Protein AF-B5HB21-F1 (afdb_monomer_lite)

pLDDT: mean 84.25, std 13.83, range [24.44, 98.5]

Secondary structure (DSSP, 8-state):
-HHHHHHHHHHHHSHHHHHHHS-----HHHHHHHHHHHHHHHHHHT--GGGGTTTSTTSSGGGS-HHHHHHHHHHHHHHHHTS-HHHHHHHHHHHHHHHHHHHHHHHHHHS---HHHH--TTTHHHHHHHSTT-HHHHHHHTT-PPPTT------PPPP----SHHHHHHHHHHHHT--HHHHHHHHHHHTTSS-SS-HHHHHHHHHHHHHHHHHHHHHT--TTSPP-TTSS------SS---TT--TTTHHHHS-HHHHHHHHHHTSEEEETTEEEEEEE-S-HHHHHHHHHTHHHHHHHHHHHHHHHHHH-S--SS-GGGHHHHTHHHHHHHHHTT-PPPHHHHHHHHHHHTTSPPEEEEEEEEEEEEEETTEEEEEEEEEEEEEEES-HHHHHHHHHHHHHHHHHHHHHHHHHHHHHHHHHHHHHHHHHHHHHHSSPPPHHHHHHHHHHHHHHHTTT-HHHHHHHTT---SSPPB-PPP---S-HHHHHHHHHHHTT-----HHHHHH-HHHHHHHHHHHHHHHHHHHHHHHHHHHTSPPPHHHHTGGGS---STTHHHHHHHHHHHHHHHHHTPPPPPPPPPPPPPPPPP--S-S-EEEPTT-EEEE-SSEEEEEEEEESS-EEEEEEEEETTSS-SSGGGEEBTTB-EETTEEEETTEEEEETTTS-TTEEEEEEEEEE-TTT-TT--SSSSSEEEEEEEETTS-EEEE-PPPP-S---EEEEEEEEEETTEEEEEEEEEEETTHHHHHHHHHT-----

Sequence (764 aa):
MLWALLVPLFETLLQPIRLRAAGEIFPRTEQQRFWTLIEERYRLLGVDASALEAFRFGGGWHQLDRAGQQQARLRLLDTLAAADLVQLAARHRIQRLQGLMAGFAKKARTGTALARRVLTKELQPVVSAYFGGDWLAVLDYLQAPPHPDEEIITALPEPRLYVGMATQTAGMAAEAGIAEDEVHAMLAAFLGGGSSLSPVEERAAALRGWWAGFDQAHAGQSRGMPSLWGLVDQDLMSLNRTEQGYTPQLYRQRLPADVLERVGRLWETVTLARYPGSIVSNPRPHQTMAEALGPAAEFWHGVGLTAWFVCEGPYSRTTLDRVDRYYSRPLAALRAAGCPVDTAFFRELQAAEQLLGPEEEITDSADSTVETPYGQMTFTSSMSHGARRDGFERLRDLITRHRRAWAEQYLGAFVEGRWRSELEEVAHQHHRFVAAKGRPPTLPQFARFAITAANHWTGGDLGALYTAIGEPASSLQERPARLLAGDGYDFARRVYQELGGKPVDHDTWVNNPEETQRQWQLSRLATESLRHLQLQEALGRPPTAKEFGAQRLTWPWPGEETEGWPILQHVIAALTGTSLPPIAPPSPAVPASNGENAAGQLLAKGANTAVATEPTTVRITCTGAPVDVSAVLLTRNGKVRDDHDLVFYNHPSHDGVSLGGDTVTADLNLIPDDITSIAVIVSIDLEAQPAAVFDQHTQWHADITQSSGAQLAFAPGPFSSGETVTVAVELYRHKAGWKARAVGQGYNTGLAGLATDYGINIEA

Organism: Streptomyces pristinaespiralis (strain ATCC 25486 / DSM 40338 / CBS 914.69 / JCM 4507 / KCC S-0507 / NBRC 13074 / NRRL 2958 / 5647) (NCBI:txid457429)

Radius of gyration: 31.7 Å; chains: 1; bounding box: 94×72×94 Å

Structure (mmCIF, N/CA/C/O backbone):
data_AF-B5HB21-F1
#
_entry.id   AF-B5HB21-F1
#
loop_
_atom_site.group_PDB
_atom_site.id
_atom_site.type_symbol
_atom_site.label_atom_id
_atom_site.label_alt_id
_atom_site.label_comp_id
_atom_site.label_asym_id
_atom_site.label_entity_id
_atom_site.label_seq_id
_atom_site.pdbx_PDB_ins_code
_atom_site.Cartn_x
_atom_site.Cartn_y
_atom_site.Cartn_z
_atom_site.occupancy
_atom_site.B_iso_or_equiv
_atom_site.auth_seq_id
_atom_site.auth_comp_id
_atom_site.auth_asym_id
_atom_site.auth_atom_id
_atom_site.pdbx_PDB_model_num
ATOM 1 N N . MET A 1 1 ? -5.210 -10.815 17.277 1.00 55.94 1 MET A N 1
ATOM 2 C CA . MET A 1 1 ? -5.378 -12.162 17.875 1.00 55.94 1 MET A CA 1
ATOM 3 C C . MET A 1 1 ? -4.151 -13.051 17.682 1.00 55.94 1 MET A C 1
ATOM 5 O O . MET A 1 1 ? -3.634 -13.517 18.686 1.00 55.94 1 MET A O 1
ATOM 9 N N . LEU A 1 2 ? -3.621 -13.227 16.460 1.00 64.69 2 LEU A N 1
ATOM 10 C CA . LEU A 1 2 ? -2.449 -14.092 16.199 1.00 64.69 2 LEU A CA 1
ATOM 11 C C . LEU A 1 2 ? -1.221 -13.766 17.079 1.00 64.69 2 LEU A C 1
ATOM 13 O O . LEU A 1 2 ? -0.622 -14.655 17.675 1.00 64.69 2 LEU A O 1
ATOM 17 N N . TRP A 1 3 ? -0.912 -12.477 17.249 1.00 72.88 3 TRP A N 1
ATOM 18 C CA . TRP A 1 3 ? 0.170 -12.003 18.121 1.00 72.88 3 TRP A CA 1
ATOM 19 C C . TRP A 1 3 ? 0.004 -12.410 19.594 1.00 72.88 3 TRP A C 1
ATOM 21 O O . TRP A 1 3 ? 0.984 -12.749 20.249 1.00 72.88 3 TRP A O 1
ATOM 31 N N . ALA A 1 4 ? -1.231 -12.439 20.107 1.00 77.75 4 ALA A N 1
ATOM 32 C CA . ALA A 1 4 ? -1.511 -12.830 21.489 1.00 77.75 4 ALA A CA 1
ATOM 33 C C . ALA A 1 4 ? -1.293 -14.337 21.734 1.00 77.75 4 ALA A C 1
ATOM 35 O O . ALA A 1 4 ? -1.065 -14.737 22.872 1.00 77.75 4 ALA A O 1
ATOM 36 N N . LEU A 1 5 ? -1.338 -15.157 20.675 1.00 81.00 5 LEU A N 1
ATOM 37 C CA . LEU A 1 5 ? -1.009 -16.585 20.712 1.00 81.00 5 LEU A CA 1
ATOM 38 C C . LEU A 1 5 ? 0.498 -16.821 20.570 1.00 81.00 5 LEU A C 1
ATOM 40 O O . LEU A 1 5 ? 1.093 -17.523 21.386 1.00 81.00 5 LEU A O 1
ATOM 44 N N . LEU A 1 6 ? 1.107 -16.238 19.533 1.00 83.88 6 LEU A N 1
ATOM 45 C CA . LEU A 1 6 ? 2.475 -16.568 19.136 1.00 83.88 6 LEU A CA 1
ATOM 46 C C . LEU A 1 6 ? 3.524 -15.960 20.065 1.00 83.88 6 LEU A C 1
ATOM 48 O O . LEU A 1 6 ? 4.450 -16.664 20.457 1.00 83.88 6 LEU A O 1
ATOM 52 N N . VAL A 1 7 ? 3.374 -14.694 20.469 1.00 84.62 7 VAL A N 1
ATOM 53 C CA . VAL A 1 7 ? 4.391 -14.030 21.301 1.00 84.62 7 VAL A CA 1
ATOM 54 C C . VAL A 1 7 ? 4.599 -14.780 22.621 1.00 84.62 7 VAL A C 1
ATOM 56 O O . VAL A 1 7 ? 5.722 -15.212 22.860 1.00 84.62 7 VAL A O 1
ATOM 59 N N . PRO A 1 8 ? 3.574 -15.069 23.451 1.00 87.06 8 PRO A N 1
ATOM 60 C CA . PRO A 1 8 ? 3.791 -15.781 24.715 1.00 87.06 8 PRO A CA 1
ATOM 61 C C . PRO A 1 8 ? 4.359 -17.199 24.560 1.00 87.06 8 PRO A C 1
ATOM 63 O O . PRO A 1 8 ? 4.975 -17.714 25.503 1.00 87.06 8 PRO A O 1
ATOM 66 N N . LEU A 1 9 ? 4.129 -17.843 23.411 1.00 88.81 9 LEU A N 1
ATOM 67 C CA . LEU A 1 9 ? 4.705 -19.141 23.078 1.00 88.81 9 LEU A CA 1
ATOM 68 C C . LEU A 1 9 ? 6.203 -19.001 22.781 1.00 88.81 9 LEU A C 1
ATOM 70 O O . LEU A 1 9 ? 7.005 -19.655 23.442 1.00 88.81 9 LEU A O 1
ATOM 74 N N . PHE A 1 10 ? 6.594 -18.104 21.872 1.00 89.44 10 PHE A N 1
ATOM 75 C CA . PHE A 1 10 ? 8.006 -17.861 21.550 1.00 89.44 10 PHE A CA 1
ATOM 76 C C . PHE A 1 10 ? 8.802 -17.352 22.755 1.00 89.44 10 PHE A C 1
ATOM 78 O O . PHE A 1 10 ? 9.883 -17.861 23.030 1.00 89.44 10 PHE A O 1
ATOM 85 N N . GLU A 1 11 ? 8.228 -16.443 23.545 1.00 87.56 11 GLU A N 1
ATOM 86 C CA . GLU A 1 11 ? 8.789 -15.987 24.826 1.00 87.56 11 GLU A CA 1
ATOM 87 C C . GLU A 1 11 ? 9.109 -17.157 25.769 1.00 87.56 11 GLU A C 1
ATOM 89 O O . GLU A 1 11 ? 10.096 -17.136 26.500 1.00 87.56 11 GLU A O 1
ATOM 94 N N . THR A 1 12 ? 8.278 -18.202 25.745 1.00 89.44 12 THR A N 1
ATOM 95 C CA . THR A 1 12 ? 8.472 -19.404 26.560 1.00 89.44 12 THR A CA 1
ATOM 96 C C . THR A 1 12 ? 9.562 -20.311 25.998 1.00 89.44 12 THR A C 1
ATOM 98 O O . THR A 1 12 ? 10.394 -20.798 26.760 1.00 89.44 12 THR A O 1
ATOM 101 N N . LEU A 1 13 ? 9.552 -20.541 24.684 1.00 91.88 13 LEU A N 1
ATOM 102 C CA . LEU A 1 13 ? 10.466 -21.459 23.997 1.00 91.88 13 LEU A CA 1
ATOM 103 C C . LEU A 1 13 ? 11.877 -20.891 23.791 1.00 91.88 13 LEU A C 1
ATOM 105 O O . LEU A 1 13 ? 12.816 -21.647 23.572 1.00 91.88 13 LEU A O 1
ATOM 109 N N . LEU A 1 14 ? 12.045 -19.570 23.846 1.00 92.00 14 LEU A N 1
ATOM 110 C CA . LEU A 1 14 ? 13.347 -18.911 23.697 1.00 92.00 14 LEU A CA 1
ATOM 111 C C . LEU A 1 14 ? 13.917 -18.419 25.033 1.00 92.00 14 LEU A C 1
ATOM 113 O O . LEU A 1 14 ? 15.015 -17.862 25.081 1.00 92.00 14 LEU A O 1
ATOM 117 N N . GLN A 1 15 ? 13.210 -18.667 26.140 1.00 89.62 15 GLN A N 1
ATOM 118 C CA . GLN A 1 15 ? 13.623 -18.248 27.477 1.00 89.62 15 GLN A CA 1
ATOM 119 C C . GLN A 1 15 ? 15.045 -18.714 27.872 1.00 89.62 15 GLN A C 1
ATOM 121 O O . GLN A 1 15 ? 15.782 -17.890 28.421 1.00 89.62 15 GLN A O 1
ATOM 126 N N . PRO A 1 16 ? 15.490 -19.962 27.586 1.00 90.19 16 PRO A N 1
ATOM 127 C CA . PRO A 1 16 ? 16.852 -20.398 27.915 1.00 90.19 16 PRO A CA 1
ATOM 128 C C . PRO A 1 16 ? 17.939 -19.596 27.193 1.00 90.19 16 PRO A C 1
ATOM 130 O O . PRO A 1 16 ? 18.970 -19.283 27.790 1.00 90.19 16 PRO A O 1
ATOM 133 N N . ILE A 1 17 ? 17.702 -19.247 25.923 1.00 88.81 17 ILE A N 1
ATOM 134 C CA . ILE A 1 17 ? 18.646 -18.483 25.097 1.00 88.81 17 ILE A CA 1
ATOM 135 C C . ILE A 1 17 ? 18.777 -17.073 25.657 1.00 88.81 17 ILE A C 1
ATOM 137 O O . ILE A 1 17 ? 19.890 -16.620 25.914 1.00 88.81 17 ILE A O 1
ATOM 141 N N . ARG A 1 18 ? 17.645 -16.423 25.934 1.00 85.06 18 ARG A N 1
ATOM 142 C CA . ARG A 1 18 ? 17.615 -15.057 26.465 1.00 85.06 18 ARG A CA 1
ATOM 143 C C . ARG A 1 18 ? 18.286 -14.937 27.824 1.00 85.06 18 ARG A C 1
ATOM 145 O O . ARG A 1 18 ? 19.070 -14.022 28.024 1.00 85.06 18 ARG A O 1
ATOM 152 N N . LEU A 1 19 ? 18.066 -15.890 28.731 1.00 83.38 19 LEU A N 1
ATOM 153 C CA . LEU A 1 19 ? 18.738 -15.879 30.036 1.00 83.38 19 LEU A CA 1
ATOM 154 C C . LEU A 1 19 ? 20.251 -16.067 29.940 1.00 83.38 19 LEU A C 1
ATOM 156 O O . LEU A 1 19 ? 20.987 -15.537 30.767 1.00 83.38 19 LEU A O 1
ATOM 160 N N . ARG A 1 20 ? 20.735 -16.822 28.948 1.00 83.75 20 ARG A N 1
ATOM 161 C CA . ARG A 1 20 ? 22.175 -16.946 28.698 1.00 83.75 20 ARG A CA 1
ATOM 162 C C . ARG A 1 20 ? 22.752 -15.765 27.912 1.00 83.75 20 ARG A C 1
ATOM 164 O O . ARG A 1 20 ? 23.950 -15.532 28.032 1.00 83.75 20 ARG A O 1
ATOM 171 N N . ALA A 1 21 ? 21.934 -15.034 27.155 1.00 77.00 21 ALA A N 1
ATOM 172 C CA . ALA A 1 21 ? 22.327 -13.830 26.422 1.00 77.00 21 ALA A CA 1
ATOM 173 C C . ALA A 1 21 ? 22.359 -12.571 27.308 1.00 77.00 21 ALA A C 1
ATOM 175 O O . ALA A 1 21 ? 23.281 -11.776 27.192 1.00 77.00 21 ALA A O 1
ATOM 176 N N . ALA A 1 22 ? 21.416 -12.429 28.246 1.00 65.12 22 ALA A N 1
ATOM 177 C CA . ALA A 1 22 ? 21.256 -11.230 29.075 1.00 65.12 22 ALA A CA 1
ATOM 178 C C . ALA A 1 22 ? 22.423 -10.957 30.047 1.00 65.12 22 ALA A C 1
ATOM 180 O O . ALA A 1 22 ? 22.506 -9.874 30.615 1.00 65.12 22 ALA A O 1
ATOM 181 N N . GLY A 1 23 ? 23.316 -11.928 30.282 1.00 58.41 23 GLY A N 1
ATOM 182 C CA . GLY A 1 23 ? 24.498 -11.752 31.138 1.00 58.41 23 GLY A CA 1
ATOM 183 C C . GLY A 1 23 ? 24.201 -11.441 32.614 1.00 58.41 23 GLY A C 1
ATOM 184 O O . GLY A 1 23 ? 25.130 -11.167 33.373 1.00 58.41 23 GLY A O 1
ATOM 185 N N . GLU A 1 24 ? 22.935 -11.485 33.041 1.00 53.12 24 GLU A N 1
ATOM 186 C CA . GLU A 1 24 ? 22.508 -11.084 34.381 1.00 53.12 24 GLU A CA 1
ATOM 187 C C . GLU A 1 24 ? 23.125 -11.993 35.456 1.00 53.12 24 GLU A C 1
ATOM 189 O O . GLU A 1 24 ? 22.812 -13.182 35.589 1.00 53.12 24 GLU A O 1
ATOM 194 N N . ILE A 1 25 ? 24.030 -11.420 36.256 1.00 57.12 25 ILE A N 1
ATOM 195 C CA . ILE A 1 25 ? 24.660 -12.099 37.390 1.00 57.12 25 ILE A CA 1
ATOM 196 C C . ILE A 1 25 ? 23.673 -12.090 38.562 1.00 57.12 25 ILE A C 1
ATOM 198 O O . ILE A 1 25 ? 23.795 -11.309 39.504 1.00 57.12 25 ILE A O 1
ATOM 202 N N . PHE A 1 26 ? 22.678 -12.975 38.518 1.00 66.25 26 PHE A N 1
ATOM 203 C CA . PHE A 1 26 ? 21.844 -13.232 39.691 1.00 66.25 26 PHE A CA 1
ATOM 204 C C . PHE A 1 26 ? 22.653 -13.945 40.788 1.00 66.25 26 PHE A C 1
ATOM 206 O O . PHE A 1 26 ? 23.573 -14.716 40.476 1.00 66.25 26 PHE A O 1
ATOM 213 N N . PRO A 1 27 ? 22.288 -13.791 42.072 1.00 79.00 27 PRO A N 1
ATOM 214 C CA . PRO A 1 27 ? 22.750 -14.673 43.137 1.00 79.00 27 PRO A CA 1
ATOM 215 C C . PRO A 1 27 ? 22.544 -16.151 42.765 1.00 79.00 27 PRO A C 1
ATOM 217 O O . PRO A 1 27 ? 21.533 -16.520 42.167 1.00 79.00 27 PRO A O 1
ATOM 220 N N . ARG A 1 28 ? 23.478 -17.034 43.148 1.00 76.12 28 ARG A N 1
ATOM 221 C CA . ARG A 1 28 ? 23.433 -18.470 42.785 1.00 76.12 28 ARG A CA 1
ATOM 222 C C . ARG A 1 28 ? 22.101 -19.150 43.124 1.00 76.12 28 ARG A C 1
ATOM 224 O O . ARG A 1 28 ? 21.627 -19.980 42.357 1.00 76.12 28 ARG A O 1
ATOM 231 N N . THR A 1 29 ? 21.498 -18.789 44.254 1.00 81.12 29 THR A N 1
ATOM 232 C CA . THR A 1 29 ? 20.200 -19.309 44.710 1.00 81.12 29 THR A CA 1
ATOM 233 C C . THR A 1 29 ? 19.050 -18.920 43.781 1.00 81.12 29 THR A C 1
ATOM 235 O O . THR A 1 29 ? 18.136 -19.711 43.555 1.00 81.12 29 THR A O 1
ATOM 238 N N . GLU A 1 30 ? 19.103 -17.721 43.209 1.00 81.31 30 GLU A N 1
ATOM 239 C CA . GLU A 1 30 ? 18.106 -17.215 42.273 1.00 81.31 30 GLU A CA 1
ATOM 240 C C . GLU A 1 30 ? 18.294 -17.822 40.878 1.00 81.31 30 GLU A C 1
ATOM 242 O O . GLU A 1 30 ? 17.319 -18.285 40.286 1.00 81.31 30 GLU A O 1
ATOM 247 N N . GLN A 1 31 ? 19.541 -17.972 40.4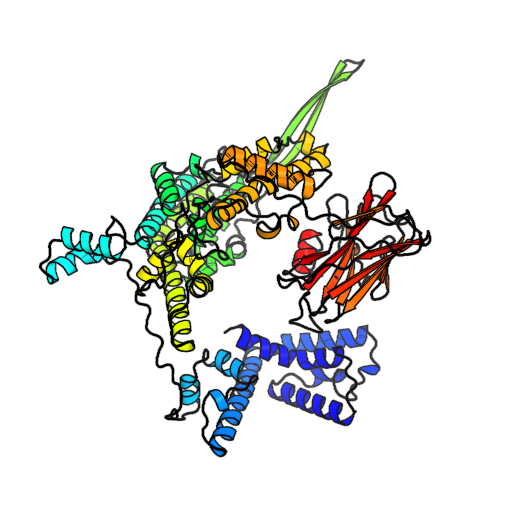11 1.00 80.44 31 GLN A N 1
ATOM 248 C CA . GLN A 1 31 ? 19.838 -18.715 39.178 1.00 80.44 31 GLN A CA 1
ATOM 249 C C . GLN A 1 31 ? 19.316 -20.151 39.246 1.00 80.44 31 GLN A C 1
ATOM 251 O O . GLN A 1 31 ? 18.659 -20.616 38.316 1.00 80.44 31 GLN A O 1
ATOM 256 N N . GLN A 1 32 ? 19.576 -20.847 40.356 1.00 83.88 32 GLN A N 1
ATOM 257 C CA . GLN A 1 32 ? 19.101 -22.213 40.551 1.00 83.88 32 GLN A CA 1
ATOM 258 C C . GLN A 1 32 ? 17.571 -22.279 40.474 1.00 83.88 32 GLN A C 1
ATOM 260 O O . GLN A 1 32 ? 17.031 -23.117 39.758 1.00 83.88 32 GLN A O 1
ATOM 265 N N . ARG A 1 33 ? 16.870 -21.347 41.131 1.00 86.31 33 ARG A N 1
ATOM 266 C CA . ARG A 1 33 ? 15.404 -21.279 41.099 1.00 86.31 33 ARG A CA 1
ATOM 267 C C . ARG A 1 33 ? 14.856 -21.018 39.693 1.00 86.31 33 ARG A C 1
ATOM 269 O O . ARG A 1 33 ? 13.892 -21.673 39.301 1.00 86.31 33 ARG A O 1
ATOM 276 N N . PHE A 1 34 ? 15.441 -20.085 38.941 1.00 85.25 34 PHE A N 1
ATOM 277 C CA . PHE A 1 34 ? 15.011 -19.783 37.573 1.00 85.25 34 PHE A CA 1
ATOM 278 C C . PHE A 1 34 ? 15.187 -20.979 36.637 1.00 85.25 34 PHE A C 1
ATOM 280 O O . PHE A 1 34 ? 14.252 -21.322 35.914 1.00 85.25 34 PHE A O 1
ATOM 287 N N . TRP A 1 35 ? 16.339 -21.651 36.690 1.00 88.19 35 TRP A N 1
ATOM 288 C CA . TRP A 1 35 ? 16.588 -22.829 35.857 1.00 88.19 35 TRP A CA 1
ATOM 289 C C . TRP A 1 35 ? 15.657 -23.989 36.205 1.00 88.19 35 TRP A C 1
ATOM 291 O O . TRP A 1 35 ? 15.092 -24.585 35.293 1.00 88.19 35 TRP A O 1
ATOM 301 N N . THR A 1 36 ? 15.377 -24.232 37.490 1.00 89.56 36 THR A N 1
ATOM 302 C CA . THR A 1 36 ? 14.376 -25.231 37.899 1.00 89.56 36 THR A CA 1
ATOM 303 C C . THR A 1 36 ? 12.986 -24.931 37.324 1.00 89.56 36 THR A C 1
ATOM 305 O O . THR A 1 36 ? 12.293 -25.842 36.877 1.00 89.56 36 THR A O 1
ATOM 308 N N . LEU A 1 37 ? 12.565 -23.661 37.290 1.00 89.94 37 LEU A N 1
ATOM 309 C CA . LEU A 1 37 ? 11.274 -23.277 36.703 1.00 89.94 37 LEU A CA 1
ATOM 310 C C . LEU A 1 37 ? 11.227 -23.492 35.182 1.00 89.94 37 LEU A C 1
ATOM 312 O O . LEU A 1 37 ? 10.170 -23.828 34.647 1.00 89.94 37 LEU A O 1
ATOM 316 N N . ILE A 1 38 ? 12.346 -23.288 34.487 1.00 90.50 38 ILE A N 1
ATOM 317 C CA . ILE A 1 38 ? 12.455 -23.485 33.034 1.00 90.50 38 ILE A CA 1
ATOM 318 C C . ILE A 1 38 ? 12.439 -24.964 32.693 1.00 90.50 38 ILE A C 1
ATOM 320 O O . ILE A 1 38 ? 11.672 -25.370 31.825 1.00 90.50 38 ILE A O 1
ATOM 324 N N . GLU A 1 39 ? 13.231 -25.766 33.401 1.00 90.94 39 GLU A N 1
ATOM 325 C CA . GLU A 1 39 ? 13.261 -27.219 33.237 1.00 90.94 39 GLU A CA 1
ATOM 326 C C . GLU A 1 39 ? 11.866 -27.812 33.443 1.00 90.94 39 GLU A C 1
ATOM 328 O O . GLU A 1 39 ? 11.382 -28.568 32.602 1.00 90.94 39 GLU A O 1
ATOM 333 N N . GLU A 1 40 ? 11.168 -27.391 34.498 1.00 91.88 40 GLU A N 1
ATOM 334 C CA . GLU A 1 40 ? 9.799 -27.831 34.757 1.00 91.88 40 GLU A CA 1
ATOM 335 C C . GLU A 1 40 ? 8.833 -27.407 33.641 1.00 91.88 40 GLU A C 1
ATOM 337 O O . GLU A 1 40 ? 7.984 -28.189 33.209 1.00 91.88 40 GLU A O 1
ATOM 342 N N . ARG A 1 41 ? 8.979 -26.189 33.107 1.00 91.12 41 ARG A N 1
ATOM 343 C CA . ARG A 1 41 ? 8.144 -25.707 32.000 1.00 91.12 41 ARG A CA 1
ATOM 344 C C . ARG A 1 41 ? 8.386 -26.498 30.716 1.00 91.12 41 ARG A C 1
ATOM 346 O O . ARG A 1 41 ? 7.418 -26.889 30.067 1.00 91.12 41 ARG A O 1
ATOM 353 N N . TYR A 1 42 ? 9.643 -26.763 30.371 1.00 92.75 42 TYR A N 1
ATOM 354 C CA . TYR A 1 42 ? 10.024 -27.567 29.206 1.00 92.75 42 TYR A CA 1
ATOM 355 C C . TYR A 1 42 ? 9.530 -29.004 29.335 1.00 92.75 42 TYR A C 1
ATOM 357 O O . TYR A 1 42 ? 8.940 -29.537 28.395 1.00 92.75 42 TYR A O 1
ATOM 365 N N . ARG A 1 43 ? 9.651 -29.586 30.532 1.00 92.19 43 ARG A N 1
ATOM 366 C CA . ARG A 1 43 ? 9.100 -30.903 30.855 1.00 92.19 43 ARG A CA 1
ATOM 367 C C . ARG A 1 43 ? 7.586 -30.949 30.649 1.00 92.19 43 ARG A C 1
ATOM 369 O O . ARG A 1 43 ? 7.078 -31.897 30.059 1.00 92.19 43 ARG A O 1
ATOM 376 N N . LEU A 1 44 ? 6.854 -29.925 31.092 1.00 92.56 44 LEU A N 1
ATOM 377 C CA . LEU A 1 44 ? 5.401 -29.838 30.905 1.00 92.56 44 LEU A CA 1
ATOM 378 C C . LEU A 1 44 ? 4.987 -29.572 29.446 1.00 92.56 44 LEU A C 1
ATOM 380 O O . LEU A 1 44 ? 3.880 -29.938 29.056 1.00 92.56 44 LEU A O 1
ATOM 384 N N . LEU A 1 45 ? 5.850 -28.953 28.635 1.00 92.88 45 LEU A N 1
ATOM 385 C CA . LEU A 1 45 ? 5.678 -28.859 27.178 1.00 92.88 45 LEU A CA 1
ATOM 386 C C . LEU A 1 45 ? 6.062 -30.173 26.470 1.00 92.88 45 LEU A C 1
ATOM 388 O O . LEU A 1 45 ? 5.670 -30.407 25.327 1.00 92.88 45 LEU A O 1
ATOM 392 N N . GLY A 1 46 ? 6.755 -31.062 27.185 1.00 91.38 46 GLY A N 1
ATOM 393 C CA . GLY A 1 46 ? 7.333 -32.317 26.713 1.00 91.38 46 GLY A CA 1
ATOM 394 C C . GLY A 1 46 ? 8.384 -32.113 25.634 1.00 91.38 46 GLY A C 1
ATOM 395 O O . GLY A 1 46 ? 8.431 -32.870 24.670 1.00 91.38 46 GLY A O 1
ATOM 396 N N . VAL A 1 47 ? 9.196 -31.076 25.822 1.00 90.50 47 VAL A N 1
ATOM 397 C CA . VAL A 1 47 ? 10.487 -30.929 25.155 1.00 90.50 47 VAL A CA 1
ATOM 398 C C . VAL A 1 47 ? 11.489 -31.817 25.888 1.00 90.50 47 VAL A C 1
ATOM 400 O O . VAL A 1 47 ? 11.446 -31.916 27.118 1.00 90.50 47 VAL A O 1
ATOM 403 N N . ASP A 1 48 ? 12.369 -32.475 25.138 1.00 84.94 48 ASP A N 1
ATOM 404 C CA . ASP A 1 48 ? 13.367 -33.380 25.702 1.00 84.94 48 ASP A CA 1
ATOM 405 C C . ASP A 1 48 ? 14.319 -32.658 26.676 1.00 84.94 48 ASP A C 1
ATOM 407 O O . ASP A 1 48 ? 14.746 -31.528 26.433 1.00 84.94 48 ASP A O 1
ATOM 411 N N . ALA A 1 49 ? 14.665 -33.311 27.790 1.00 81.56 49 ALA A N 1
ATOM 412 C CA . ALA A 1 49 ? 15.504 -32.716 28.833 1.00 81.56 49 ALA A CA 1
ATOM 413 C C . ALA A 1 49 ? 16.942 -32.427 28.365 1.00 81.56 49 ALA A C 1
ATOM 415 O O . ALA A 1 49 ? 17.570 -31.491 28.867 1.00 81.56 49 ALA A O 1
ATOM 416 N N . SER A 1 50 ? 17.455 -33.187 27.388 1.00 84.31 50 SER A N 1
ATOM 417 C CA . SER A 1 50 ? 18.773 -32.962 26.783 1.00 84.31 50 SER A CA 1
ATOM 418 C C . SER A 1 50 ? 18.874 -31.607 26.081 1.00 84.31 50 SER A C 1
ATOM 420 O O . SER A 1 50 ? 19.959 -31.025 26.033 1.00 84.31 50 SER A O 1
ATOM 422 N N . ALA A 1 51 ? 17.745 -31.036 25.640 1.00 84.88 51 ALA A N 1
ATOM 423 C CA . ALA A 1 51 ? 17.701 -29.723 24.997 1.00 84.88 51 ALA A CA 1
ATOM 424 C C . ALA A 1 51 ? 18.263 -28.604 25.892 1.00 84.88 51 ALA A C 1
ATOM 426 O O . ALA A 1 51 ? 18.751 -27.587 25.399 1.00 84.88 51 ALA A O 1
ATOM 427 N N . LEU A 1 52 ? 18.204 -28.788 27.217 1.00 90.06 52 LEU A N 1
ATOM 428 C CA . LEU A 1 52 ? 18.641 -27.808 28.211 1.00 90.06 52 LEU A CA 1
ATOM 429 C C . LEU A 1 52 ? 19.974 -28.163 28.885 1.00 90.06 52 LEU A C 1
ATOM 431 O O . LEU A 1 52 ? 20.421 -27.423 29.762 1.00 90.06 52 LEU A O 1
ATOM 435 N N . GLU A 1 53 ? 20.639 -29.254 28.497 1.00 88.44 53 GLU A N 1
ATOM 436 C CA . GLU A 1 53 ? 21.786 -29.799 29.238 1.00 88.44 53 GLU A CA 1
ATOM 437 C C . GLU A 1 53 ? 22.953 -28.810 29.377 1.00 88.44 53 GLU A C 1
ATOM 439 O O . GLU A 1 53 ? 23.515 -28.663 30.464 1.00 88.44 53 GLU A O 1
ATOM 444 N N . ALA A 1 54 ? 23.275 -28.089 28.300 1.00 87.12 54 ALA A N 1
ATOM 445 C CA . ALA A 1 54 ? 24.289 -27.035 28.311 1.00 87.12 54 ALA A CA 1
ATOM 446 C C . ALA A 1 54 ? 23.790 -25.749 28.996 1.00 87.12 54 ALA A C 1
ATOM 448 O O . ALA A 1 54 ? 24.577 -24.985 29.552 1.00 87.12 54 ALA A O 1
ATOM 449 N N . PHE A 1 55 ? 22.477 -25.503 28.967 1.00 87.56 55 PHE A N 1
ATOM 450 C CA . PHE A 1 55 ? 21.854 -24.278 29.466 1.00 87.56 55 PHE A CA 1
ATOM 451 C C . PHE A 1 55 ? 21.671 -24.271 30.984 1.00 87.56 55 PHE A C 1
ATOM 453 O O . PHE A 1 55 ? 21.768 -23.201 31.583 1.00 87.56 55 PHE A O 1
ATOM 460 N N . ARG A 1 56 ? 21.443 -25.425 31.621 1.00 87.44 56 ARG A N 1
ATOM 461 C CA . ARG A 1 56 ? 21.101 -25.527 33.050 1.00 87.44 56 ARG A CA 1
ATOM 462 C C . ARG A 1 56 ? 22.148 -24.931 33.992 1.00 87.44 56 ARG A C 1
ATOM 464 O O . ARG A 1 56 ? 23.335 -24.791 33.668 1.00 87.44 56 ARG A O 1
ATOM 471 N N . PHE A 1 57 ? 21.723 -24.618 35.212 1.00 83.50 57 PHE A N 1
ATOM 472 C CA . PHE A 1 57 ? 22.647 -24.257 36.285 1.00 83.50 57 PHE A CA 1
ATOM 473 C C . PHE A 1 57 ? 23.613 -25.424 36.558 1.00 83.50 57 PHE A C 1
ATOM 475 O O . PHE A 1 57 ? 23.185 -26.550 36.787 1.00 83.50 57 PHE A O 1
ATOM 482 N N . GLY A 1 58 ? 24.924 -25.170 36.490 1.00 82.00 58 GLY A N 1
ATOM 483 C CA . GLY A 1 58 ? 25.944 -26.223 36.588 1.00 82.00 58 GLY A CA 1
ATOM 484 C C . GLY A 1 58 ? 26.177 -27.042 35.307 1.00 82.00 58 GLY A C 1
ATOM 485 O O . GLY A 1 58 ? 27.051 -27.899 35.310 1.00 82.00 58 GLY A O 1
ATOM 486 N N . GLY A 1 59 ? 25.486 -26.753 34.197 1.00 82.62 59 GLY A N 1
ATOM 487 C CA . GLY A 1 59 ? 25.621 -27.452 32.905 1.00 82.62 59 GLY A CA 1
ATOM 488 C C . GLY A 1 59 ? 26.873 -27.115 32.087 1.00 82.62 59 GLY A C 1
ATOM 489 O O . GLY A 1 59 ? 26.905 -27.353 30.888 1.00 82.62 59 GLY A O 1
ATOM 490 N N . GLY A 1 60 ? 27.889 -26.502 32.700 1.00 84.94 60 GLY A N 1
ATOM 491 C CA . GLY A 1 60 ? 29.140 -26.176 32.009 1.00 84.94 60 GLY A CA 1
ATOM 492 C C . GLY A 1 60 ? 29.064 -25.028 30.994 1.00 84.94 60 GLY A C 1
ATOM 493 O O . GLY A 1 60 ? 30.051 -24.802 30.313 1.00 84.94 60 GLY A O 1
ATOM 494 N N . TRP A 1 61 ? 27.973 -24.247 30.916 1.00 86.19 61 TRP A N 1
ATOM 495 C CA . TRP A 1 61 ? 27.855 -23.112 29.971 1.00 86.19 61 TRP A CA 1
ATOM 496 C C . TRP A 1 61 ? 29.070 -22.165 29.971 1.00 86.19 61 TRP A C 1
ATOM 498 O O . TRP A 1 61 ? 29.543 -21.750 28.922 1.00 86.19 61 TRP A O 1
ATOM 508 N N . HIS A 1 62 ? 29.602 -21.855 31.159 1.00 82.06 62 HIS A N 1
ATOM 509 C CA . HIS A 1 62 ? 30.775 -20.989 31.352 1.00 82.06 62 HIS A CA 1
ATOM 510 C C . HIS A 1 62 ? 32.102 -21.610 30.879 1.00 82.06 62 HIS A C 1
ATOM 512 O O . HIS A 1 62 ? 33.104 -20.910 30.808 1.00 82.06 62 HIS A O 1
ATOM 518 N N . GLN A 1 63 ? 32.117 -22.917 30.614 1.00 85.56 63 GLN A N 1
ATOM 519 C CA . GLN A 1 63 ? 33.274 -23.677 30.133 1.00 85.56 63 GLN A CA 1
ATOM 520 C C . GLN A 1 63 ? 33.242 -23.845 28.609 1.00 85.56 63 GLN A C 1
ATOM 522 O O . GLN A 1 63 ? 34.235 -24.272 28.029 1.00 85.56 63 GLN A O 1
ATOM 527 N N . LEU A 1 64 ? 32.111 -23.526 27.968 1.00 87.75 64 LEU A N 1
ATOM 528 C CA . LEU A 1 64 ? 31.969 -23.546 26.518 1.00 87.75 64 LEU A CA 1
ATOM 529 C C . LEU A 1 64 ? 32.557 -22.264 25.924 1.00 87.75 64 LEU A C 1
ATOM 531 O O . LEU A 1 64 ? 32.256 -21.159 26.384 1.00 87.75 64 LEU A O 1
ATOM 535 N N . ASP A 1 65 ? 33.349 -22.425 24.869 1.00 87.00 65 ASP A N 1
ATOM 536 C CA . ASP A 1 65 ? 33.765 -21.331 24.000 1.00 87.00 65 ASP A CA 1
ATOM 537 C C . ASP A 1 65 ? 32.582 -20.806 23.159 1.00 87.00 65 ASP A C 1
ATOM 539 O O . ASP A 1 65 ? 31.455 -21.311 23.230 1.00 87.00 65 ASP A O 1
ATOM 543 N N . ARG A 1 66 ? 32.813 -19.754 22.361 1.00 83.31 66 ARG A N 1
ATOM 544 C CA . ARG A 1 66 ? 31.752 -19.142 21.538 1.00 83.31 66 ARG A CA 1
ATOM 545 C C . ARG A 1 66 ? 31.095 -20.159 20.597 1.00 83.31 66 ARG A C 1
ATOM 547 O O . ARG A 1 66 ? 29.869 -20.184 20.501 1.00 83.31 66 ARG A O 1
ATOM 554 N N . ALA A 1 67 ? 31.893 -21.027 19.973 1.00 86.38 67 ALA A N 1
ATOM 555 C CA . ALA A 1 67 ? 31.403 -22.080 19.087 1.00 86.38 67 ALA A CA 1
ATOM 556 C C . ALA A 1 67 ? 30.533 -23.103 19.841 1.00 86.38 67 ALA A C 1
ATOM 558 O O . ALA A 1 67 ? 29.438 -23.439 19.391 1.00 86.38 67 ALA A O 1
ATOM 559 N N . GLY A 1 68 ? 30.953 -23.542 21.031 1.00 87.69 68 GLY A N 1
ATOM 560 C CA . GLY A 1 68 ? 30.192 -24.461 21.875 1.00 87.69 68 GLY A CA 1
ATOM 561 C C . GLY A 1 68 ? 28.860 -23.882 22.364 1.00 87.69 68 GLY A C 1
ATOM 562 O O . GLY A 1 68 ? 27.853 -24.596 22.401 1.00 87.69 68 GLY A O 1
ATOM 563 N N . GLN A 1 69 ? 28.817 -22.587 22.691 1.00 89.69 69 GLN A N 1
ATOM 564 C CA . GLN A 1 69 ? 27.576 -21.893 23.062 1.00 89.69 69 GLN A CA 1
ATOM 565 C C . GLN A 1 69 ? 26.618 -21.754 21.873 1.00 89.69 69 GLN A C 1
ATOM 567 O O . GLN A 1 69 ? 25.416 -21.989 22.022 1.00 89.69 69 GLN A O 1
ATOM 572 N N . GLN A 1 70 ? 27.133 -21.425 20.684 1.00 88.12 70 GLN A N 1
ATOM 573 C CA . GLN A 1 70 ? 26.337 -21.381 19.456 1.00 88.12 70 GLN A CA 1
ATOM 574 C C . GLN A 1 70 ? 25.776 -22.766 19.108 1.00 88.12 70 GLN A C 1
ATOM 576 O O . GLN A 1 70 ? 24.577 -22.897 18.866 1.00 88.12 70 GLN A O 1
ATOM 581 N N . GLN A 1 71 ? 26.589 -23.819 19.213 1.00 90.00 71 GLN A N 1
ATOM 582 C CA . GLN A 1 71 ? 26.146 -25.196 18.992 1.00 90.00 71 GLN A CA 1
ATOM 583 C C . GLN A 1 71 ? 25.074 -25.639 20.000 1.00 90.00 71 GLN A C 1
ATOM 585 O O . GLN A 1 71 ? 24.183 -26.420 19.671 1.00 90.00 71 GLN A O 1
ATOM 590 N N . ALA A 1 72 ? 25.138 -25.171 21.249 1.00 88.75 72 ALA A N 1
ATOM 591 C CA . ALA A 1 72 ? 24.085 -25.424 22.229 1.00 88.75 72 ALA A CA 1
ATOM 592 C C . ALA A 1 72 ? 22.759 -24.741 21.845 1.00 88.75 72 ALA A C 1
ATOM 594 O O . ALA A 1 72 ? 21.708 -25.369 21.959 1.00 88.75 72 ALA A O 1
ATOM 595 N N . ARG A 1 73 ? 22.795 -23.498 21.339 1.00 92.12 73 ARG A N 1
ATOM 596 C CA . ARG A 1 73 ? 21.601 -22.788 20.835 1.00 92.12 73 ARG A CA 1
ATOM 597 C C . ARG A 1 73 ? 20.985 -23.486 19.627 1.00 92.12 73 ARG A C 1
ATOM 599 O O . ARG A 1 73 ? 19.781 -23.720 19.640 1.00 92.12 73 ARG A O 1
ATOM 606 N N . LEU A 1 74 ? 21.799 -23.874 18.645 1.00 90.94 74 LEU A N 1
ATOM 607 C CA . LEU A 1 74 ? 21.326 -24.606 17.466 1.00 90.94 74 LEU A CA 1
ATOM 608 C C . LEU A 1 74 ? 20.660 -25.929 17.860 1.00 90.94 74 LEU A C 1
ATOM 610 O O . LEU A 1 74 ? 19.526 -26.171 17.471 1.00 90.94 74 LEU A O 1
ATOM 614 N N . ARG A 1 75 ? 21.277 -26.713 18.756 1.00 90.44 75 ARG A N 1
ATOM 615 C CA . ARG A 1 75 ? 20.675 -27.963 19.259 1.00 90.44 75 ARG A CA 1
ATOM 616 C C . ARG A 1 75 ? 19.313 -27.762 19.925 1.00 90.44 75 ARG A C 1
ATOM 618 O O . ARG A 1 75 ? 18.425 -28.600 19.770 1.00 90.44 75 ARG A O 1
ATOM 625 N N . LEU A 1 76 ? 19.138 -26.674 20.675 1.00 91.69 76 LEU A N 1
ATOM 626 C CA . LEU A 1 76 ? 17.844 -26.334 21.263 1.00 91.69 76 LEU A CA 1
ATOM 627 C C . LEU A 1 76 ? 16.807 -26.033 20.169 1.00 91.69 76 LEU A C 1
ATOM 629 O O . LEU A 1 76 ? 15.698 -26.559 20.236 1.00 91.69 76 LEU A O 1
ATOM 633 N N . LEU A 1 77 ? 17.166 -25.231 19.163 1.00 91.88 77 LEU A N 1
ATOM 634 C CA . LEU A 1 77 ? 16.281 -24.909 18.039 1.00 91.88 77 LEU A CA 1
ATOM 635 C C . LEU A 1 77 ? 15.916 -26.156 17.224 1.00 91.88 77 LEU A C 1
ATOM 637 O O . LEU A 1 77 ? 14.735 -26.360 16.951 1.00 91.88 77 LEU A O 1
ATOM 641 N N . ASP A 1 78 ? 16.881 -27.029 16.937 1.00 91.00 78 ASP A N 1
ATOM 642 C CA . ASP A 1 78 ? 16.656 -28.304 16.245 1.00 91.00 78 ASP A CA 1
ATOM 643 C C . ASP A 1 78 ? 15.694 -29.202 17.029 1.00 91.00 78 ASP A C 1
ATOM 645 O O . ASP A 1 78 ? 14.766 -29.781 16.466 1.00 91.00 78 ASP A O 1
ATOM 649 N N . THR A 1 79 ? 15.863 -29.277 18.353 1.00 91.31 79 THR A N 1
ATOM 650 C CA . THR A 1 79 ? 14.978 -30.077 19.213 1.00 91.31 79 THR A CA 1
ATOM 651 C C . THR A 1 79 ? 13.550 -29.531 19.220 1.00 91.31 79 THR A C 1
ATOM 653 O O . THR A 1 79 ? 12.589 -30.299 19.224 1.00 91.31 79 THR A O 1
ATOM 656 N N . LEU A 1 80 ? 13.392 -28.206 19.209 1.00 91.31 80 LEU A N 1
ATOM 657 C CA . LEU A 1 80 ? 12.083 -27.559 19.127 1.00 91.31 80 LEU A CA 1
ATOM 658 C C . LEU A 1 80 ? 11.436 -27.748 17.749 1.00 91.31 80 LEU A C 1
ATOM 660 O O . LEU A 1 80 ? 10.233 -27.992 17.681 1.00 91.31 80 LEU A O 1
ATOM 664 N N . ALA A 1 81 ? 12.219 -27.671 16.671 1.00 88.00 81 ALA A N 1
ATOM 665 C CA . ALA A 1 81 ? 11.751 -27.888 15.303 1.00 88.00 81 ALA A CA 1
ATOM 666 C C . ALA A 1 81 ? 11.345 -29.350 15.049 1.00 88.00 81 ALA A C 1
ATOM 668 O O . ALA A 1 81 ? 10.410 -29.606 14.295 1.00 88.00 81 ALA A O 1
ATOM 669 N N . ALA A 1 82 ? 12.013 -30.302 15.708 1.00 88.69 82 ALA A N 1
ATOM 670 C CA . ALA A 1 82 ? 11.701 -31.728 15.639 1.00 88.69 82 ALA A CA 1
ATOM 671 C C . ALA A 1 82 ? 10.534 -32.159 16.552 1.00 88.69 82 ALA A C 1
ATOM 673 O O . ALA A 1 82 ? 10.085 -33.304 16.474 1.00 88.69 82 ALA A O 1
ATOM 674 N N . ALA A 1 83 ? 10.048 -31.281 17.435 1.00 88.94 83 ALA A N 1
ATOM 675 C CA . ALA A 1 83 ? 8.947 -31.599 18.336 1.00 88.94 83 ALA A CA 1
ATOM 676 C C . ALA A 1 83 ? 7.607 -31.703 17.587 1.00 88.94 83 ALA A C 1
ATOM 678 O O . ALA A 1 83 ? 7.365 -31.021 16.591 1.00 88.94 83 ALA A O 1
ATOM 679 N N . ASP A 1 84 ? 6.678 -32.502 18.119 1.00 91.31 84 ASP A N 1
ATOM 680 C CA . ASP A 1 84 ? 5.285 -32.482 17.665 1.00 91.31 84 ASP A CA 1
ATOM 681 C C . ASP A 1 84 ? 4.651 -31.131 18.035 1.00 91.31 84 ASP A C 1
ATOM 683 O O . ASP A 1 84 ? 4.222 -30.900 19.172 1.00 91.31 84 ASP A O 1
ATOM 687 N N . LEU A 1 85 ? 4.614 -30.224 17.056 1.00 88.94 85 LEU A N 1
ATOM 688 C CA . LEU A 1 85 ? 4.136 -28.854 17.226 1.00 88.94 85 LEU A CA 1
ATOM 689 C C . LEU A 1 85 ? 2.672 -28.795 17.676 1.00 88.94 85 LEU A C 1
ATOM 691 O O . LEU A 1 85 ? 2.301 -27.887 18.423 1.00 88.94 85 LEU A O 1
ATOM 695 N N . VAL A 1 86 ? 1.843 -29.766 17.276 1.00 89.12 86 VAL A N 1
ATOM 696 C CA . VAL A 1 86 ? 0.429 -29.819 17.669 1.00 89.12 86 VAL A CA 1
ATOM 697 C C . VAL A 1 86 ? 0.322 -30.134 19.158 1.00 89.12 86 VAL A C 1
ATOM 699 O O . VAL A 1 86 ? -0.384 -29.437 19.894 1.00 89.12 86 VAL A O 1
ATOM 702 N N . GLN A 1 87 ? 1.065 -31.137 19.631 1.00 92.75 87 GLN A N 1
ATOM 703 C CA . GLN A 1 87 ? 1.087 -31.502 21.050 1.00 92.75 87 GLN A CA 1
ATOM 704 C C . GLN A 1 87 ? 1.736 -30.423 21.916 1.00 92.75 87 GLN A C 1
ATOM 706 O O . GLN A 1 87 ? 1.235 -30.114 23.001 1.00 92.75 87 GLN A O 1
ATOM 711 N N . LEU A 1 88 ? 2.816 -29.808 21.435 1.00 93.38 88 LEU A N 1
ATOM 712 C CA . LEU A 1 88 ? 3.486 -28.707 22.120 1.00 93.38 88 LEU A CA 1
ATOM 713 C C . LEU A 1 88 ? 2.534 -27.517 22.295 1.00 93.38 88 LEU A C 1
ATOM 715 O O . LEU A 1 88 ? 2.378 -27.011 23.411 1.00 93.38 88 LEU A O 1
ATOM 719 N N . ALA A 1 89 ? 1.842 -27.106 21.228 1.00 90.00 89 ALA A N 1
ATOM 720 C CA . ALA A 1 89 ? 0.863 -26.023 21.283 1.00 90.00 89 ALA A CA 1
ATOM 721 C C . ALA A 1 89 ? -0.317 -26.358 22.213 1.00 90.00 89 ALA A C 1
ATOM 723 O O . ALA A 1 89 ? -0.746 -25.507 22.997 1.00 90.00 89 ALA A O 1
ATOM 724 N N . ALA A 1 90 ? -0.808 -27.604 22.192 1.00 92.50 90 ALA A N 1
ATOM 725 C CA . ALA A 1 90 ? -1.870 -28.060 23.088 1.00 92.50 90 ALA A CA 1
ATOM 726 C C . ALA A 1 90 ? -1.450 -27.982 24.567 1.00 92.50 90 ALA A C 1
ATOM 728 O O . ALA A 1 90 ? -2.179 -27.429 25.395 1.00 92.50 90 ALA A O 1
ATOM 729 N N . ARG A 1 91 ? -0.245 -28.459 24.904 1.00 94.69 91 ARG A N 1
ATOM 730 C CA . ARG A 1 91 ? 0.314 -28.376 26.264 1.00 94.69 91 ARG A CA 1
ATOM 731 C C . ARG A 1 91 ? 0.536 -26.931 26.702 1.00 94.69 91 ARG A C 1
ATOM 733 O O . ARG A 1 91 ? 0.201 -26.579 27.834 1.00 94.69 91 ARG A O 1
ATOM 740 N N . HIS A 1 92 ? 1.027 -26.074 25.806 1.00 92.69 92 HIS A N 1
ATOM 741 C CA . HIS A 1 92 ? 1.181 -24.649 26.089 1.00 92.69 92 HIS A CA 1
ATOM 742 C C . HIS A 1 92 ? -0.165 -23.980 26.393 1.00 92.69 92 HIS A C 1
ATOM 744 O O . HIS A 1 92 ? -0.296 -23.259 27.385 1.00 92.69 92 HIS A O 1
ATOM 750 N N . ARG A 1 93 ? -1.194 -24.264 25.584 1.00 92.88 93 ARG A N 1
ATOM 751 C CA . ARG A 1 93 ? -2.559 -23.776 25.809 1.00 92.88 93 ARG A CA 1
ATOM 752 C C . ARG A 1 93 ? -3.082 -24.187 27.184 1.00 92.88 93 ARG A C 1
ATOM 754 O O . ARG A 1 93 ? -3.611 -23.337 27.897 1.00 92.88 93 ARG A O 1
ATOM 761 N N . ILE A 1 94 ? -2.893 -25.448 27.582 1.00 93.19 94 ILE A N 1
ATOM 762 C CA . ILE A 1 94 ? -3.302 -25.945 28.906 1.00 93.19 94 ILE A CA 1
ATOM 763 C C . ILE A 1 94 ? -2.646 -25.122 30.020 1.00 93.19 94 ILE A C 1
ATOM 765 O O . ILE A 1 94 ? -3.350 -24.643 30.906 1.00 93.19 94 ILE A O 1
ATOM 769 N N . GLN A 1 95 ? -1.332 -24.886 29.956 1.00 90.88 95 GLN A N 1
ATOM 770 C CA . GLN A 1 95 ? -0.627 -24.094 30.972 1.00 90.88 95 GLN A CA 1
ATOM 771 C C . GLN A 1 95 ? -1.168 -22.659 31.074 1.00 90.88 95 GLN A C 1
ATOM 773 O O . GLN A 1 95 ? -1.364 -22.138 32.174 1.00 90.88 95 GLN A O 1
ATOM 778 N N . ARG A 1 96 ? -1.446 -22.010 29.934 1.00 91.50 96 ARG A N 1
ATOM 779 C CA . ARG A 1 96 ? -1.997 -20.644 29.909 1.00 91.50 96 ARG A CA 1
ATOM 780 C C . ARG A 1 96 ? -3.403 -20.582 30.499 1.00 91.50 96 ARG A C 1
ATOM 782 O O . ARG A 1 96 ? -3.681 -19.698 31.310 1.00 91.50 96 ARG A O 1
ATOM 789 N N . LEU A 1 97 ? -4.260 -21.539 30.147 1.00 93.12 97 LEU A N 1
ATOM 790 C CA . LEU A 1 97 ? -5.616 -21.627 30.689 1.00 93.12 97 LEU A CA 1
ATOM 791 C C . LEU A 1 97 ? -5.611 -21.964 32.183 1.00 93.12 97 LEU A C 1
ATOM 793 O O . LEU A 1 97 ? -6.371 -21.362 32.932 1.00 93.12 97 LEU A O 1
ATOM 797 N N . GLN A 1 98 ? -4.709 -22.828 32.655 1.00 92.44 98 GLN A N 1
ATOM 798 C CA . GLN A 1 98 ? -4.539 -23.099 34.086 1.00 92.44 98 GLN A CA 1
ATOM 799 C C . GLN A 1 98 ? -4.149 -21.841 34.872 1.00 92.44 98 GLN A C 1
ATOM 801 O O . GLN A 1 98 ? -4.682 -21.610 35.956 1.00 92.44 98 GLN A O 1
ATOM 806 N N . GLY A 1 99 ? -3.268 -20.999 34.320 1.00 90.50 99 GLY A N 1
ATOM 807 C CA . GLY A 1 99 ? -2.929 -19.702 34.912 1.00 90.50 99 GLY A CA 1
ATOM 808 C C . GLY A 1 99 ? -4.145 -18.778 35.039 1.00 90.50 99 GLY A C 1
ATOM 809 O O . GLY A 1 99 ? -4.366 -18.191 36.101 1.00 90.50 99 GLY A O 1
ATOM 810 N N . LEU A 1 100 ? -4.974 -18.707 33.992 1.00 91.75 100 LEU A N 1
ATOM 811 C CA . LEU A 1 100 ? -6.228 -17.946 33.998 1.00 91.75 100 LEU A CA 1
ATOM 812 C C . LEU A 1 100 ? -7.222 -18.494 35.036 1.00 91.75 100 LEU A C 1
ATOM 814 O O . LEU A 1 100 ? -7.744 -17.728 35.845 1.00 91.75 100 LEU A O 1
ATOM 818 N N . MET A 1 101 ? -7.421 -19.815 35.070 1.00 93.31 101 MET A N 1
ATOM 819 C CA . MET A 1 101 ? -8.286 -20.502 36.038 1.00 93.31 101 MET A CA 1
ATOM 820 C C . MET A 1 101 ? -7.829 -20.254 37.480 1.00 93.31 101 MET A C 1
ATOM 822 O O . MET A 1 101 ? -8.641 -19.934 38.345 1.00 93.31 101 MET A O 1
ATOM 826 N N . ALA A 1 102 ? -6.525 -20.356 37.749 1.00 91.69 102 ALA A N 1
ATOM 827 C CA . ALA A 1 102 ? -5.957 -20.103 39.069 1.00 91.69 102 ALA A CA 1
ATOM 828 C C . ALA A 1 102 ? -6.095 -18.629 39.478 1.00 91.69 102 ALA A C 1
ATOM 830 O O . ALA A 1 102 ? -6.428 -18.337 40.630 1.00 91.69 102 ALA A O 1
ATOM 831 N N . GLY A 1 103 ? -5.878 -17.698 38.542 1.00 89.94 103 GLY A N 1
ATOM 832 C CA . GLY A 1 103 ? -6.084 -16.265 38.750 1.00 89.94 103 GLY A CA 1
ATOM 833 C C . GLY A 1 103 ? -7.533 -15.941 39.112 1.00 89.94 103 GLY A C 1
ATOM 834 O O . GLY A 1 103 ? -7.779 -15.266 40.117 1.00 89.94 103 GLY A O 1
ATOM 835 N N . PHE A 1 104 ? -8.484 -16.494 38.355 1.00 91.75 104 PHE A N 1
ATOM 836 C CA . PHE A 1 104 ? -9.913 -16.377 38.630 1.00 91.75 104 PHE A CA 1
ATOM 837 C C . PHE A 1 104 ? -10.272 -16.965 40.000 1.00 91.75 104 PHE A C 1
ATOM 839 O O . PHE A 1 104 ? -10.804 -16.255 40.852 1.00 91.75 104 PHE A O 1
ATOM 846 N N . ALA A 1 105 ? -9.895 -18.220 40.266 1.00 90.00 105 ALA A N 1
ATOM 847 C CA . ALA A 1 105 ? -10.194 -18.910 41.521 1.00 90.00 105 ALA A CA 1
ATOM 848 C C . ALA A 1 105 ? -9.604 -18.190 42.744 1.00 90.00 105 ALA A C 1
ATOM 850 O O . ALA A 1 105 ? -10.255 -18.088 43.786 1.00 90.00 105 ALA A O 1
ATOM 851 N N . LYS A 1 106 ? -8.384 -17.647 42.628 1.00 89.50 106 LYS A N 1
ATOM 852 C CA . LYS A 1 106 ? -7.755 -16.851 43.688 1.00 89.50 106 LYS A CA 1
ATOM 853 C C . LYS A 1 106 ? -8.594 -15.622 44.017 1.00 89.50 106 LYS A C 1
ATOM 855 O O . LYS A 1 106 ? -8.821 -15.350 45.193 1.00 89.50 106 LYS A O 1
ATOM 860 N N . LYS A 1 107 ? -9.061 -14.892 43.000 1.00 88.44 107 LYS A N 1
ATOM 861 C CA . LYS A 1 107 ? -9.888 -13.698 43.205 1.00 88.44 107 LYS A CA 1
ATOM 862 C C . LYS A 1 107 ? -11.264 -14.051 43.743 1.00 88.44 107 LYS A C 1
ATOM 864 O O . LYS A 1 107 ? -11.653 -13.428 44.725 1.00 88.44 107 LYS A O 1
ATOM 869 N N . ALA A 1 108 ? -11.894 -15.096 43.208 1.00 85.56 108 ALA A N 1
ATOM 870 C CA . ALA A 1 108 ? -13.178 -15.618 43.669 1.00 85.56 108 ALA A CA 1
ATOM 871 C C . ALA A 1 108 ? -13.153 -16.032 45.152 1.00 85.56 108 ALA A C 1
ATOM 873 O O . ALA A 1 108 ? -14.113 -15.796 45.875 1.00 85.56 108 ALA A O 1
ATOM 874 N N . ARG A 1 109 ? -12.036 -16.591 45.644 1.00 82.81 109 ARG A N 1
ATOM 875 C CA . ARG A 1 109 ? -11.865 -16.924 47.073 1.00 82.81 109 ARG A CA 1
ATOM 876 C C . ARG A 1 109 ? -11.707 -15.701 47.977 1.00 82.81 109 ARG A C 1
ATOM 878 O O . ARG A 1 109 ? -12.069 -15.762 49.144 1.00 82.81 109 ARG A O 1
ATOM 885 N N . THR A 1 110 ? -11.125 -14.617 47.467 1.00 72.25 110 THR A N 1
ATOM 886 C CA . THR A 1 110 ? -10.843 -13.391 48.240 1.00 72.25 110 THR A CA 1
ATOM 887 C C . THR A 1 110 ? -11.914 -12.304 48.095 1.00 72.25 110 THR A C 1
ATOM 889 O O . THR A 1 110 ? -11.787 -11.250 48.712 1.00 72.25 110 THR A O 1
ATOM 892 N N . GLY A 1 111 ? -12.938 -12.521 47.263 1.00 73.75 111 GLY A N 1
ATOM 893 C CA . GLY A 1 111 ? -13.998 -11.558 46.964 1.00 73.75 111 GLY A CA 1
ATOM 894 C C . GLY A 1 111 ? -14.492 -11.670 45.518 1.00 73.75 111 GLY A C 1
ATOM 895 O O . GLY A 1 111 ? -14.481 -12.739 44.917 1.00 73.75 111 GLY A O 1
ATOM 896 N N . THR A 1 112 ? -14.921 -10.551 44.935 1.00 76.38 112 THR A N 1
ATOM 897 C CA . THR A 1 112 ? -15.512 -10.511 43.588 1.00 76.38 112 THR A CA 1
ATOM 898 C C . THR A 1 112 ? -14.480 -10.728 42.477 1.00 76.38 112 THR A C 1
ATOM 900 O O . THR A 1 112 ? -13.550 -9.923 42.338 1.00 76.38 112 THR A O 1
ATOM 903 N N . ALA A 1 113 ? -14.665 -11.761 41.650 1.00 82.12 113 ALA A N 1
ATOM 904 C CA . ALA A 1 113 ? -13.800 -12.112 40.517 1.00 82.12 113 ALA A CA 1
ATOM 905 C C . ALA A 1 113 ? -14.151 -11.348 39.223 1.00 82.12 113 ALA A C 1
ATOM 907 O O . ALA A 1 113 ? -14.338 -11.953 38.175 1.00 82.12 113 ALA A O 1
ATOM 908 N N . LEU A 1 114 ? -14.228 -10.017 39.306 1.00 85.62 114 LEU A N 1
ATOM 909 C CA . LEU A 1 114 ? -14.489 -9.152 38.145 1.00 85.62 114 LEU A CA 1
ATOM 910 C C . LEU A 1 114 ? -13.346 -9.221 37.122 1.00 85.62 114 LEU A C 1
ATOM 912 O O . LEU A 1 114 ? -12.183 -9.332 37.535 1.00 85.62 114 LEU A O 1
ATOM 916 N N . ALA A 1 115 ? -13.633 -9.020 35.831 1.00 83.38 115 ALA A N 1
ATOM 917 C CA . ALA A 1 115 ? -12.634 -8.988 34.755 1.00 83.38 115 ALA A CA 1
ATOM 918 C C . ALA A 1 115 ? -11.456 -8.074 35.113 1.00 83.38 115 ALA A C 1
ATOM 920 O O . ALA A 1 115 ? -10.300 -8.494 35.137 1.00 83.38 115 ALA A O 1
ATOM 921 N N . ARG A 1 116 ? -11.754 -6.843 35.546 1.00 84.50 116 ARG A N 1
ATOM 922 C CA . ARG A 1 116 ? -10.756 -5.840 35.969 1.00 84.50 116 ARG A CA 1
ATOM 923 C C . ARG A 1 116 ? -9.843 -6.283 37.121 1.00 84.50 116 ARG A C 1
ATOM 925 O O . ARG A 1 116 ? -8.785 -5.698 37.326 1.00 84.50 116 ARG A O 1
ATOM 932 N N . ARG A 1 117 ? -10.256 -7.275 37.918 1.00 83.94 117 ARG A N 1
ATOM 933 C CA . ARG A 1 117 ? -9.488 -7.810 39.058 1.00 83.94 117 ARG A CA 1
ATOM 934 C C . ARG A 1 117 ? -8.723 -9.081 38.707 1.00 83.94 117 ARG A C 1
ATOM 936 O O . ARG A 1 117 ? -7.724 -9.368 39.370 1.00 83.94 117 ARG A O 1
ATOM 943 N N . VAL A 1 118 ? -9.205 -9.845 37.728 1.00 85.94 118 VAL A N 1
ATOM 944 C CA . VAL A 1 118 ? -8.591 -11.101 37.279 1.00 85.94 118 VAL A CA 1
ATOM 945 C C . VAL A 1 118 ? -7.572 -10.850 36.167 1.00 85.94 118 VAL A C 1
ATOM 947 O O . VAL A 1 118 ? -6.492 -11.433 36.195 1.00 85.94 118 VAL A O 1
ATOM 950 N N . LEU A 1 119 ? -7.872 -9.953 35.225 1.00 86.06 119 LEU A N 1
ATOM 951 C CA . LEU A 1 119 ? -7.057 -9.683 34.040 1.00 86.06 119 LEU A CA 1
ATOM 952 C C . LEU A 1 119 ? -5.841 -8.804 34.355 1.00 86.06 119 LEU A C 1
ATOM 954 O O . LEU A 1 119 ? -5.814 -7.603 34.086 1.00 86.06 119 LEU A O 1
ATOM 958 N N . THR A 1 120 ? -4.804 -9.426 34.910 1.00 86.62 120 THR A N 1
ATOM 959 C CA . THR A 1 120 ? -3.467 -8.829 35.019 1.00 86.62 120 THR A CA 1
ATOM 960 C C . THR A 1 120 ? -2.808 -8.694 33.641 1.00 86.62 120 THR A C 1
ATOM 962 O O . THR A 1 120 ? -3.238 -9.318 32.668 1.00 86.62 120 THR A O 1
ATOM 965 N N . LYS A 1 121 ? -1.703 -7.937 33.565 1.00 81.56 121 LYS A N 1
ATOM 966 C CA . LYS A 1 121 ? -0.879 -7.799 32.347 1.00 81.56 121 LYS A CA 1
ATOM 967 C C . LYS A 1 121 ? -0.494 -9.155 31.728 1.00 81.56 121 LYS A C 1
ATOM 969 O O . LYS A 1 121 ? -0.395 -9.261 30.513 1.00 81.56 121 LYS A O 1
ATOM 974 N N . GLU A 1 122 ? -0.318 -10.191 32.548 1.00 83.31 122 GLU A N 1
ATOM 975 C CA . GLU A 1 122 ? 0.021 -11.548 32.092 1.00 83.31 122 GLU A CA 1
ATOM 976 C C . GLU A 1 122 ? -1.180 -12.339 31.547 1.00 83.31 122 GLU A C 1
ATOM 978 O O . GLU A 1 122 ? -1.005 -13.192 30.679 1.00 83.31 122 GLU A O 1
ATOM 983 N N . LEU A 1 123 ? -2.397 -12.076 32.038 1.00 87.50 123 LEU A N 1
ATOM 984 C CA . LEU A 1 123 ? -3.604 -12.833 31.679 1.00 87.50 123 LEU A CA 1
ATOM 985 C C . LEU A 1 123 ? -4.423 -12.183 30.554 1.00 87.50 123 LEU A C 1
ATOM 987 O O . LEU A 1 123 ? -5.156 -12.883 29.857 1.00 87.50 123 LEU A O 1
ATOM 991 N N . GLN A 1 124 ? -4.266 -10.878 30.317 1.00 83.62 124 GLN A N 1
ATOM 992 C CA . GLN A 1 124 ? -4.906 -10.179 29.193 1.00 83.62 124 GLN A CA 1
ATOM 993 C C . GLN A 1 124 ? -4.594 -10.810 27.819 1.00 83.62 124 GLN A C 1
ATOM 995 O O . GLN A 1 124 ? -5.536 -11.029 27.046 1.00 83.62 124 GLN A O 1
ATOM 1000 N N . PRO A 1 125 ? -3.332 -11.184 27.504 1.00 84.31 125 PRO A N 1
ATOM 1001 C CA . PRO A 1 125 ? -3.026 -11.884 26.260 1.00 84.31 125 PRO A CA 1
ATOM 1002 C C . PRO A 1 125 ? -3.728 -13.237 26.156 1.00 84.31 125 PRO A C 1
ATOM 1004 O O . PRO A 1 125 ? -4.174 -13.591 25.075 1.00 84.31 125 PRO A O 1
ATOM 1007 N N . VAL A 1 126 ? -3.891 -13.971 27.264 1.00 88.44 126 VAL A N 1
ATOM 1008 C CA . VAL A 1 126 ? -4.557 -15.287 27.277 1.00 88.44 126 VAL A CA 1
ATOM 1009 C C . VAL A 1 126 ? -6.024 -15.153 26.868 1.00 88.44 126 VAL A C 1
ATOM 1011 O O . VAL A 1 126 ? -6.499 -15.905 26.020 1.00 88.44 126 VAL A O 1
ATOM 1014 N N . VAL A 1 127 ? -6.731 -14.158 27.408 1.00 88.12 127 VAL A N 1
ATOM 1015 C CA . VAL A 1 127 ? -8.134 -13.909 27.039 1.00 88.12 127 VAL A CA 1
ATOM 1016 C C . VAL A 1 127 ? -8.258 -13.435 25.592 1.00 88.12 127 VAL A C 1
ATOM 1018 O O . VAL A 1 127 ? -9.092 -13.934 24.842 1.00 88.12 127 VAL A O 1
ATOM 1021 N N . SER A 1 128 ? -7.356 -12.560 25.148 1.00 85.06 128 SER A N 1
ATOM 1022 C CA . SER A 1 128 ? -7.290 -12.125 23.744 1.00 85.06 128 SER A CA 1
ATOM 1023 C C . SER A 1 128 ? -6.992 -13.276 22.772 1.00 85.06 128 SER A C 1
ATOM 1025 O O . SER A 1 128 ? -7.509 -13.303 21.658 1.00 85.06 128 SER A O 1
ATOM 1027 N N . ALA A 1 129 ? -6.142 -14.215 23.187 1.00 83.38 129 ALA A N 1
ATOM 1028 C CA . ALA A 1 129 ? -5.656 -15.327 22.379 1.00 83.38 129 ALA A CA 1
ATOM 1029 C C . ALA A 1 129 ? -6.697 -16.434 22.201 1.00 83.38 129 ALA A C 1
ATOM 1031 O O . ALA A 1 129 ? -6.885 -16.918 21.088 1.00 83.38 129 ALA A O 1
ATOM 1032 N N . TYR A 1 130 ? -7.354 -16.841 23.289 1.00 87.00 130 TYR A N 1
ATOM 1033 C CA . TYR A 1 130 ? -8.211 -18.032 23.298 1.00 87.00 130 TYR A CA 1
ATOM 1034 C C . TYR A 1 130 ? -9.708 -17.720 23.333 1.00 87.00 130 TYR A C 1
ATOM 1036 O O . TYR A 1 130 ? -10.502 -18.609 23.047 1.00 87.00 130 TYR A O 1
ATOM 1044 N N . PHE A 1 131 ? -10.081 -16.479 23.656 1.00 84.06 131 PHE A N 1
ATOM 1045 C CA . PHE A 1 131 ? -11.473 -16.046 23.802 1.00 84.06 131 PHE A CA 1
ATOM 1046 C C . PHE A 1 131 ? -11.771 -14.754 23.026 1.00 84.06 131 PHE A C 1
ATOM 1048 O O . PHE A 1 131 ? -12.798 -14.128 23.238 1.00 84.06 131 PHE A O 1
ATOM 1055 N N . GLY A 1 132 ? -10.862 -14.295 22.155 1.00 74.31 132 GLY A N 1
ATOM 1056 C CA . GLY A 1 132 ? -11.072 -13.076 21.360 1.00 74.31 132 GLY A CA 1
ATOM 1057 C C . GLY A 1 132 ? -11.169 -11.785 22.180 1.00 74.31 132 GLY A C 1
ATOM 1058 O O . GLY A 1 132 ? -11.601 -10.764 21.658 1.00 74.31 132 GLY A O 1
ATOM 1059 N N . GLY A 1 133 ? -10.754 -11.813 23.450 1.00 77.06 133 GLY A N 1
ATOM 1060 C CA . GLY A 1 133 ? -10.923 -10.690 24.374 1.00 77.06 133 GLY A CA 1
ATOM 1061 C C . GLY A 1 133 ? -12.260 -10.703 25.122 1.00 77.06 133 GLY A C 1
ATOM 1062 O O . GLY A 1 133 ? -12.467 -9.838 25.968 1.00 77.06 133 GLY A O 1
ATOM 1063 N N . ASP A 1 134 ? -13.134 -11.675 24.850 1.00 77.12 134 ASP A N 1
ATOM 1064 C CA . ASP A 1 134 ? -14.451 -11.783 25.467 1.00 77.12 134 ASP A CA 1
ATOM 1065 C C . ASP A 1 134 ? -14.367 -12.413 26.865 1.00 77.12 134 ASP A C 1
ATOM 1067 O O . ASP A 1 134 ? -13.998 -13.576 27.043 1.00 77.12 134 ASP A O 1
ATOM 1071 N N . TRP A 1 135 ? -14.723 -11.624 27.878 1.00 85.06 135 TRP A N 1
ATOM 1072 C CA . TRP A 1 135 ? -14.777 -12.080 29.261 1.00 85.06 135 TRP A CA 1
ATOM 1073 C C . TRP A 1 135 ? -15.966 -13.004 29.542 1.00 85.06 135 TRP A C 1
ATOM 1075 O O . TRP A 1 135 ? -15.848 -13.898 30.377 1.00 85.06 135 TRP A O 1
ATOM 1085 N N . LEU A 1 136 ? -17.090 -12.855 28.837 1.00 81.12 136 LEU A N 1
ATOM 1086 C CA . LEU A 1 136 ? -18.231 -13.756 29.001 1.00 81.12 136 LEU A CA 1
ATOM 1087 C C . LEU A 1 136 ? -17.905 -15.154 28.493 1.00 81.12 136 LEU A C 1
ATOM 1089 O O . LEU A 1 136 ? -18.200 -16.125 29.182 1.00 81.12 136 LEU A O 1
ATOM 1093 N N . ALA A 1 137 ? -17.221 -15.261 27.353 1.00 81.44 137 ALA A N 1
ATOM 1094 C CA . ALA A 1 137 ? -16.725 -16.543 26.856 1.00 81.44 137 ALA A CA 1
ATOM 1095 C C . ALA A 1 137 ? -15.754 -17.215 27.848 1.00 81.44 137 ALA A C 1
ATOM 1097 O O . ALA A 1 137 ? -15.739 -18.440 27.976 1.00 81.44 137 ALA A O 1
ATOM 1098 N N . VAL A 1 138 ? -14.966 -16.430 28.596 1.00 87.75 138 VAL A N 1
ATOM 1099 C CA . VAL A 1 138 ? -14.139 -16.956 29.696 1.00 87.75 138 VAL A CA 1
ATOM 1100 C C . VAL A 1 138 ? -15.010 -17.482 30.834 1.00 87.75 138 VAL A C 1
ATOM 1102 O O . VAL A 1 138 ? -14.756 -18.576 31.329 1.00 87.75 138 VAL A O 1
ATOM 1105 N N . LEU A 1 139 ? -16.017 -16.724 31.266 1.00 88.56 139 LEU A N 1
ATOM 1106 C CA . LEU A 1 139 ? -16.919 -17.134 32.342 1.00 88.56 139 LEU A CA 1
ATOM 1107 C C . LEU A 1 139 ? -17.709 -18.399 31.983 1.00 88.56 139 LEU A C 1
ATOM 1109 O O . LEU A 1 139 ? -17.799 -19.302 32.812 1.00 88.56 139 LEU A O 1
ATOM 1113 N N . ASP A 1 140 ? -18.182 -18.505 30.742 1.00 87.19 140 ASP A N 1
ATOM 1114 C CA . ASP A 1 140 ? -18.840 -19.701 30.207 1.00 87.19 140 ASP A CA 1
ATOM 1115 C C . ASP A 1 140 ? -17.896 -20.914 30.219 1.00 87.19 140 ASP A C 1
ATOM 1117 O O . ASP A 1 140 ? -18.221 -21.965 30.771 1.00 87.19 140 ASP A O 1
ATOM 1121 N N . TYR A 1 141 ? -16.657 -20.737 29.744 1.00 90.25 141 TYR A N 1
ATOM 1122 C CA . TYR A 1 141 ? -15.623 -21.774 29.812 1.00 90.25 141 TYR A CA 1
ATOM 1123 C C . TYR A 1 141 ? -15.307 -22.215 31.249 1.00 90.25 141 TYR A C 1
ATOM 1125 O O . TYR A 1 141 ? -15.047 -23.392 31.504 1.00 90.25 141 TYR A O 1
ATOM 1133 N N . LEU A 1 142 ? -15.328 -21.279 32.201 1.00 90.00 142 LEU A N 1
ATOM 1134 C CA . LEU A 1 142 ? -15.135 -21.550 33.626 1.00 90.00 142 LEU A CA 1
ATOM 1135 C C . LEU A 1 142 ? -16.400 -22.081 34.319 1.00 90.00 142 LEU A C 1
ATOM 1137 O O . LEU A 1 142 ? -16.323 -22.431 35.497 1.00 90.00 142 LEU A O 1
ATOM 1141 N N . GLN A 1 143 ? -17.534 -22.139 33.613 1.00 89.88 143 GLN A N 1
ATOM 1142 C CA . GLN A 1 143 ? -18.858 -22.461 34.151 1.00 89.88 143 GLN A CA 1
ATOM 1143 C C . GLN A 1 143 ? -19.228 -21.583 35.358 1.00 89.88 143 GLN A C 1
ATOM 1145 O O . GLN A 1 143 ? -19.778 -22.052 36.357 1.00 89.88 143 GLN A O 1
ATOM 1150 N N . ALA A 1 144 ? -18.893 -20.294 35.278 1.00 85.44 144 ALA A N 1
ATOM 1151 C CA . ALA A 1 144 ? -19.151 -19.303 36.311 1.00 85.44 144 ALA A CA 1
ATOM 1152 C C . ALA A 1 144 ? -20.178 -18.268 35.820 1.00 85.44 144 ALA A C 1
ATOM 1154 O O . ALA A 1 144 ? -20.043 -17.759 34.709 1.00 85.44 144 ALA A O 1
ATOM 1155 N N . PRO A 1 145 ? -21.190 -17.903 36.628 1.00 81.44 145 PRO A N 1
ATOM 1156 C CA . PRO A 1 145 ? -22.108 -16.836 36.252 1.00 81.44 145 PRO A CA 1
ATOM 1157 C C . PRO A 1 145 ? -21.400 -15.470 36.301 1.00 81.44 145 PRO A C 1
ATOM 1159 O O . PRO A 1 145 ? -20.546 -15.254 37.172 1.00 81.44 145 PRO A O 1
ATOM 1162 N N . PRO A 1 146 ? -21.758 -14.521 35.417 1.00 79.88 146 PRO A N 1
ATOM 1163 C CA . PRO A 1 146 ? -21.250 -13.161 35.506 1.00 79.88 146 PRO A CA 1
ATOM 1164 C C . PRO A 1 146 ? -21.723 -12.486 36.792 1.00 79.88 146 PRO A C 1
ATOM 1166 O O . PRO A 1 146 ? -22.861 -12.653 37.235 1.00 79.88 146 PRO A O 1
ATOM 1169 N N . HIS A 1 147 ? -20.830 -11.716 37.407 1.00 80.19 147 HIS A N 1
ATOM 1170 C CA . HIS A 1 147 ? -21.167 -10.960 38.603 1.00 80.19 147 HIS A CA 1
ATOM 1171 C C . HIS A 1 147 ? -22.057 -9.750 38.242 1.00 80.19 147 HIS A C 1
ATOM 1173 O O . HIS A 1 147 ? -21.830 -9.149 37.196 1.00 80.19 147 HIS A O 1
ATOM 1179 N N . PRO A 1 148 ? -23.013 -9.324 39.093 1.00 73.44 148 PRO A N 1
ATOM 1180 C CA . PRO A 1 148 ? -23.865 -8.158 38.814 1.00 73.44 148 PRO A CA 1
ATOM 1181 C C . PRO A 1 148 ? -23.101 -6.849 38.560 1.00 73.44 148 PRO A C 1
ATOM 1183 O O . PRO A 1 148 ? -23.536 -6.024 37.768 1.00 73.44 148 PRO A O 1
ATOM 1186 N N . ASP A 1 149 ? -21.945 -6.682 39.209 1.00 74.81 149 ASP A N 1
ATOM 1187 C CA . ASP A 1 149 ? -21.042 -5.531 39.019 1.00 74.81 149 ASP A CA 1
ATOM 1188 C C . ASP A 1 149 ? -20.067 -5.693 37.831 1.00 74.81 149 ASP A C 1
ATOM 1190 O O . ASP A 1 149 ? -19.080 -4.957 37.732 1.00 74.81 149 ASP A O 1
ATOM 1194 N N . GLU A 1 150 ? -20.247 -6.714 36.991 1.00 73.50 150 GLU A N 1
ATOM 1195 C CA . GLU A 1 150 ? -19.444 -6.894 35.784 1.00 73.50 150 GLU A CA 1
ATOM 1196 C C . GLU A 1 150 ? -19.923 -5.910 34.709 1.00 73.50 150 GLU A C 1
ATOM 1198 O O . GLU A 1 150 ? -21.097 -5.891 34.342 1.00 73.50 150 GLU A O 1
ATOM 1203 N N . GLU A 1 151 ? -19.010 -5.093 34.182 1.00 61.66 151 GLU A N 1
ATOM 1204 C CA . GLU A 1 151 ? -19.284 -4.242 33.021 1.00 61.66 151 GLU A CA 1
ATOM 1205 C C . GLU A 1 151 ? -19.266 -5.116 31.763 1.00 61.66 151 GLU A C 1
ATOM 1207 O O . GLU A 1 151 ? -18.284 -5.199 31.026 1.00 61.66 151 GLU A O 1
ATOM 1212 N N . ILE A 1 152 ? -20.360 -5.844 31.561 1.00 55.62 152 ILE A N 1
ATOM 1213 C CA . ILE A 1 152 ? -20.571 -6.677 30.387 1.00 55.62 152 ILE A CA 1
ATOM 1214 C C . ILE A 1 152 ? -20.961 -5.741 29.246 1.00 55.62 152 ILE A C 1
ATOM 1216 O O . ILE A 1 152 ? -22.084 -5.238 29.209 1.00 55.62 152 ILE A O 1
ATOM 1220 N N . ILE A 1 153 ? -20.052 -5.517 28.295 1.00 50.47 153 ILE A N 1
ATOM 1221 C CA . ILE A 1 153 ? -20.436 -4.991 26.981 1.00 50.47 153 ILE A CA 1
ATOM 1222 C C . ILE A 1 153 ? -21.201 -6.126 26.297 1.00 50.47 153 ILE A C 1
ATOM 1224 O O . ILE A 1 153 ? -20.633 -6.975 25.615 1.00 50.47 153 ILE A O 1
ATOM 1228 N N . THR A 1 154 ? -22.497 -6.193 26.578 1.00 48.53 154 THR A N 1
ATOM 1229 C CA . THR A 1 154 ? -23.446 -7.072 25.905 1.00 48.53 154 THR A CA 1
ATOM 1230 C C . THR A 1 154 ? -23.380 -6.760 24.417 1.00 48.53 154 THR A C 1
ATOM 1232 O O . THR A 1 154 ? -23.695 -5.631 24.064 1.00 48.53 154 THR A O 1
ATOM 1235 N N . ALA A 1 155 ? -22.921 -7.723 23.608 1.00 54.44 155 ALA A N 1
ATOM 1236 C CA . ALA A 1 155 ? -22.938 -7.760 22.142 1.00 54.44 155 ALA A CA 1
ATOM 1237 C C . ALA A 1 155 ? -22.831 -6.389 21.445 1.00 54.44 155 ALA A C 1
ATOM 1239 O O . ALA A 1 155 ? -23.792 -5.620 21.395 1.00 54.44 155 ALA A O 1
ATOM 1240 N N . LEU A 1 156 ? -21.669 -6.105 20.844 1.00 58.88 156 LEU A N 1
ATOM 1241 C CA . LEU A 1 156 ? -21.558 -4.978 19.915 1.00 58.88 156 LEU A CA 1
ATOM 1242 C C . LEU A 1 156 ? -22.714 -5.048 18.902 1.00 58.88 156 LEU A C 1
ATOM 1244 O O . LEU A 1 156 ? -23.015 -6.150 18.435 1.00 58.88 156 LEU A O 1
ATOM 1248 N N . PRO A 1 157 ? -23.370 -3.918 18.585 1.00 69.12 157 PRO A N 1
ATOM 1249 C CA . PRO A 1 157 ? -24.425 -3.900 17.585 1.00 69.12 157 PRO A CA 1
ATOM 1250 C C . PRO A 1 157 ? -23.946 -4.548 16.286 1.00 69.12 157 PRO A C 1
ATOM 1252 O O . PRO A 1 157 ? -22.807 -4.337 15.872 1.00 69.12 157 PRO A O 1
ATOM 1255 N N . GLU A 1 158 ? -24.813 -5.319 15.632 1.00 73.81 158 GLU A N 1
ATOM 1256 C CA . GLU A 1 158 ? -24.522 -5.759 14.269 1.00 73.81 158 GLU A CA 1
ATOM 1257 C C . GLU A 1 158 ? -24.418 -4.527 13.351 1.00 73.81 158 GLU A C 1
ATOM 1259 O O . GLU A 1 158 ? -25.275 -3.633 13.434 1.00 73.81 158 GLU A O 1
ATOM 1264 N N . PRO A 1 159 ? -23.395 -4.453 12.478 1.00 78.69 159 PRO A N 1
ATOM 1265 C CA . PRO A 1 159 ? -23.286 -3.397 11.483 1.00 78.69 159 PRO A CA 1
ATOM 1266 C C . PRO A 1 159 ? -24.555 -3.287 10.637 1.00 78.69 159 PRO A C 1
ATOM 1268 O O . PRO A 1 159 ? -24.991 -4.253 10.012 1.00 78.69 159 PRO A O 1
ATOM 1271 N N . ARG A 1 160 ? -25.140 -2.089 10.577 1.00 81.00 160 ARG A N 1
ATOM 1272 C CA . ARG A 1 160 ? -26.261 -1.788 9.680 1.00 81.00 160 ARG A CA 1
ATOM 1273 C C . ARG A 1 160 ? -25.753 -0.948 8.523 1.00 81.00 160 ARG A C 1
ATOM 1275 O O . ARG A 1 160 ? -25.440 0.222 8.705 1.00 81.00 160 ARG A O 1
ATOM 1282 N N . LEU A 1 161 ? -25.669 -1.546 7.341 1.00 84.94 161 LEU A N 1
ATOM 1283 C CA . LEU A 1 161 ? -25.172 -0.861 6.151 1.00 84.94 161 LEU A CA 1
ATOM 1284 C C . LEU A 1 161 ? -26.330 -0.273 5.344 1.00 84.94 161 LEU A C 1
ATOM 1286 O O . LEU A 1 161 ? -27.274 -0.983 5.005 1.00 84.94 161 LEU A O 1
ATOM 1290 N N . TYR A 1 162 ? -26.227 1.005 4.991 1.00 80.19 162 TYR A N 1
ATOM 1291 C CA . TYR A 1 162 ? -27.198 1.724 4.163 1.00 80.19 162 TYR A CA 1
ATOM 1292 C C . TYR A 1 162 ? -26.675 1.853 2.728 1.00 80.19 162 TYR A C 1
ATOM 1294 O O . TYR A 1 162 ? -26.374 2.939 2.236 1.00 80.19 162 TYR A O 1
ATOM 1302 N N . VAL A 1 163 ? -26.543 0.705 2.066 1.00 77.56 163 VAL A N 1
ATOM 1303 C CA . VAL A 1 163 ? -26.092 0.555 0.674 1.00 77.56 163 VAL A CA 1
ATOM 1304 C C . VAL A 1 163 ? -27.083 -0.389 -0.014 1.00 77.56 163 VAL A C 1
ATOM 1306 O O . VAL A 1 163 ? -27.375 -1.446 0.541 1.00 77.56 163 VAL A O 1
ATOM 1309 N N . GLY A 1 164 ? -27.636 -0.034 -1.182 1.00 70.12 164 GLY A N 1
ATOM 1310 C CA . GLY A 1 164 ? -28.650 -0.865 -1.864 1.00 70.12 164 GLY A CA 1
ATOM 1311 C C . GLY A 1 164 ? -30.104 -0.417 -1.680 1.00 70.12 164 GLY A C 1
ATOM 1312 O O . GLY A 1 164 ? -31.011 -1.023 -2.251 1.00 70.12 164 GLY A O 1
ATOM 1313 N N . MET A 1 165 ? -30.358 0.643 -0.901 1.00 67.94 165 MET A N 1
ATOM 1314 C CA . MET A 1 165 ? -31.725 1.116 -0.616 1.00 67.94 165 MET A CA 1
ATOM 1315 C C . MET A 1 165 ? -32.453 1.578 -1.887 1.00 67.94 165 MET A C 1
ATOM 1317 O O . MET A 1 165 ? -33.653 1.357 -2.021 1.00 67.94 165 MET A O 1
ATOM 1321 N N . ALA A 1 166 ? -31.713 2.124 -2.859 1.00 64.81 166 ALA A N 1
ATOM 1322 C CA . ALA A 1 166 ? -32.239 2.545 -4.156 1.00 64.81 166 ALA A CA 1
ATOM 1323 C C . ALA A 1 166 ? -32.822 1.385 -4.981 1.00 64.81 166 ALA A C 1
ATOM 1325 O O . ALA A 1 166 ? -33.751 1.581 -5.762 1.00 64.81 166 ALA A O 1
ATOM 1326 N N . THR A 1 167 ? -32.302 0.167 -4.816 1.00 63.78 167 THR A N 1
ATOM 1327 C CA . THR A 1 167 ? -32.803 -1.021 -5.526 1.00 63.78 167 THR A CA 1
ATOM 1328 C C . THR A 1 167 ? -34.045 -1.613 -4.851 1.00 63.78 167 THR A C 1
ATOM 1330 O O . THR A 1 167 ? -34.827 -2.305 -5.495 1.00 63.78 167 THR A O 1
ATOM 1333 N N . GLN A 1 168 ? -34.248 -1.319 -3.562 1.00 64.12 168 GLN A N 1
ATOM 1334 C CA . GLN A 1 168 ? -35.403 -1.754 -2.763 1.00 64.12 168 GLN A CA 1
ATOM 1335 C C . GLN A 1 168 ? -36.581 -0.756 -2.829 1.00 64.12 168 GLN A C 1
ATOM 1337 O O . GLN A 1 168 ? -37.681 -1.066 -2.368 1.00 64.12 168 GLN A O 1
ATOM 1342 N N . THR A 1 169 ? -36.369 0.411 -3.456 1.00 64.12 169 THR A N 1
ATOM 1343 C CA . THR A 1 169 ? -37.309 1.542 -3.564 1.00 64.12 169 THR A CA 1
ATOM 1344 C C . THR A 1 169 ? -38.686 1.144 -4.079 1.00 64.12 169 THR A C 1
ATOM 1346 O O . THR A 1 169 ? -39.676 1.537 -3.476 1.00 64.12 169 THR A O 1
ATOM 1349 N N . ALA A 1 170 ? -38.777 0.323 -5.131 1.00 58.19 170 ALA A N 1
ATOM 1350 C CA . ALA A 1 170 ? -40.064 -0.060 -5.718 1.00 58.19 170 ALA A CA 1
ATOM 1351 C C . ALA A 1 170 ? -40.953 -0.860 -4.743 1.00 58.19 170 ALA A C 1
ATOM 1353 O O . ALA A 1 170 ? -42.168 -0.670 -4.707 1.00 58.19 170 ALA A O 1
ATOM 1354 N N . GLY A 1 171 ? -40.351 -1.718 -3.910 1.00 60.91 171 GLY A N 1
ATOM 1355 C CA . GLY A 1 171 ? -41.070 -2.461 -2.870 1.00 60.91 171 GLY A CA 1
ATOM 1356 C C . GLY A 1 171 ? -41.491 -1.563 -1.705 1.00 60.91 171 GLY A C 1
ATOM 1357 O O . GLY A 1 171 ? -42.643 -1.593 -1.284 1.00 60.91 171 GLY A O 1
ATOM 1358 N N . MET A 1 172 ? -40.582 -0.699 -1.244 1.00 60.84 172 MET A N 1
ATOM 1359 C CA . MET A 1 172 ? -40.838 0.236 -0.139 1.00 60.84 172 MET A CA 1
ATOM 1360 C C . MET A 1 172 ? -41.872 1.314 -0.506 1.00 60.84 172 MET A C 1
ATOM 1362 O O . MET A 1 172 ? -42.712 1.668 0.318 1.00 60.84 172 MET A O 1
ATOM 1366 N N . ALA A 1 173 ? -41.839 1.814 -1.744 1.00 61.06 173 ALA A N 1
ATOM 1367 C CA . ALA A 1 173 ? -42.791 2.781 -2.288 1.00 61.06 173 ALA A CA 1
ATOM 1368 C C . ALA A 1 173 ? -44.206 2.187 -2.366 1.00 61.06 173 ALA A C 1
ATOM 1370 O O . ALA A 1 173 ? -45.173 2.821 -1.936 1.00 61.06 173 ALA A O 1
ATOM 1371 N N . ALA A 1 174 ? -44.317 0.938 -2.834 1.00 60.56 174 ALA A N 1
ATOM 1372 C CA . ALA A 1 174 ? -45.582 0.214 -2.894 1.00 60.56 174 ALA A CA 1
ATOM 1373 C C . ALA A 1 174 ? -46.166 -0.077 -1.498 1.00 60.56 174 ALA A C 1
ATOM 1375 O O . ALA A 1 174 ? -47.374 0.059 -1.307 1.00 60.56 174 ALA A O 1
ATOM 1376 N N . GLU A 1 175 ? -45.331 -0.433 -0.517 1.00 68.44 175 GLU A N 1
ATOM 1377 C CA . GLU A 1 175 ? -45.765 -0.673 0.869 1.00 68.44 175 GLU A CA 1
ATOM 1378 C C . GLU A 1 175 ? -46.160 0.615 1.611 1.00 68.44 175 GLU A C 1
ATOM 1380 O O . GLU A 1 175 ? -47.101 0.604 2.405 1.00 68.44 175 GLU A O 1
ATOM 1385 N N . ALA A 1 176 ? -45.474 1.731 1.346 1.00 69.25 176 ALA A N 1
ATOM 1386 C CA . ALA A 1 176 ? -45.729 3.017 1.997 1.00 69.25 176 ALA A CA 1
ATOM 1387 C C . ALA A 1 176 ? -46.801 3.876 1.296 1.00 69.25 176 ALA A C 1
ATOM 1389 O O . ALA A 1 176 ? -47.241 4.877 1.861 1.00 69.25 176 ALA A O 1
ATOM 1390 N N . GLY A 1 177 ? -47.224 3.509 0.079 1.00 73.19 177 GLY A N 1
ATOM 1391 C CA . GLY A 1 177 ? -48.176 4.286 -0.724 1.00 73.19 177 GLY A CA 1
ATOM 1392 C C . GLY A 1 177 ? -47.611 5.616 -1.242 1.00 73.19 177 GLY A C 1
ATOM 1393 O O . GLY A 1 177 ? -48.374 6.552 -1.476 1.00 73.19 177 GLY A O 1
ATOM 1394 N N . ILE A 1 178 ? -46.287 5.705 -1.389 1.00 77.06 178 ILE A N 1
ATOM 1395 C CA . ILE A 1 178 ? -45.546 6.898 -1.825 1.00 77.06 178 ILE A CA 1
ATOM 1396 C C . ILE A 1 178 ? -45.110 6.693 -3.282 1.00 77.06 178 ILE A C 1
ATOM 1398 O O . ILE A 1 178 ? -44.806 5.569 -3.683 1.00 77.06 178 ILE A O 1
ATOM 1402 N N . ALA A 1 179 ? -45.080 7.754 -4.093 1.00 80.44 179 ALA A N 1
ATOM 1403 C CA . ALA A 1 179 ? -44.579 7.660 -5.465 1.00 80.44 179 ALA A CA 1
ATOM 1404 C C . ALA A 1 179 ? -43.076 7.318 -5.481 1.00 80.44 179 ALA A C 1
ATOM 1406 O O . ALA A 1 179 ? -42.304 7.850 -4.687 1.00 80.44 179 ALA A O 1
ATOM 1407 N N . GLU A 1 180 ? -42.643 6.460 -6.406 1.00 76.69 180 GLU A N 1
ATOM 1408 C CA . GLU A 1 180 ? -41.243 6.008 -6.503 1.00 76.69 180 GLU A CA 1
ATOM 1409 C C . GLU A 1 180 ? -40.253 7.182 -6.644 1.00 76.69 180 GLU A C 1
ATOM 1411 O O . GLU A 1 180 ? -39.220 7.210 -5.974 1.00 76.69 180 GLU A O 1
ATOM 1416 N N . ASP A 1 181 ? -40.625 8.209 -7.415 1.00 78.88 181 ASP A N 1
ATOM 1417 C CA . ASP A 1 181 ? -39.845 9.442 -7.579 1.00 78.88 181 ASP A CA 1
ATOM 1418 C C . ASP A 1 181 ? -39.665 10.217 -6.260 1.00 78.88 181 ASP A C 1
ATOM 1420 O O . ASP A 1 181 ? -38.598 10.783 -6.006 1.00 78.88 181 ASP A O 1
ATOM 1424 N N . GLU A 1 182 ? -40.678 10.224 -5.386 1.00 76.56 182 GLU A N 1
ATOM 1425 C CA . GLU A 1 182 ? -40.596 10.868 -4.069 1.00 76.56 182 GLU A CA 1
ATOM 1426 C C . GLU A 1 182 ? -39.669 10.089 -3.131 1.00 76.56 182 GLU A C 1
ATOM 1428 O O . GLU A 1 182 ? -38.860 10.697 -2.431 1.00 76.56 182 GLU A O 1
ATOM 1433 N N . VAL A 1 183 ? -39.706 8.751 -3.156 1.00 72.31 183 VAL A N 1
ATOM 1434 C CA . VAL A 1 183 ? -38.781 7.925 -2.362 1.00 72.31 183 VAL A CA 1
ATOM 1435 C C . VAL A 1 183 ? -37.341 8.101 -2.852 1.00 72.31 183 VAL A C 1
ATOM 1437 O O . VAL A 1 183 ? -36.426 8.232 -2.036 1.00 72.31 183 VAL A O 1
ATOM 1440 N N . HIS A 1 184 ? -37.119 8.195 -4.166 1.00 75.75 184 HIS A N 1
ATOM 1441 C CA . HIS A 1 184 ? -35.805 8.525 -4.715 1.00 75.75 184 HIS A CA 1
ATOM 1442 C C . HIS A 1 184 ? -35.320 9.916 -4.290 1.00 75.75 184 HIS A C 1
ATOM 1444 O O . HIS A 1 184 ? -34.152 10.053 -3.922 1.00 75.75 184 HIS A O 1
ATOM 1450 N N . ALA A 1 185 ? -36.193 10.928 -4.269 1.00 76.62 185 ALA A N 1
ATOM 1451 C CA . ALA A 1 185 ? -35.852 12.260 -3.770 1.00 76.62 185 ALA A CA 1
ATOM 1452 C C . ALA A 1 185 ? -35.529 12.255 -2.263 1.00 76.62 185 ALA A C 1
ATOM 1454 O O . ALA A 1 185 ? -34.581 12.912 -1.830 1.00 76.62 185 ALA A O 1
ATOM 1455 N N . MET A 1 186 ? -36.268 11.477 -1.466 1.00 72.00 186 MET A N 1
ATOM 1456 C CA . MET A 1 186 ? -36.000 11.296 -0.035 1.00 72.00 186 MET A CA 1
ATOM 1457 C C . MET A 1 186 ? -34.658 10.601 0.216 1.00 72.00 186 MET A C 1
ATOM 1459 O O . MET A 1 186 ? -33.896 11.043 1.075 1.00 72.00 186 MET A O 1
ATOM 1463 N N . LEU A 1 187 ? -34.342 9.547 -0.543 1.00 73.62 187 LEU A N 1
ATOM 1464 C CA . LEU A 1 187 ? -33.054 8.853 -0.462 1.00 73.62 187 LEU A CA 1
ATOM 1465 C C . LEU A 1 187 ? -31.898 9.766 -0.873 1.00 73.62 187 LEU A C 1
ATOM 1467 O O . LEU A 1 187 ? -30.881 9.799 -0.186 1.00 73.62 187 LEU A O 1
ATOM 1471 N N . ALA A 1 188 ? -32.070 10.552 -1.937 1.00 72.75 188 ALA A N 1
ATOM 1472 C CA . ALA A 1 188 ? -31.074 11.525 -2.368 1.00 72.75 188 ALA A CA 1
ATOM 1473 C C . ALA A 1 188 ? -30.796 12.570 -1.274 1.00 72.75 188 ALA A C 1
ATOM 1475 O O . ALA A 1 188 ? -29.641 12.808 -0.915 1.00 72.75 188 ALA A O 1
ATOM 1476 N N . ALA A 1 189 ? -31.853 13.111 -0.659 1.00 73.19 189 ALA A N 1
ATOM 1477 C CA . ALA A 1 189 ? -31.729 14.030 0.468 1.00 73.19 189 ALA A CA 1
ATOM 1478 C C . ALA A 1 189 ? -31.043 13.381 1.685 1.00 73.19 189 ALA A C 1
ATOM 1480 O O . ALA A 1 189 ? -30.182 14.007 2.301 1.00 73.19 189 ALA A O 1
ATOM 1481 N N . PHE A 1 190 ? -31.378 12.127 2.014 1.00 71.69 190 PHE A N 1
ATOM 1482 C CA . PHE A 1 190 ? -30.762 11.375 3.115 1.00 71.69 190 PHE A CA 1
ATOM 1483 C C . PHE A 1 190 ? -29.267 11.115 2.888 1.00 71.69 190 PHE A C 1
ATOM 1485 O O . PHE A 1 190 ? -28.465 11.265 3.805 1.00 71.69 190 PHE A O 1
ATOM 1492 N N . LEU A 1 191 ? -28.883 10.777 1.656 1.00 70.00 191 LEU A N 1
ATOM 1493 C CA . LEU A 1 191 ? -27.492 10.555 1.256 1.00 70.00 191 LEU A CA 1
ATOM 1494 C C . LEU A 1 191 ? -26.706 11.865 1.063 1.00 70.00 191 LEU A C 1
ATOM 1496 O O . LEU A 1 191 ? -25.506 11.822 0.792 1.00 70.00 191 LEU A O 1
ATOM 1500 N N . GLY A 1 192 ? -27.360 13.024 1.204 1.00 63.59 192 GLY A N 1
ATOM 1501 C CA . GLY A 1 192 ? -26.736 14.340 1.072 1.00 63.59 192 GLY A CA 1
ATOM 1502 C C . GLY A 1 192 ? -26.375 14.717 -0.369 1.00 63.59 192 GLY A C 1
ATOM 1503 O O . GLY A 1 192 ? -25.469 15.525 -0.572 1.00 63.59 192 GLY A O 1
ATOM 1504 N N . GLY A 1 193 ? -27.053 14.136 -1.367 1.00 66.88 193 GLY A N 1
ATOM 1505 C CA . GLY A 1 193 ? -26.750 14.308 -2.791 1.00 66.88 193 GLY A CA 1
ATOM 1506 C C . GLY A 1 193 ? -27.984 14.476 -3.685 1.00 66.88 193 GLY A C 1
ATOM 1507 O O . GLY A 1 193 ? -29.117 14.533 -3.223 1.00 66.88 193 GLY A O 1
ATOM 1508 N N . GLY A 1 194 ? -27.757 14.577 -4.999 1.00 66.94 194 GLY A N 1
ATOM 1509 C CA . GLY A 1 194 ? -28.820 14.630 -6.020 1.00 66.94 194 GLY A CA 1
ATOM 1510 C C . GLY A 1 194 ? -29.168 13.268 -6.638 1.00 66.94 194 GLY A C 1
ATOM 1511 O O . GLY A 1 194 ? -29.947 13.211 -7.583 1.00 66.94 194 GLY A O 1
ATOM 1512 N N . SER A 1 195 ? -28.551 12.193 -6.143 1.00 74.75 195 SER A N 1
ATOM 1513 C CA . SER A 1 195 ? -28.684 10.816 -6.628 1.00 74.75 195 SER A CA 1
ATOM 1514 C C . SER A 1 195 ? -29.289 9.960 -5.524 1.00 74.75 195 SER A C 1
ATOM 1516 O O . SER A 1 195 ? -28.909 10.097 -4.364 1.00 74.75 195 SER A O 1
ATOM 1518 N N . SER A 1 196 ? -30.218 9.074 -5.877 1.00 76.75 196 SER A N 1
ATOM 1519 C CA . SER A 1 196 ? -30.772 8.093 -4.941 1.00 76.75 196 SER A CA 1
ATOM 1520 C C . SER A 1 196 ? -29.812 6.930 -4.667 1.00 76.75 196 SER A C 1
ATOM 1522 O O . SER A 1 196 ? -30.021 6.198 -3.701 1.00 76.75 196 SER A O 1
ATOM 1524 N N . LEU A 1 197 ? -28.764 6.767 -5.488 1.00 81.81 197 LEU A N 1
ATOM 1525 C CA . LEU A 1 197 ? -27.702 5.783 -5.286 1.00 81.81 197 LEU A CA 1
ATOM 1526 C C . LEU A 1 197 ? -26.714 6.273 -4.230 1.00 81.81 197 LEU A C 1
ATOM 1528 O O . LEU A 1 197 ? -26.283 7.427 -4.241 1.00 81.81 197 LEU A O 1
ATOM 1532 N N . SER A 1 198 ? -26.293 5.372 -3.347 1.00 86.12 198 SER A N 1
ATOM 1533 C CA . SER A 1 198 ? -25.213 5.673 -2.414 1.00 86.12 198 SER A CA 1
ATOM 1534 C C . SER A 1 198 ? -23.878 5.867 -3.152 1.00 86.12 198 SER A C 1
ATOM 1536 O O . SER A 1 198 ? -23.625 5.228 -4.181 1.00 86.12 198 SER A O 1
ATOM 1538 N N . PRO A 1 199 ? -22.948 6.669 -2.596 1.00 90.00 199 PRO A N 1
ATOM 1539 C CA . PRO A 1 199 ? -21.597 6.815 -3.145 1.00 90.00 199 PRO A CA 1
ATOM 1540 C C . PRO A 1 199 ? -20.852 5.480 -3.333 1.00 90.00 199 PRO A C 1
ATOM 1542 O O . PRO A 1 199 ? -20.002 5.361 -4.221 1.00 90.00 199 PRO A O 1
ATOM 1545 N N . VAL A 1 200 ? -21.183 4.480 -2.511 1.00 92.75 200 VAL A N 1
ATOM 1546 C CA . VAL A 1 200 ? -20.627 3.123 -2.572 1.00 92.75 200 VAL A CA 1
ATOM 1547 C C . VAL A 1 200 ? -21.157 2.376 -3.798 1.00 92.75 200 VAL A C 1
ATOM 1549 O O . VAL A 1 200 ? -20.373 1.773 -4.531 1.00 92.75 200 VAL A O 1
ATOM 1552 N N . GLU A 1 201 ? -22.464 2.454 -4.071 1.00 91.44 201 GLU A N 1
ATOM 1553 C CA . GLU A 1 201 ? -23.093 1.828 -5.245 1.00 91.44 201 GLU A CA 1
ATOM 1554 C C . GLU A 1 201 ? -22.565 2.403 -6.556 1.00 91.44 201 GLU A C 1
ATOM 1556 O O . GLU A 1 201 ? -22.248 1.645 -7.477 1.00 91.44 201 GLU A O 1
ATOM 1561 N N . GLU A 1 202 ? -22.422 3.728 -6.640 1.00 92.38 202 GLU A N 1
ATOM 1562 C CA . GLU A 1 202 ? -21.891 4.380 -7.839 1.00 92.38 202 GLU A CA 1
ATOM 1563 C C . GLU A 1 202 ? -20.466 3.901 -8.155 1.00 92.38 202 GLU A C 1
ATOM 1565 O O . GLU A 1 202 ? -20.144 3.598 -9.309 1.00 92.38 202 GLU A O 1
ATOM 1570 N N . ARG A 1 203 ? -19.623 3.751 -7.125 1.00 95.94 203 ARG A N 1
ATOM 1571 C CA . ARG A 1 203 ? -18.255 3.229 -7.265 1.00 95.94 203 ARG A CA 1
ATOM 1572 C C . ARG A 1 203 ? -18.229 1.742 -7.577 1.00 95.94 203 ARG A C 1
ATOM 1574 O O . ARG A 1 203 ? -17.496 1.339 -8.474 1.00 95.94 203 ARG A O 1
ATOM 1581 N N . ALA A 1 204 ? -19.067 0.933 -6.934 1.00 95.25 204 ALA A N 1
ATOM 1582 C CA . ALA A 1 204 ? -19.201 -0.485 -7.261 1.00 95.25 204 ALA A CA 1
ATOM 1583 C C . ALA A 1 204 ? -19.625 -0.696 -8.728 1.00 95.25 204 ALA A C 1
ATOM 1585 O O . ALA A 1 204 ? -19.087 -1.561 -9.424 1.00 95.25 204 ALA A O 1
ATOM 1586 N N . ALA A 1 205 ? -20.548 0.126 -9.238 1.00 93.44 205 ALA A N 1
ATOM 1587 C CA . ALA A 1 205 ? -20.932 0.115 -10.645 1.00 93.44 205 ALA A CA 1
ATOM 1588 C C . ALA A 1 205 ? -19.781 0.556 -11.565 1.00 93.44 205 ALA A C 1
ATOM 1590 O O . ALA A 1 205 ? -19.556 -0.069 -12.604 1.00 93.44 205 ALA A O 1
ATOM 1591 N N . ALA A 1 206 ? -19.023 1.587 -11.179 1.00 96.00 206 ALA A N 1
ATOM 1592 C CA . ALA A 1 206 ? -17.854 2.039 -11.927 1.00 96.00 206 ALA A CA 1
ATOM 1593 C C . ALA A 1 206 ? -16.745 0.978 -11.993 1.00 96.00 206 ALA A C 1
ATOM 1595 O O . ALA A 1 206 ? -16.180 0.786 -13.064 1.00 96.00 206 ALA A O 1
ATOM 1596 N N . LEU A 1 207 ? -16.493 0.231 -10.911 1.00 96.88 207 LEU A N 1
ATOM 1597 C CA . LEU A 1 207 ? -15.536 -0.883 -10.897 1.00 96.88 207 LEU A CA 1
ATOM 1598 C C . LEU A 1 207 ? -15.918 -1.984 -11.894 1.00 96.88 207 LEU A C 1
ATOM 1600 O O . LEU A 1 207 ? -15.063 -2.485 -12.624 1.00 96.88 207 LEU A O 1
ATOM 1604 N N . ARG A 1 208 ? -17.210 -2.329 -11.984 1.00 95.88 208 ARG A N 1
ATOM 1605 C CA . ARG A 1 208 ? -17.707 -3.295 -12.982 1.00 95.88 208 ARG A CA 1
ATOM 1606 C C . ARG A 1 208 ? -17.558 -2.776 -14.415 1.00 95.88 208 ARG A C 1
ATOM 1608 O O . ARG A 1 208 ? -17.139 -3.526 -15.291 1.00 95.88 208 ARG A O 1
ATOM 1615 N N . GLY A 1 209 ? -17.862 -1.498 -14.651 1.00 95.06 209 GLY A N 1
ATOM 1616 C CA . GLY A 1 209 ? -17.656 -0.860 -15.957 1.00 95.06 209 GLY A CA 1
ATOM 1617 C C . GLY A 1 209 ? -16.178 -0.807 -16.356 1.00 95.06 209 GLY A C 1
ATOM 1618 O O . GLY A 1 209 ? -15.822 -1.142 -17.484 1.00 95.06 209 GLY A O 1
ATOM 1619 N N . TRP A 1 210 ? -15.304 -0.470 -15.408 1.00 96.44 210 TRP A N 1
ATOM 1620 C CA . TRP A 1 210 ? -13.859 -0.483 -15.602 1.00 96.44 210 TRP A CA 1
ATOM 1621 C C . TRP A 1 210 ? -13.342 -1.883 -15.940 1.00 96.44 210 TRP A C 1
ATOM 1623 O O . TRP A 1 210 ? -12.557 -2.028 -16.876 1.00 96.44 210 TRP A O 1
ATOM 1633 N N . TRP A 1 211 ? -13.842 -2.923 -15.261 1.00 97.50 211 TRP A N 1
ATOM 1634 C CA . TRP A 1 211 ? -13.477 -4.313 -15.545 1.00 97.50 211 TRP A CA 1
ATOM 1635 C C . TRP A 1 211 ? -13.769 -4.718 -16.993 1.00 97.50 211 TRP A C 1
ATOM 1637 O O . TRP A 1 211 ? -12.977 -5.435 -17.600 1.00 97.50 211 TRP A O 1
ATOM 1647 N N . ALA A 1 212 ? -14.878 -4.248 -17.569 1.00 96.06 212 ALA A N 1
ATOM 1648 C CA . ALA A 1 212 ? -15.206 -4.519 -18.967 1.00 96.06 212 ALA A CA 1
ATOM 1649 C C . ALA A 1 212 ? -14.184 -3.888 -19.931 1.00 96.06 212 ALA A C 1
ATOM 1651 O O . ALA A 1 212 ? -13.740 -4.547 -20.870 1.00 96.06 212 ALA A O 1
ATOM 1652 N N . GLY A 1 213 ? -13.755 -2.647 -19.678 1.00 95.62 213 GLY A N 1
ATOM 1653 C CA . GLY A 1 213 ? -12.692 -2.004 -20.460 1.00 95.62 213 GLY A CA 1
ATOM 1654 C C . GLY A 1 213 ? -11.331 -2.687 -20.277 1.00 95.62 213 GLY A C 1
ATOM 1655 O O . GLY A 1 213 ? -10.620 -2.936 -21.248 1.00 95.62 213 GLY A O 1
ATOM 1656 N N . PHE A 1 214 ? -10.998 -3.062 -19.040 1.00 96.56 214 PHE A N 1
ATOM 1657 C CA . PHE A 1 214 ? -9.812 -3.853 -18.714 1.00 96.56 214 PHE A CA 1
ATOM 1658 C C . PHE A 1 214 ? -9.807 -5.200 -19.454 1.00 96.56 214 PHE A C 1
ATOM 1660 O O . PHE A 1 214 ? -8.785 -5.600 -20.014 1.00 96.56 214 PHE A O 1
ATOM 1667 N N . ASP A 1 215 ? -10.959 -5.873 -19.517 1.00 97.44 215 ASP A N 1
ATOM 1668 C CA . ASP A 1 215 ? -11.125 -7.123 -20.252 1.00 97.44 215 ASP A CA 1
ATOM 1669 C C . ASP A 1 215 ? -10.866 -6.976 -21.742 1.00 97.44 215 ASP A C 1
ATOM 1671 O O . ASP A 1 215 ? -10.128 -7.776 -22.319 1.00 97.44 215 ASP A O 1
ATOM 1675 N N . GLN A 1 216 ? -11.455 -5.949 -22.345 1.00 96.50 216 GLN A N 1
ATOM 1676 C CA . GLN A 1 216 ? -11.298 -5.660 -23.763 1.00 96.50 216 GLN A CA 1
ATOM 1677 C C . GLN A 1 216 ? -9.846 -5.326 -24.109 1.00 96.50 216 GLN A C 1
ATOM 1679 O O . GLN A 1 216 ? -9.339 -5.817 -25.116 1.00 96.50 216 GLN A O 1
ATOM 1684 N N . ALA A 1 217 ? -9.160 -4.554 -23.261 1.00 96.19 217 ALA A N 1
ATOM 1685 C CA . ALA A 1 217 ? -7.757 -4.209 -23.462 1.00 96.19 217 ALA A CA 1
ATOM 1686 C C . ALA A 1 217 ? -6.858 -5.457 -23.485 1.00 96.19 217 ALA A C 1
ATOM 1688 O O . ALA A 1 217 ? -6.066 -5.615 -24.412 1.00 96.19 217 ALA A O 1
ATOM 1689 N N . HIS A 1 218 ? -7.021 -6.371 -22.519 1.00 97.44 218 HIS A N 1
ATOM 1690 C CA . HIS A 1 218 ? -6.279 -7.642 -22.489 1.00 97.44 218 HIS A CA 1
ATOM 1691 C C . HIS A 1 218 ? -6.639 -8.563 -23.656 1.00 97.44 218 HIS A C 1
ATOM 1693 O O . HIS A 1 218 ? -5.751 -9.124 -24.292 1.00 97.44 218 HIS A O 1
ATOM 1699 N N . ALA A 1 219 ? -7.928 -8.701 -23.973 1.00 97.25 219 ALA A N 1
ATOM 1700 C CA . ALA A 1 219 ? -8.385 -9.558 -25.066 1.00 97.25 219 ALA A CA 1
ATOM 1701 C C . ALA A 1 219 ? -7.900 -9.073 -26.445 1.00 97.25 219 ALA A C 1
ATOM 1703 O O . ALA A 1 219 ? -7.682 -9.881 -27.344 1.00 97.25 219 ALA A O 1
ATOM 1704 N N . GLY A 1 220 ? -7.740 -7.757 -26.612 1.00 95.62 220 GLY A N 1
ATOM 1705 C CA . GLY A 1 220 ? -7.303 -7.130 -27.857 1.00 95.62 220 GLY A CA 1
ATOM 1706 C C . GLY A 1 220 ? -5.787 -7.034 -28.039 1.00 95.62 220 GLY A C 1
ATOM 1707 O O . GLY A 1 220 ? -5.351 -6.627 -29.112 1.00 95.62 220 GLY A O 1
ATOM 1708 N N . GLN A 1 221 ? -4.977 -7.380 -27.032 1.00 95.06 221 GLN A N 1
ATOM 1709 C CA . GLN A 1 221 ? -3.518 -7.293 -27.136 1.00 95.06 221 GLN A CA 1
ATOM 1710 C C . GLN A 1 221 ? -2.993 -8.320 -28.144 1.00 95.06 221 GLN A C 1
ATOM 1712 O O . GLN A 1 221 ? -3.313 -9.494 -28.032 1.00 95.06 221 GLN A O 1
ATOM 1717 N N . SER A 1 222 ? -2.169 -7.930 -29.109 1.00 92.69 222 SER A N 1
ATOM 1718 C CA . SER A 1 222 ? -1.536 -8.852 -30.063 1.00 92.69 222 SER A CA 1
ATOM 1719 C C . SER A 1 222 ? -0.029 -8.662 -30.090 1.00 92.69 222 SER A C 1
ATOM 1721 O O . SER A 1 222 ? 0.485 -7.645 -29.615 1.00 92.69 222 SER A O 1
ATOM 1723 N N . ARG A 1 223 ? 0.683 -9.610 -30.702 1.00 87.12 223 ARG A N 1
ATOM 1724 C CA . ARG A 1 223 ? 2.101 -9.441 -31.019 1.00 87.12 223 ARG A CA 1
ATOM 1725 C C . ARG A 1 223 ? 2.365 -8.107 -31.731 1.00 87.12 223 ARG A C 1
ATOM 1727 O O . ARG A 1 223 ? 1.553 -7.651 -32.541 1.00 87.12 223 ARG A O 1
ATOM 1734 N N . GLY A 1 224 ? 3.482 -7.462 -31.390 1.00 80.94 224 GLY A N 1
ATOM 1735 C CA . GLY A 1 224 ? 3.875 -6.145 -31.909 1.00 80.94 224 GLY A CA 1
ATOM 1736 C C . GLY A 1 224 ? 3.182 -4.940 -31.257 1.00 80.94 224 GLY A C 1
ATOM 1737 O O . GLY A 1 224 ? 3.562 -3.803 -31.533 1.00 80.94 224 GLY A O 1
ATOM 1738 N N . MET A 1 225 ? 2.191 -5.145 -30.382 1.00 87.81 225 MET A N 1
ATOM 1739 C CA . MET A 1 225 ? 1.661 -4.066 -29.540 1.00 87.81 225 MET A CA 1
ATOM 1740 C C . MET A 1 225 ? 2.605 -3.786 -28.361 1.00 87.81 225 MET A C 1
ATOM 1742 O O . MET A 1 225 ? 3.328 -4.681 -27.944 1.00 87.81 225 MET A O 1
ATOM 1746 N N . PRO A 1 226 ? 2.609 -2.577 -27.772 1.00 84.50 226 PRO A N 1
ATOM 1747 C CA . PRO A 1 226 ? 3.305 -2.359 -26.508 1.00 84.50 226 PRO A CA 1
ATOM 1748 C C . PRO A 1 226 ? 2.681 -3.212 -25.398 1.00 84.50 226 PRO A C 1
ATOM 1750 O O . PRO A 1 226 ? 1.492 -3.551 -25.451 1.00 84.50 226 PRO A O 1
ATOM 1753 N N . SER A 1 227 ? 3.474 -3.522 -24.370 1.00 88.25 227 SER A N 1
ATOM 1754 C CA . SER A 1 227 ? 2.961 -4.228 -23.198 1.00 88.25 227 SER A CA 1
ATOM 1755 C C . SER A 1 227 ? 1.814 -3.442 -22.553 1.00 88.25 227 SER A C 1
ATOM 1757 O O . SER A 1 227 ? 1.791 -2.209 -22.582 1.00 88.25 227 SER A O 1
ATOM 1759 N N . LEU A 1 228 ? 0.876 -4.149 -21.921 1.00 91.88 228 LEU A N 1
ATOM 1760 C CA . LEU A 1 228 ? -0.186 -3.511 -21.142 1.00 91.88 228 LEU A CA 1
ATOM 1761 C C . LEU A 1 228 ? 0.283 -3.008 -19.767 1.00 91.88 228 LEU A C 1
ATOM 1763 O O . LEU A 1 228 ? -0.549 -2.625 -18.944 1.00 91.88 228 LEU A O 1
ATOM 1767 N N . TRP A 1 229 ? 1.587 -3.009 -19.485 1.00 86.81 229 TRP A N 1
ATOM 1768 C CA . TRP A 1 229 ? 2.127 -2.514 -18.225 1.00 86.81 229 TRP A CA 1
ATOM 1769 C C . TRP A 1 229 ? 1.875 -1.003 -18.129 1.00 86.81 229 TRP A C 1
ATOM 1771 O O . TRP A 1 229 ? 2.396 -0.226 -18.926 1.00 86.81 229 TRP A O 1
ATOM 1781 N N . GLY A 1 230 ? 1.020 -0.610 -17.177 1.00 86.38 230 GLY A N 1
ATOM 1782 C CA . GLY A 1 230 ? 0.468 0.747 -17.037 1.00 86.38 230 GLY A CA 1
ATOM 1783 C C . GLY A 1 230 ? -1.029 0.867 -17.352 1.00 86.38 230 GLY A C 1
ATOM 1784 O O . GLY A 1 230 ? -1.601 1.952 -17.239 1.00 86.38 230 GLY A O 1
ATOM 1785 N N . LEU A 1 231 ? -1.691 -0.234 -17.739 1.00 91.25 231 LEU A N 1
ATOM 1786 C CA . LEU A 1 231 ? -3.157 -0.310 -17.820 1.00 91.25 231 LEU A CA 1
ATOM 1787 C C . LEU A 1 231 ? -3.808 -0.228 -16.431 1.00 91.25 231 LEU A C 1
ATOM 1789 O O . LEU A 1 231 ? -4.876 0.359 -16.279 1.00 91.25 231 LEU A O 1
ATOM 1793 N N . VAL A 1 232 ? -3.175 -0.827 -15.424 1.00 88.50 232 VAL A N 1
ATOM 1794 C CA . VAL A 1 232 ? -3.485 -0.577 -14.015 1.00 88.50 232 VAL A CA 1
ATOM 1795 C C . VAL A 1 232 ? -2.438 0.399 -13.512 1.00 88.50 232 VAL A C 1
ATOM 1797 O O . VAL A 1 232 ? -1.246 0.102 -13.596 1.00 88.50 232 VAL A O 1
ATOM 1800 N N . ASP A 1 233 ? -2.888 1.570 -13.065 1.00 76.38 233 ASP A N 1
ATOM 1801 C CA . ASP A 1 233 ? -1.992 2.634 -12.624 1.00 76.38 233 ASP A CA 1
ATOM 1802 C C . ASP A 1 233 ? -1.174 2.162 -11.411 1.00 76.38 233 ASP A C 1
ATOM 1804 O O . ASP A 1 233 ? -1.710 1.533 -10.496 1.00 76.38 233 ASP A O 1
ATOM 1808 N N . GLN A 1 234 ? 0.129 2.426 -11.438 1.00 67.94 234 GLN A N 1
ATOM 1809 C CA . GLN A 1 234 ? 1.083 2.088 -10.378 1.00 67.94 234 GLN A CA 1
ATOM 1810 C C . GLN A 1 234 ? 1.819 3.364 -9.958 1.00 67.94 234 GLN A C 1
ATOM 1812 O O . GLN A 1 234 ? 1.557 4.446 -10.484 1.00 67.94 234 GLN A O 1
ATOM 1817 N N . ASP A 1 235 ? 2.734 3.264 -8.994 1.00 61.00 235 ASP A N 1
ATOM 1818 C CA . ASP A 1 235 ? 3.516 4.426 -8.582 1.00 61.00 235 ASP A CA 1
ATOM 1819 C C . ASP A 1 235 ? 4.214 5.112 -9.767 1.00 61.00 235 ASP A C 1
ATOM 1821 O O . ASP A 1 235 ? 4.660 4.469 -10.721 1.00 61.00 235 ASP A O 1
ATOM 1825 N N . LEU A 1 236 ? 4.324 6.443 -9.675 1.00 62.25 236 LEU A N 1
ATOM 1826 C CA . LEU A 1 236 ? 5.052 7.319 -10.600 1.00 62.25 236 LEU A CA 1
ATOM 1827 C C . LEU A 1 236 ? 6.567 7.051 -10.508 1.00 62.25 236 LEU A C 1
ATOM 1829 O O . LEU A 1 236 ? 7.338 7.908 -10.088 1.00 62.25 236 LEU A O 1
ATOM 1833 N N . MET A 1 237 ? 7.004 5.839 -10.847 1.00 49.75 237 MET A N 1
ATOM 1834 C CA . MET A 1 237 ? 8.390 5.403 -10.660 1.00 49.75 237 MET A CA 1
ATOM 1835 C C . MET A 1 237 ? 9.352 6.019 -11.678 1.00 49.75 237 MET A C 1
ATOM 1837 O O . MET A 1 237 ? 10.560 6.037 -11.448 1.00 49.75 237 MET A O 1
ATOM 1841 N N . SER A 1 238 ? 8.849 6.615 -12.763 1.00 55.94 238 SER A N 1
ATOM 1842 C CA . SER A 1 238 ? 9.685 7.446 -13.622 1.00 55.94 238 SER A CA 1
ATOM 1843 C C . SER A 1 238 ? 8.881 8.396 -14.503 1.00 55.94 238 SER A C 1
ATOM 1845 O O . SER A 1 238 ? 8.126 7.961 -15.366 1.00 55.94 238 SER A O 1
ATOM 1847 N N . LEU A 1 239 ? 9.095 9.705 -14.345 1.00 60.97 239 LEU A N 1
ATOM 1848 C CA . LEU A 1 239 ? 8.654 10.711 -15.325 1.00 60.97 239 LEU A CA 1
ATOM 1849 C C . LEU A 1 239 ? 9.600 10.786 -16.535 1.00 60.97 239 LEU A C 1
ATOM 1851 O O . LEU A 1 239 ? 9.319 11.493 -17.500 1.00 60.97 239 LEU A O 1
ATOM 1855 N N . ASN A 1 240 ? 10.728 10.076 -16.458 1.00 53.72 240 ASN A N 1
ATOM 1856 C CA . ASN A 1 240 ? 11.883 10.225 -17.333 1.00 53.72 240 ASN A CA 1
ATOM 1857 C C . ASN A 1 240 ? 12.241 8.932 -18.098 1.00 53.72 240 ASN A C 1
ATOM 1859 O O . ASN A 1 240 ? 13.132 8.928 -18.939 1.00 53.72 240 ASN A O 1
ATOM 1863 N N . ARG A 1 241 ? 11.556 7.816 -17.820 1.00 53.00 241 ARG A N 1
ATOM 1864 C CA . ARG A 1 241 ? 11.863 6.514 -18.418 1.00 53.00 241 ARG A CA 1
ATOM 1865 C C . ARG A 1 241 ? 10.589 5.835 -18.901 1.00 53.00 241 ARG A C 1
ATOM 1867 O O . ARG A 1 241 ? 9.691 5.559 -18.112 1.00 53.00 241 ARG A O 1
ATOM 1874 N N . THR A 1 242 ? 10.547 5.479 -20.179 1.00 50.50 242 THR A N 1
ATOM 1875 C CA . THR A 1 242 ? 9.810 4.285 -20.598 1.00 50.50 242 THR A CA 1
ATOM 1876 C C . THR A 1 242 ? 10.637 3.105 -20.109 1.00 50.50 242 THR A C 1
ATOM 1878 O O . THR A 1 242 ? 11.665 2.777 -20.707 1.00 50.50 242 THR A O 1
ATOM 1881 N N . GLU A 1 243 ? 10.289 2.530 -18.955 1.00 52.94 243 GLU A N 1
ATOM 1882 C CA . GLU A 1 243 ? 10.898 1.256 -18.559 1.00 52.94 243 GLU A CA 1
ATOM 1883 C C . GLU A 1 243 ? 10.644 0.238 -19.672 1.00 52.94 243 GLU A C 1
ATOM 1885 O O . GLU A 1 243 ? 9.689 0.394 -20.428 1.00 52.94 243 GLU A O 1
ATOM 1890 N N . GLN A 1 244 ? 11.500 -0.775 -19.779 1.00 59.03 244 GLN A N 1
ATOM 1891 C CA . GLN A 1 244 ? 11.472 -1.863 -20.762 1.00 59.03 244 GLN A CA 1
ATOM 1892 C C . GLN A 1 244 ? 10.098 -2.584 -20.834 1.00 59.03 244 GLN A C 1
ATOM 1894 O O . GLN A 1 244 ? 9.934 -3.698 -20.347 1.00 59.03 244 GLN A O 1
ATOM 1899 N N . GLY A 1 245 ? 9.086 -1.927 -21.409 1.00 65.19 245 GLY A N 1
ATOM 1900 C CA . GLY A 1 245 ? 7.687 -2.346 -21.463 1.00 65.19 245 GLY A CA 1
ATOM 1901 C C . GLY A 1 245 ? 6.669 -1.458 -20.719 1.00 65.19 245 GLY A C 1
ATOM 1902 O O . GLY A 1 245 ? 5.497 -1.528 -21.082 1.00 65.19 245 GLY A O 1
ATOM 1903 N N . TYR A 1 246 ? 7.038 -0.623 -19.736 1.00 77.38 246 TYR A N 1
ATOM 1904 C CA . TYR A 1 246 ? 6.070 0.204 -18.982 1.00 77.38 246 TYR A CA 1
ATOM 1905 C C . TYR A 1 246 ? 5.637 1.445 -19.765 1.00 77.38 246 TYR A C 1
ATOM 1907 O O . TYR A 1 246 ? 6.468 2.243 -20.201 1.00 77.38 246 TYR A O 1
ATOM 1915 N N . THR A 1 247 ? 4.323 1.642 -19.891 1.00 81.75 247 THR A N 1
ATOM 1916 C CA . THR A 1 247 ? 3.725 2.834 -20.499 1.00 81.75 247 THR A CA 1
ATOM 1917 C C . THR A 1 247 ? 2.883 3.582 -19.462 1.00 81.75 247 THR A C 1
ATOM 1919 O O . THR A 1 247 ? 1.773 3.148 -19.145 1.00 81.75 247 THR A O 1
ATOM 1922 N N . PRO A 1 248 ? 3.359 4.724 -18.936 1.00 78.19 248 PRO A N 1
ATOM 1923 C CA . PRO A 1 248 ? 2.595 5.500 -17.970 1.00 78.19 248 PRO A CA 1
ATOM 1924 C C . PRO A 1 248 ? 1.248 5.967 -18.531 1.00 78.19 248 PRO A C 1
ATOM 1926 O O . PRO A 1 248 ? 1.149 6.353 -19.698 1.00 78.19 248 PRO A O 1
ATOM 1929 N N . GLN A 1 249 ? 0.211 5.954 -17.690 1.00 82.62 249 GLN A N 1
ATOM 1930 C CA . GLN A 1 249 ? -1.165 6.315 -18.058 1.00 82.62 249 GLN A CA 1
ATOM 1931 C C . GLN A 1 249 ? -1.738 5.560 -19.274 1.00 82.62 249 GLN A C 1
ATOM 1933 O O . GLN A 1 249 ? -2.628 6.069 -19.965 1.00 82.62 249 GLN A O 1
ATOM 1938 N N . LEU A 1 250 ? -1.268 4.339 -19.561 1.00 88.00 250 LEU A N 1
ATOM 1939 C CA . LEU A 1 250 ? -1.747 3.557 -20.708 1.00 88.00 250 LEU A CA 1
ATOM 1940 C C . LEU A 1 250 ? -3.269 3.348 -20.682 1.00 88.00 250 LEU A C 1
ATOM 1942 O O . LEU A 1 250 ? -3.904 3.276 -21.735 1.00 88.00 250 LEU A O 1
ATOM 1946 N N . TYR A 1 251 ? -3.876 3.323 -19.495 1.00 90.00 251 TYR A N 1
ATOM 1947 C CA . TYR A 1 251 ? -5.327 3.275 -19.332 1.00 90.00 251 TYR A CA 1
ATOM 1948 C C . TYR A 1 251 ? -6.073 4.379 -20.098 1.00 90.00 251 TYR A C 1
ATOM 1950 O O . TYR A 1 251 ? -7.147 4.107 -20.625 1.00 90.00 251 TYR A O 1
ATOM 1958 N N . ARG A 1 252 ? -5.501 5.582 -20.264 1.00 90.12 252 ARG A N 1
ATOM 1959 C CA . ARG A 1 252 ? -6.125 6.670 -21.047 1.00 90.12 252 ARG A CA 1
ATOM 1960 C C . ARG A 1 252 ? -6.208 6.356 -22.537 1.00 90.12 252 ARG A C 1
ATOM 1962 O O . ARG A 1 252 ? -7.069 6.883 -23.229 1.00 90.12 252 ARG A O 1
ATOM 1969 N N . GLN A 1 253 ? -5.294 5.521 -23.024 1.00 90.50 253 GLN A N 1
ATOM 1970 C CA . GLN A 1 253 ? -5.217 5.115 -24.426 1.00 90.50 253 GLN A CA 1
ATOM 1971 C C . GLN A 1 253 ? -6.036 3.849 -24.704 1.00 90.50 253 GLN A C 1
ATOM 1973 O O . GLN A 1 253 ? -6.396 3.591 -25.850 1.00 90.50 253 GLN A O 1
ATOM 1978 N N . ARG A 1 254 ? -6.270 3.022 -23.676 1.00 92.19 254 ARG A N 1
ATOM 1979 C CA . ARG A 1 254 ? -6.853 1.678 -23.818 1.00 92.19 254 ARG A CA 1
ATOM 1980 C C . ARG A 1 254 ? -8.271 1.542 -23.279 1.00 92.19 254 ARG A C 1
ATOM 1982 O O . ARG A 1 254 ? -8.971 0.640 -23.724 1.00 92.19 254 ARG A O 1
ATOM 1989 N N . LEU A 1 255 ? -8.692 2.389 -22.341 1.00 93.50 255 LEU A N 1
ATOM 1990 C CA . LEU A 1 255 ? -10.032 2.328 -21.760 1.00 93.50 255 LEU A CA 1
ATOM 1991 C C . LEU A 1 255 ? -10.999 3.307 -22.447 1.00 93.50 255 LEU A C 1
ATOM 1993 O O . LEU A 1 255 ? -10.570 4.364 -22.912 1.00 93.50 255 LEU A O 1
ATOM 1997 N N . PRO A 1 256 ? -12.308 2.992 -22.478 1.00 94.44 256 PRO A N 1
ATOM 1998 C CA . PRO A 1 256 ? -13.335 3.899 -22.989 1.00 94.44 256 PRO A CA 1
ATOM 1999 C C . PRO A 1 256 ? -13.379 5.247 -22.250 1.00 94.44 256 PRO A C 1
ATOM 2001 O O . PRO A 1 256 ? -13.199 5.308 -21.033 1.00 94.44 256 PRO A O 1
ATOM 2004 N N . ALA A 1 257 ? -13.666 6.332 -22.975 1.00 93.88 257 ALA A N 1
ATOM 2005 C CA . ALA A 1 257 ? -13.670 7.690 -22.421 1.00 93.88 257 ALA A CA 1
ATOM 2006 C C . ALA A 1 257 ? -14.698 7.888 -21.292 1.00 93.88 257 ALA A C 1
ATOM 2008 O O . ALA A 1 257 ? -14.410 8.575 -20.315 1.00 93.88 257 ALA A O 1
ATOM 2009 N N . ASP A 1 258 ? -15.862 7.244 -21.384 1.00 94.62 258 ASP A N 1
ATOM 2010 C CA . ASP A 1 258 ? -16.911 7.294 -20.363 1.00 94.62 258 ASP A CA 1
ATOM 2011 C C . ASP A 1 258 ? -16.491 6.594 -19.059 1.00 94.62 258 ASP A C 1
ATOM 2013 O O . ASP A 1 258 ? -16.831 7.051 -17.965 1.00 94.62 258 ASP A O 1
ATOM 2017 N N . VAL A 1 259 ? -15.707 5.514 -19.159 1.00 94.19 259 VAL A N 1
ATOM 2018 C CA . VAL A 1 259 ? -15.101 4.839 -18.002 1.00 94.19 259 VAL A CA 1
ATOM 2019 C C . VAL A 1 259 ? -14.074 5.756 -17.340 1.00 94.19 259 VAL A C 1
ATOM 2021 O O . VAL A 1 259 ? -14.079 5.887 -16.115 1.00 94.19 259 VAL A O 1
ATOM 2024 N N . LEU A 1 260 ? -13.219 6.411 -18.133 1.00 93.44 260 LEU A N 1
ATOM 2025 C CA . LEU A 1 260 ? -12.210 7.349 -17.631 1.00 93.44 260 LEU A CA 1
ATOM 2026 C C . LEU A 1 260 ? -12.851 8.537 -16.909 1.00 93.44 260 LEU A C 1
ATOM 2028 O O . LEU A 1 260 ? -12.468 8.844 -15.784 1.00 93.44 260 LEU A O 1
ATOM 2032 N N . GLU A 1 261 ? -13.861 9.162 -17.514 1.00 93.88 261 GLU A N 1
ATOM 2033 C CA . GLU A 1 261 ? -14.587 10.285 -16.915 1.00 93.88 261 GLU A CA 1
ATOM 2034 C C . GLU A 1 261 ? -15.265 9.872 -15.603 1.00 93.88 261 GLU A C 1
ATOM 2036 O O . GLU A 1 261 ? -15.181 10.578 -14.595 1.00 93.88 261 GLU A O 1
ATOM 2041 N N . ARG A 1 262 ? -15.893 8.691 -15.580 1.00 94.69 262 ARG A N 1
ATOM 2042 C CA . ARG A 1 262 ? -16.582 8.181 -14.391 1.00 94.69 262 ARG A CA 1
ATOM 2043 C C . ARG A 1 262 ? -15.623 7.879 -13.246 1.00 94.69 262 ARG A C 1
ATOM 2045 O O . ARG A 1 262 ? -15.913 8.265 -12.116 1.00 94.69 262 ARG A O 1
ATOM 2052 N N . VAL A 1 263 ? -14.502 7.209 -13.518 1.00 94.69 263 VAL A N 1
ATOM 2053 C CA . VAL A 1 263 ? -13.471 6.942 -12.501 1.00 94.69 263 VAL A CA 1
ATOM 2054 C C . VAL A 1 263 ? -12.846 8.252 -12.027 1.00 94.69 263 VAL A C 1
ATOM 2056 O O . VAL A 1 263 ? -12.755 8.472 -10.821 1.00 94.69 263 VAL A O 1
ATOM 2059 N N . GLY A 1 264 ? -12.501 9.145 -12.957 1.00 93.25 264 GLY A N 1
ATOM 2060 C CA . GLY A 1 264 ? -11.957 10.465 -12.660 1.00 93.25 264 GLY A CA 1
ATOM 2061 C C . GLY A 1 264 ? -12.854 11.251 -11.710 1.00 93.25 264 GLY A C 1
ATOM 2062 O O . GLY A 1 264 ? -12.364 11.723 -10.696 1.00 93.25 264 GLY A O 1
ATOM 2063 N N . ARG A 1 265 ? -14.166 11.305 -11.977 1.00 93.50 265 ARG A N 1
ATOM 2064 C CA . ARG A 1 265 ? -15.159 11.981 -11.126 1.00 93.50 265 ARG A CA 1
ATOM 2065 C C . ARG A 1 265 ? -15.339 11.305 -9.767 1.00 93.50 265 ARG A C 1
ATOM 2067 O O . ARG A 1 265 ? -15.391 11.979 -8.747 1.00 93.50 265 ARG A O 1
ATOM 2074 N N . LEU A 1 266 ? -15.483 9.979 -9.731 1.00 94.75 266 LEU A N 1
ATOM 2075 C CA . LEU A 1 266 ? -15.795 9.264 -8.488 1.00 94.75 266 LEU A CA 1
ATOM 2076 C C . LEU A 1 266 ? -14.599 9.173 -7.534 1.00 94.75 266 LEU A C 1
ATOM 2078 O O . LEU A 1 266 ? -14.795 9.128 -6.326 1.00 94.75 266 LEU A O 1
ATOM 2082 N N . TRP A 1 267 ? -13.367 9.169 -8.027 1.00 95.44 267 TRP A N 1
ATOM 2083 C CA . TRP A 1 267 ? -12.173 9.174 -7.177 1.00 95.44 267 TRP A CA 1
ATOM 2084 C C . TRP A 1 267 ? -11.424 10.505 -7.228 1.00 95.44 267 TRP A C 1
ATOM 2086 O O . TRP A 1 267 ? -10.244 10.533 -6.901 1.00 95.44 267 TRP A O 1
ATOM 2096 N N . GLU A 1 268 ? -12.093 11.608 -7.591 1.00 93.69 268 GLU A N 1
ATOM 2097 C CA . GLU A 1 268 ? -11.463 12.930 -7.747 1.00 93.69 268 GLU A CA 1
ATOM 2098 C C . GLU A 1 268 ? -10.915 13.525 -6.440 1.00 93.69 268 GLU A C 1
ATOM 2100 O O . GLU A 1 268 ? -10.098 14.447 -6.477 1.00 93.69 268 GLU A O 1
ATOM 2105 N N . THR A 1 269 ? -11.367 13.023 -5.288 1.00 95.19 269 THR A N 1
ATOM 2106 C CA . THR A 1 269 ? -10.988 13.510 -3.959 1.00 95.19 269 THR A CA 1
ATOM 2107 C C . THR A 1 269 ? -10.596 12.389 -3.003 1.00 95.19 269 THR A C 1
ATOM 2109 O O . THR A 1 269 ? -11.000 11.236 -3.163 1.00 95.19 269 THR A O 1
ATOM 2112 N N . VAL A 1 270 ? -9.812 12.753 -1.987 1.00 95.94 270 VAL A N 1
ATOM 2113 C CA . VAL A 1 270 ? -9.380 11.894 -0.878 1.00 95.94 270 VAL A CA 1
ATOM 2114 C C . VAL A 1 270 ? -9.277 12.695 0.421 1.00 95.94 270 VAL A C 1
ATOM 2116 O O . VAL A 1 270 ? -9.148 13.918 0.412 1.00 95.94 270 VAL A O 1
ATOM 2119 N N . THR A 1 271 ? -9.259 11.993 1.550 1.00 95.69 271 THR A N 1
ATOM 2120 C CA . THR A 1 271 ? -8.932 12.551 2.865 1.00 95.69 271 THR A CA 1
ATOM 2121 C C . THR A 1 271 ? -7.557 12.067 3.317 1.00 95.69 271 THR A C 1
ATOM 2123 O O . THR A 1 271 ? -7.237 10.876 3.250 1.00 95.69 271 THR A O 1
ATOM 2126 N N . LEU A 1 272 ? -6.730 12.996 3.807 1.00 93.25 272 LEU A N 1
ATOM 2127 C CA . LEU A 1 272 ? -5.389 12.697 4.310 1.00 93.25 272 LEU A CA 1
ATOM 2128 C C . LEU A 1 272 ? -5.425 12.280 5.784 1.00 93.25 272 LEU A C 1
ATOM 2130 O O . LEU A 1 272 ? -6.050 12.939 6.612 1.00 93.25 272 LEU A O 1
ATOM 2134 N N . ALA A 1 273 ? -4.627 11.272 6.153 1.00 87.19 273 ALA A N 1
ATOM 2135 C CA . ALA A 1 273 ? -4.526 10.767 7.531 1.00 87.19 273 ALA A CA 1
ATOM 2136 C C . ALA A 1 273 ? -4.215 11.836 8.587 1.00 87.19 273 ALA A C 1
ATOM 2138 O O . ALA A 1 273 ? -4.732 11.785 9.701 1.00 87.19 273 ALA A O 1
ATOM 2139 N N . ARG A 1 274 ? -3.371 12.814 8.242 1.00 87.94 274 ARG A N 1
ATOM 2140 C CA . ARG A 1 274 ? -2.981 13.903 9.151 1.00 87.94 274 ARG A CA 1
ATOM 2141 C C . ARG A 1 274 ? -3.959 15.078 9.160 1.00 87.94 274 ARG A C 1
ATOM 2143 O O . ARG A 1 274 ? -3.921 15.862 10.101 1.00 87.94 274 ARG A O 1
ATOM 2150 N N . TYR A 1 275 ? -4.822 15.180 8.151 1.00 92.00 275 TYR A N 1
ATOM 2151 C CA . TYR A 1 275 ? -5.754 16.295 7.966 1.00 92.00 275 TYR A CA 1
ATOM 2152 C C . TYR A 1 275 ? -7.173 15.773 7.703 1.00 92.00 275 TYR A C 1
ATOM 2154 O O . TYR A 1 275 ? -7.751 16.045 6.656 1.00 92.00 275 TYR A O 1
ATOM 2162 N N . PRO A 1 276 ? -7.758 15.020 8.653 1.00 92.50 276 PRO A N 1
ATOM 2163 C CA . PRO A 1 276 ? -9.068 14.402 8.472 1.00 92.50 276 PRO A CA 1
ATOM 2164 C C . PRO A 1 276 ? -10.210 15.420 8.373 1.00 92.50 276 PRO A C 1
ATOM 2166 O O . PRO A 1 276 ? -11.305 15.059 7.965 1.00 92.50 276 PRO A O 1
ATOM 2169 N N . GLY A 1 277 ? -9.964 16.682 8.739 1.00 92.62 277 GLY A N 1
ATOM 2170 C CA . GLY A 1 277 ? -10.922 17.778 8.609 1.00 92.62 277 GLY A CA 1
ATOM 2171 C C . GLY A 1 277 ? -11.142 18.270 7.180 1.00 92.62 277 GLY A C 1
ATOM 2172 O O . GLY A 1 277 ? -12.110 18.988 6.971 1.00 92.62 277 GLY A O 1
ATOM 2173 N N . SER A 1 278 ? -10.305 17.878 6.214 1.00 94.00 278 SER A N 1
ATOM 2174 C CA . SER A 1 278 ? -10.334 18.435 4.857 1.00 94.00 278 SER A CA 1
ATOM 2175 C C . SER A 1 278 ? -10.365 17.333 3.799 1.00 94.00 278 SER A C 1
ATOM 2177 O O . SER A 1 278 ? -9.580 16.385 3.857 1.00 94.00 278 SER A O 1
ATOM 2179 N N . ILE A 1 279 ? -11.242 17.494 2.809 1.00 94.94 279 ILE A N 1
ATOM 2180 C CA . ILE A 1 279 ? -11.296 16.665 1.601 1.00 94.94 279 ILE A CA 1
ATOM 2181 C C . ILE A 1 279 ? -10.505 17.385 0.507 1.00 94.94 279 ILE A C 1
ATOM 2183 O O . ILE A 1 279 ? -10.877 18.477 0.084 1.00 94.94 279 ILE A O 1
ATOM 2187 N N . VAL A 1 280 ? -9.415 16.778 0.052 1.00 95.69 280 VAL A N 1
ATOM 2188 C CA . VAL A 1 280 ? -8.476 17.367 -0.915 1.00 95.69 280 VAL A CA 1
ATOM 2189 C C . VAL A 1 280 ? -8.527 16.631 -2.250 1.00 95.69 280 VAL A C 1
ATOM 2191 O O . VAL A 1 280 ? -9.101 15.545 -2.355 1.00 95.69 280 VAL A O 1
ATOM 2194 N N . SER A 1 281 ? -7.919 17.208 -3.280 1.00 95.38 281 SER A N 1
ATOM 2195 C CA . SER A 1 281 ? -7.796 16.603 -4.603 1.00 95.38 281 SER A CA 1
ATOM 2196 C C . SER A 1 281 ? -7.058 15.264 -4.527 1.00 95.38 281 SER A C 1
ATOM 2198 O O . SER A 1 281 ? -6.048 15.116 -3.831 1.00 95.38 281 SER A O 1
ATOM 2200 N N . ASN A 1 282 ? -7.540 14.279 -5.281 1.00 94.19 282 ASN A N 1
ATOM 2201 C CA . ASN A 1 282 ? -6.822 13.039 -5.521 1.00 94.19 282 ASN A CA 1
ATOM 2202 C C . ASN A 1 282 ? -6.009 13.163 -6.816 1.00 94.19 282 ASN A C 1
ATOM 2204 O O . ASN A 1 282 ? -6.597 13.196 -7.897 1.00 94.19 282 ASN A O 1
ATOM 2208 N N . PRO A 1 283 ? -4.670 13.196 -6.753 1.00 92.00 283 PRO A N 1
ATOM 2209 C CA . PRO A 1 283 ? -3.854 13.269 -7.955 1.00 92.00 283 PRO A CA 1
ATOM 2210 C C . PRO A 1 283 ? -3.836 11.964 -8.759 1.00 92.00 283 PRO A C 1
ATOM 2212 O O . PRO A 1 283 ? -3.348 11.969 -9.885 1.00 92.00 283 PRO A O 1
ATOM 2215 N N . ARG A 1 284 ? -4.317 10.847 -8.192 1.00 90.19 284 ARG A N 1
ATOM 2216 C CA . ARG A 1 284 ? -4.242 9.514 -8.806 1.00 90.19 284 ARG A CA 1
ATOM 2217 C C . ARG A 1 284 ? -5.556 8.734 -8.632 1.00 90.19 284 ARG A C 1
ATOM 2219 O O . ARG A 1 284 ? -5.576 7.684 -7.985 1.00 90.19 284 ARG A O 1
ATOM 2226 N N . PRO A 1 285 ? -6.667 9.211 -9.224 1.00 92.50 285 PRO A N 1
ATOM 2227 C CA . PRO A 1 285 ? -7.983 8.579 -9.081 1.00 92.50 285 PRO A CA 1
ATOM 2228 C C . PRO A 1 285 ? -8.000 7.120 -9.557 1.00 92.50 285 PRO A C 1
ATOM 2230 O O . PRO A 1 285 ? -8.619 6.262 -8.928 1.00 92.50 285 PRO A O 1
ATOM 2233 N N . HIS A 1 286 ? -7.277 6.814 -10.637 1.00 91.56 286 HIS A N 1
ATOM 2234 C CA . HIS A 1 286 ? -7.193 5.462 -11.190 1.00 91.56 286 HIS A CA 1
ATOM 2235 C C . HIS A 1 286 ? -6.404 4.493 -10.300 1.00 91.56 286 HIS A C 1
ATOM 2237 O O . HIS A 1 286 ? -6.759 3.316 -10.247 1.00 91.56 286 HIS A O 1
ATOM 2243 N N . GLN A 1 287 ? -5.400 4.975 -9.562 1.00 90.94 287 GLN A N 1
ATOM 2244 C CA . GLN A 1 287 ? -4.678 4.161 -8.584 1.00 90.94 287 GLN A CA 1
ATOM 2245 C C . GLN A 1 287 ? -5.599 3.778 -7.415 1.00 90.94 287 GLN A C 1
ATOM 2247 O O . GLN A 1 287 ? -5.752 2.597 -7.121 1.00 90.94 287 GLN A O 1
ATOM 2252 N N . THR A 1 288 ? -6.287 4.750 -6.803 1.00 93.50 288 THR A N 1
ATOM 2253 C CA . THR A 1 288 ? -7.215 4.483 -5.685 1.00 93.50 288 THR A CA 1
ATOM 2254 C C . THR A 1 288 ? -8.367 3.559 -6.096 1.00 93.50 288 THR A C 1
ATOM 2256 O O . THR A 1 288 ? -8.796 2.698 -5.329 1.00 93.50 288 THR A O 1
ATOM 2259 N N . MET A 1 289 ? -8.859 3.698 -7.330 1.00 94.31 289 MET A N 1
ATOM 2260 C CA . MET A 1 289 ? -9.856 2.789 -7.898 1.00 94.31 289 MET A CA 1
ATOM 2261 C C . MET A 1 289 ? -9.310 1.357 -8.040 1.00 94.31 289 MET A C 1
ATOM 2263 O O . MET A 1 289 ? -9.985 0.399 -7.656 1.00 94.31 289 MET A O 1
ATOM 2267 N N . ALA A 1 290 ? -8.081 1.194 -8.541 1.00 91.88 290 ALA A N 1
ATOM 2268 C CA . ALA A 1 290 ? -7.443 -0.116 -8.655 1.00 91.88 290 ALA A CA 1
ATOM 2269 C C . ALA A 1 290 ? -7.194 -0.766 -7.281 1.00 91.88 290 ALA A C 1
ATOM 2271 O O . ALA A 1 290 ? -7.418 -1.967 -7.124 1.00 91.88 290 ALA A O 1
ATOM 2272 N N . GLU A 1 291 ? -6.807 0.023 -6.274 1.00 93.00 291 GLU A N 1
ATOM 2273 C CA . GLU A 1 291 ? -6.661 -0.413 -4.876 1.00 93.00 291 GLU A CA 1
ATOM 2274 C C . GLU A 1 291 ? -7.996 -0.914 -4.291 1.00 93.00 291 GLU A C 1
ATOM 2276 O O . GLU A 1 291 ? -8.034 -1.959 -3.634 1.00 93.00 291 GLU A O 1
ATOM 2281 N N . ALA A 1 292 ? -9.115 -0.247 -4.605 1.00 94.56 292 ALA A N 1
ATOM 2282 C CA . ALA A 1 292 ? -10.447 -0.700 -4.200 1.00 94.56 292 ALA A CA 1
ATOM 2283 C C . ALA A 1 292 ? -10.800 -2.076 -4.808 1.00 94.56 292 ALA A C 1
ATOM 2285 O O . ALA A 1 292 ? -11.314 -2.960 -4.110 1.00 94.56 292 ALA A O 1
ATOM 2286 N N . LEU A 1 293 ? -10.460 -2.296 -6.086 1.00 91.62 293 LEU A N 1
ATOM 2287 C CA . LEU A 1 293 ? -10.646 -3.579 -6.774 1.00 91.62 293 LEU A CA 1
ATOM 2288 C C . LEU A 1 293 ? -9.709 -4.678 -6.231 1.00 91.62 293 LEU A C 1
ATOM 2290 O O . LEU A 1 293 ? -10.100 -5.843 -6.133 1.00 91.62 293 LEU A O 1
ATOM 2294 N N . GLY A 1 294 ? -8.498 -4.304 -5.821 1.00 92.00 294 GLY A N 1
ATOM 2295 C CA . GLY A 1 294 ? -7.583 -5.122 -5.029 1.00 92.00 294 GLY A CA 1
ATOM 2296 C C . GLY A 1 294 ? -7.092 -6.398 -5.737 1.00 92.00 294 GLY A C 1
ATOM 2297 O O . GLY A 1 294 ? -6.641 -6.335 -6.885 1.00 92.00 294 GLY A O 1
ATOM 2298 N N . PRO A 1 295 ? -7.156 -7.576 -5.082 1.00 94.75 295 PRO A N 1
ATOM 2299 C CA . PRO A 1 295 ? -6.423 -8.773 -5.511 1.00 94.75 295 PRO A CA 1
ATOM 2300 C C . PRO A 1 295 ? -6.871 -9.337 -6.867 1.00 94.75 295 PRO A C 1
ATOM 2302 O O . PRO A 1 295 ? -6.091 -10.018 -7.533 1.00 94.75 295 PRO A O 1
ATOM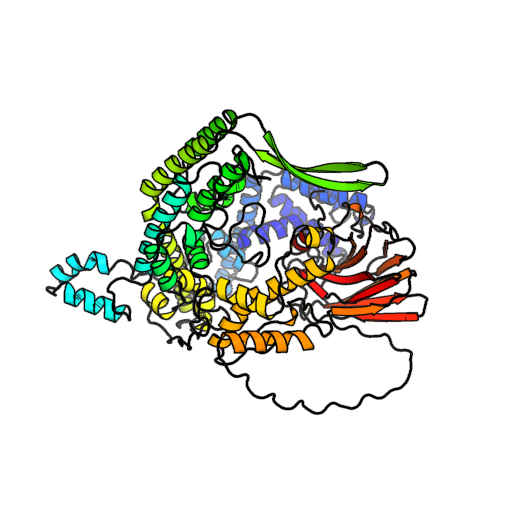 2305 N N . ALA A 1 296 ? -8.103 -9.053 -7.305 1.00 95.75 296 ALA A N 1
ATOM 2306 C CA . ALA A 1 296 ? -8.575 -9.463 -8.626 1.00 95.75 296 ALA A CA 1
ATOM 2307 C C . ALA A 1 296 ? -7.819 -8.732 -9.743 1.00 95.75 296 ALA A C 1
ATOM 2309 O O . ALA A 1 296 ? -7.351 -9.371 -10.683 1.00 95.75 296 ALA A O 1
ATOM 2310 N N . ALA A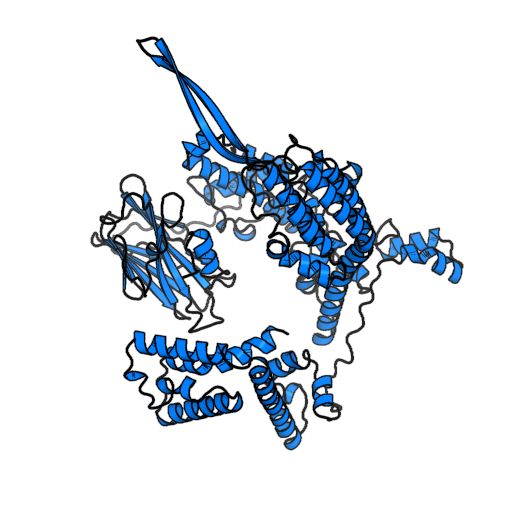 1 297 ? -7.669 -7.409 -9.628 1.00 93.62 297 ALA A N 1
ATOM 2311 C CA . ALA A 1 297 ? -6.904 -6.623 -10.591 1.00 93.62 297 ALA A CA 1
ATOM 2312 C C . ALA A 1 297 ? -5.430 -7.036 -10.578 1.00 93.62 297 ALA A C 1
ATOM 2314 O O . ALA A 1 297 ? -4.860 -7.267 -11.640 1.00 93.62 297 ALA A O 1
ATOM 2315 N N . GLU A 1 298 ? -4.843 -7.198 -9.387 1.00 93.25 298 GLU A N 1
ATOM 2316 C CA . GLU A 1 298 ? -3.446 -7.606 -9.210 1.00 93.25 298 GLU A CA 1
ATOM 2317 C C . GLU A 1 298 ? -3.143 -8.940 -9.906 1.00 93.25 298 GLU A C 1
ATOM 2319 O O . GLU A 1 298 ? -2.230 -9.015 -10.730 1.00 93.25 298 GLU A O 1
ATOM 2324 N N . PHE A 1 299 ? -3.933 -9.983 -9.627 1.00 96.62 299 PHE A N 1
ATOM 2325 C CA . PHE A 1 299 ? -3.709 -11.310 -10.199 1.00 96.62 299 PHE A CA 1
ATOM 2326 C C . PHE A 1 299 ? -3.933 -11.335 -11.711 1.00 96.62 299 PHE A C 1
ATOM 2328 O O . PHE A 1 299 ? -3.055 -11.755 -12.466 1.00 96.62 299 PHE A O 1
ATOM 2335 N N . TRP A 1 300 ? -5.104 -10.881 -12.167 1.00 97.69 300 TRP A N 1
ATOM 2336 C CA . TRP A 1 300 ? -5.486 -11.004 -13.571 1.00 97.69 300 TRP A CA 1
ATOM 2337 C C . TRP A 1 300 ? -4.676 -10.086 -14.484 1.00 97.69 300 TRP A C 1
ATOM 2339 O O . TRP A 1 300 ? -4.387 -10.457 -15.622 1.00 97.69 300 TRP A O 1
ATOM 2349 N N . HIS A 1 301 ? -4.275 -8.909 -13.997 1.00 95.75 301 HIS A N 1
ATOM 2350 C CA . HIS A 1 301 ? -3.338 -8.062 -14.725 1.00 95.75 301 HIS A CA 1
ATOM 2351 C C . HIS A 1 301 ? -1.941 -8.676 -14.723 1.00 95.75 301 HIS A C 1
ATOM 2353 O O . HIS A 1 301 ? -1.322 -8.765 -15.781 1.00 95.75 301 HIS A O 1
ATOM 2359 N N . GLY A 1 302 ? -1.481 -9.136 -13.555 1.00 93.62 302 GLY A N 1
ATOM 2360 C CA . GLY A 1 302 ? -0.169 -9.737 -13.365 1.00 93.62 302 GLY A CA 1
ATOM 2361 C C . GLY A 1 302 ? 0.072 -10.921 -14.293 1.00 93.62 302 GLY A C 1
ATOM 2362 O O . GLY A 1 302 ? 1.036 -10.897 -15.050 1.00 93.62 302 GLY A O 1
ATOM 2363 N N . VAL A 1 303 ? -0.834 -11.902 -14.322 1.00 96.19 303 VAL A N 1
ATOM 2364 C CA . VAL A 1 303 ? -0.672 -13.089 -15.177 1.00 96.19 303 VAL A CA 1
ATOM 2365 C C . VAL A 1 303 ? -0.695 -12.753 -16.673 1.00 96.19 303 VAL A C 1
ATOM 2367 O O . VAL A 1 303 ? 0.038 -13.365 -17.449 1.00 96.19 303 VAL A O 1
ATOM 2370 N N . GLY A 1 304 ? -1.474 -11.743 -17.085 1.00 95.56 304 GLY A N 1
ATOM 2371 C CA . GLY A 1 304 ? -1.450 -11.228 -18.457 1.00 95.56 304 GLY A CA 1
ATOM 2372 C C . GLY A 1 304 ? -0.099 -10.601 -18.814 1.00 95.56 304 GLY A C 1
ATOM 2373 O O . GLY A 1 304 ? 0.441 -10.871 -19.885 1.00 95.56 304 GLY A O 1
ATOM 2374 N N . LEU A 1 305 ? 0.490 -9.833 -17.891 1.00 92.56 305 LEU A N 1
ATOM 2375 C CA . LEU A 1 305 ? 1.843 -9.297 -18.055 1.00 92.56 305 LEU A CA 1
ATOM 2376 C C . LEU A 1 305 ? 2.892 -10.411 -18.081 1.00 92.56 305 LEU A C 1
ATOM 2378 O O . LEU A 1 305 ? 3.760 -10.374 -18.942 1.00 92.56 305 LEU A O 1
ATOM 2382 N N . THR A 1 306 ? 2.810 -11.418 -17.207 1.00 93.12 306 THR A N 1
ATOM 2383 C CA . THR A 1 306 ? 3.717 -12.578 -17.239 1.00 93.12 306 THR A CA 1
ATOM 2384 C C . THR A 1 306 ? 3.675 -13.265 -18.601 1.00 93.12 306 THR A C 1
ATOM 2386 O O . THR A 1 306 ? 4.721 -13.480 -19.204 1.00 93.12 306 THR A O 1
ATOM 2389 N N . ALA A 1 307 ? 2.480 -13.550 -19.127 1.00 94.31 307 ALA A N 1
ATOM 2390 C CA . ALA A 1 307 ? 2.330 -14.157 -20.448 1.00 94.31 307 ALA A CA 1
ATOM 2391 C C . ALA A 1 307 ? 2.917 -13.286 -21.565 1.00 94.31 307 ALA A C 1
ATOM 2393 O O . ALA A 1 307 ? 3.574 -13.812 -22.462 1.00 94.31 307 ALA A O 1
ATOM 2394 N N . TRP A 1 308 ? 2.725 -11.965 -21.489 1.00 93.00 308 TRP A N 1
ATOM 2395 C CA . TRP A 1 308 ? 3.348 -11.032 -22.422 1.00 93.00 308 TRP A CA 1
ATOM 2396 C C . TRP A 1 308 ? 4.874 -11.071 -22.328 1.00 93.00 308 TRP A C 1
ATOM 2398 O O . TRP A 1 308 ? 5.533 -11.260 -23.341 1.00 93.00 308 TRP A O 1
ATOM 2408 N N . PHE A 1 309 ? 5.450 -10.939 -21.132 1.00 89.25 309 PHE A N 1
ATOM 2409 C CA . PHE A 1 309 ? 6.901 -10.859 -20.965 1.00 89.25 309 PHE A CA 1
ATOM 2410 C C . PHE A 1 309 ? 7.626 -12.177 -21.259 1.00 89.25 309 PHE A C 1
ATOM 2412 O O . PHE A 1 309 ? 8.771 -12.136 -21.688 1.00 89.25 309 PHE A O 1
ATOM 2419 N N . VAL A 1 310 ? 6.968 -13.328 -21.091 1.00 89.56 310 VAL A N 1
ATOM 2420 C CA . VAL A 1 310 ? 7.497 -14.633 -21.532 1.00 89.56 310 VAL A CA 1
ATOM 2421 C C . VAL A 1 310 ? 7.563 -14.737 -23.062 1.00 89.56 310 VAL A C 1
ATOM 2423 O O . VAL A 1 310 ? 8.412 -15.454 -23.587 1.00 89.56 310 VAL A O 1
ATOM 2426 N N . CYS A 1 311 ? 6.673 -14.048 -23.783 1.00 90.25 311 CYS A N 1
ATOM 2427 C CA . CYS A 1 311 ? 6.590 -14.156 -25.240 1.00 90.25 311 CYS A CA 1
ATOM 2428 C C . CYS A 1 311 ? 7.254 -13.004 -25.991 1.00 90.25 311 CYS A C 1
ATOM 2430 O O . CYS A 1 311 ? 7.772 -13.241 -27.066 1.00 90.25 311 CYS A O 1
ATOM 2432 N N . GLU A 1 312 ? 7.218 -11.777 -25.476 1.00 84.94 312 GLU A N 1
ATOM 2433 C CA . GLU A 1 312 ? 7.584 -10.541 -26.192 1.00 84.94 312 GLU A CA 1
ATOM 2434 C C . GLU A 1 312 ? 8.448 -9.596 -25.332 1.00 84.94 312 GLU A C 1
ATOM 2436 O O . GLU A 1 312 ? 8.756 -8.474 -25.732 1.00 84.94 312 GLU A O 1
ATOM 2441 N N . GLY A 1 313 ? 8.795 -10.009 -24.113 1.00 71.12 313 GLY A N 1
ATOM 2442 C CA . GLY A 1 313 ? 9.485 -9.179 -23.136 1.00 71.12 313 GLY A CA 1
ATOM 2443 C C . GLY A 1 313 ? 10.998 -9.374 -23.108 1.00 71.12 313 GLY A C 1
ATOM 2444 O O . GLY A 1 313 ? 11.468 -10.474 -23.366 1.00 71.12 313 GLY A O 1
ATOM 2445 N N . PRO A 1 314 ? 11.776 -8.361 -22.691 1.00 62.66 314 PRO A N 1
ATOM 2446 C CA . PRO A 1 314 ? 13.200 -8.556 -22.419 1.00 62.66 314 PRO A CA 1
ATOM 2447 C C . PRO A 1 314 ? 13.442 -9.488 -21.216 1.00 62.66 314 PRO A C 1
ATOM 2449 O O . PRO A 1 314 ? 14.455 -10.173 -21.136 1.00 62.66 314 PRO A O 1
ATOM 2452 N N . TYR A 1 315 ? 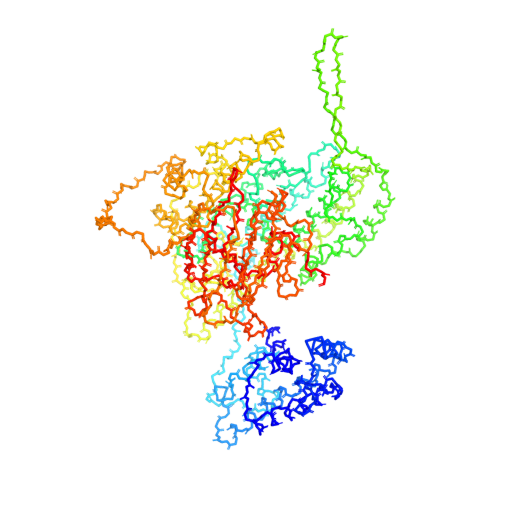12.499 -9.533 -20.270 1.00 70.12 315 TYR A N 1
ATOM 2453 C CA . TYR A 1 315 ? 12.549 -10.405 -19.099 1.00 70.12 315 TYR A CA 1
ATOM 2454 C C . TYR A 1 315 ? 11.154 -10.569 -18.479 1.00 70.12 315 TYR A C 1
ATOM 2456 O O . TYR A 1 315 ? 10.395 -9.601 -18.396 1.00 70.12 315 TYR A O 1
ATOM 2464 N N . SER A 1 316 ? 10.844 -11.768 -17.971 1.00 79.81 316 SER A N 1
ATOM 2465 C CA . SER A 1 316 ? 9.667 -12.030 -17.132 1.00 79.81 316 SER A CA 1
ATOM 2466 C C . SER A 1 316 ? 10.075 -12.306 -15.686 1.00 79.81 316 SER A C 1
ATOM 2468 O O . SER A 1 316 ? 10.968 -13.104 -15.425 1.00 79.81 316 SER A O 1
ATOM 2470 N N . ARG A 1 317 ? 9.359 -11.710 -14.721 1.00 74.81 317 ARG A N 1
ATOM 2471 C CA . ARG A 1 317 ? 9.615 -11.888 -13.275 1.00 74.81 317 ARG A CA 1
ATOM 2472 C C . ARG A 1 317 ? 9.388 -13.319 -12.777 1.00 74.81 317 ARG A C 1
ATOM 2474 O O . ARG A 1 317 ? 9.838 -13.666 -11.688 1.00 74.81 317 ARG A O 1
ATOM 2481 N N . THR A 1 318 ? 8.628 -14.114 -13.524 1.00 85.25 318 THR A N 1
ATOM 2482 C CA . THR A 1 318 ? 8.335 -15.514 -13.218 1.00 85.25 318 THR A CA 1
ATOM 2483 C C . THR A 1 318 ? 7.981 -16.276 -14.497 1.00 85.25 318 THR A C 1
ATOM 2485 O O . THR A 1 318 ? 7.688 -15.666 -15.527 1.00 85.25 318 THR A O 1
ATOM 2488 N N . THR A 1 319 ? 8.008 -17.600 -14.439 1.00 85.94 319 THR A N 1
ATOM 2489 C CA . THR A 1 319 ? 7.587 -18.503 -15.520 1.00 85.94 319 THR A CA 1
ATOM 2490 C C . THR A 1 319 ? 6.121 -18.898 -15.348 1.00 85.94 319 THR A C 1
ATOM 2492 O O . THR A 1 319 ? 5.553 -18.741 -14.259 1.00 85.94 319 THR A O 1
ATOM 2495 N N . LEU A 1 320 ? 5.472 -19.389 -16.408 1.00 90.19 320 LEU A N 1
ATOM 2496 C CA . LEU A 1 320 ? 4.034 -19.672 -16.348 1.00 90.19 320 LEU A CA 1
ATOM 2497 C C . LEU A 1 320 ? 3.717 -20.862 -15.426 1.00 90.19 320 LEU A C 1
ATOM 2499 O O . LEU A 1 320 ? 2.680 -20.851 -14.761 1.00 90.19 320 LEU A O 1
ATOM 2503 N N . ASP A 1 321 ? 4.639 -21.821 -15.292 1.00 84.94 321 ASP A N 1
ATOM 2504 C CA . ASP A 1 321 ? 4.562 -22.934 -14.333 1.00 84.94 321 ASP A CA 1
ATOM 2505 C C . ASP A 1 321 ? 4.636 -22.515 -12.850 1.00 84.94 321 ASP A C 1
ATOM 2507 O O . ASP A 1 321 ? 4.307 -23.319 -11.979 1.00 84.94 321 ASP A O 1
ATOM 2511 N N . ARG A 1 322 ? 5.045 -21.273 -12.547 1.00 88.44 322 ARG A N 1
ATOM 2512 C CA . ARG A 1 322 ? 5.210 -20.752 -11.173 1.00 88.44 322 ARG A CA 1
ATOM 2513 C C . ARG A 1 322 ? 4.215 -19.657 -10.791 1.00 88.44 322 ARG A C 1
ATOM 2515 O O . ARG A 1 322 ? 4.324 -19.084 -9.702 1.00 88.44 322 ARG A O 1
ATOM 2522 N N . VAL A 1 323 ? 3.243 -19.357 -11.654 1.00 91.06 323 VAL A N 1
ATOM 2523 C CA . VAL A 1 323 ? 2.233 -18.300 -11.443 1.00 91.06 323 VAL A CA 1
ATOM 2524 C C . VAL A 1 323 ? 1.438 -18.518 -10.150 1.00 91.06 323 VAL A C 1
ATOM 2526 O O . VAL A 1 323 ? 1.147 -17.556 -9.441 1.00 91.06 323 VAL A O 1
ATOM 2529 N N . ASP A 1 324 ? 1.125 -19.763 -9.792 1.00 90.75 324 ASP A N 1
ATOM 2530 C CA . ASP A 1 324 ? 0.413 -20.117 -8.556 1.00 90.75 324 ASP A CA 1
ATOM 2531 C C . ASP A 1 324 ? 1.194 -19.733 -7.284 1.00 90.75 324 ASP A C 1
ATOM 2533 O O . ASP A 1 324 ? 0.616 -19.238 -6.312 1.00 90.75 324 ASP A O 1
ATOM 2537 N N . ARG A 1 325 ? 2.519 -19.920 -7.299 1.00 90.56 325 ARG A N 1
ATOM 2538 C CA . ARG A 1 325 ? 3.420 -19.571 -6.192 1.00 90.56 325 ARG A CA 1
ATOM 2539 C C . ARG A 1 325 ? 3.697 -18.077 -6.152 1.00 90.56 325 ARG A C 1
ATOM 2541 O O . ARG A 1 325 ? 3.592 -17.467 -5.084 1.00 90.56 325 ARG A O 1
ATOM 2548 N N . TYR A 1 326 ? 4.017 -17.491 -7.305 1.00 89.69 326 TYR A N 1
ATOM 2549 C CA . TYR A 1 326 ? 4.349 -16.073 -7.423 1.00 89.69 326 TYR A CA 1
ATOM 2550 C C . TYR A 1 326 ? 3.167 -15.188 -7.006 1.00 89.69 326 TYR A C 1
ATOM 2552 O O . TYR A 1 326 ? 3.332 -14.272 -6.204 1.00 89.69 326 TYR A O 1
ATOM 2560 N N . TYR A 1 327 ? 1.951 -15.526 -7.448 1.00 93.56 327 TYR A N 1
ATOM 2561 C CA . TYR A 1 327 ? 0.720 -14.814 -7.092 1.00 93.56 327 TYR A CA 1
ATOM 2562 C C . TYR A 1 327 ? -0.043 -15.449 -5.917 1.00 93.56 327 TYR A C 1
ATOM 2564 O O . TYR A 1 327 ? -1.251 -15.257 -5.765 1.00 93.56 327 TYR A O 1
ATOM 2572 N N . SER A 1 328 ? 0.645 -16.185 -5.040 1.00 94.00 328 SER A N 1
ATOM 2573 C CA . SER A 1 328 ? 0.021 -16.878 -3.902 1.00 94.00 328 SER A CA 1
ATOM 2574 C C . SER A 1 328 ? -0.763 -15.945 -2.969 1.00 94.00 328 SER A C 1
ATOM 2576 O O . SER A 1 328 ? -1.822 -16.329 -2.471 1.00 94.00 328 SER A O 1
ATOM 2578 N N . ARG A 1 329 ? -0.290 -14.705 -2.767 1.00 94.31 329 ARG A N 1
ATOM 2579 C CA . ARG A 1 329 ? -0.961 -13.687 -1.938 1.00 94.31 329 ARG A CA 1
ATOM 2580 C C . ARG A 1 329 ? -2.321 -13.252 -2.507 1.00 94.31 329 ARG A C 1
ATOM 2582 O O . ARG A 1 329 ? -3.318 -13.472 -1.812 1.00 94.31 329 ARG A O 1
ATOM 2589 N N . PRO A 1 330 ? -2.424 -12.693 -3.731 1.00 94.81 330 PRO A N 1
ATOM 2590 C CA . PRO A 1 330 ? -3.725 -12.321 -4.284 1.00 94.81 330 PRO A CA 1
ATOM 2591 C C . PRO A 1 330 ? -4.639 -13.539 -4.493 1.00 94.81 330 PRO A C 1
ATOM 2593 O O . PRO A 1 330 ? -5.839 -13.441 -4.248 1.00 94.81 330 PRO A O 1
ATOM 2596 N N . LEU A 1 331 ? -4.100 -14.721 -4.819 1.00 96.50 331 LEU A N 1
ATOM 2597 C CA . LEU A 1 331 ? -4.891 -15.957 -4.910 1.00 96.50 331 LEU A CA 1
ATOM 2598 C C . LEU A 1 331 ? -5.491 -16.391 -3.565 1.00 96.50 331 LEU A C 1
ATOM 2600 O O . LEU A 1 331 ? -6.649 -16.815 -3.508 1.00 96.50 331 LEU A O 1
ATOM 2604 N N . ALA A 1 332 ? -4.734 -16.277 -2.471 1.00 94.88 332 ALA A N 1
ATOM 2605 C CA . ALA A 1 332 ? -5.243 -16.546 -1.130 1.00 94.88 332 ALA A CA 1
ATOM 2606 C C . ALA A 1 332 ? -6.340 -15.546 -0.735 1.00 94.88 332 ALA A C 1
ATOM 2608 O O . ALA A 1 332 ? -7.353 -15.955 -0.168 1.00 94.88 332 ALA A O 1
ATOM 2609 N N . ALA A 1 333 ? -6.178 -14.266 -1.085 1.00 93.25 333 ALA A N 1
ATOM 2610 C CA . ALA A 1 333 ? -7.181 -13.234 -0.833 1.00 93.25 333 ALA A CA 1
ATOM 2611 C C . ALA A 1 333 ? -8.482 -13.480 -1.620 1.00 93.25 333 ALA A C 1
ATOM 2613 O O . ALA A 1 333 ? -9.567 -13.409 -1.047 1.00 93.25 333 ALA A O 1
ATOM 2614 N N . LEU A 1 334 ? -8.388 -13.856 -2.901 1.00 96.44 334 LEU A N 1
ATOM 2615 C CA . LEU A 1 334 ? -9.544 -14.238 -3.721 1.00 96.44 334 LEU A CA 1
ATOM 2616 C C . LEU A 1 334 ? -10.281 -15.457 -3.150 1.00 96.44 334 LEU A C 1
ATOM 2618 O O . LEU A 1 334 ? -11.510 -15.470 -3.090 1.00 96.44 334 LEU A O 1
ATOM 2622 N N . ARG A 1 335 ? -9.540 -16.461 -2.663 1.00 96.00 335 ARG A N 1
ATOM 2623 C CA . ARG A 1 335 ? -10.121 -17.635 -1.993 1.00 96.00 335 ARG A CA 1
ATOM 2624 C C . ARG A 1 335 ? -10.822 -17.260 -0.686 1.00 96.00 335 ARG A C 1
ATOM 2626 O O . ARG A 1 335 ? -11.918 -17.751 -0.437 1.00 96.00 335 ARG A O 1
ATOM 2633 N N . ALA A 1 336 ? -10.215 -16.394 0.126 1.00 92.50 336 ALA A N 1
ATOM 2634 C CA . ALA A 1 336 ? -10.813 -15.906 1.369 1.00 92.50 336 ALA A CA 1
ATOM 2635 C C . ALA A 1 336 ? -12.097 -15.096 1.115 1.00 92.50 336 ALA A C 1
ATOM 2637 O O . ALA A 1 336 ? -13.033 -15.179 1.902 1.00 92.50 336 ALA A O 1
ATOM 2638 N N . ALA A 1 337 ? -12.170 -14.387 -0.015 1.00 91.12 337 ALA A N 1
ATOM 2639 C CA . ALA A 1 337 ? -13.365 -13.681 -0.475 1.00 91.12 337 ALA A CA 1
ATOM 2640 C C . ALA A 1 337 ? -14.423 -14.598 -1.131 1.00 91.12 337 ALA A C 1
ATOM 2642 O O . ALA A 1 337 ? -15.383 -14.100 -1.713 1.00 91.12 337 ALA A O 1
ATOM 2643 N N . GLY A 1 338 ? -14.249 -15.926 -1.106 1.00 95.75 338 GLY A N 1
ATOM 2644 C CA . GLY A 1 338 ? -15.184 -16.875 -1.725 1.00 95.75 338 GLY A CA 1
ATOM 2645 C C . GLY A 1 338 ? -15.197 -16.855 -3.259 1.00 95.75 338 GLY A C 1
ATOM 2646 O O . GLY A 1 338 ? -16.099 -17.423 -3.867 1.00 95.75 338 GLY A O 1
ATOM 2647 N N . CYS A 1 339 ? -14.196 -16.233 -3.889 1.00 96.75 339 CYS A N 1
ATOM 2648 C CA . CYS A 1 339 ? -14.107 -16.018 -5.336 1.00 96.75 339 CYS A CA 1
ATOM 2649 C C . CYS A 1 339 ? -12.830 -16.657 -5.927 1.00 96.75 339 CYS A C 1
ATOM 2651 O O . CYS A 1 339 ? -12.009 -15.948 -6.520 1.00 96.75 339 CYS A O 1
ATOM 2653 N N . PRO A 1 340 ? -12.588 -17.969 -5.727 1.00 97.31 340 PRO A N 1
ATOM 2654 C CA . PRO A 1 340 ? -11.332 -18.607 -6.111 1.00 97.31 340 PRO A CA 1
ATOM 2655 C C . PRO A 1 340 ? -11.123 -18.628 -7.633 1.00 97.31 340 PRO A C 1
ATOM 2657 O O . PRO A 1 340 ? -12.070 -18.668 -8.412 1.00 97.31 340 PRO A O 1
ATOM 2660 N N . VAL A 1 341 ? -9.857 -18.667 -8.050 1.00 96.94 341 VAL A N 1
ATOM 2661 C CA . VAL A 1 341 ? -9.474 -18.984 -9.435 1.00 96.94 341 VAL A CA 1
ATOM 2662 C C . VAL A 1 341 ? -9.460 -20.504 -9.598 1.00 96.94 341 VAL A C 1
ATOM 2664 O O . VAL A 1 341 ? -8.930 -21.207 -8.732 1.00 96.94 341 VAL A O 1
ATOM 2667 N N . ASP A 1 342 ? -10.037 -21.015 -10.688 1.00 94.62 342 ASP A N 1
ATOM 2668 C CA . ASP A 1 342 ? -10.101 -22.455 -10.956 1.00 94.62 342 ASP A CA 1
ATOM 2669 C C . ASP A 1 342 ? -8.692 -23.062 -11.065 1.00 94.62 342 ASP A C 1
ATOM 2671 O O . ASP A 1 342 ? -7.827 -22.574 -11.786 1.00 94.62 342 ASP A O 1
ATOM 2675 N N . THR A 1 343 ? -8.464 -24.176 -10.374 1.00 93.00 343 THR A N 1
ATOM 2676 C CA . THR A 1 343 ? -7.226 -24.962 -10.465 1.00 93.00 343 THR A CA 1
ATOM 2677 C C . THR A 1 343 ? -6.914 -25.464 -11.881 1.00 93.00 343 THR A C 1
ATOM 2679 O O . THR A 1 343 ? -5.745 -25.684 -12.208 1.00 93.00 343 THR A O 1
ATOM 2682 N N . ALA A 1 344 ? -7.928 -25.641 -12.738 1.00 95.06 344 ALA A N 1
ATOM 2683 C CA . ALA A 1 344 ? -7.744 -26.009 -14.140 1.00 95.06 344 ALA A CA 1
ATOM 2684 C C . ALA A 1 344 ? -6.947 -24.954 -14.919 1.00 95.06 344 ALA A C 1
ATOM 2686 O O . ALA A 1 344 ? -6.121 -25.330 -15.750 1.00 95.06 344 ALA A O 1
ATOM 2687 N N . PHE A 1 345 ? -7.111 -23.667 -14.585 1.00 97.06 345 PHE A N 1
ATOM 2688 C CA . PHE A 1 345 ? -6.380 -22.562 -15.205 1.00 97.06 345 PHE A CA 1
ATOM 2689 C C . PHE A 1 345 ? -4.864 -22.785 -15.169 1.00 97.06 345 PHE A C 1
ATOM 2691 O O . PHE A 1 345 ? -4.211 -22.712 -16.205 1.00 97.06 345 PHE A O 1
ATOM 2698 N N . PHE A 1 346 ? -4.307 -23.126 -14.003 1.00 95.62 346 PHE A N 1
ATOM 2699 C CA . PHE A 1 346 ? -2.859 -23.302 -13.841 1.00 95.62 346 PHE A CA 1
ATOM 2700 C C . PHE A 1 346 ? -2.326 -24.505 -14.625 1.00 95.62 346 PHE A C 1
ATOM 2702 O O . PHE A 1 346 ? -1.260 -24.423 -15.230 1.00 95.62 346 PHE A O 1
ATOM 2709 N N . ARG A 1 347 ? -3.087 -25.607 -14.671 1.00 94.31 347 ARG A N 1
ATOM 2710 C CA . ARG A 1 347 ? -2.712 -26.790 -15.464 1.00 94.31 347 ARG A CA 1
ATOM 2711 C C . ARG A 1 347 ? -2.734 -26.498 -16.961 1.00 94.31 347 ARG A C 1
ATOM 2713 O O . ARG A 1 347 ? -1.818 -26.899 -17.671 1.00 94.31 347 ARG A O 1
ATOM 2720 N N . GLU A 1 348 ? -3.762 -25.799 -17.438 1.00 96.00 348 GLU A N 1
ATOM 2721 C CA . GLU A 1 348 ? -3.849 -25.384 -18.841 1.00 96.00 348 GLU A CA 1
ATOM 2722 C C . GLU A 1 348 ? -2.742 -24.389 -19.202 1.00 96.00 348 GLU A C 1
ATOM 2724 O O . GLU A 1 348 ? -2.168 -24.493 -20.283 1.00 96.00 348 GLU A O 1
ATOM 2729 N N . LEU A 1 349 ? -2.412 -23.458 -18.303 1.00 95.19 349 LEU A N 1
ATOM 2730 C CA . LEU A 1 349 ? -1.358 -22.470 -18.518 1.00 95.19 349 LEU A CA 1
ATOM 2731 C C . LEU A 1 349 ? 0.024 -23.136 -18.624 1.00 95.19 349 LEU A C 1
ATOM 2733 O O . LEU A 1 349 ? 0.768 -22.849 -19.559 1.00 95.19 349 LEU A O 1
ATOM 2737 N N . GLN A 1 350 ? 0.324 -24.089 -17.735 1.00 92.19 350 GLN A N 1
ATOM 2738 C CA . GLN A 1 350 ? 1.551 -24.888 -17.790 1.00 92.19 350 GLN A CA 1
ATOM 2739 C C . GLN A 1 350 ? 1.633 -25.722 -19.079 1.00 92.19 350 GLN A C 1
ATOM 2741 O O . GLN A 1 350 ? 2.684 -25.795 -19.713 1.00 92.19 350 GLN A O 1
ATOM 2746 N N . ALA A 1 351 ? 0.526 -26.343 -19.498 1.00 93.06 351 ALA A N 1
ATOM 2747 C CA . ALA A 1 351 ? 0.482 -27.086 -20.756 1.00 93.06 351 ALA A CA 1
ATOM 2748 C C . ALA A 1 351 ? 0.675 -26.164 -21.974 1.00 93.06 351 ALA A C 1
ATOM 2750 O O . ALA A 1 351 ? 1.349 -26.539 -22.931 1.00 93.06 351 ALA A O 1
ATOM 2751 N N . ALA A 1 352 ? 0.119 -24.951 -21.941 1.00 92.69 352 ALA A N 1
ATOM 2752 C CA . ALA A 1 352 ? 0.268 -23.977 -23.015 1.00 92.69 352 ALA A CA 1
ATOM 2753 C C . ALA A 1 352 ? 1.704 -23.435 -23.129 1.00 92.69 352 ALA A C 1
ATOM 2755 O O . ALA A 1 352 ? 2.172 -23.221 -24.245 1.00 92.69 352 ALA A O 1
ATOM 2756 N N . GLU A 1 353 ? 2.427 -23.285 -22.014 1.00 90.69 353 GLU A N 1
ATOM 2757 C CA . GLU A 1 353 ? 3.847 -22.892 -22.005 1.00 90.69 353 GLU A CA 1
ATOM 2758 C C . GLU A 1 353 ? 4.738 -23.892 -22.762 1.00 90.69 353 GLU A C 1
ATOM 2760 O O . GLU A 1 353 ? 5.654 -23.499 -23.486 1.00 90.69 353 GLU A O 1
ATOM 2765 N N . GLN A 1 354 ? 4.433 -25.190 -22.667 1.00 90.19 354 GLN A N 1
ATOM 2766 C CA . GLN A 1 354 ? 5.153 -26.246 -23.394 1.00 90.19 354 GLN A CA 1
ATOM 2767 C C . GLN A 1 354 ? 4.923 -26.201 -24.912 1.00 90.19 354 GLN A C 1
ATOM 2769 O O . GLN A 1 354 ? 5.696 -26.785 -25.667 1.00 90.19 354 GLN A O 1
ATOM 2774 N N . LEU A 1 355 ? 3.867 -25.518 -25.362 1.00 91.38 355 LEU A N 1
ATOM 2775 C CA . LEU A 1 355 ? 3.507 -25.368 -26.773 1.00 91.38 355 LEU A CA 1
ATOM 2776 C C . LEU A 1 355 ? 4.011 -24.055 -27.387 1.00 91.38 355 LEU A C 1
ATOM 2778 O O . LEU A 1 355 ? 3.713 -23.790 -28.556 1.00 91.38 355 LEU A O 1
ATOM 2782 N N . LEU A 1 356 ? 4.723 -23.229 -26.615 1.00 92.00 356 LEU A N 1
ATOM 2783 C CA . LEU A 1 356 ? 5.364 -22.020 -27.122 1.00 92.00 356 LEU A CA 1
ATOM 2784 C C . LEU A 1 356 ? 6.514 -22.372 -28.070 1.00 92.00 356 LEU A C 1
ATOM 2786 O O . LEU A 1 356 ? 7.194 -23.387 -27.897 1.00 92.00 356 LEU A O 1
ATOM 2790 N N . GLY A 1 357 ? 6.746 -21.500 -29.050 1.00 89.19 357 GLY A N 1
ATOM 2791 C CA . GLY A 1 357 ? 7.835 -21.618 -30.013 1.00 89.19 357 GLY A CA 1
ATOM 2792 C C . GLY A 1 357 ? 9.228 -21.631 -29.366 1.00 89.19 357 GLY A C 1
ATOM 2793 O O . GLY A 1 357 ? 9.362 -21.433 -28.147 1.00 89.19 357 GLY A O 1
ATOM 2794 N N . PRO A 1 358 ? 10.273 -21.887 -30.175 1.00 87.06 358 PRO A N 1
ATOM 2795 C CA . PRO A 1 358 ? 11.649 -21.793 -29.711 1.00 87.06 358 PRO A CA 1
ATOM 2796 C C . PRO A 1 358 ? 11.955 -20.374 -29.223 1.00 87.06 358 PRO A C 1
ATOM 2798 O O . PRO A 1 358 ? 11.310 -19.406 -29.623 1.00 87.06 358 PRO A O 1
ATOM 2801 N N . GLU A 1 359 ? 12.931 -20.281 -28.332 1.00 84.12 359 GLU A N 1
ATOM 2802 C CA . GLU A 1 359 ? 13.426 -19.015 -27.811 1.00 84.12 359 GLU A CA 1
ATOM 2803 C C . GLU A 1 359 ? 14.242 -18.289 -28.892 1.00 84.12 359 GLU A C 1
ATOM 2805 O O . GLU A 1 359 ? 15.184 -18.847 -29.453 1.00 84.12 359 GLU A O 1
ATOM 2810 N N . GLU A 1 360 ? 13.841 -17.061 -29.214 1.00 82.81 360 GLU A N 1
ATOM 2811 C CA . GLU A 1 360 ? 14.521 -16.170 -30.155 1.00 82.81 360 GLU A CA 1
ATOM 2812 C C . GLU A 1 360 ? 15.134 -14.997 -29.387 1.00 82.81 360 GLU A C 1
ATOM 2814 O O . GLU A 1 360 ? 14.415 -14.282 -28.692 1.00 82.81 360 GLU A O 1
ATOM 2819 N N . GLU A 1 361 ? 16.435 -14.744 -29.531 1.00 76.75 361 GLU A N 1
ATOM 2820 C CA . GLU A 1 361 ? 17.063 -13.578 -28.899 1.00 76.75 361 GLU A CA 1
ATOM 2821 C C . GLU A 1 361 ? 16.532 -12.259 -29.480 1.00 76.75 361 GLU A C 1
ATOM 2823 O O . GLU A 1 361 ? 16.442 -12.068 -30.695 1.00 76.75 361 GLU A O 1
ATOM 2828 N N . ILE A 1 362 ? 16.225 -11.316 -28.593 1.00 71.31 362 ILE A N 1
ATOM 2829 C CA . ILE A 1 362 ? 15.898 -9.936 -28.937 1.00 71.31 362 ILE A CA 1
ATOM 2830 C C . ILE A 1 362 ? 17.210 -9.151 -28.950 1.00 71.31 362 ILE A C 1
ATOM 2832 O O . ILE A 1 362 ? 17.762 -8.847 -27.893 1.00 71.31 362 ILE A O 1
ATOM 2836 N N . THR A 1 363 ? 17.709 -8.821 -30.141 1.00 65.69 363 THR A N 1
ATOM 2837 C CA . THR A 1 363 ? 18.950 -8.056 -30.334 1.00 65.69 363 THR A CA 1
ATOM 2838 C C . THR A 1 363 ? 18.670 -6.674 -30.916 1.00 65.69 363 THR A C 1
ATOM 2840 O O . THR A 1 363 ? 18.017 -6.558 -31.950 1.00 65.69 363 THR A O 1
ATOM 2843 N N . ASP A 1 364 ? 19.225 -5.635 -30.292 1.00 60.28 364 ASP A N 1
ATOM 2844 C CA . ASP A 1 364 ? 19.336 -4.306 -30.894 1.00 60.28 364 ASP A CA 1
ATOM 2845 C C . ASP A 1 364 ? 20.719 -4.170 -31.529 1.00 60.28 364 ASP A C 1
ATOM 2847 O O . ASP A 1 364 ? 21.732 -4.365 -30.856 1.00 60.28 364 ASP A O 1
ATOM 2851 N N . SER A 1 365 ? 20.779 -3.843 -32.820 1.00 59.38 365 SER A N 1
ATOM 2852 C CA . SER A 1 365 ? 22.033 -3.605 -33.541 1.00 59.38 365 SER A CA 1
ATOM 2853 C C . SER A 1 365 ? 22.153 -2.142 -33.958 1.00 59.38 365 SER A C 1
ATOM 2855 O O . SER A 1 365 ? 21.268 -1.622 -34.639 1.00 59.38 365 SER A O 1
ATOM 2857 N N . ALA A 1 366 ? 23.256 -1.494 -33.593 1.00 59.00 366 ALA A N 1
ATOM 2858 C CA . ALA A 1 366 ? 23.594 -0.140 -34.011 1.00 59.00 366 ALA A CA 1
ATOM 2859 C C . ALA A 1 366 ? 24.863 -0.149 -34.871 1.00 59.00 366 ALA A C 1
ATOM 2861 O O . ALA A 1 366 ? 25.916 -0.629 -34.443 1.00 59.00 366 ALA A O 1
ATOM 2862 N N . ASP A 1 367 ? 24.767 0.425 -36.068 1.00 60.66 367 ASP A N 1
ATOM 2863 C CA . ASP A 1 367 ? 25.891 0.573 -36.987 1.00 60.66 367 ASP A CA 1
ATOM 2864 C C . ASP A 1 367 ? 26.584 1.918 -36.764 1.00 60.66 367 ASP A C 1
ATOM 2866 O O . ASP A 1 367 ? 26.005 2.986 -36.958 1.00 60.66 367 ASP A O 1
ATOM 2870 N N . SER A 1 368 ? 27.855 1.872 -36.380 1.00 56.66 368 SER A N 1
ATOM 2871 C CA . SER A 1 368 ? 28.716 3.041 -36.216 1.00 56.66 368 SER A CA 1
ATOM 2872 C C . SER A 1 368 ? 29.719 3.083 -37.360 1.00 56.66 368 SER A C 1
ATOM 2874 O O . SER A 1 368 ? 30.624 2.255 -37.428 1.00 56.66 368 SER A O 1
ATOM 2876 N N . THR A 1 369 ? 29.572 4.034 -38.280 1.00 64.56 369 THR A N 1
ATOM 2877 C CA . THR A 1 369 ? 30.524 4.190 -39.391 1.00 64.56 369 THR A CA 1
ATOM 2878 C C . THR A 1 369 ? 31.593 5.209 -39.023 1.00 64.56 369 THR A C 1
ATOM 2880 O O . THR A 1 369 ? 31.278 6.356 -38.713 1.00 64.56 369 THR A O 1
ATOM 2883 N N . VAL A 1 370 ? 32.858 4.791 -39.063 1.00 68.69 370 VAL A N 1
ATOM 2884 C CA . VAL A 1 370 ? 34.022 5.639 -38.794 1.00 68.69 370 VAL A CA 1
ATOM 2885 C C . VAL A 1 370 ? 34.838 5.778 -40.075 1.00 68.69 370 VAL A C 1
ATOM 2887 O O . VAL A 1 370 ? 35.190 4.787 -40.720 1.00 68.69 370 VAL A O 1
ATOM 2890 N N . GLU A 1 371 ? 35.154 7.015 -40.452 1.00 57.59 371 GLU A N 1
ATOM 2891 C CA . GLU A 1 371 ? 36.081 7.287 -41.549 1.00 57.59 371 GLU A CA 1
ATOM 2892 C C . GLU A 1 371 ? 37.525 7.130 -41.083 1.00 57.59 371 GLU A C 1
ATOM 2894 O O . GLU A 1 371 ? 37.967 7.765 -40.126 1.00 57.59 371 GLU A O 1
ATOM 2899 N N . THR A 1 372 ? 38.273 6.278 -41.781 1.00 68.38 372 THR A N 1
ATOM 2900 C CA . THR A 1 372 ? 39.700 6.065 -41.539 1.00 68.38 372 THR A CA 1
ATOM 2901 C C . THR A 1 372 ? 40.514 6.462 -42.775 1.00 68.38 372 THR A C 1
ATOM 2903 O O . THR A 1 372 ? 39.973 6.493 -43.884 1.00 68.38 372 THR A O 1
ATOM 2906 N N . PRO A 1 373 ? 41.835 6.698 -42.644 1.00 53.12 373 PRO A N 1
ATOM 2907 C CA . PRO A 1 373 ? 42.715 7.004 -43.778 1.00 53.12 373 PRO A CA 1
ATOM 2908 C C . PRO A 1 373 ? 42.763 5.927 -44.878 1.00 53.12 373 PRO A C 1
ATOM 2910 O O . PRO A 1 373 ? 43.318 6.176 -45.945 1.00 53.12 373 PRO A O 1
ATOM 2913 N N . TYR A 1 374 ? 42.201 4.739 -44.627 1.00 65.31 374 TYR A N 1
ATOM 2914 C CA . TYR A 1 374 ? 42.165 3.604 -45.552 1.00 65.31 374 TYR A CA 1
ATOM 2915 C C . TYR A 1 374 ? 40.747 3.292 -46.079 1.00 65.31 374 TYR A C 1
ATOM 2917 O O . TYR A 1 374 ? 40.581 2.322 -46.815 1.00 65.31 374 TYR A O 1
ATOM 2925 N N . GLY A 1 375 ? 39.736 4.102 -45.729 1.00 71.12 375 GLY A N 1
ATOM 2926 C CA . GLY A 1 375 ? 38.336 3.942 -46.146 1.00 71.12 375 GLY A CA 1
ATOM 2927 C C . GLY A 1 375 ? 37.330 4.054 -44.991 1.00 71.12 375 GLY A C 1
ATOM 2928 O O . GLY A 1 375 ? 37.710 4.204 -43.827 1.00 71.12 375 GLY A O 1
ATOM 2929 N N . GLN A 1 376 ? 36.034 3.981 -45.313 1.00 68.62 376 GLN A N 1
ATOM 2930 C CA . GLN A 1 376 ? 34.967 3.873 -44.310 1.00 68.62 376 GLN A CA 1
ATOM 2931 C C . GLN A 1 376 ? 34.929 2.461 -43.723 1.00 68.62 376 GLN A C 1
ATOM 2933 O O . GLN A 1 376 ? 34.898 1.478 -44.463 1.00 68.62 376 GLN A O 1
ATOM 2938 N N . MET A 1 377 ? 34.906 2.373 -42.394 1.00 56.62 377 MET A N 1
ATOM 2939 C CA . MET A 1 377 ? 34.739 1.123 -41.661 1.00 56.62 377 MET A CA 1
ATOM 2940 C C . MET A 1 377 ? 33.480 1.219 -40.800 1.00 56.62 377 MET A C 1
ATOM 2942 O O . MET A 1 377 ? 33.358 2.118 -39.968 1.00 56.62 377 MET A O 1
ATOM 2946 N N . THR A 1 378 ? 32.532 0.311 -41.019 1.00 66.06 378 THR A N 1
ATOM 2947 C CA . THR A 1 378 ? 31.289 0.225 -40.243 1.00 66.06 378 THR A CA 1
ATOM 2948 C C . THR A 1 378 ? 31.439 -0.831 -39.156 1.00 66.06 378 THR A C 1
ATOM 2950 O O . THR A 1 378 ? 31.766 -1.982 -39.437 1.00 66.06 378 THR A O 1
ATOM 2953 N N . PHE A 1 379 ? 31.214 -0.427 -37.910 1.00 58.62 379 PHE A N 1
ATOM 2954 C CA . PHE A 1 379 ? 31.194 -1.282 -36.733 1.00 58.62 379 PHE A CA 1
ATOM 2955 C C . PHE A 1 379 ? 29.745 -1.502 -36.309 1.00 58.62 379 PHE A C 1
ATOM 2957 O O . PHE A 1 379 ? 29.094 -0.570 -35.843 1.00 58.62 379 PHE A O 1
ATOM 2964 N N . THR A 1 380 ? 29.244 -2.725 -36.452 1.00 56.41 380 THR A N 1
ATOM 2965 C CA . THR A 1 380 ? 27.933 -3.114 -35.923 1.00 56.41 380 THR A CA 1
ATOM 2966 C C . THR A 1 380 ? 28.101 -3.575 -34.480 1.00 56.41 380 THR A C 1
ATOM 2968 O O . THR A 1 380 ? 28.739 -4.595 -34.221 1.00 56.41 380 THR A O 1
ATOM 2971 N N . SER A 1 381 ? 27.548 -2.820 -33.535 1.00 48.19 381 SER A N 1
ATOM 2972 C CA . SER A 1 381 ? 27.429 -3.238 -32.138 1.00 48.19 381 SER A CA 1
ATOM 2973 C C . SER A 1 381 ? 26.042 -3.834 -31.928 1.00 48.19 381 SER A C 1
ATOM 2975 O O . SER A 1 381 ? 25.051 -3.151 -32.177 1.00 48.19 381 SER A O 1
ATOM 2977 N N . SER A 1 382 ? 25.954 -5.095 -31.500 1.00 49.38 382 SER A N 1
ATOM 2978 C CA . SER A 1 382 ? 24.685 -5.758 -31.173 1.00 49.38 382 SER A CA 1
ATOM 2979 C C . SER A 1 382 ? 24.587 -6.052 -29.677 1.00 49.38 382 SER A C 1
ATOM 2981 O O . SER A 1 382 ? 25.478 -6.702 -29.127 1.00 49.38 382 SER A O 1
ATOM 2983 N N . MET A 1 383 ? 23.499 -5.633 -29.032 1.00 54.56 383 MET A N 1
ATOM 2984 C CA . MET A 1 383 ? 23.186 -5.940 -27.634 1.00 54.56 383 MET A CA 1
ATOM 2985 C C . MET A 1 383 ? 21.932 -6.816 -27.559 1.00 54.56 383 MET A C 1
ATOM 2987 O O . MET A 1 383 ? 20.881 -6.434 -28.069 1.00 54.56 383 MET A O 1
ATOM 2991 N N . SER A 1 384 ? 22.046 -7.994 -26.936 1.00 57.38 384 SER A N 1
ATOM 2992 C CA . SER A 1 384 ? 20.893 -8.844 -26.614 1.00 57.38 384 SER A CA 1
ATOM 2993 C C . SER A 1 384 ? 20.230 -8.330 -25.336 1.00 57.38 384 SER A C 1
ATOM 2995 O O . SER A 1 384 ? 20.901 -8.153 -24.318 1.00 57.38 384 SER A O 1
ATOM 2997 N N . HIS A 1 385 ? 18.926 -8.065 -25.393 1.00 63.34 385 HIS A N 1
ATOM 2998 C CA . HIS A 1 385 ? 18.145 -7.526 -24.275 1.00 63.34 385 HIS A CA 1
ATOM 2999 C C . HIS A 1 385 ? 17.174 -8.544 -23.669 1.00 63.34 385 HIS A C 1
ATOM 3001 O O . HIS A 1 385 ? 16.475 -8.206 -22.718 1.00 63.34 385 HIS A O 1
ATOM 3007 N N . GLY A 1 386 ? 17.122 -9.770 -24.191 1.00 66.19 386 GLY A N 1
ATOM 3008 C CA . GLY A 1 386 ? 16.232 -10.824 -23.716 1.00 66.19 386 GLY A CA 1
ATOM 3009 C C . GLY A 1 386 ? 15.897 -11.822 -24.808 1.00 66.19 386 GLY A C 1
ATOM 3010 O O . GLY A 1 386 ? 16.553 -11.854 -25.849 1.00 66.19 386 GLY A O 1
ATOM 3011 N N . ALA A 1 387 ? 14.847 -12.607 -24.591 1.00 70.44 387 ALA A N 1
ATOM 3012 C CA . ALA A 1 387 ? 14.372 -13.546 -25.587 1.00 70.44 387 ALA A CA 1
ATOM 3013 C C . ALA A 1 387 ? 12.848 -13.592 -25.668 1.00 70.44 387 ALA A C 1
ATOM 3015 O O . ALA A 1 387 ? 12.140 -13.372 -24.688 1.00 70.44 387 ALA A O 1
ATOM 3016 N N . ARG A 1 388 ? 12.352 -13.877 -26.869 1.00 82.25 388 ARG A N 1
ATOM 3017 C CA . ARG A 1 388 ? 10.934 -13.937 -27.215 1.00 82.25 388 ARG A CA 1
ATOM 3018 C C . ARG A 1 388 ? 10.552 -15.337 -27.678 1.00 82.25 388 ARG A C 1
ATOM 3020 O O . ARG A 1 388 ? 11.400 -16.108 -28.123 1.00 82.25 388 ARG A O 1
ATOM 3027 N N . ARG A 1 389 ? 9.266 -15.668 -27.589 1.00 88.44 389 ARG A N 1
ATOM 3028 C CA . ARG A 1 389 ? 8.718 -16.972 -27.986 1.00 88.44 389 ARG A CA 1
ATOM 3029 C C . ARG A 1 389 ? 7.393 -16.785 -28.708 1.00 88.44 389 ARG A C 1
ATOM 3031 O O . ARG A 1 389 ? 6.505 -16.089 -28.221 1.00 88.44 389 ARG A O 1
ATOM 3038 N N . ASP A 1 390 ? 7.225 -17.466 -29.837 1.00 89.56 390 ASP A N 1
ATOM 3039 C CA . ASP A 1 390 ? 5.946 -17.484 -30.550 1.00 89.56 390 ASP A CA 1
ATOM 3040 C C . ASP A 1 390 ? 4.848 -18.166 -29.712 1.00 89.56 390 ASP A C 1
ATOM 3042 O O . ASP A 1 390 ? 5.075 -19.207 -29.092 1.00 89.56 390 ASP A O 1
ATOM 3046 N N . GLY A 1 391 ? 3.626 -17.625 -29.750 1.00 91.44 391 GLY A N 1
ATOM 3047 C CA . GLY A 1 391 ? 2.451 -18.236 -29.112 1.00 91.44 391 GLY A CA 1
ATOM 3048 C C . GLY A 1 391 ? 1.707 -17.365 -28.096 1.00 91.44 391 GLY A C 1
ATOM 3049 O O . GLY A 1 391 ? 0.782 -17.872 -27.455 1.00 91.44 391 GLY A O 1
ATOM 3050 N N . PHE A 1 392 ? 2.045 -16.075 -27.978 1.00 94.75 392 PHE A N 1
ATOM 3051 C CA . PHE A 1 392 ? 1.382 -15.137 -27.064 1.00 94.75 392 PHE A CA 1
ATOM 3052 C C . PHE A 1 392 ? -0.149 -15.150 -27.184 1.00 94.75 392 PHE A C 1
ATOM 3054 O O . PHE A 1 392 ? -0.842 -15.243 -26.173 1.00 94.75 392 PHE A O 1
ATOM 3061 N N . GLU A 1 393 ? -0.701 -15.119 -28.399 1.00 95.81 393 GLU A N 1
ATOM 3062 C CA . GLU A 1 393 ? -2.151 -15.074 -28.615 1.00 95.81 393 GLU A CA 1
ATOM 3063 C C . GLU A 1 393 ? -2.865 -16.289 -28.006 1.00 95.81 393 GLU A C 1
ATOM 3065 O O . GLU A 1 393 ? -3.957 -16.147 -27.459 1.00 95.81 393 GLU A O 1
ATOM 3070 N N . ARG A 1 394 ? -2.230 -17.472 -28.011 1.00 95.44 394 ARG A N 1
ATOM 3071 C CA . ARG A 1 394 ? -2.795 -18.676 -27.378 1.00 95.44 394 ARG A CA 1
ATOM 3072 C C . ARG A 1 394 ? -2.883 -18.517 -25.863 1.00 95.44 394 ARG A C 1
ATOM 3074 O O . ARG A 1 394 ? -3.900 -18.879 -25.271 1.00 95.44 394 ARG A O 1
ATOM 3081 N N . LEU A 1 395 ? -1.837 -17.969 -25.243 1.00 96.75 395 LEU A N 1
ATOM 3082 C CA . LEU A 1 395 ? -1.823 -17.684 -23.807 1.00 96.75 395 LEU A CA 1
ATOM 3083 C C . LEU A 1 395 ? -2.836 -16.598 -23.446 1.00 96.75 395 LEU A C 1
ATOM 3085 O O . LEU A 1 395 ? -3.616 -16.778 -22.514 1.00 96.75 395 LEU A O 1
ATOM 3089 N N . ARG A 1 396 ? -2.872 -15.501 -24.208 1.00 97.31 396 ARG A N 1
ATOM 3090 C CA . ARG A 1 396 ? -3.843 -14.414 -24.044 1.00 97.31 396 ARG A CA 1
ATOM 3091 C C . ARG A 1 396 ? -5.274 -14.931 -24.111 1.00 97.31 396 ARG A C 1
ATOM 3093 O O . ARG A 1 396 ? -6.080 -14.579 -23.251 1.00 97.31 396 ARG A O 1
ATOM 3100 N N . ASP A 1 397 ? -5.599 -15.756 -25.103 1.00 98.06 397 ASP A N 1
ATOM 3101 C CA . ASP A 1 397 ? -6.952 -16.287 -25.292 1.00 98.06 397 ASP A CA 1
ATOM 3102 C C . ASP A 1 397 ? -7.339 -17.254 -24.169 1.00 98.06 397 ASP A C 1
ATOM 3104 O O . ASP A 1 397 ? -8.474 -17.228 -23.686 1.00 98.06 397 ASP A O 1
ATOM 3108 N N . LEU A 1 398 ? -6.388 -18.064 -23.693 1.00 98.06 398 LEU A N 1
ATOM 3109 C CA . LEU A 1 398 ? -6.559 -18.916 -22.516 1.00 98.06 398 LEU A CA 1
ATOM 3110 C C . LEU A 1 398 ? -6.840 -18.082 -21.264 1.00 98.06 398 LEU A C 1
ATOM 3112 O O . LEU A 1 398 ? -7.860 -18.295 -20.607 1.00 98.06 398 LEU A O 1
ATOM 3116 N N . ILE A 1 399 ? -5.986 -17.103 -20.959 1.00 98.19 399 ILE A N 1
ATOM 3117 C CA . ILE A 1 399 ? -6.147 -16.215 -19.801 1.00 98.19 399 ILE A CA 1
ATOM 3118 C C . ILE A 1 399 ? -7.468 -15.453 -19.897 1.00 98.19 399 ILE A C 1
ATOM 3120 O O . ILE A 1 399 ? -8.211 -15.390 -18.923 1.00 98.19 399 ILE A O 1
ATOM 3124 N N . THR A 1 400 ? -7.806 -14.924 -21.072 1.00 98.50 400 THR A N 1
ATOM 3125 C CA . THR A 1 400 ? -9.050 -14.179 -21.308 1.00 98.50 400 THR A CA 1
ATOM 3126 C C . THR A 1 400 ? -10.279 -15.045 -21.067 1.00 98.50 400 THR A C 1
ATOM 3128 O O . THR A 1 400 ? -11.211 -14.599 -20.402 1.00 98.50 400 THR A O 1
ATOM 3131 N N . ARG A 1 401 ? -10.285 -16.292 -21.547 1.00 98.44 401 ARG A N 1
ATOM 3132 C CA . ARG A 1 401 ? -11.388 -17.235 -21.321 1.00 98.44 401 ARG A CA 1
ATOM 3133 C C . ARG A 1 401 ? -11.617 -17.483 -19.829 1.00 98.44 401 ARG A C 1
ATOM 3135 O O . ARG A 1 401 ? -12.742 -17.337 -19.358 1.00 98.44 401 ARG A O 1
ATOM 3142 N N . HIS A 1 402 ? -10.556 -17.803 -19.088 1.00 98.50 402 HIS A N 1
ATOM 3143 C CA . HIS A 1 402 ? -10.637 -18.059 -17.645 1.00 98.50 402 HIS A CA 1
ATOM 3144 C C . HIS A 1 402 ? -11.001 -16.801 -16.851 1.00 98.50 402 HIS A C 1
ATOM 3146 O O . HIS A 1 402 ? -11.827 -16.859 -15.944 1.00 98.50 402 HIS A O 1
ATOM 3152 N N . ARG A 1 403 ? -10.464 -15.640 -17.236 1.00 98.44 403 ARG A N 1
ATOM 3153 C CA . ARG A 1 403 ? -10.782 -14.350 -16.616 1.00 98.44 403 ARG A CA 1
ATOM 3154 C C . ARG A 1 403 ? -12.239 -13.949 -16.816 1.00 98.44 403 ARG A C 1
ATOM 3156 O O . ARG A 1 403 ? -12.857 -13.437 -15.886 1.00 98.44 403 ARG A O 1
ATOM 3163 N N . ARG A 1 404 ? -12.795 -14.182 -18.009 1.00 98.44 404 ARG A N 1
ATOM 3164 C CA . ARG A 1 404 ? -14.212 -13.929 -18.315 1.00 98.44 404 ARG A CA 1
ATOM 3165 C C . ARG A 1 404 ? -15.132 -14.879 -17.562 1.00 98.44 404 ARG A C 1
ATOM 3167 O O . ARG A 1 404 ? -16.084 -14.399 -16.963 1.00 98.44 404 ARG A O 1
ATOM 3174 N N . ALA A 1 405 ? -14.806 -16.172 -17.518 1.00 98.25 405 ALA A N 1
ATOM 3175 C CA . ALA A 1 405 ? -15.559 -17.149 -16.730 1.00 98.25 405 ALA A CA 1
ATOM 3176 C C . ALA A 1 405 ? -15.560 -16.787 -15.234 1.00 98.25 405 ALA A C 1
ATOM 3178 O O . ALA A 1 405 ? -16.612 -16.759 -14.598 1.00 98.25 405 ALA A O 1
ATOM 3179 N N . TRP A 1 406 ? -14.397 -16.413 -14.688 1.00 98.50 406 TRP A N 1
ATOM 3180 C CA . TRP A 1 406 ? -14.297 -15.921 -13.314 1.00 98.50 406 TRP A CA 1
ATOM 3181 C C . TRP A 1 406 ? -15.131 -14.652 -13.105 1.00 98.50 406 TRP A C 1
ATOM 3183 O O . TRP A 1 406 ? -15.832 -14.539 -12.106 1.00 98.50 406 TRP A O 1
ATOM 3193 N N . ALA A 1 407 ? -15.086 -13.701 -14.040 1.00 98.00 407 ALA A N 1
ATOM 3194 C CA . ALA A 1 407 ? -15.815 -12.445 -13.908 1.00 98.00 407 ALA A CA 1
ATOM 3195 C C . ALA A 1 407 ? -17.337 -12.636 -13.971 1.00 98.00 407 ALA A C 1
ATOM 3197 O O . ALA A 1 407 ? -18.055 -12.049 -13.166 1.00 98.00 407 ALA A O 1
ATOM 3198 N N . GLU A 1 408 ? -17.818 -13.474 -14.887 1.00 97.81 408 GLU A N 1
ATOM 3199 C CA . GLU A 1 408 ? -19.232 -13.835 -15.006 1.00 97.81 408 GLU A CA 1
ATOM 3200 C C . GLU A 1 408 ? -19.754 -14.479 -13.718 1.00 97.81 408 GLU A C 1
ATOM 3202 O O . GLU A 1 408 ? -20.832 -14.132 -13.241 1.00 97.81 408 GLU A O 1
ATOM 3207 N N . GLN A 1 409 ? -18.959 -15.365 -13.117 1.00 97.62 409 GLN A N 1
ATOM 3208 C CA . GLN A 1 409 ? -19.355 -16.080 -11.911 1.00 97.62 409 GLN A CA 1
ATOM 3209 C C . GLN A 1 409 ? -19.208 -15.247 -10.630 1.00 97.62 409 GLN A C 1
ATOM 3211 O O . GLN A 1 409 ? -20.049 -15.342 -9.736 1.00 97.62 409 GLN A O 1
ATOM 3216 N N . TYR A 1 410 ? -18.138 -14.458 -10.511 1.00 98.19 410 TYR A N 1
ATOM 3217 C CA . TYR A 1 410 ? -17.701 -13.917 -9.223 1.00 98.19 410 TYR A CA 1
ATOM 3218 C C . TYR A 1 410 ? -17.585 -12.396 -9.158 1.00 98.19 410 TYR A C 1
ATOM 3220 O O . TYR A 1 410 ? -17.640 -11.871 -8.052 1.00 98.19 410 TYR A 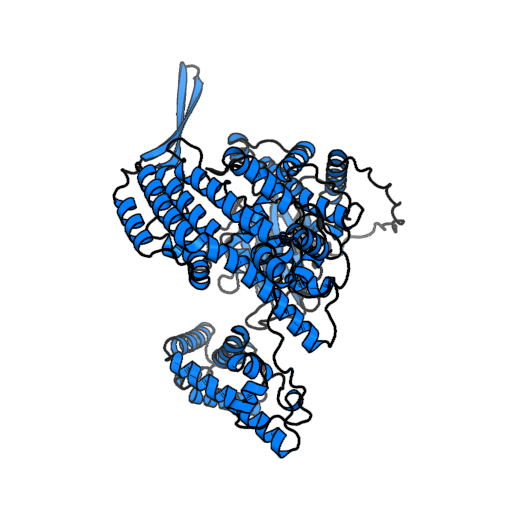O 1
ATOM 3228 N N . LEU A 1 411 ? -17.455 -11.650 -10.264 1.00 97.56 411 LEU A N 1
ATOM 3229 C CA . LEU A 1 411 ? -17.125 -10.213 -10.194 1.00 97.56 411 LEU A CA 1
ATOM 3230 C C . LEU A 1 411 ? -18.147 -9.404 -9.383 1.00 97.56 411 LEU A C 1
ATOM 3232 O O . LEU A 1 411 ? -17.763 -8.535 -8.602 1.00 97.56 411 LEU A O 1
ATOM 3236 N N . GLY A 1 412 ? -19.441 -9.688 -9.555 1.00 95.06 412 GLY A N 1
ATOM 3237 C CA . GLY A 1 412 ? -20.512 -9.011 -8.820 1.00 95.06 412 GLY A CA 1
ATOM 3238 C C . GLY A 1 412 ? -20.399 -9.220 -7.309 1.00 95.06 412 GLY A C 1
ATOM 3239 O O . GLY A 1 412 ? -20.274 -8.245 -6.569 1.00 95.06 412 GLY A O 1
ATOM 3240 N N . ALA A 1 413 ? -20.371 -10.485 -6.880 1.00 95.69 413 ALA A N 1
ATOM 3241 C CA . ALA A 1 413 ? -20.241 -10.870 -5.475 1.00 95.69 413 ALA A CA 1
ATOM 3242 C C . ALA A 1 413 ? -18.895 -10.438 -4.873 1.00 95.69 413 ALA A C 1
ATOM 3244 O O . ALA A 1 413 ? -18.833 -10.040 -3.714 1.00 95.69 413 ALA A O 1
ATOM 3245 N N . PHE A 1 414 ? -17.825 -10.460 -5.667 1.00 97.38 414 PHE A N 1
ATOM 3246 C CA . PHE A 1 414 ? -16.501 -10.010 -5.260 1.00 97.38 414 PHE A CA 1
ATOM 3247 C C . PHE A 1 414 ? -16.495 -8.513 -4.947 1.00 97.38 414 PHE A C 1
ATOM 3249 O O . PHE A 1 414 ? -16.099 -8.126 -3.851 1.00 97.38 414 PHE A O 1
ATOM 3256 N N . VAL A 1 415 ? -16.966 -7.666 -5.872 1.00 96.69 415 VAL A N 1
ATOM 3257 C CA . VAL A 1 415 ? -17.043 -6.211 -5.649 1.00 96.69 415 VAL A CA 1
ATOM 3258 C C . VAL A 1 415 ? -17.951 -5.896 -4.461 1.00 96.69 415 VAL A C 1
ATOM 3260 O O . VAL A 1 415 ? -17.616 -5.023 -3.662 1.00 96.69 415 VAL A O 1
ATOM 3263 N N . GLU A 1 416 ? -19.057 -6.628 -4.306 1.00 94.44 416 GLU A N 1
ATOM 3264 C CA . GLU A 1 416 ? -19.937 -6.494 -3.145 1.00 94.44 416 GLU A CA 1
ATOM 3265 C C . GLU A 1 416 ? -19.234 -6.843 -1.830 1.00 94.44 416 GLU A C 1
ATOM 3267 O O . GLU A 1 416 ? -19.253 -6.064 -0.878 1.00 94.44 416 GLU A O 1
ATOM 3272 N N . GLY A 1 417 ? -18.538 -7.979 -1.800 1.00 94.56 417 GLY A N 1
ATOM 3273 C CA . GLY A 1 417 ? -17.744 -8.411 -0.658 1.00 94.56 417 GLY A CA 1
ATOM 3274 C C . GLY A 1 417 ? -16.626 -7.428 -0.305 1.00 94.56 417 GLY A C 1
ATOM 3275 O O . GLY A 1 417 ? -16.360 -7.233 0.881 1.00 94.56 417 GLY A O 1
ATOM 3276 N N . ARG A 1 418 ? -16.000 -6.771 -1.296 1.00 95.31 418 ARG A N 1
ATOM 3277 C CA . ARG A 1 418 ? -14.939 -5.770 -1.075 1.00 95.31 418 ARG A CA 1
ATOM 3278 C C . ARG A 1 418 ? -15.450 -4.579 -0.271 1.00 95.31 418 ARG A C 1
ATOM 3280 O O . ARG A 1 418 ? -14.882 -4.293 0.782 1.00 95.31 418 ARG A O 1
ATOM 3287 N N . TRP A 1 419 ? -16.515 -3.913 -0.725 1.00 95.44 419 TRP A N 1
ATOM 3288 C CA . TRP A 1 419 ? -17.034 -2.756 0.009 1.00 95.44 419 TRP A CA 1
ATOM 3289 C C . TRP A 1 419 ? -17.701 -3.171 1.319 1.00 95.44 419 TRP A C 1
ATOM 3291 O O . TRP A 1 419 ? -17.491 -2.504 2.329 1.00 95.44 419 TRP A O 1
ATOM 3301 N N . ARG A 1 420 ? -18.443 -4.289 1.344 1.00 94.44 420 ARG A N 1
ATOM 3302 C CA . ARG A 1 420 ? -19.121 -4.754 2.563 1.00 94.44 420 ARG A CA 1
ATOM 3303 C C . ARG A 1 420 ? -18.112 -5.045 3.668 1.00 94.44 420 ARG A C 1
ATOM 3305 O O . ARG A 1 420 ? -18.264 -4.514 4.759 1.00 94.44 420 ARG A O 1
ATOM 3312 N N . SER A 1 421 ? -17.049 -5.793 3.368 1.00 92.06 421 SER A N 1
ATOM 3313 C CA . SER A 1 421 ? -16.020 -6.128 4.364 1.00 92.06 421 SER A CA 1
ATOM 3314 C C . SER A 1 421 ? -15.327 -4.880 4.921 1.00 92.06 421 SER A C 1
ATOM 3316 O O . SER A 1 421 ? -15.076 -4.797 6.121 1.00 92.06 421 SER A O 1
ATOM 3318 N N . GLU A 1 422 ? -15.018 -3.896 4.066 1.00 94.81 422 GLU A N 1
ATOM 3319 C CA . GLU A 1 422 ? -14.382 -2.648 4.510 1.00 94.81 422 GLU A CA 1
ATOM 3320 C C . GLU A 1 422 ? -15.329 -1.797 5.370 1.00 94.81 422 GLU A C 1
ATOM 3322 O O . GLU A 1 422 ? -14.913 -1.290 6.411 1.00 94.81 422 GLU A O 1
ATOM 3327 N N . LEU A 1 423 ? -16.606 -1.677 4.993 1.00 94.81 423 LEU A N 1
ATOM 3328 C CA . LEU A 1 423 ? -17.599 -0.928 5.768 1.00 94.81 423 LEU A CA 1
ATOM 3329 C C . LEU A 1 423 ? -17.956 -1.624 7.091 1.00 94.81 423 LEU A C 1
ATOM 3331 O O . LEU A 1 423 ? -18.079 -0.950 8.113 1.00 94.81 423 LEU A O 1
ATOM 3335 N N . GLU A 1 424 ? -18.081 -2.952 7.103 1.00 92.38 424 GLU A N 1
ATOM 3336 C CA . GLU A 1 424 ? -18.323 -3.733 8.322 1.00 92.38 424 GLU A CA 1
ATOM 3337 C C . GLU A 1 424 ? -17.159 -3.610 9.300 1.00 92.38 424 GLU A C 1
ATOM 3339 O O . GLU A 1 424 ? -17.388 -3.424 10.493 1.00 92.38 424 GLU A O 1
ATOM 3344 N N . GLU A 1 425 ? -15.909 -3.664 8.832 1.00 91.50 425 GLU A N 1
ATOM 3345 C CA . GLU A 1 425 ? -14.761 -3.459 9.719 1.00 91.50 425 GLU A CA 1
ATOM 3346 C C . GLU A 1 425 ? -14.771 -2.048 10.320 1.00 91.50 425 GLU A C 1
ATOM 3348 O O . GLU A 1 425 ? -14.562 -1.895 11.526 1.00 91.50 425 GLU A O 1
ATOM 3353 N N . VAL A 1 426 ? -15.093 -1.016 9.530 1.00 94.44 426 VAL A N 1
ATOM 3354 C CA . VAL A 1 426 ? -15.242 0.355 10.046 1.00 94.44 426 VAL A CA 1
ATOM 3355 C C . VAL A 1 426 ? -16.365 0.441 11.083 1.00 94.44 426 VAL A C 1
ATOM 3357 O O . VAL A 1 426 ? -16.154 1.021 12.152 1.00 94.44 426 VAL A O 1
ATOM 3360 N N . ALA A 1 427 ? -17.526 -0.159 10.816 1.00 90.94 427 ALA A N 1
ATOM 3361 C CA . ALA A 1 427 ? -18.652 -0.192 11.746 1.00 90.94 427 ALA A CA 1
ATOM 3362 C C . ALA A 1 427 ? -18.283 -0.904 13.056 1.00 90.94 427 ALA A C 1
ATOM 3364 O O . ALA A 1 427 ? -18.463 -0.348 14.138 1.00 90.94 427 ALA A O 1
ATOM 3365 N N . HIS A 1 428 ? -17.653 -2.079 12.980 1.00 86.56 428 HIS A N 1
ATOM 3366 C CA . HIS A 1 428 ? -17.199 -2.807 14.161 1.00 86.56 428 HIS A CA 1
ATOM 3367 C C . HIS A 1 428 ? -16.178 -2.011 14.980 1.00 86.56 428 HIS A C 1
ATOM 3369 O O . HIS A 1 428 ? -16.230 -2.029 16.210 1.00 86.56 428 HIS A O 1
ATOM 3375 N N . GLN A 1 429 ? -15.234 -1.320 14.335 1.00 87.75 429 GLN A N 1
ATOM 3376 C CA . GLN A 1 429 ? -14.258 -0.470 15.026 1.00 87.75 429 GLN A CA 1
ATOM 3377 C C . GLN A 1 429 ? -14.933 0.743 15.676 1.00 87.75 429 GLN A C 1
ATOM 3379 O O . GLN A 1 429 ? -14.608 1.089 16.815 1.00 87.75 429 GLN A O 1
ATOM 3384 N N . HIS A 1 430 ? -15.919 1.345 15.005 1.00 89.31 430 HIS A N 1
ATOM 3385 C CA . HIS A 1 430 ? -16.748 2.410 15.563 1.00 89.31 430 HIS A CA 1
ATOM 3386 C C . HIS A 1 430 ? -17.507 1.936 16.809 1.00 89.31 430 HIS A C 1
ATOM 3388 O O . HIS A 1 430 ? -17.381 2.541 17.875 1.00 89.31 430 HIS A O 1
ATOM 3394 N N . HIS A 1 431 ? -18.225 0.814 16.724 1.00 84.94 431 HIS A N 1
ATOM 3395 C CA . HIS A 1 431 ? -18.972 0.245 17.848 1.00 84.94 431 HIS A CA 1
ATOM 3396 C C . HIS A 1 431 ? -18.060 -0.146 19.007 1.00 84.94 431 HIS A C 1
ATOM 3398 O O . HIS A 1 431 ? -18.367 0.173 20.155 1.00 84.94 431 HIS A O 1
ATOM 3404 N N . ARG A 1 432 ? -16.896 -0.751 18.725 1.00 83.81 432 ARG A N 1
ATOM 3405 C CA . ARG A 1 432 ? -15.863 -1.035 19.738 1.00 83.81 432 ARG A CA 1
ATOM 3406 C C . ARG A 1 432 ? -15.403 0.238 20.441 1.00 83.81 432 ARG A C 1
ATOM 3408 O O . ARG A 1 432 ? -15.255 0.246 21.662 1.00 83.81 432 ARG A O 1
ATOM 3415 N N . PHE A 1 433 ? -15.190 1.317 19.690 1.00 85.62 433 PHE A N 1
ATOM 3416 C CA . PHE A 1 433 ? -14.795 2.601 20.257 1.00 85.62 433 PHE A CA 1
ATOM 3417 C C . PHE A 1 433 ? -15.886 3.178 21.165 1.00 85.62 433 PHE A C 1
ATOM 3419 O O . PHE A 1 433 ? -15.591 3.563 22.299 1.00 85.62 433 PHE A O 1
ATOM 3426 N N . VAL A 1 434 ? -17.136 3.211 20.693 1.00 83.88 434 VAL A N 1
ATOM 3427 C CA . VAL A 1 434 ? -18.283 3.722 21.457 1.00 83.88 434 VAL A CA 1
ATOM 3428 C C . VAL A 1 434 ? -18.480 2.915 22.733 1.00 83.88 434 VAL A C 1
ATOM 3430 O O . VAL A 1 434 ? -18.583 3.505 23.805 1.00 83.88 434 VAL A O 1
ATOM 3433 N N . ALA A 1 435 ? -18.444 1.587 22.647 1.00 74.31 435 ALA A N 1
ATOM 3434 C CA . ALA A 1 435 ? -18.581 0.714 23.805 1.00 74.31 435 ALA A CA 1
ATOM 3435 C C . ALA A 1 435 ? -17.456 0.933 24.832 1.00 74.31 435 ALA A C 1
ATOM 3437 O O . ALA A 1 435 ? -17.709 0.969 26.032 1.00 74.31 435 ALA A O 1
ATOM 3438 N N . ALA A 1 436 ? -16.220 1.154 24.375 1.00 75.19 436 ALA A N 1
ATOM 3439 C CA . ALA A 1 436 ? -15.078 1.387 25.258 1.00 75.19 436 ALA A CA 1
ATOM 3440 C C . ALA A 1 436 ? -15.022 2.803 25.863 1.00 75.19 436 ALA A C 1
ATOM 3442 O O . ALA A 1 436 ? -14.365 3.007 26.886 1.00 75.19 436 ALA A O 1
ATOM 3443 N N . LYS A 1 437 ? -15.613 3.812 25.208 1.00 77.69 437 LYS A N 1
ATOM 3444 C CA . LYS A 1 437 ? -15.487 5.232 25.596 1.00 77.69 437 LYS A CA 1
ATOM 3445 C C . LYS A 1 437 ? -16.792 5.887 26.040 1.00 77.69 437 LYS A C 1
ATOM 3447 O O . LYS A 1 437 ? -16.737 7.015 26.526 1.00 77.69 437 LYS A O 1
ATOM 3452 N N . GLY A 1 438 ? -17.932 5.226 25.856 1.00 77.88 438 GLY A N 1
ATOM 3453 C CA . GLY A 1 438 ? -19.266 5.757 26.143 1.00 77.88 438 GLY A CA 1
ATOM 3454 C C . GLY A 1 438 ? -19.681 6.935 25.255 1.00 77.88 438 GLY A C 1
ATOM 3455 O O . GLY A 1 438 ? -20.640 7.629 25.578 1.00 77.88 438 GLY A O 1
ATOM 3456 N N . ARG A 1 439 ? -18.944 7.215 24.169 1.00 84.75 439 ARG A N 1
ATOM 3457 C CA . ARG A 1 439 ? -19.212 8.325 23.243 1.00 84.75 439 ARG A CA 1
ATOM 3458 C C . ARG A 1 439 ? -18.693 8.032 21.829 1.00 84.75 439 ARG A C 1
ATOM 3460 O O . ARG A 1 439 ? -17.700 7.308 21.713 1.00 84.75 439 ARG A O 1
ATOM 3467 N N . PRO A 1 440 ? -19.289 8.635 20.782 1.00 87.38 440 PRO A N 1
ATOM 3468 C CA . PRO A 1 440 ? -18.775 8.560 19.415 1.00 87.38 440 PRO A CA 1
ATOM 3469 C C . PRO A 1 440 ? -17.329 9.068 19.293 1.00 87.38 440 PRO A C 1
ATOM 3471 O O . PRO A 1 440 ? -16.938 9.989 20.024 1.00 87.38 440 PRO A O 1
ATOM 3474 N N . PRO A 1 441 ? -16.520 8.492 18.384 1.00 90.06 441 PRO A N 1
ATOM 3475 C CA . PRO A 1 441 ? -15.196 9.012 18.080 1.00 90.06 441 PRO A CA 1
ATOM 3476 C C . PRO A 1 441 ? -15.295 10.410 17.467 1.00 90.06 441 PRO A C 1
ATOM 3478 O O . PRO A 1 441 ? -16.189 10.701 16.672 1.00 90.06 441 PRO A O 1
ATOM 3481 N N . THR A 1 442 ? -14.340 11.274 17.808 1.00 90.75 442 THR A N 1
ATOM 3482 C CA . THR A 1 442 ? -14.143 12.528 17.070 1.00 90.75 442 THR A CA 1
ATOM 3483 C C . THR A 1 442 ? -13.674 12.228 15.647 1.00 90.75 442 THR A C 1
ATOM 3485 O O . THR A 1 442 ? -13.116 11.161 15.390 1.00 90.75 442 THR A O 1
ATOM 3488 N N . LEU A 1 443 ? -13.818 13.181 14.724 1.00 89.94 443 LEU A N 1
ATOM 3489 C CA . LEU A 1 443 ? -13.385 13.004 13.334 1.00 89.94 443 LEU A CA 1
ATOM 3490 C C . LEU A 1 443 ? -11.928 12.511 13.198 1.00 89.94 443 LEU A C 1
ATOM 3492 O O . LEU A 1 443 ? -11.716 11.525 12.493 1.00 89.94 443 LEU A O 1
ATOM 3496 N N . PRO A 1 444 ? -10.925 13.052 13.930 1.00 90.69 444 PRO A N 1
ATOM 3497 C CA . PRO A 1 444 ? -9.575 12.489 13.903 1.00 90.69 444 PRO A CA 1
ATOM 3498 C C . PRO A 1 444 ? -9.458 11.074 14.474 1.00 90.69 444 PRO A C 1
ATOM 3500 O O . PRO A 1 444 ? -8.581 10.324 14.062 1.00 90.69 444 PRO A O 1
ATOM 3503 N N . GLN A 1 445 ? -10.303 10.691 15.434 1.00 91.62 445 GLN A N 1
ATOM 3504 C CA . GLN A 1 445 ? -10.303 9.336 15.994 1.00 91.62 445 GLN A CA 1
ATOM 3505 C C . GLN A 1 445 ? -10.926 8.333 15.024 1.00 91.62 445 GLN A C 1
ATOM 3507 O O . GLN A 1 445 ? -10.366 7.255 14.849 1.00 91.62 445 GLN A O 1
ATOM 3512 N N . PHE A 1 446 ? -12.031 8.705 14.376 1.00 92.94 446 PHE A N 1
ATOM 3513 C CA . PHE A 1 446 ? -12.699 7.898 13.358 1.00 92.94 446 PHE A CA 1
ATOM 3514 C C . PHE A 1 446 ? -11.803 7.694 12.133 1.00 92.94 446 PHE A C 1
ATOM 3516 O O . PHE A 1 446 ? -11.577 6.574 11.680 1.00 92.94 446 PHE A O 1
ATOM 3523 N N . ALA A 1 447 ? -11.174 8.775 11.671 1.00 92.50 447 ALA A N 1
ATOM 3524 C CA . ALA A 1 447 ? -10.249 8.767 10.548 1.00 92.50 447 ALA A CA 1
ATOM 3525 C C . ALA A 1 447 ? -9.112 7.735 10.675 1.00 92.50 447 ALA A C 1
ATOM 3527 O O . ALA A 1 447 ? -8.693 7.165 9.670 1.00 92.50 447 ALA A O 1
ATOM 3528 N N . ARG A 1 448 ? -8.639 7.438 11.897 1.00 92.62 448 ARG A N 1
ATOM 3529 C CA . ARG A 1 448 ? -7.546 6.473 12.139 1.00 92.62 448 ARG A CA 1
ATOM 3530 C C . ARG A 1 448 ? -7.838 5.059 11.643 1.00 92.62 448 ARG A C 1
ATOM 3532 O O . ARG A 1 448 ? -6.885 4.324 11.407 1.00 92.62 448 ARG A O 1
ATOM 3539 N N . PHE A 1 449 ? -9.106 4.676 11.529 1.00 92.50 449 PHE A N 1
ATOM 3540 C CA . PHE A 1 449 ? -9.508 3.356 11.039 1.00 92.50 449 PHE A CA 1
ATOM 3541 C C . PHE A 1 449 ? -10.453 3.414 9.830 1.00 92.50 449 PHE A C 1
ATOM 3543 O O . PHE A 1 449 ? -10.656 2.393 9.186 1.00 92.50 449 PHE A O 1
ATOM 3550 N N . ALA A 1 450 ? -11.004 4.585 9.495 1.00 94.38 450 ALA A N 1
ATOM 3551 C CA . ALA A 1 450 ? -12.003 4.737 8.437 1.00 94.38 450 ALA A CA 1
ATOM 3552 C C . ALA A 1 450 ? -11.460 5.307 7.112 1.00 94.38 450 ALA A C 1
ATOM 3554 O O . ALA A 1 450 ? -12.120 5.189 6.083 1.00 94.38 450 ALA A O 1
ATOM 3555 N N . ILE A 1 451 ? -10.266 5.918 7.104 1.00 94.19 451 ILE A N 1
ATOM 3556 C CA . ILE A 1 451 ? -9.765 6.671 5.937 1.00 94.19 451 ILE A CA 1
ATOM 3557 C C . ILE A 1 451 ? -9.617 5.831 4.672 1.00 94.19 451 ILE A C 1
ATOM 3559 O O . ILE A 1 451 ? -9.981 6.303 3.599 1.00 94.19 451 ILE A O 1
ATOM 3563 N N . THR A 1 452 ? -9.103 4.606 4.775 1.00 95.31 452 THR A N 1
ATOM 3564 C CA . THR A 1 452 ? -8.929 3.741 3.600 1.00 95.31 452 THR A CA 1
ATOM 3565 C C . THR A 1 452 ? -10.279 3.450 2.947 1.00 95.31 452 THR A C 1
ATOM 3567 O O . THR A 1 452 ? -10.451 3.719 1.761 1.00 95.31 452 THR A O 1
ATOM 3570 N N . ALA A 1 453 ? -11.267 3.023 3.740 1.00 96.56 453 ALA A N 1
ATOM 3571 C CA . ALA A 1 453 ? -12.622 2.779 3.256 1.00 96.56 453 ALA A CA 1
ATOM 3572 C C . ALA A 1 453 ? -13.273 4.058 2.699 1.00 96.56 453 ALA A C 1
ATOM 3574 O O . ALA A 1 453 ? -13.939 4.010 1.667 1.00 96.56 453 ALA A O 1
ATOM 3575 N N . ALA A 1 454 ? -13.045 5.216 3.329 1.00 95.94 454 ALA A N 1
ATOM 3576 C CA . ALA A 1 454 ? -13.566 6.492 2.843 1.00 95.94 454 ALA A CA 1
ATOM 3577 C C . ALA A 1 454 ? -12.977 6.859 1.473 1.00 95.94 454 ALA A C 1
ATOM 3579 O O . ALA A 1 454 ? -13.704 7.203 0.543 1.00 95.94 454 ALA A O 1
ATOM 3580 N N . ASN A 1 455 ? -11.660 6.743 1.309 1.00 97.00 455 ASN A N 1
ATOM 3581 C CA . ASN A 1 455 ? -10.989 7.034 0.043 1.00 97.00 455 ASN A CA 1
ATOM 3582 C C . ASN A 1 455 ? -11.423 6.063 -1.067 1.00 97.00 455 ASN A C 1
ATOM 3584 O O . ASN A 1 455 ? -11.629 6.492 -2.201 1.00 97.00 455 ASN A O 1
ATOM 3588 N N . HIS A 1 456 ? -11.639 4.784 -0.744 1.00 96.88 456 HIS A N 1
ATOM 3589 C CA . HIS A 1 456 ? -12.124 3.794 -1.705 1.00 96.88 456 HIS A CA 1
ATOM 3590 C C . HIS A 1 456 ? -13.589 3.991 -2.099 1.00 96.88 456 HIS A C 1
ATOM 3592 O O . HIS A 1 456 ? -13.898 3.896 -3.284 1.00 96.88 456 HIS A O 1
ATOM 3598 N N . TRP A 1 457 ? -14.488 4.248 -1.143 1.00 96.44 457 TRP A N 1
ATOM 3599 C CA . TRP A 1 457 ? -15.933 4.077 -1.352 1.00 96.44 457 TRP A CA 1
ATOM 3600 C C . TRP A 1 457 ? -16.753 5.364 -1.258 1.00 96.44 457 TRP A C 1
ATOM 3602 O O . TRP A 1 457 ? -17.881 5.400 -1.749 1.00 96.44 457 TRP A O 1
ATOM 3612 N N . THR A 1 458 ? -16.197 6.440 -0.699 1.00 94.38 458 THR A N 1
ATOM 3613 C CA . THR A 1 458 ? -16.897 7.727 -0.538 1.00 94.38 458 THR A CA 1
ATOM 3614 C C . THR A 1 458 ? -16.092 8.935 -1.026 1.00 94.38 458 THR A C 1
ATOM 3616 O O . THR A 1 458 ? -16.525 10.071 -0.848 1.00 94.38 458 THR A O 1
ATOM 3619 N N . GLY A 1 459 ? -14.947 8.728 -1.689 1.00 93.19 459 GLY A N 1
ATOM 3620 C CA . GLY A 1 459 ? -14.111 9.820 -2.215 1.00 93.19 459 GLY A CA 1
ATOM 3621 C C . GLY A 1 459 ? -13.450 10.638 -1.105 1.00 93.19 459 GLY A C 1
ATOM 3622 O O . GLY A 1 459 ? -13.269 11.847 -1.227 1.00 93.19 459 GLY A O 1
ATOM 3623 N N . GLY A 1 460 ? -13.168 9.984 0.020 1.00 93.94 460 GLY A N 1
ATOM 3624 C CA . GLY A 1 460 ? -12.631 10.603 1.222 1.00 93.94 460 GLY A CA 1
ATOM 3625 C C . GLY A 1 460 ? -13.684 11.223 2.135 1.00 93.94 460 GLY A C 1
ATOM 3626 O O . GLY A 1 460 ? -13.319 11.634 3.231 1.00 93.94 460 GLY A O 1
ATOM 3627 N N . ASP A 1 461 ? -14.963 11.265 1.752 1.00 93.31 461 ASP A N 1
ATOM 3628 C CA . ASP A 1 461 ? -16.013 11.831 2.601 1.00 93.31 461 ASP A CA 1
ATOM 3629 C C . ASP A 1 461 ? -16.343 10.890 3.774 1.00 93.31 461 ASP A C 1
ATOM 3631 O O . ASP A 1 461 ? -17.023 9.867 3.631 1.00 93.31 461 ASP A O 1
ATOM 3635 N N . LEU A 1 462 ? -15.832 11.236 4.953 1.00 93.06 462 LEU A N 1
ATOM 3636 C CA . LEU A 1 462 ? -16.052 10.520 6.204 1.00 93.06 462 LEU A CA 1
ATOM 3637 C C . LEU A 1 462 ? -17.505 10.645 6.680 1.00 93.06 462 LEU A C 1
ATOM 3639 O O . LEU A 1 462 ? -17.998 9.717 7.313 1.00 93.06 462 LEU A O 1
ATOM 3643 N N . GLY A 1 463 ? -18.205 11.739 6.369 1.00 89.62 463 GLY A N 1
ATOM 3644 C CA . GLY A 1 463 ? -19.620 11.921 6.706 1.00 89.62 463 GLY A CA 1
ATOM 3645 C C . GLY A 1 463 ? -20.532 11.009 5.884 1.00 89.62 463 GLY A C 1
ATOM 3646 O O . GLY A 1 463 ? -21.431 10.361 6.426 1.00 89.62 463 GLY A O 1
ATOM 3647 N N . ALA A 1 464 ? -20.245 10.876 4.589 1.00 88.56 464 ALA A N 1
ATOM 3648 C CA . ALA A 1 464 ? -20.898 9.890 3.735 1.00 88.56 464 ALA A CA 1
ATOM 3649 C C . ALA A 1 464 ? -20.606 8.456 4.209 1.00 88.56 464 ALA A C 1
ATOM 3651 O O . ALA A 1 464 ? -21.488 7.602 4.166 1.00 88.56 464 ALA A O 1
ATOM 3652 N N . LEU A 1 465 ? -19.397 8.194 4.723 1.00 92.00 465 LEU A N 1
ATOM 3653 C CA . LEU A 1 465 ? -19.055 6.887 5.284 1.00 92.00 465 LEU A CA 1
ATOM 3654 C C . LEU A 1 465 ? -19.806 6.600 6.594 1.00 92.00 465 LEU A C 1
ATOM 3656 O O . LEU A 1 465 ? -20.301 5.490 6.755 1.00 92.00 465 LEU A O 1
ATOM 3660 N N . TYR A 1 466 ? -19.948 7.589 7.487 1.00 90.06 466 TYR A N 1
ATOM 3661 C CA . TYR A 1 466 ? -20.821 7.505 8.669 1.00 90.06 466 TYR A CA 1
ATOM 3662 C C . TYR A 1 466 ? -22.252 7.119 8.270 1.00 90.06 466 TYR A C 1
ATOM 3664 O O . TYR A 1 466 ? -22.806 6.153 8.794 1.00 90.06 466 TYR A O 1
ATOM 3672 N N . THR A 1 467 ? -22.800 7.810 7.268 1.00 86.44 467 THR A N 1
ATOM 3673 C CA . THR A 1 467 ? -24.140 7.530 6.729 1.00 86.44 467 THR A CA 1
ATOM 3674 C C . THR A 1 467 ? -24.235 6.100 6.191 1.00 86.44 467 THR A C 1
ATOM 3676 O O . THR A 1 467 ? -25.189 5.387 6.497 1.00 86.44 467 THR A O 1
ATOM 3679 N N . ALA A 1 468 ? -23.217 5.638 5.457 1.00 88.75 468 ALA A N 1
ATOM 3680 C CA . ALA A 1 468 ? -23.179 4.290 4.893 1.00 88.75 468 ALA A CA 1
ATOM 3681 C C . ALA A 1 468 ? -23.143 3.177 5.958 1.00 88.75 468 ALA A C 1
ATOM 3683 O O . ALA A 1 468 ? -23.674 2.097 5.706 1.00 88.75 468 ALA A O 1
ATOM 3684 N N . ILE A 1 469 ? -22.567 3.428 7.141 1.00 89.62 469 ILE A N 1
ATOM 3685 C CA . ILE A 1 469 ? -22.565 2.486 8.280 1.00 89.62 469 ILE A CA 1
ATOM 3686 C C . ILE A 1 469 ? -23.724 2.713 9.266 1.00 89.62 469 ILE A C 1
ATOM 3688 O O . ILE A 1 469 ? -23.746 2.104 10.336 1.00 89.62 469 ILE A O 1
ATOM 3692 N N . GLY A 1 470 ? -24.674 3.592 8.931 1.00 83.81 470 GLY A N 1
ATOM 3693 C CA . GLY A 1 470 ? -25.873 3.821 9.735 1.00 83.81 470 GLY A CA 1
ATOM 3694 C C . GLY A 1 470 ? -25.678 4.691 10.969 1.00 83.81 470 GLY A C 1
ATOM 3695 O O . GLY A 1 470 ? -26.500 4.643 11.883 1.00 83.81 470 GLY A O 1
ATOM 3696 N N . GLU A 1 471 ? -24.607 5.475 11.001 1.00 85.56 471 GLU A N 1
ATOM 3697 C CA . GLU A 1 471 ? -24.229 6.310 12.133 1.00 85.56 471 GLU A CA 1
ATOM 3698 C C . GLU A 1 471 ? -24.353 7.798 11.759 1.00 85.56 471 GLU A C 1
ATOM 3700 O O . GLU A 1 471 ? -24.023 8.191 10.637 1.00 85.56 471 GLU A O 1
ATOM 3705 N N . PRO A 1 472 ? -24.815 8.670 12.672 1.00 79.19 472 PRO A N 1
ATOM 3706 C CA . PRO A 1 472 ? -24.890 10.098 12.397 1.00 79.19 472 PRO A CA 1
ATOM 3707 C C . PRO A 1 472 ? -23.481 10.698 12.325 1.00 79.19 472 PRO A C 1
ATOM 3709 O O . PRO A 1 472 ? -22.659 10.504 13.225 1.00 79.19 472 PRO A O 1
ATOM 3712 N N . ALA A 1 473 ? -23.204 11.468 11.272 1.00 74.38 473 ALA A N 1
ATOM 3713 C CA . ALA A 1 473 ? -21.921 12.145 11.124 1.00 74.38 473 ALA A CA 1
ATOM 3714 C C . ALA A 1 473 ? -21.670 13.105 12.300 1.00 74.38 473 ALA A C 1
ATOM 3716 O O . ALA A 1 473 ? -22.490 13.970 12.609 1.00 74.38 473 ALA A O 1
ATOM 3717 N N . SER A 1 474 ? -20.514 12.964 12.952 1.00 65.81 474 SER A N 1
ATOM 3718 C CA . SER A 1 474 ? -20.158 13.765 14.130 1.00 65.81 474 SER A CA 1
ATOM 3719 C C . SER A 1 474 ? -19.723 15.197 13.786 1.00 65.81 474 SER A C 1
ATOM 3721 O O . SER A 1 474 ? -19.859 16.094 14.618 1.00 65.81 474 SER A O 1
ATOM 3723 N N . SER A 1 475 ? -19.213 15.427 12.569 1.00 70.81 475 SER A N 1
ATOM 3724 C CA . SER A 1 475 ? -18.782 16.741 12.068 1.00 70.81 475 SER A CA 1
ATOM 3725 C C . SER A 1 475 ? -18.599 16.740 10.548 1.00 70.81 475 SER A C 1
ATOM 3727 O O . SER A 1 475 ? -18.186 15.726 9.984 1.00 70.81 475 SER A O 1
ATOM 3729 N N . LEU A 1 476 ? -18.830 17.887 9.905 1.00 79.50 476 LEU A N 1
ATOM 3730 C CA . LEU A 1 476 ? -18.596 18.083 8.471 1.00 79.50 476 LEU A CA 1
ATOM 3731 C C . LEU A 1 476 ? -17.110 18.316 8.176 1.00 79.50 476 LEU A C 1
ATOM 3733 O O . LEU A 1 476 ? -16.429 19.016 8.925 1.00 79.50 476 LEU A O 1
ATOM 3737 N N . GLN A 1 477 ? -16.630 17.748 7.071 1.00 90.38 477 GLN A N 1
ATOM 3738 C CA . GLN A 1 477 ? -15.312 18.057 6.522 1.00 90.38 477 GLN A CA 1
ATOM 3739 C C . GLN A 1 477 ? -15.381 19.295 5.626 1.00 90.38 477 GLN A C 1
ATOM 3741 O O . GLN A 1 477 ? -16.359 19.511 4.908 1.00 90.38 477 GLN A O 1
ATOM 3746 N N . GLU A 1 478 ? -14.316 20.086 5.636 1.00 91.19 478 GLU A N 1
ATOM 3747 C CA . GLU A 1 478 ? -14.134 21.205 4.723 1.00 91.19 478 GLU A CA 1
ATOM 3748 C C . GLU A 1 478 ? -13.754 20.706 3.324 1.00 91.19 478 GLU A C 1
ATOM 3750 O O . GLU A 1 478 ? -13.030 19.721 3.160 1.00 91.19 478 GLU A O 1
ATOM 3755 N N . ARG A 1 479 ? -14.237 21.411 2.298 1.00 89.12 479 ARG A N 1
ATOM 3756 C CA . ARG A 1 479 ? -13.937 21.151 0.883 1.00 89.12 479 ARG A CA 1
ATOM 3757 C C . ARG A 1 479 ? -13.193 22.365 0.309 1.00 89.12 479 ARG A C 1
ATOM 3759 O O . ARG A 1 479 ? -13.841 23.241 -0.267 1.00 89.12 479 ARG A O 1
ATOM 3766 N N . PRO A 1 480 ? -11.870 22.482 0.541 1.00 86.94 480 PRO A N 1
ATOM 3767 C CA . PRO A 1 480 ? -11.059 23.585 0.034 1.00 86.94 480 PRO A CA 1
ATOM 3768 C C . PRO A 1 480 ? -11.109 23.695 -1.495 1.00 86.94 480 PRO A C 1
ATOM 3770 O O . PRO A 1 480 ? -11.432 22.741 -2.206 1.00 86.94 480 PRO A O 1
ATOM 3773 N N . ALA A 1 481 ? -10.764 24.878 -2.009 1.00 85.94 481 ALA A N 1
ATOM 3774 C CA . ALA A 1 481 ? -10.641 25.093 -3.446 1.00 85.94 481 ALA A CA 1
ATOM 3775 C C . ALA A 1 481 ? -9.552 24.181 -4.028 1.00 85.94 481 ALA A C 1
ATOM 3777 O O . ALA A 1 481 ? -8.427 24.149 -3.526 1.00 85.94 481 ALA A O 1
ATOM 3778 N N . ARG A 1 482 ? -9.891 23.459 -5.100 1.00 88.06 482 ARG A N 1
ATOM 3779 C CA . ARG A 1 482 ? -8.958 22.550 -5.771 1.00 88.06 482 ARG A CA 1
ATOM 3780 C C . ARG A 1 482 ? -7.872 23.331 -6.500 1.00 88.06 482 ARG A C 1
ATOM 3782 O O . ARG A 1 482 ? -8.172 24.197 -7.319 1.00 88.06 482 ARG A O 1
ATOM 3789 N N . LEU A 1 483 ? -6.622 22.990 -6.210 1.00 88.25 483 LEU A N 1
ATOM 3790 C CA . LEU A 1 483 ? -5.428 23.536 -6.849 1.00 88.25 483 LEU A CA 1
ATOM 3791 C C . LEU A 1 483 ? -4.945 22.652 -7.997 1.00 88.25 483 LEU A C 1
ATOM 3793 O O . LEU A 1 483 ? -4.335 23.152 -8.941 1.00 88.25 483 LEU A O 1
ATOM 3797 N N . LEU A 1 484 ? -5.215 21.347 -7.935 1.00 87.69 484 LEU A N 1
ATOM 3798 C CA . LEU A 1 484 ? -4.888 20.439 -9.026 1.00 87.69 484 LEU A CA 1
ATOM 3799 C C . LEU A 1 484 ? -5.910 20.577 -10.164 1.00 87.69 484 LEU A C 1
ATOM 3801 O O . LEU A 1 484 ? -7.037 20.088 -10.077 1.00 87.69 484 LEU A O 1
ATOM 3805 N N . ALA A 1 485 ? -5.500 21.228 -11.251 1.00 77.00 485 ALA A N 1
ATOM 3806 C CA . ALA A 1 485 ? -6.273 21.290 -12.485 1.00 77.00 485 ALA A CA 1
ATOM 3807 C C . ALA A 1 485 ? -5.912 20.108 -13.403 1.00 77.00 485 ALA A C 1
ATOM 3809 O O . ALA A 1 485 ? -4.866 20.113 -14.053 1.00 77.00 485 ALA A O 1
ATOM 3810 N N . GLY A 1 486 ? -6.796 19.112 -13.484 1.00 77.56 486 GLY A N 1
ATOM 3811 C CA . GLY A 1 486 ? -6.634 17.953 -14.365 1.00 77.56 486 GLY A CA 1
ATOM 3812 C C . GLY A 1 486 ? -5.861 16.795 -13.729 1.00 77.56 486 GLY A C 1
ATOM 3813 O O . GLY A 1 486 ? -5.981 16.538 -12.535 1.00 77.56 486 GLY A O 1
ATOM 3814 N N . ASP A 1 487 ? -5.116 16.059 -14.553 1.00 83.06 487 ASP A N 1
ATOM 3815 C CA . ASP A 1 487 ? -4.440 14.821 -14.163 1.00 83.06 487 ASP A CA 1
ATOM 3816 C C . ASP A 1 487 ? -3.140 15.072 -13.370 1.00 83.06 487 ASP A C 1
ATOM 3818 O O . ASP A 1 487 ? -2.331 15.941 -13.713 1.00 83.06 487 ASP A O 1
ATOM 3822 N N . GLY A 1 488 ? -2.921 14.292 -12.305 1.00 88.31 488 GLY A N 1
ATOM 3823 C CA . GLY A 1 488 ? -1.761 14.451 -11.427 1.00 88.31 488 GLY A CA 1
ATOM 3824 C C . GLY A 1 488 ? -0.433 14.106 -12.099 1.00 88.31 488 GLY A C 1
ATOM 3825 O O . GLY A 1 488 ? 0.573 14.763 -11.835 1.00 88.31 488 GLY A O 1
ATOM 3826 N N . TYR A 1 489 ? -0.398 13.136 -13.012 1.00 86.44 489 TYR A N 1
ATOM 3827 C CA . TYR A 1 489 ? 0.827 12.843 -13.756 1.00 86.44 489 TYR A CA 1
ATOM 3828 C C . TYR A 1 489 ? 1.163 13.996 -14.705 1.00 86.44 489 TYR A C 1
ATOM 3830 O O . TYR A 1 489 ? 2.321 14.409 -14.780 1.00 86.44 489 TYR A O 1
ATOM 3838 N N . ASP A 1 490 ? 0.172 14.556 -15.406 1.00 87.19 490 ASP A N 1
ATOM 3839 C CA . ASP A 1 490 ? 0.377 15.733 -16.258 1.00 87.19 490 ASP A CA 1
ATOM 3840 C C . ASP A 1 490 ? 0.931 16.928 -15.468 1.00 87.19 490 ASP A C 1
ATOM 3842 O O . ASP A 1 490 ? 1.857 17.595 -15.940 1.00 87.19 490 ASP A O 1
ATOM 3846 N N . PHE A 1 491 ? 0.424 17.161 -14.254 1.00 91.69 491 PHE A N 1
ATOM 3847 C CA . PHE A 1 491 ? 0.959 18.179 -13.350 1.00 91.69 491 PHE A CA 1
ATOM 3848 C C . PHE A 1 491 ? 2.410 17.885 -12.946 1.00 91.69 491 PHE A C 1
ATOM 3850 O O . PHE A 1 491 ? 3.281 18.736 -13.131 1.00 91.69 491 PHE A O 1
ATOM 3857 N N . ALA A 1 492 ? 2.696 16.673 -12.460 1.00 91.25 492 ALA A N 1
ATOM 3858 C CA . ALA A 1 492 ? 4.044 16.277 -12.055 1.00 91.25 492 ALA A CA 1
ATOM 3859 C C . ALA A 1 492 ? 5.041 16.390 -13.219 1.00 91.25 492 ALA A C 1
ATOM 3861 O O . ALA A 1 492 ? 6.140 16.909 -13.052 1.00 91.25 492 ALA A O 1
ATOM 3862 N N . ARG A 1 493 ? 4.650 16.001 -14.437 1.00 88.69 493 ARG A N 1
ATOM 3863 C CA . ARG A 1 493 ? 5.481 16.157 -15.639 1.00 88.69 493 ARG A CA 1
ATOM 3864 C C . ARG A 1 493 ? 5.807 17.622 -15.943 1.00 88.69 493 ARG A C 1
ATOM 3866 O O . ARG A 1 493 ? 6.939 17.913 -16.319 1.00 88.69 493 ARG A O 1
ATOM 3873 N N . ARG A 1 494 ? 4.852 18.543 -15.777 1.00 91.25 494 ARG A N 1
ATOM 3874 C CA . ARG A 1 494 ? 5.114 19.985 -15.942 1.00 91.25 494 ARG A CA 1
ATOM 3875 C C . ARG A 1 494 ? 6.062 20.498 -14.866 1.00 91.25 494 ARG A C 1
ATOM 3877 O O . ARG A 1 494 ? 7.024 21.172 -15.203 1.00 91.25 494 ARG A O 1
ATOM 3884 N N . VAL A 1 495 ? 5.859 20.113 -13.603 1.00 93.00 495 VAL A N 1
ATOM 3885 C CA . VAL A 1 495 ? 6.801 20.444 -12.519 1.00 93.00 495 VAL A CA 1
ATOM 3886 C C . VAL A 1 495 ? 8.204 19.941 -12.857 1.00 93.00 495 VAL A C 1
ATOM 3888 O O . VAL A 1 495 ? 9.165 20.689 -12.736 1.00 93.00 495 VAL A O 1
ATOM 3891 N N . TYR A 1 496 ? 8.333 18.704 -13.339 1.00 91.69 496 TYR A N 1
ATOM 3892 C CA . TYR A 1 496 ? 9.614 18.140 -13.758 1.00 91.69 496 TYR A CA 1
ATOM 3893 C C . TYR A 1 496 ? 10.300 18.987 -14.838 1.00 91.69 496 TYR A C 1
ATOM 3895 O O . TYR A 1 496 ? 11.477 19.309 -14.695 1.00 91.69 496 TYR A O 1
ATOM 3903 N N . GLN A 1 497 ? 9.566 19.395 -15.877 1.00 91.69 497 GLN A N 1
ATOM 3904 C CA . GLN A 1 497 ? 10.082 20.251 -16.951 1.00 91.69 497 GLN A CA 1
ATOM 3905 C C . GLN A 1 497 ? 10.522 21.629 -16.432 1.00 91.69 497 GLN A C 1
ATOM 3907 O O . GLN A 1 497 ? 11.625 22.074 -16.744 1.00 91.69 497 GLN A O 1
ATOM 3912 N N . GLU A 1 498 ? 9.707 22.267 -15.592 1.00 92.69 498 GLU A N 1
ATOM 3913 C CA . GLU A 1 498 ? 9.992 23.589 -15.012 1.00 92.69 498 GLU A CA 1
ATOM 3914 C C . GLU A 1 498 ? 11.172 23.570 -14.025 1.00 92.69 498 GLU A C 1
ATOM 3916 O O . GLU A 1 498 ? 11.925 24.536 -13.931 1.00 92.69 498 GLU A O 1
ATOM 3921 N N . LEU A 1 499 ? 11.410 22.450 -13.333 1.00 91.00 499 LEU A N 1
ATOM 3922 C CA . LEU A 1 499 ? 12.614 22.258 -12.512 1.00 91.00 499 LEU A CA 1
ATOM 3923 C C . LEU A 1 499 ? 13.885 21.997 -13.355 1.00 91.00 499 LEU A C 1
ATOM 3925 O O . LEU A 1 499 ? 14.966 21.785 -12.800 1.00 91.00 499 LEU A O 1
ATOM 3929 N N . GLY A 1 500 ? 13.778 22.011 -14.689 1.00 88.75 500 GLY A N 1
ATOM 3930 C CA . GLY A 1 500 ? 14.881 21.767 -15.621 1.00 88.75 500 GLY A CA 1
ATOM 3931 C C . GLY A 1 500 ? 15.120 20.288 -15.931 1.00 88.75 500 GLY A C 1
ATOM 3932 O O . GLY A 1 500 ? 16.229 19.913 -16.332 1.00 88.75 500 GLY A O 1
ATOM 3933 N N . GLY A 1 501 ? 14.108 19.447 -15.714 1.00 85.62 501 GLY A N 1
ATOM 3934 C CA . GLY A 1 501 ? 14.116 18.034 -16.064 1.00 85.62 501 GLY A CA 1
ATOM 3935 C C . GLY A 1 501 ? 14.169 17.815 -17.575 1.00 85.62 501 GLY A C 1
ATOM 3936 O O . GLY A 1 501 ? 13.513 18.522 -18.343 1.00 85.62 501 GLY A O 1
ATOM 3937 N N . LYS A 1 502 ? 14.964 16.838 -18.012 1.00 82.25 502 LYS A N 1
ATOM 3938 C CA . LYS A 1 502 ? 15.159 16.484 -19.424 1.00 82.25 502 LYS A CA 1
ATOM 3939 C C . LYS A 1 502 ? 15.047 14.971 -19.613 1.00 82.25 502 LYS A C 1
ATOM 3941 O O . LYS A 1 502 ? 15.552 14.250 -18.754 1.00 82.25 502 LYS A O 1
ATOM 3946 N N . PRO A 1 503 ? 14.479 14.501 -20.742 1.00 72.69 503 PRO A N 1
ATOM 3947 C CA . PRO A 1 503 ? 14.525 13.091 -21.111 1.00 72.69 503 PRO A CA 1
ATOM 3948 C C . PRO A 1 503 ? 15.966 12.571 -21.062 1.00 72.69 503 PRO A C 1
ATOM 3950 O O . PRO A 1 503 ? 16.851 13.179 -21.662 1.00 72.69 503 PRO A O 1
ATOM 3953 N N . VAL A 1 504 ? 16.198 11.473 -20.349 1.00 66.50 504 VAL A N 1
ATOM 3954 C CA . VAL A 1 504 ? 17.492 10.784 -20.324 1.00 66.50 504 VAL A CA 1
ATOM 3955 C C . VAL A 1 504 ? 17.495 9.750 -21.440 1.00 66.50 504 VAL A C 1
ATOM 3957 O O . VAL A 1 504 ? 16.724 8.791 -21.410 1.00 66.50 504 VAL A O 1
ATOM 3960 N N . ASP A 1 505 ? 18.342 9.965 -22.444 1.00 67.31 505 ASP A N 1
ATOM 3961 C CA . ASP A 1 505 ? 18.593 8.980 -23.492 1.00 67.31 505 ASP A CA 1
ATOM 3962 C C . ASP A 1 505 ? 19.570 7.891 -23.017 1.00 67.31 505 ASP A C 1
ATOM 3964 O O . ASP A 1 505 ? 20.170 7.968 -21.940 1.00 67.31 505 ASP A O 1
ATOM 3968 N N . HIS A 1 506 ? 19.694 6.829 -23.818 1.00 60.75 506 HIS A N 1
ATOM 3969 C CA . HIS A 1 506 ? 20.570 5.704 -23.494 1.00 60.75 506 HIS A CA 1
ATOM 3970 C C . HIS A 1 506 ? 22.037 6.141 -23.366 1.00 60.75 506 HIS A C 1
ATOM 3972 O O . HIS A 1 506 ? 22.740 5.663 -22.483 1.00 60.75 506 HIS A O 1
ATOM 3978 N N . ASP A 1 507 ? 22.480 7.088 -24.194 1.00 59.88 507 ASP A N 1
ATOM 3979 C CA . ASP A 1 507 ? 23.852 7.600 -24.181 1.00 59.88 507 ASP A CA 1
ATOM 3980 C C . ASP A 1 507 ? 24.169 8.347 -22.876 1.00 59.88 507 ASP A C 1
ATOM 3982 O O . ASP A 1 507 ? 25.146 8.039 -22.197 1.00 59.88 507 ASP A O 1
ATOM 3986 N N . THR A 1 508 ? 23.287 9.251 -22.446 1.00 61.78 508 THR A N 1
ATOM 3987 C CA . THR A 1 508 ? 23.385 9.964 -21.163 1.00 61.78 508 THR A CA 1
ATOM 3988 C C . THR A 1 508 ? 23.344 8.989 -19.989 1.00 61.78 508 THR A C 1
ATOM 3990 O O . THR A 1 508 ? 24.081 9.163 -19.020 1.00 61.78 508 THR A O 1
ATOM 3993 N N . TRP A 1 509 ? 22.521 7.943 -20.074 1.00 59.06 509 TRP A N 1
ATOM 3994 C CA . TRP A 1 509 ? 22.429 6.914 -19.040 1.00 59.06 509 TRP A CA 1
ATOM 3995 C C . TRP A 1 509 ? 23.727 6.109 -18.879 1.00 59.06 509 TRP A C 1
ATOM 3997 O O . TRP A 1 509 ? 24.174 5.897 -17.751 1.00 59.06 509 TRP A O 1
ATOM 4007 N N . VAL A 1 510 ? 24.351 5.690 -19.986 1.00 56.62 510 VAL A N 1
ATOM 4008 C CA . VAL A 1 510 ? 25.603 4.912 -19.955 1.00 56.62 510 VAL A CA 1
ATOM 4009 C C . VAL A 1 510 ? 26.805 5.797 -19.621 1.00 56.62 510 VAL A C 1
ATOM 4011 O O . VAL A 1 510 ? 27.668 5.399 -18.838 1.00 56.62 510 VAL A O 1
ATOM 4014 N N . ASN A 1 511 ? 26.864 6.998 -20.197 1.00 65.00 511 ASN A N 1
ATOM 4015 C CA . ASN A 1 511 ? 28.077 7.815 -20.220 1.00 65.00 511 ASN A CA 1
ATOM 4016 C C . ASN A 1 511 ? 28.061 8.988 -19.226 1.00 65.00 511 ASN A C 1
ATOM 4018 O O . ASN A 1 511 ? 29.114 9.573 -18.968 1.00 65.00 511 ASN A O 1
ATOM 4022 N N . ASN A 1 512 ? 26.909 9.334 -18.636 1.00 70.56 512 ASN A N 1
ATOM 4023 C CA . ASN A 1 512 ? 26.773 10.447 -17.692 1.00 70.56 512 ASN A CA 1
ATOM 4024 C C . ASN A 1 512 ? 25.917 10.077 -16.453 1.00 70.56 512 ASN A C 1
ATOM 4026 O O . ASN A 1 512 ? 24.754 10.488 -16.319 1.00 70.56 512 ASN A O 1
ATOM 4030 N N . PRO A 1 513 ? 26.488 9.305 -15.506 1.00 69.94 513 PRO A N 1
ATOM 4031 C CA . PRO A 1 513 ? 25.770 8.837 -14.319 1.00 69.94 513 PRO A CA 1
ATOM 4032 C C . PRO A 1 513 ? 25.362 9.973 -13.368 1.00 69.94 513 PRO A C 1
ATOM 4034 O O . PRO A 1 513 ? 24.326 9.875 -12.711 1.00 69.94 513 PRO A O 1
ATOM 4037 N N . GLU A 1 514 ? 26.126 11.070 -13.312 1.00 72.38 514 GLU A N 1
ATOM 4038 C CA . GLU A 1 514 ? 25.801 12.233 -12.474 1.00 72.38 514 GLU A CA 1
ATOM 4039 C C . GLU A 1 514 ? 24.538 12.951 -12.969 1.00 72.38 514 GLU A C 1
ATOM 4041 O O . GLU A 1 514 ? 23.636 13.232 -12.177 1.00 72.38 514 GLU A O 1
ATOM 4046 N N . GLU A 1 515 ? 24.422 13.186 -14.281 1.00 78.56 515 GLU A N 1
ATOM 4047 C CA . GLU A 1 515 ? 23.211 13.778 -14.858 1.00 78.56 515 GLU A CA 1
ATOM 4048 C C . GLU A 1 515 ? 22.019 12.823 -14.733 1.00 78.56 515 GLU A C 1
ATOM 4050 O O . GLU A 1 515 ? 20.922 13.249 -14.381 1.00 78.56 515 GLU A O 1
ATOM 4055 N N . THR A 1 516 ? 22.227 11.518 -14.918 1.00 74.44 516 THR A N 1
ATOM 4056 C CA . THR A 1 516 ? 21.183 10.505 -14.695 1.00 74.44 516 THR A CA 1
ATOM 4057 C C . THR A 1 516 ? 20.635 10.565 -13.266 1.00 74.44 516 THR A C 1
ATOM 4059 O O . THR A 1 516 ? 19.417 10.607 -13.062 1.00 74.44 516 THR A O 1
ATOM 4062 N N . GLN A 1 517 ? 21.522 10.636 -12.271 1.00 79.19 517 GLN A N 1
ATOM 4063 C CA . GLN A 1 517 ? 21.142 10.752 -10.865 1.00 79.19 517 GLN A CA 1
ATOM 4064 C C . GLN A 1 517 ? 20.401 12.063 -10.583 1.00 79.19 517 GLN A C 1
ATOM 4066 O O . GLN A 1 517 ? 19.379 12.068 -9.890 1.00 79.19 517 GLN A O 1
ATOM 4071 N N . ARG A 1 518 ? 20.871 13.176 -11.154 1.00 82.88 518 ARG A N 1
ATOM 4072 C CA . ARG A 1 518 ? 20.206 14.479 -11.060 1.00 82.88 518 ARG A CA 1
ATOM 4073 C C . ARG A 1 518 ? 18.785 14.424 -11.628 1.00 82.88 518 ARG A C 1
ATOM 4075 O O . ARG A 1 518 ? 17.845 14.898 -10.991 1.00 82.88 518 ARG A O 1
ATOM 4082 N N . GLN A 1 519 ? 18.603 13.809 -12.793 1.00 83.56 519 GLN A N 1
ATOM 4083 C CA . GLN A 1 519 ? 17.295 13.679 -13.431 1.00 83.56 519 GLN A CA 1
ATOM 4084 C C . GLN A 1 519 ? 16.341 12.773 -12.641 1.00 83.56 519 GLN A C 1
ATOM 4086 O O . GLN A 1 519 ? 15.146 13.064 -12.545 1.00 83.56 519 GLN A O 1
ATOM 4091 N N . TRP A 1 520 ? 16.857 11.721 -12.002 1.00 81.38 520 TRP A N 1
ATOM 4092 C CA . TRP A 1 520 ? 16.081 10.901 -11.071 1.00 81.38 520 TRP A CA 1
ATOM 4093 C C . TRP A 1 520 ? 15.598 11.707 -9.852 1.00 81.38 520 TRP A C 1
ATOM 4095 O O . TRP A 1 520 ? 14.415 11.653 -9.502 1.00 81.38 520 TRP A O 1
ATOM 4105 N N . GLN A 1 521 ? 16.470 12.524 -9.248 1.00 84.19 521 GLN A N 1
ATOM 4106 C CA . GLN A 1 521 ? 16.105 13.405 -8.128 1.00 84.19 521 GLN A CA 1
ATOM 4107 C C . GLN A 1 521 ? 15.025 14.420 -8.527 1.00 84.19 521 GLN A C 1
ATOM 4109 O O . GLN A 1 521 ? 14.051 14.602 -7.796 1.00 84.19 521 GLN A O 1
ATOM 4114 N N . LEU A 1 522 ? 15.145 15.030 -9.711 1.00 88.00 522 LEU A N 1
ATOM 4115 C CA . LEU A 1 522 ? 14.130 15.937 -10.255 1.00 88.00 522 LEU A CA 1
ATOM 4116 C C . LEU A 1 522 ? 12.784 15.230 -10.474 1.00 88.00 522 LEU A C 1
ATOM 4118 O O . LEU A 1 522 ? 11.745 15.771 -10.098 1.00 88.00 522 LEU A O 1
ATOM 4122 N N . SER A 1 523 ? 12.785 14.007 -11.019 1.00 86.12 523 SER A N 1
ATOM 4123 C CA . SER A 1 523 ? 11.565 13.200 -11.192 1.00 86.12 523 SER A CA 1
ATOM 4124 C C . SER A 1 523 ? 10.891 12.894 -9.849 1.00 86.12 523 SER A C 1
ATOM 4126 O O . SER A 1 523 ? 9.662 12.941 -9.734 1.00 86.12 523 SER A O 1
ATOM 4128 N N . ARG A 1 524 ? 11.686 12.614 -8.809 1.00 86.75 524 ARG A N 1
ATOM 4129 C CA . ARG A 1 524 ? 11.184 12.375 -7.451 1.00 86.75 524 ARG A CA 1
ATOM 4130 C C . ARG A 1 524 ? 10.564 13.635 -6.842 1.00 86.75 524 ARG A C 1
ATOM 4132 O O . ARG A 1 524 ? 9.458 13.563 -6.315 1.00 86.75 524 ARG A O 1
ATOM 4139 N N . LEU A 1 525 ? 11.223 14.790 -6.956 1.00 89.88 525 LEU A N 1
ATOM 4140 C CA . LEU A 1 525 ? 10.688 16.076 -6.481 1.00 89.88 525 LEU A CA 1
ATOM 4141 C C . LEU A 1 525 ? 9.386 16.455 -7.193 1.00 89.88 525 LEU A C 1
ATOM 4143 O O . LEU A 1 525 ? 8.418 16.868 -6.556 1.00 89.88 525 LEU A O 1
ATOM 4147 N N . ALA A 1 526 ? 9.346 16.262 -8.508 1.00 91.38 526 ALA A N 1
ATOM 4148 C CA . ALA A 1 526 ? 8.160 16.488 -9.314 1.00 91.38 526 ALA A CA 1
ATOM 4149 C C . ALA A 1 526 ? 6.993 15.576 -8.912 1.00 91.38 526 ALA A C 1
ATOM 4151 O O . ALA A 1 526 ? 5.857 16.033 -8.827 1.00 91.38 526 ALA A O 1
ATOM 4152 N N . THR A 1 527 ? 7.263 14.317 -8.578 1.00 89.31 527 THR A N 1
ATOM 4153 C CA . THR A 1 527 ? 6.249 13.391 -8.051 1.00 89.31 527 THR A CA 1
ATOM 4154 C C . THR A 1 527 ? 5.740 13.828 -6.673 1.00 89.31 527 THR A C 1
ATOM 4156 O O . THR A 1 527 ? 4.532 13.867 -6.436 1.00 89.31 527 THR A O 1
ATOM 4159 N N . GLU A 1 528 ? 6.641 14.227 -5.773 1.00 91.00 528 GLU A N 1
ATOM 4160 C CA . GLU A 1 528 ? 6.293 14.701 -4.426 1.00 91.00 528 GLU A CA 1
ATOM 4161 C C . GLU A 1 528 ? 5.559 16.054 -4.431 1.00 91.00 528 GLU A C 1
ATOM 4163 O O . GLU A 1 528 ? 4.854 16.378 -3.473 1.00 91.00 528 GLU A O 1
ATOM 4168 N N . SER A 1 529 ? 5.632 16.827 -5.520 1.00 93.06 529 SER A N 1
ATOM 4169 C CA . SER A 1 529 ? 4.847 18.060 -5.685 1.00 93.06 529 SER A CA 1
ATOM 4170 C C . SER A 1 529 ? 3.331 17.825 -5.578 1.00 93.06 529 SER A C 1
ATOM 4172 O O . SER A 1 529 ? 2.602 18.691 -5.097 1.00 93.06 529 SER A O 1
ATOM 4174 N N . LEU A 1 530 ? 2.851 16.624 -5.921 1.00 93.25 530 LEU A N 1
ATOM 4175 C CA . LEU A 1 530 ? 1.446 16.242 -5.763 1.00 93.25 530 LEU A CA 1
ATOM 4176 C C . LEU A 1 530 ? 1.042 16.200 -4.288 1.00 93.25 530 LEU A C 1
ATOM 4178 O O . LEU A 1 530 ? -0.013 16.703 -3.909 1.00 93.25 530 LEU A O 1
ATOM 4182 N N . ARG A 1 531 ? 1.923 15.682 -3.427 1.00 92.44 531 ARG A N 1
ATOM 4183 C CA . ARG A 1 531 ? 1.718 15.703 -1.978 1.00 92.44 531 ARG A CA 1
ATOM 4184 C C . ARG A 1 531 ? 1.820 17.122 -1.421 1.00 92.44 531 ARG A C 1
ATOM 4186 O O . ARG A 1 531 ? 1.096 17.456 -0.487 1.00 92.44 531 ARG A O 1
ATOM 4193 N N . HIS A 1 532 ? 2.679 17.969 -1.992 1.00 94.25 532 HIS A N 1
ATOM 4194 C CA . HIS A 1 532 ? 2.733 19.388 -1.634 1.00 94.25 532 HIS A CA 1
ATOM 4195 C C . HIS A 1 532 ? 1.391 20.078 -1.917 1.00 94.25 532 HIS A C 1
ATOM 4197 O O . HIS A 1 532 ? 0.886 20.781 -1.045 1.00 94.25 532 HIS A O 1
ATOM 4203 N N . LEU A 1 533 ? 0.790 19.843 -3.091 1.00 93.94 533 LEU A N 1
ATOM 4204 C CA . LEU A 1 533 ? -0.530 20.377 -3.445 1.00 93.94 533 LEU A CA 1
ATOM 4205 C C . LEU A 1 533 ? -1.613 19.945 -2.459 1.00 93.94 533 LEU A C 1
ATOM 4207 O O . LEU A 1 533 ? -2.325 20.791 -1.930 1.00 93.94 533 LEU A O 1
ATOM 4211 N N . GLN A 1 534 ? -1.700 18.648 -2.160 1.00 94.44 534 GLN A N 1
ATOM 4212 C CA . GLN A 1 534 ? -2.691 18.131 -1.216 1.00 94.44 534 GLN A CA 1
ATOM 4213 C C . GLN A 1 534 ? -2.528 18.740 0.185 1.00 94.44 534 GLN A C 1
ATOM 4215 O O . GLN A 1 534 ? -3.514 19.045 0.853 1.00 94.44 534 GLN A O 1
ATOM 4220 N N . LEU A 1 535 ? -1.287 18.957 0.637 1.00 94.00 535 LEU A N 1
ATOM 4221 C CA . LEU A 1 535 ? -1.025 19.660 1.895 1.00 94.00 535 LEU A CA 1
ATOM 4222 C C . LEU A 1 535 ? -1.426 21.134 1.821 1.00 94.00 535 LEU A C 1
ATOM 4224 O O . LEU A 1 535 ? -1.975 21.652 2.787 1.00 94.00 535 LEU A O 1
ATOM 4228 N N . GLN A 1 536 ? -1.173 21.802 0.697 1.00 94.00 536 GLN A N 1
ATOM 4229 C CA . GLN A 1 536 ? -1.556 23.196 0.498 1.00 94.00 536 GLN A CA 1
ATOM 4230 C C . GLN A 1 536 ? -3.079 23.375 0.515 1.00 94.00 536 GLN A C 1
ATOM 4232 O O . GLN A 1 536 ? -3.572 24.301 1.157 1.00 94.00 536 GLN A O 1
ATOM 4237 N N . GLU A 1 537 ? -3.818 22.472 -0.132 1.00 94.00 537 GLU A N 1
ATOM 4238 C CA . GLU A 1 537 ? -5.282 22.428 -0.085 1.00 94.00 537 GLU A CA 1
ATOM 4239 C C . GLU A 1 537 ? -5.781 22.175 1.344 1.00 94.00 537 GLU A C 1
ATOM 4241 O O . GLU A 1 537 ? -6.629 22.915 1.835 1.00 94.00 537 GLU A O 1
ATOM 4246 N N . ALA A 1 538 ? -5.212 21.188 2.048 1.00 93.38 538 ALA A N 1
ATOM 4247 C CA . ALA A 1 538 ? -5.605 20.861 3.420 1.00 93.38 538 ALA A CA 1
ATOM 4248 C C . ALA A 1 538 ? -5.323 21.992 4.424 1.00 93.38 538 ALA A C 1
ATOM 4250 O O . ALA A 1 538 ? -6.097 22.191 5.357 1.00 93.38 538 ALA A O 1
ATOM 4251 N N . LEU A 1 539 ? -4.205 22.708 4.261 1.00 92.19 539 LEU A N 1
ATOM 4252 C CA . LEU A 1 539 ? -3.779 23.791 5.153 1.00 92.19 539 LEU A CA 1
ATOM 4253 C C . LEU A 1 539 ? -4.394 25.151 4.789 1.00 92.19 539 LEU A C 1
ATOM 4255 O O . LEU A 1 539 ? -4.295 26.085 5.585 1.00 92.19 539 LEU A O 1
ATOM 4259 N N . GLY A 1 540 ? -4.931 25.304 3.574 1.00 90.31 540 GLY A N 1
ATOM 4260 C CA . GLY A 1 540 ? -5.348 26.596 3.015 1.00 90.31 540 GLY A CA 1
ATOM 4261 C C . GLY A 1 540 ? -4.189 27.566 2.728 1.00 90.31 540 GLY A C 1
ATOM 4262 O O . GLY A 1 540 ? -4.420 28.727 2.394 1.00 90.31 540 GLY A O 1
ATOM 4263 N N . ARG A 1 541 ? -2.935 27.116 2.866 1.00 91.44 541 ARG A N 1
ATOM 4264 C CA . ARG A 1 541 ? -1.701 27.880 2.620 1.00 91.44 541 ARG A CA 1
ATOM 4265 C C . ARG A 1 541 ? -0.581 26.950 2.154 1.00 91.44 541 ARG A C 1
ATOM 4267 O O . ARG A 1 541 ? -0.626 25.766 2.489 1.00 91.44 541 ARG A O 1
ATOM 4274 N N . PRO A 1 542 ? 0.458 27.451 1.459 1.00 90.44 542 PRO A N 1
ATOM 4275 C CA . PRO A 1 542 ? 1.632 26.640 1.155 1.00 90.44 542 PRO A CA 1
ATOM 4276 C C . PRO A 1 542 ? 2.212 25.997 2.433 1.00 90.44 542 PRO A C 1
ATOM 4278 O O . PRO A 1 542 ? 2.353 26.690 3.455 1.00 90.44 542 PRO A O 1
ATOM 4281 N N . PRO A 1 543 ? 2.513 24.684 2.424 1.00 92.25 543 PRO A N 1
ATOM 4282 C CA . PRO A 1 543 ? 3.153 24.025 3.554 1.00 92.25 543 PRO A CA 1
ATOM 4283 C C . PRO A 1 543 ? 4.561 24.587 3.767 1.00 92.25 543 PRO A C 1
ATOM 4285 O O . PRO A 1 543 ? 5.207 25.073 2.842 1.00 92.25 543 PRO A O 1
ATOM 4288 N N . THR A 1 544 ? 5.058 24.501 4.996 1.00 91.19 544 THR A N 1
ATOM 4289 C CA . THR A 1 544 ? 6.478 24.722 5.305 1.00 91.19 544 THR A CA 1
ATOM 4290 C C . THR A 1 544 ? 7.316 23.503 4.907 1.00 91.19 544 THR A C 1
ATOM 4292 O O . THR A 1 544 ? 6.793 22.389 4.813 1.00 91.19 544 THR A O 1
ATOM 4295 N N . ALA A 1 545 ? 8.635 23.681 4.756 1.00 87.31 545 ALA A N 1
ATOM 4296 C CA . ALA A 1 545 ? 9.565 22.587 4.451 1.00 87.31 545 ALA A CA 1
ATOM 4297 C C . ALA A 1 545 ? 9.425 21.412 5.441 1.00 87.31 545 ALA A C 1
ATOM 4299 O O . ALA A 1 545 ? 9.369 20.249 5.043 1.00 87.31 545 ALA A O 1
ATOM 4300 N N . LYS A 1 546 ? 9.229 21.713 6.732 1.00 86.69 546 LYS A N 1
ATOM 4301 C CA . LYS A 1 546 ? 9.004 20.715 7.789 1.00 86.69 546 LYS A CA 1
ATOM 4302 C C . LYS A 1 546 ? 7.660 19.984 7.664 1.00 86.69 546 LYS A C 1
ATOM 4304 O O . LYS A 1 546 ? 7.614 18.774 7.870 1.00 86.69 546 LYS A O 1
ATOM 4309 N N . GLU A 1 547 ? 6.572 20.690 7.345 1.00 87.62 547 GLU A N 1
ATOM 4310 C CA . GLU A 1 547 ? 5.235 20.090 7.153 1.00 87.62 547 GLU A CA 1
ATOM 4311 C C . GLU A 1 547 ? 5.206 19.168 5.925 1.00 87.62 547 GLU A C 1
ATOM 4313 O O . GLU A 1 547 ? 4.654 18.065 5.975 1.00 87.62 547 GLU A O 1
ATOM 4318 N N . PHE A 1 548 ? 5.869 19.581 4.844 1.00 87.12 548 PHE A N 1
ATOM 4319 C CA . PHE A 1 548 ? 6.084 18.746 3.665 1.00 87.12 548 PHE A CA 1
ATOM 4320 C C . PHE A 1 548 ? 7.017 17.559 3.969 1.00 87.12 548 PHE A C 1
ATOM 4322 O O . PHE A 1 548 ? 6.809 16.430 3.502 1.00 87.12 548 PHE A O 1
ATOM 4329 N N . GLY A 1 549 ? 7.994 17.777 4.848 1.00 85.56 549 GLY A N 1
ATOM 4330 C CA . GLY A 1 549 ? 9.062 16.842 5.174 1.00 85.56 549 GLY A CA 1
ATOM 4331 C C . GLY A 1 549 ? 10.149 16.841 4.103 1.00 85.56 549 GLY A C 1
ATOM 4332 O O . GLY A 1 549 ? 10.587 15.761 3.706 1.00 85.56 549 GLY A O 1
ATOM 4333 N N . ALA A 1 550 ? 10.537 18.040 3.660 1.00 82.75 550 ALA A N 1
ATOM 4334 C CA . ALA A 1 550 ? 11.600 18.333 2.700 1.00 82.75 550 ALA A CA 1
ATOM 4335 C C . ALA A 1 550 ? 12.926 17.645 3.052 1.00 82.75 550 ALA A C 1
ATOM 4337 O O . ALA A 1 550 ? 13.603 17.148 2.155 1.00 82.75 550 ALA A O 1
ATOM 4338 N N . GLN A 1 551 ? 13.221 17.483 4.348 1.00 77.69 551 GLN A N 1
ATOM 4339 C CA . GLN A 1 551 ? 14.430 16.806 4.826 1.00 77.69 551 GLN A CA 1
ATOM 4340 C C . GLN A 1 551 ? 14.531 15.313 4.444 1.00 77.69 551 GLN A C 1
ATOM 4342 O O . GLN A 1 551 ? 15.553 14.677 4.686 1.00 77.69 551 GLN A O 1
ATOM 4347 N N . ARG A 1 552 ? 13.453 14.709 3.917 1.00 77.06 552 ARG A N 1
ATOM 4348 C CA . ARG A 1 552 ? 13.433 13.313 3.430 1.00 77.06 552 ARG A CA 1
ATOM 4349 C C . ARG A 1 552 ? 13.773 13.197 1.942 1.00 77.06 552 ARG A C 1
ATOM 4351 O O . ARG A 1 552 ? 13.843 12.082 1.421 1.00 77.06 552 ARG A O 1
ATOM 4358 N N . LEU A 1 553 ? 13.908 14.329 1.254 1.00 77.06 553 LEU A N 1
ATOM 4359 C CA . LEU A 1 553 ? 14.147 14.405 -0.180 1.00 77.06 553 LEU A CA 1
ATOM 4360 C C . LEU A 1 553 ? 15.592 14.805 -0.443 1.00 77.06 553 LEU A C 1
ATOM 4362 O O . LEU A 1 553 ? 16.189 15.576 0.304 1.00 77.06 553 LEU A O 1
ATOM 4366 N N . THR A 1 554 ? 16.148 14.260 -1.517 1.00 78.12 554 THR A N 1
ATOM 4367 C CA . THR A 1 554 ? 17.465 14.653 -2.010 1.00 78.12 554 THR A CA 1
ATOM 4368 C C . THR A 1 554 ? 17.293 15.794 -2.999 1.00 78.12 554 THR A C 1
ATOM 4370 O O . THR A 1 554 ? 16.428 15.730 -3.875 1.00 78.12 554 THR A O 1
ATOM 4373 N N . TRP A 1 555 ? 18.119 16.824 -2.858 1.00 81.56 555 TRP A N 1
ATOM 4374 C CA . TRP A 1 555 ? 18.006 18.059 -3.619 1.00 81.56 555 TRP A CA 1
ATOM 4375 C C . TRP A 1 555 ? 19.159 18.162 -4.628 1.00 81.56 555 TRP A C 1
ATOM 4377 O O . TRP A 1 555 ? 20.313 18.121 -4.212 1.00 81.56 555 TRP A O 1
ATOM 4387 N N . PRO A 1 556 ? 18.881 18.309 -5.936 1.00 83.81 556 PRO A N 1
ATOM 4388 C CA . PRO A 1 556 ? 19.908 18.364 -6.982 1.00 83.81 556 PRO A CA 1
ATOM 4389 C C . PRO A 1 556 ? 20.686 19.692 -7.049 1.00 83.81 556 PRO A C 1
ATOM 4391 O O . PRO A 1 556 ? 21.529 19.855 -7.932 1.00 83.81 556 PRO A O 1
ATOM 4394 N N . TRP A 1 557 ? 20.388 20.660 -6.176 1.00 85.06 557 TRP A N 1
ATOM 4395 C CA . TRP A 1 557 ? 21.029 21.979 -6.160 1.00 85.06 557 TRP A CA 1
ATOM 4396 C C . TRP A 1 557 ? 22.204 22.038 -5.172 1.00 85.06 557 TRP A C 1
ATOM 4398 O O . TRP A 1 557 ? 22.153 21.362 -4.144 1.00 85.06 557 TRP A O 1
ATOM 4408 N N . PRO A 1 558 ? 23.234 22.871 -5.427 1.00 71.31 558 PRO A N 1
ATOM 4409 C CA . PRO A 1 558 ? 24.386 23.020 -4.533 1.00 71.31 558 PRO A CA 1
ATOM 4410 C C . PRO A 1 558 ? 24.031 23.446 -3.099 1.00 71.31 558 PRO A C 1
ATOM 4412 O O . PRO A 1 558 ? 24.664 22.973 -2.159 1.00 71.31 558 PRO A O 1
ATOM 4415 N N . GLY A 1 559 ? 23.026 24.310 -2.914 1.00 73.44 559 GLY A N 1
ATOM 4416 C CA . GLY A 1 559 ? 22.488 24.688 -1.599 1.00 73.44 559 GLY A CA 1
ATOM 4417 C C . GLY A 1 559 ? 21.456 23.708 -1.020 1.00 73.44 559 GLY A C 1
ATOM 4418 O O . GLY A 1 559 ? 20.770 24.048 -0.051 1.00 73.44 559 GLY A O 1
ATOM 4419 N N . GLU A 1 560 ? 21.313 22.523 -1.620 1.00 85.81 560 GLU A N 1
ATOM 4420 C CA . GLU A 1 560 ? 20.383 21.450 -1.252 1.00 85.81 560 GLU A CA 1
ATOM 4421 C C . GLU A 1 560 ? 18.947 21.954 -0.984 1.00 85.81 560 GLU A C 1
ATOM 4423 O O . GLU A 1 560 ? 18.317 22.538 -1.868 1.00 85.81 560 GLU A O 1
ATOM 4428 N N . GLU A 1 561 ? 18.412 21.734 0.225 1.00 83.38 561 GLU A N 1
ATOM 4429 C CA . GLU A 1 561 ? 17.064 22.155 0.626 1.00 83.38 561 GLU A CA 1
ATOM 4430 C C . GLU A 1 561 ? 16.923 23.680 0.621 1.00 83.38 561 GLU A C 1
ATOM 4432 O O . GLU A 1 561 ? 15.897 24.198 0.191 1.00 83.38 561 GLU A O 1
ATOM 4437 N N . THR A 1 562 ? 17.943 24.418 1.066 1.00 84.44 562 THR A N 1
ATOM 4438 C CA . THR A 1 562 ? 17.837 25.878 1.243 1.00 84.44 562 THR A CA 1
ATOM 4439 C C . THR A 1 562 ? 17.664 26.625 -0.077 1.00 84.44 562 THR A C 1
ATOM 4441 O O . THR A 1 562 ? 16.971 27.641 -0.124 1.00 84.44 562 THR A O 1
ATOM 4444 N N . GLU A 1 563 ? 18.246 26.093 -1.150 1.00 84.94 563 GLU A N 1
ATOM 4445 C CA . GLU A 1 563 ? 18.132 26.633 -2.503 1.00 84.94 563 GLU A CA 1
ATOM 4446 C C . GLU A 1 563 ? 16.985 25.972 -3.279 1.00 84.94 563 GLU A C 1
ATOM 4448 O O . GLU A 1 563 ? 16.211 26.652 -3.952 1.00 84.94 563 GLU A O 1
ATOM 4453 N N . GLY A 1 564 ? 16.823 24.654 -3.148 1.00 86.25 564 GLY A N 1
ATOM 4454 C CA . GLY A 1 564 ? 15.828 23.894 -3.896 1.00 86.25 564 GLY A CA 1
ATOM 4455 C C . GLY A 1 564 ? 14.389 24.084 -3.412 1.00 86.25 564 GLY A C 1
ATOM 4456 O O . GLY A 1 564 ? 13.465 24.094 -4.228 1.00 86.25 564 GLY A O 1
ATOM 4457 N N . TRP A 1 565 ? 14.168 24.272 -2.107 1.00 90.38 565 TRP A N 1
ATOM 4458 C CA . TRP A 1 565 ? 12.823 24.435 -1.548 1.00 90.38 565 TRP A CA 1
ATOM 4459 C C . TRP A 1 565 ? 12.100 25.682 -2.090 1.00 90.38 565 TRP A C 1
ATOM 4461 O O . TRP A 1 565 ? 10.981 25.533 -2.590 1.00 90.38 565 TRP A O 1
ATOM 4471 N N . PRO A 1 566 ? 12.712 26.888 -2.098 1.00 91.12 566 PRO A N 1
ATOM 4472 C CA . PRO A 1 566 ? 12.114 28.060 -2.739 1.00 91.12 566 PRO A CA 1
ATOM 4473 C C . PRO A 1 566 ? 11.805 27.858 -4.228 1.00 91.12 566 PRO A C 1
ATOM 4475 O O . PRO A 1 566 ? 10.761 28.312 -4.696 1.00 91.12 566 PRO A O 1
ATOM 4478 N N . ILE A 1 567 ? 12.676 27.157 -4.966 1.00 90.81 567 ILE A N 1
ATOM 4479 C CA . ILE A 1 567 ? 12.477 26.864 -6.395 1.00 90.81 567 ILE A CA 1
ATOM 4480 C C . ILE A 1 567 ? 11.234 25.992 -6.586 1.00 90.81 567 ILE A C 1
ATOM 4482 O O . ILE A 1 567 ? 10.358 26.333 -7.381 1.00 90.81 567 ILE A O 1
ATOM 4486 N N . LEU A 1 568 ? 11.114 24.904 -5.819 1.00 91.12 568 LEU A N 1
ATOM 4487 C CA . LEU A 1 568 ? 9.951 24.019 -5.875 1.00 91.12 568 LEU A CA 1
ATOM 4488 C C . LEU A 1 568 ? 8.654 24.774 -5.552 1.00 91.12 568 LEU A C 1
ATOM 4490 O O . LEU A 1 568 ? 7.668 24.636 -6.275 1.00 91.12 568 LEU A O 1
ATOM 4494 N N . GLN A 1 569 ? 8.657 25.603 -4.502 1.00 92.00 569 GLN A N 1
ATOM 4495 C CA . GLN A 1 569 ? 7.489 26.407 -4.137 1.00 92.00 569 GLN A CA 1
ATOM 4496 C C . GLN A 1 569 ? 7.103 27.396 -5.239 1.00 92.00 569 GLN A C 1
ATOM 4498 O O . GLN A 1 569 ? 5.917 27.563 -5.513 1.00 92.00 569 GLN A O 1
ATOM 4503 N N . HIS A 1 570 ? 8.084 28.027 -5.888 1.00 90.94 570 HIS A N 1
ATOM 4504 C CA . HIS A 1 570 ? 7.839 28.954 -6.988 1.00 90.94 570 HIS A CA 1
ATOM 4505 C C . HIS A 1 570 ? 7.239 28.253 -8.211 1.00 90.94 570 HIS A C 1
ATOM 4507 O O . HIS A 1 570 ? 6.251 28.736 -8.762 1.00 90.94 570 HIS A O 1
ATOM 4513 N N . VAL A 1 571 ? 7.780 27.093 -8.596 1.00 93.25 571 VAL A N 1
ATOM 4514 C CA . VAL A 1 571 ? 7.261 26.292 -9.717 1.00 93.25 571 VAL A CA 1
ATOM 4515 C C . VAL A 1 571 ? 5.825 25.845 -9.455 1.00 93.25 571 VAL A C 1
ATOM 4517 O O . VAL A 1 571 ? 4.959 26.019 -10.312 1.00 93.25 571 VAL A O 1
ATOM 4520 N N . ILE A 1 572 ? 5.539 25.319 -8.259 1.00 92.88 572 ILE A N 1
ATOM 4521 C CA . ILE A 1 572 ? 4.178 24.901 -7.896 1.00 92.88 572 ILE A CA 1
ATOM 4522 C C . ILE A 1 572 ? 3.233 26.103 -7.928 1.00 92.88 572 ILE A C 1
ATOM 4524 O O . ILE A 1 572 ? 2.182 26.022 -8.554 1.00 92.88 572 ILE A O 1
ATOM 4528 N N . ALA A 1 573 ? 3.625 27.224 -7.317 1.00 90.81 573 ALA A N 1
ATOM 4529 C CA . ALA A 1 573 ? 2.836 28.451 -7.278 1.00 90.81 573 ALA A CA 1
ATOM 4530 C C . ALA A 1 573 ? 2.514 29.002 -8.678 1.00 90.81 573 ALA A C 1
ATOM 4532 O O . ALA A 1 573 ? 1.385 29.427 -8.929 1.00 90.81 573 ALA A O 1
ATOM 4533 N N . ALA A 1 574 ? 3.483 28.960 -9.596 1.00 90.88 574 ALA A N 1
ATOM 4534 C CA . ALA A 1 574 ? 3.298 29.368 -10.984 1.00 90.88 574 ALA A CA 1
ATOM 4535 C C . ALA A 1 574 ? 2.303 28.458 -11.720 1.00 90.88 574 ALA A C 1
ATOM 4537 O O . ALA A 1 574 ? 1.416 28.952 -12.415 1.00 90.88 574 ALA A O 1
ATOM 4538 N N . LEU A 1 575 ? 2.405 27.138 -11.530 1.00 91.06 575 LEU A N 1
ATOM 4539 C CA . LEU A 1 575 ? 1.533 26.160 -12.189 1.00 91.06 575 LEU A CA 1
ATOM 4540 C C . LEU A 1 575 ? 0.105 26.129 -11.621 1.00 91.06 575 LEU A C 1
ATOM 4542 O O . LEU A 1 575 ? -0.822 25.773 -12.347 1.00 91.06 575 LEU A O 1
ATOM 4546 N N . THR A 1 576 ? -0.089 26.507 -10.356 1.00 89.38 576 THR A N 1
ATOM 4547 C CA . THR A 1 576 ? -1.413 26.594 -9.712 1.00 89.38 576 THR A CA 1
ATOM 4548 C C . THR A 1 576 ? -2.037 27.986 -9.774 1.00 89.38 576 THR A C 1
ATOM 4550 O O . THR A 1 576 ? -3.185 28.157 -9.367 1.00 89.38 576 THR A O 1
ATOM 4553 N N . GLY A 1 577 ? -1.298 29.001 -10.235 1.00 83.81 577 GLY A N 1
ATOM 4554 C CA . GLY A 1 577 ? -1.751 30.393 -10.233 1.00 83.81 577 GLY A CA 1
ATOM 4555 C C . GLY A 1 577 ? -1.899 31.001 -8.831 1.00 83.81 577 GLY A C 1
ATOM 4556 O O . GLY A 1 577 ? -2.637 31.971 -8.661 1.00 83.81 577 GLY A O 1
ATOM 4557 N N . THR A 1 578 ? -1.226 30.451 -7.813 1.00 82.06 578 THR A N 1
ATOM 4558 C CA . THR A 1 578 ? -1.267 30.974 -6.436 1.00 82.06 578 THR A CA 1
ATOM 4559 C C . THR A 1 578 ? -0.100 31.926 -6.173 1.00 82.06 578 THR A C 1
ATOM 4561 O O . THR A 1 578 ? 1.041 31.589 -6.459 1.00 82.06 578 THR A O 1
ATOM 4564 N N . SER A 1 579 ? -0.338 33.100 -5.585 1.00 63.78 579 SER A N 1
ATOM 4565 C CA . SER A 1 579 ? 0.735 34.019 -5.170 1.00 63.78 579 SER A CA 1
ATOM 4566 C C . SER A 1 579 ? 1.445 33.523 -3.903 1.00 63.78 579 SER A C 1
ATOM 4568 O O . SER A 1 579 ? 0.777 33.197 -2.920 1.00 63.78 579 SER A O 1
ATOM 4570 N N . LEU A 1 580 ? 2.784 33.520 -3.883 1.00 59.78 580 LEU A N 1
ATOM 4571 C CA . LEU A 1 580 ? 3.561 33.259 -2.663 1.00 59.78 580 LEU A CA 1
ATOM 4572 C C . LEU A 1 580 ? 3.259 34.341 -1.604 1.00 59.78 580 LEU A C 1
ATOM 4574 O O . LEU A 1 580 ? 3.270 35.528 -1.943 1.00 59.78 580 LEU A O 1
ATOM 4578 N N . PRO A 1 581 ? 3.013 33.987 -0.329 1.00 47.41 581 PRO A N 1
ATOM 4579 C CA . PRO A 1 581 ? 2.960 34.987 0.731 1.00 47.41 581 PRO A CA 1
ATOM 4580 C C . PRO A 1 581 ? 4.339 35.663 0.892 1.00 47.41 581 PRO A C 1
ATOM 4582 O O . PRO A 1 581 ? 5.366 35.004 0.708 1.00 47.41 581 PRO A O 1
ATOM 4585 N N . PRO A 1 582 ? 4.396 36.966 1.232 1.00 38.19 582 PRO A N 1
ATOM 4586 C CA . PRO A 1 582 ? 5.658 37.670 1.436 1.00 38.19 582 PRO A CA 1
ATOM 4587 C C . PRO A 1 582 ? 6.469 37.039 2.577 1.00 38.19 582 PRO A C 1
ATOM 4589 O O . PRO A 1 582 ? 5.919 36.652 3.609 1.00 38.19 582 PRO A O 1
ATOM 4592 N N . ILE A 1 583 ? 7.787 36.953 2.378 1.00 40.81 583 ILE A N 1
ATOM 4593 C CA . ILE A 1 583 ? 8.760 36.430 3.346 1.00 40.81 583 ILE A CA 1
ATOM 4594 C C . ILE A 1 583 ? 8.622 37.209 4.663 1.00 40.81 583 ILE A C 1
ATOM 4596 O O . ILE A 1 583 ? 8.851 38.419 4.700 1.00 40.81 583 ILE A O 1
ATOM 4600 N N . ALA A 1 584 ? 8.261 36.524 5.753 1.00 31.91 584 ALA A N 1
ATOM 4601 C CA . ALA A 1 584 ? 8.398 37.088 7.093 1.00 31.91 584 ALA A CA 1
ATOM 4602 C C . ALA A 1 584 ? 9.898 37.302 7.386 1.00 31.91 584 ALA A C 1
ATOM 4604 O O . ALA A 1 584 ? 10.697 36.410 7.088 1.00 31.91 584 ALA A O 1
ATOM 4605 N N . PRO A 1 585 ? 10.310 38.461 7.929 1.00 29.41 585 PRO A N 1
ATOM 4606 C CA . PRO A 1 585 ? 11.722 38.783 8.090 1.00 29.41 585 PRO A CA 1
ATOM 4607 C C . PRO A 1 585 ? 12.417 37.783 9.032 1.00 29.41 585 PRO A C 1
ATOM 4609 O O . PRO A 1 585 ? 11.816 37.361 10.025 1.00 29.41 585 PRO A O 1
ATOM 4612 N N . PRO A 1 586 ? 13.680 37.408 8.753 1.00 34.91 586 PRO A N 1
ATOM 4613 C CA . PRO A 1 586 ? 14.432 36.509 9.616 1.00 34.91 586 PRO A CA 1
ATOM 4614 C C . PRO A 1 586 ? 14.649 37.154 10.991 1.00 34.91 586 PRO A C 1
ATOM 4616 O O . PRO A 1 586 ? 15.025 38.323 11.093 1.00 34.91 586 PRO A O 1
ATOM 4619 N N . SER A 1 587 ? 14.417 36.388 12.063 1.00 28.64 587 SER A N 1
ATOM 4620 C CA . SER A 1 587 ? 14.843 36.779 13.411 1.00 28.64 587 SER A CA 1
ATOM 4621 C C . SER A 1 587 ? 16.362 37.005 13.439 1.00 28.64 587 SER A C 1
ATOM 4623 O O . SER A 1 587 ? 17.093 36.289 12.751 1.00 28.64 587 SER A O 1
ATOM 4625 N N . PRO A 1 588 ? 16.855 38.001 14.197 1.00 30.02 588 PRO A N 1
ATOM 4626 C CA . PRO A 1 588 ? 18.239 38.439 14.097 1.00 30.02 588 PRO A CA 1
ATOM 4627 C C . PRO A 1 588 ? 19.209 37.345 14.550 1.00 30.02 588 PRO A C 1
ATOM 4629 O O . PRO A 1 588 ? 19.048 36.738 15.609 1.00 30.02 588 PRO A O 1
ATOM 4632 N N . ALA A 1 589 ? 20.228 37.126 13.720 1.00 30.72 589 ALA A N 1
ATOM 4633 C CA . ALA A 1 589 ? 21.349 36.241 13.982 1.00 30.72 589 ALA A CA 1
ATOM 4634 C C . ALA A 1 589 ? 22.209 36.761 15.148 1.00 30.72 589 ALA A C 1
ATOM 4636 O O . ALA A 1 589 ? 22.546 37.944 15.217 1.00 30.72 589 ALA A O 1
ATOM 4637 N N . VAL A 1 590 ? 22.588 35.852 16.046 1.00 26.53 590 VAL A N 1
ATOM 4638 C CA . VAL A 1 590 ? 23.614 36.068 17.076 1.00 26.53 590 VAL A CA 1
ATOM 4639 C C . VAL A 1 590 ? 24.993 36.005 16.393 1.00 26.53 590 VAL A C 1
ATOM 4641 O O . VAL A 1 590 ? 25.195 35.123 15.555 1.00 26.53 590 VAL A O 1
ATOM 4644 N N . PRO A 1 591 ? 25.937 36.924 16.677 1.00 27.20 591 PRO A N 1
ATOM 4645 C CA . PRO A 1 591 ? 27.171 37.036 15.907 1.00 27.20 591 PRO A CA 1
ATOM 4646 C C . PRO A 1 591 ? 28.153 35.899 16.214 1.00 27.20 591 PRO A C 1
ATOM 4648 O O . PRO A 1 591 ? 28.340 35.509 17.366 1.00 27.20 591 PRO A O 1
ATOM 4651 N N . ALA A 1 592 ? 28.809 35.407 15.162 1.00 29.50 592 ALA A N 1
ATOM 4652 C CA . ALA A 1 592 ? 29.884 34.428 15.236 1.00 29.50 592 ALA A CA 1
ATOM 4653 C C . ALA A 1 592 ? 31.175 35.067 15.775 1.00 29.50 592 ALA A C 1
ATOM 4655 O O . ALA A 1 592 ? 31.655 36.071 15.245 1.00 29.50 592 ALA A O 1
ATOM 4656 N N . SER A 1 593 ? 31.756 34.456 16.808 1.00 25.77 593 SER A N 1
ATOM 4657 C CA . SER A 1 593 ? 33.125 34.712 17.251 1.00 25.77 593 SER A CA 1
ATOM 4658 C C . SER A 1 593 ? 34.088 33.790 16.503 1.00 25.77 593 SER A C 1
ATOM 4660 O O . SER A 1 593 ? 33.999 32.570 16.628 1.00 25.77 593 SER A O 1
ATOM 4662 N N . ASN A 1 594 ? 35.031 34.373 15.765 1.00 30.41 594 ASN A N 1
ATOM 4663 C CA . ASN A 1 594 ? 36.228 33.671 15.309 1.00 30.41 594 ASN A CA 1
ATOM 4664 C C . ASN A 1 594 ? 37.202 33.513 16.483 1.00 30.41 594 ASN A C 1
ATOM 4666 O O . ASN A 1 594 ? 37.571 34.511 17.102 1.00 30.41 594 ASN A O 1
ATOM 4670 N N . GLY A 1 595 ? 37.649 32.283 16.738 1.00 24.44 595 GLY A N 1
ATOM 4671 C CA . GLY A 1 595 ? 38.726 31.995 17.681 1.00 24.44 595 GLY A CA 1
ATOM 4672 C C . GLY A 1 595 ? 38.891 30.505 17.990 1.00 24.44 595 GLY A C 1
ATOM 4673 O O . GLY A 1 595 ? 38.129 29.961 18.773 1.00 24.44 595 GLY A O 1
ATOM 4674 N N . GLU A 1 596 ? 39.946 29.926 17.411 1.00 26.45 596 GLU A N 1
ATOM 4675 C CA . GLU A 1 596 ? 40.769 28.822 17.941 1.00 26.45 596 GLU A CA 1
ATOM 4676 C C . GLU A 1 596 ? 40.356 27.350 17.707 1.00 26.45 596 GLU A C 1
ATOM 4678 O O . GLU A 1 596 ? 39.406 26.798 18.253 1.00 26.45 596 GLU A O 1
ATOM 4683 N N . ASN A 1 597 ? 41.204 26.700 16.897 1.00 37.00 597 ASN A N 1
ATOM 4684 C CA . ASN A 1 597 ? 41.348 25.262 16.703 1.00 37.00 597 ASN A CA 1
ATOM 4685 C C . ASN A 1 597 ? 41.704 24.544 18.015 1.00 37.00 597 ASN A C 1
ATOM 4687 O O . ASN A 1 597 ? 42.803 24.748 18.526 1.00 37.00 597 ASN A O 1
ATOM 4691 N N . ALA A 1 598 ? 40.809 23.664 18.478 1.00 34.97 598 ALA A N 1
ATOM 4692 C CA . ALA A 1 598 ? 41.075 22.343 19.083 1.00 34.97 598 ALA A CA 1
ATOM 4693 C C . ALA A 1 598 ? 39.769 21.733 19.649 1.00 34.97 598 ALA A C 1
ATOM 4695 O O . ALA A 1 598 ? 39.736 21.242 20.776 1.00 34.97 598 ALA A O 1
ATOM 4696 N N . ALA A 1 599 ? 38.668 21.792 18.895 1.00 41.34 599 ALA A N 1
ATOM 4697 C CA . ALA A 1 599 ? 37.397 21.177 19.276 1.00 41.34 599 ALA A CA 1
ATOM 4698 C C . ALA A 1 599 ? 36.817 20.449 18.059 1.00 41.34 599 ALA A C 1
ATOM 4700 O O . ALA A 1 599 ? 36.755 21.028 16.975 1.00 41.34 599 ALA A O 1
ATOM 4701 N N . GLY A 1 600 ? 36.452 19.174 18.226 1.00 59.66 600 GLY A N 1
ATOM 4702 C CA . GLY A 1 600 ? 35.943 18.333 17.142 1.00 59.66 600 GLY A CA 1
ATOM 4703 C C . GLY A 1 600 ? 34.766 18.976 16.399 1.00 59.66 600 GLY A C 1
ATOM 4704 O O . GLY A 1 600 ? 33.880 19.580 17.004 1.00 59.66 600 GLY A O 1
ATOM 4705 N N . GLN A 1 601 ? 34.768 18.867 15.073 1.00 81.00 601 GLN A N 1
ATOM 4706 C CA . GLN A 1 601 ? 33.740 19.432 14.204 1.00 81.00 601 GLN A CA 1
ATOM 4707 C C . GLN A 1 601 ? 32.456 18.590 14.296 1.00 81.00 601 GLN A C 1
ATOM 4709 O O . GLN A 1 601 ? 32.421 17.449 13.839 1.00 81.00 601 GLN A O 1
ATOM 4714 N N . LEU A 1 602 ? 31.377 19.153 14.847 1.00 86.94 602 LEU A N 1
ATOM 4715 C CA . LEU A 1 602 ? 30.064 18.501 14.864 1.00 86.94 602 LEU A CA 1
ATOM 4716 C C . LEU A 1 602 ? 29.398 18.601 13.482 1.00 86.94 602 LEU A C 1
ATOM 4718 O O . LEU A 1 602 ? 29.180 19.695 12.959 1.00 86.94 602 LEU A O 1
ATOM 4722 N N . LEU A 1 603 ? 29.057 17.459 12.896 1.00 86.94 603 LEU A N 1
ATOM 4723 C CA . LEU A 1 603 ? 28.347 17.338 11.630 1.00 86.94 603 LEU A CA 1
ATOM 4724 C C . LEU A 1 603 ? 26.837 17.277 11.876 1.00 86.94 603 LEU A C 1
ATOM 4726 O O . LEU A 1 603 ? 26.359 16.536 12.732 1.00 86.94 603 LEU A O 1
ATOM 4730 N N . ALA A 1 604 ? 26.069 18.033 11.091 1.00 85.31 604 ALA A N 1
ATOM 4731 C CA . ALA A 1 604 ? 24.624 17.845 10.992 1.00 85.31 604 ALA A CA 1
ATOM 4732 C C . ALA A 1 604 ? 24.306 16.660 10.064 1.00 85.31 604 ALA A C 1
ATOM 4734 O O . ALA A 1 604 ? 25.109 16.313 9.199 1.00 85.31 604 ALA A O 1
ATOM 4735 N N . LYS A 1 605 ? 23.119 16.057 10.193 1.00 83.62 605 LYS A N 1
ATOM 4736 C CA . LYS A 1 605 ? 22.667 15.003 9.268 1.00 83.62 605 LYS A CA 1
ATOM 4737 C C . LYS A 1 605 ? 22.722 15.515 7.817 1.00 83.62 605 LYS A C 1
ATOM 4739 O O . LYS A 1 605 ? 22.192 16.582 7.534 1.00 83.62 605 LYS A O 1
ATOM 4744 N N . GLY A 1 606 ? 23.364 14.764 6.924 1.00 78.81 606 GLY A N 1
ATOM 4745 C CA . GLY A 1 606 ? 23.643 15.122 5.526 1.00 78.81 606 GLY A CA 1
ATOM 4746 C C . GLY A 1 606 ? 24.976 15.854 5.311 1.00 78.81 606 GLY A C 1
ATOM 4747 O O . GLY A 1 606 ? 25.564 15.763 4.228 1.00 78.81 606 GLY A O 1
ATOM 4748 N N . ALA A 1 607 ? 25.510 16.520 6.341 1.00 85.31 607 ALA A N 1
ATOM 4749 C CA . ALA A 1 607 ? 26.764 17.255 6.237 1.00 85.31 607 ALA A CA 1
ATOM 4750 C C . ALA A 1 607 ? 27.936 16.310 5.951 1.00 85.31 607 ALA A C 1
ATOM 4752 O O . ALA A 1 607 ? 27.986 15.168 6.415 1.00 85.31 607 ALA A O 1
ATOM 4753 N N . ASN A 1 608 ? 28.902 16.802 5.183 1.00 91.06 608 ASN A N 1
ATOM 4754 C CA . ASN A 1 608 ? 30.095 16.053 4.837 1.00 91.06 608 ASN A CA 1
ATOM 4755 C C . ASN A 1 608 ? 31.337 16.941 4.861 1.00 91.06 608 ASN A C 1
ATOM 4757 O O . ASN A 1 608 ? 31.259 18.145 4.627 1.00 91.06 608 ASN A O 1
ATOM 4761 N N . THR A 1 609 ? 32.486 16.335 5.127 1.00 91.06 609 THR A N 1
ATOM 4762 C CA . THR A 1 609 ? 33.775 17.026 5.194 1.00 91.06 609 THR A CA 1
ATOM 4763 C C . THR A 1 609 ? 34.859 16.181 4.539 1.00 91.06 609 THR A C 1
ATOM 4765 O O . THR A 1 609 ? 34.708 14.966 4.404 1.00 91.06 609 THR A O 1
ATOM 4768 N N . ALA A 1 610 ? 35.924 16.825 4.069 1.00 90.94 610 ALA A N 1
ATOM 4769 C CA . ALA A 1 610 ? 37.072 16.108 3.530 1.00 90.94 610 ALA A CA 1
ATOM 4770 C C . ALA A 1 610 ? 37.821 15.392 4.657 1.00 90.94 610 ALA A C 1
ATOM 4772 O O . ALA A 1 610 ? 37.991 15.952 5.737 1.00 90.94 610 ALA A O 1
ATOM 4773 N N . VAL A 1 611 ? 38.267 14.169 4.386 1.00 92.06 611 VAL A N 1
ATOM 4774 C CA . VAL A 1 611 ? 39.139 13.395 5.274 1.00 92.06 611 VAL A CA 1
ATOM 4775 C C . VAL A 1 611 ? 40.411 13.038 4.514 1.00 92.06 611 VAL A C 1
ATOM 4777 O O . VAL A 1 611 ? 40.393 12.890 3.289 1.00 92.06 611 VAL A O 1
ATOM 4780 N N . ALA A 1 612 ? 41.536 12.955 5.220 1.00 91.62 612 ALA A N 1
ATOM 4781 C CA . ALA A 1 612 ? 42.795 12.554 4.604 1.00 91.62 612 ALA A CA 1
ATOM 4782 C C . ALA A 1 612 ? 42.720 11.083 4.160 1.00 91.62 612 ALA A C 1
ATOM 4784 O O . ALA A 1 612 ? 42.000 10.288 4.762 1.00 91.62 612 ALA A O 1
ATOM 4785 N N . THR A 1 613 ? 43.462 10.701 3.120 1.00 92.69 613 THR A N 1
ATOM 4786 C CA . THR A 1 613 ? 43.586 9.292 2.712 1.00 92.69 613 THR A CA 1
ATOM 4787 C C . THR A 1 613 ? 44.533 8.567 3.677 1.00 92.69 613 THR A C 1
ATOM 4789 O O . THR A 1 613 ? 45.708 8.356 3.395 1.00 92.69 613 THR A O 1
ATOM 4792 N N . GLU A 1 614 ? 44.042 8.265 4.873 1.00 91.25 614 GLU A N 1
ATOM 4793 C CA . GLU A 1 614 ? 44.760 7.580 5.952 1.00 91.25 614 GLU A CA 1
ATOM 4794 C C . GLU A 1 614 ? 43.769 6.771 6.817 1.00 91.25 614 GLU A C 1
ATOM 4796 O O . GLU A 1 614 ? 42.550 6.921 6.640 1.00 91.25 614 GLU A O 1
ATOM 4801 N N . PRO A 1 615 ? 44.244 5.925 7.754 1.00 94.38 615 PRO A N 1
ATOM 4802 C CA . PRO A 1 615 ? 43.373 5.195 8.665 1.00 94.38 615 PRO A CA 1
ATOM 4803 C C . PRO A 1 615 ? 42.380 6.103 9.393 1.00 94.38 615 PRO A C 1
ATOM 4805 O O . PRO A 1 615 ? 42.750 7.041 10.101 1.00 94.38 615 PRO A O 1
ATOM 4808 N N . THR A 1 616 ? 41.099 5.803 9.202 1.00 96.38 616 THR A N 1
ATOM 4809 C CA . THR A 1 616 ? 39.970 6.561 9.735 1.00 96.38 616 THR A CA 1
ATOM 4810 C C . THR A 1 616 ? 39.175 5.679 10.678 1.00 96.38 616 THR A C 1
ATOM 4812 O O . THR A 1 616 ? 38.679 4.627 10.284 1.00 96.38 616 THR A O 1
ATOM 4815 N N . THR A 1 617 ? 39.042 6.120 11.922 1.00 96.81 617 THR A N 1
ATOM 4816 C CA . THR A 1 617 ? 38.320 5.397 12.970 1.00 96.81 617 THR A CA 1
ATOM 4817 C C . THR A 1 617 ? 36.958 6.039 13.184 1.00 96.81 617 THR A C 1
ATOM 4819 O O . THR A 1 617 ? 36.893 7.231 13.459 1.00 96.81 617 THR A O 1
ATOM 4822 N N . VAL A 1 618 ? 35.883 5.262 13.103 1.00 96.94 618 VAL A N 1
ATOM 4823 C CA . VAL A 1 618 ? 34.510 5.648 13.434 1.00 96.94 618 VAL A CA 1
ATOM 4824 C C . VAL A 1 618 ? 34.079 4.879 14.679 1.00 96.94 618 VAL A C 1
ATOM 4826 O O . VAL A 1 618 ? 33.872 3.672 14.613 1.00 96.94 618 VAL A O 1
ATOM 4829 N N . ARG A 1 619 ? 33.918 5.559 15.812 1.00 96.56 619 ARG A N 1
ATOM 4830 C CA . ARG A 1 619 ? 33.431 4.966 17.063 1.00 96.56 619 ARG A CA 1
ATOM 4831 C C . ARG A 1 619 ? 31.984 5.354 17.310 1.00 96.56 619 ARG A C 1
ATOM 4833 O O . ARG A 1 619 ? 31.655 6.536 17.286 1.00 96.56 619 ARG A O 1
ATOM 4840 N N . ILE A 1 620 ? 31.141 4.376 17.608 1.00 96.50 620 ILE A N 1
ATOM 4841 C CA . ILE A 1 620 ? 29.738 4.578 17.955 1.00 96.50 620 ILE A CA 1
ATOM 4842 C C . ILE A 1 620 ? 29.572 4.491 19.470 1.00 96.50 620 ILE A C 1
ATOM 4844 O O . ILE A 1 620 ? 30.025 3.555 20.105 1.00 96.50 620 ILE A O 1
ATOM 4848 N N . THR A 1 621 ? 28.896 5.456 20.076 1.00 92.69 621 THR A N 1
ATOM 4849 C CA . THR A 1 621 ? 28.491 5.416 21.485 1.00 92.69 621 THR A CA 1
ATOM 4850 C C . THR A 1 621 ? 26.975 5.433 21.555 1.00 92.69 621 THR A C 1
ATOM 4852 O O . THR A 1 621 ? 26.348 6.308 20.967 1.00 92.69 621 THR A O 1
ATOM 4855 N N . CYS A 1 622 ? 26.370 4.487 22.269 1.00 89.25 622 CYS A N 1
ATOM 4856 C CA . CYS A 1 622 ? 24.916 4.372 22.385 1.00 89.25 622 CYS A CA 1
ATOM 4857 C C . CYS A 1 622 ? 24.433 4.655 23.813 1.00 89.25 622 CYS A C 1
ATOM 4859 O O . CYS A 1 622 ? 25.113 4.341 24.790 1.00 89.25 622 CYS A O 1
ATOM 4861 N N . THR A 1 623 ? 23.232 5.219 23.931 1.00 87.25 623 THR A N 1
ATOM 4862 C CA . THR A 1 623 ? 22.445 5.285 25.166 1.00 87.25 623 THR A CA 1
ATOM 4863 C C . THR A 1 623 ? 21.088 4.623 24.930 1.00 87.25 623 THR A C 1
ATOM 4865 O O . THR A 1 623 ? 20.502 4.787 23.864 1.00 87.25 623 THR A O 1
ATOM 4868 N N . GLY A 1 624 ? 20.580 3.873 25.913 1.00 88.81 624 GLY A N 1
ATOM 4869 C CA . GLY A 1 624 ? 19.323 3.125 25.789 1.00 88.81 624 GLY A CA 1
ATOM 4870 C C . GLY A 1 624 ? 19.542 1.648 25.471 1.00 88.81 624 GLY A C 1
ATOM 4871 O O . GLY A 1 624 ? 20.264 0.968 26.201 1.00 88.81 624 GLY A O 1
ATOM 4872 N N . ALA A 1 625 ? 18.879 1.139 24.430 1.00 84.00 625 ALA A N 1
ATOM 4873 C CA . ALA A 1 625 ? 19.027 -0.251 24.008 1.00 84.00 625 ALA A CA 1
ATOM 4874 C C . ALA A 1 625 ? 20.450 -0.555 23.487 1.00 84.00 625 ALA A C 1
ATOM 4876 O O . ALA A 1 625 ? 21.085 0.320 22.889 1.00 84.00 625 ALA A O 1
ATOM 4877 N N . PRO A 1 626 ? 20.966 -1.781 23.700 1.00 83.31 626 PRO A N 1
ATOM 4878 C CA . PRO A 1 626 ? 22.235 -2.207 23.116 1.00 83.31 626 PRO A CA 1
ATOM 4879 C C . PRO A 1 626 ? 22.163 -2.191 21.583 1.00 83.31 626 PRO A C 1
ATOM 4881 O O . PRO A 1 626 ? 21.117 -2.471 20.993 1.00 83.31 626 PRO A O 1
ATOM 4884 N N . VAL A 1 627 ? 23.283 -1.845 20.949 1.00 91.12 627 VAL A N 1
ATOM 4885 C CA . VAL A 1 627 ? 23.411 -1.767 19.491 1.00 91.12 627 VAL A CA 1
ATOM 4886 C C . VAL A 1 627 ? 24.642 -2.527 19.018 1.00 91.12 627 VAL A C 1
ATOM 4888 O O . VAL A 1 627 ? 25.664 -2.537 19.702 1.00 91.12 627 VAL A O 1
ATOM 4891 N N . ASP A 1 628 ? 24.545 -3.081 17.820 1.00 91.38 628 ASP A N 1
ATOM 4892 C CA . ASP A 1 628 ? 25.649 -3.633 17.052 1.00 91.38 628 ASP A CA 1
ATOM 4893 C C . ASP A 1 628 ? 26.110 -2.635 15.989 1.00 91.38 628 ASP A C 1
ATOM 4895 O O . ASP A 1 628 ? 25.310 -1.884 15.420 1.00 91.38 628 ASP A O 1
ATOM 4899 N N . VAL A 1 629 ? 27.413 -2.646 15.710 1.00 95.00 629 VAL A N 1
ATOM 4900 C CA . VAL A 1 629 ? 28.040 -1.826 14.670 1.00 95.00 629 VAL A CA 1
ATOM 4901 C C . VAL A 1 629 ? 28.575 -2.736 13.573 1.00 95.00 629 VAL A C 1
ATOM 4903 O O . VAL A 1 629 ? 29.215 -3.751 13.844 1.00 95.00 629 VAL A O 1
ATOM 4906 N N . SER A 1 630 ? 28.315 -2.372 12.324 1.00 95.62 630 SER A N 1
ATOM 4907 C CA . SER A 1 630 ? 28.862 -3.040 11.141 1.00 95.62 630 SER A CA 1
ATOM 4908 C C . SER A 1 630 ? 29.290 -2.013 10.098 1.00 95.62 630 SER A C 1
ATOM 4910 O O . SER A 1 630 ? 28.982 -0.825 10.213 1.00 95.62 630 SER A O 1
ATOM 4912 N N . ALA A 1 631 ? 30.034 -2.453 9.091 1.00 96.75 631 ALA A N 1
ATOM 4913 C CA . ALA A 1 631 ? 30.420 -1.647 7.948 1.00 96.75 631 ALA A CA 1
ATOM 4914 C C . ALA A 1 631 ? 30.135 -2.402 6.649 1.00 96.75 631 ALA A C 1
ATOM 4916 O O . ALA A 1 631 ? 30.279 -3.619 6.602 1.00 96.75 631 ALA A O 1
ATOM 4917 N N . VAL A 1 632 ? 29.734 -1.688 5.602 1.00 97.06 632 VAL A N 1
ATOM 4918 C CA . VAL A 1 632 ? 29.460 -2.265 4.280 1.00 97.06 632 VAL A CA 1
ATOM 4919 C C . VAL A 1 632 ? 30.285 -1.539 3.233 1.00 97.06 632 VAL A C 1
ATOM 4921 O O . VAL A 1 632 ? 30.201 -0.313 3.133 1.00 97.06 632 VAL A O 1
ATOM 4924 N N . LEU A 1 633 ? 31.067 -2.290 2.463 1.00 97.50 633 LEU A N 1
ATOM 4925 C CA . LEU A 1 633 ? 31.842 -1.786 1.336 1.00 97.50 633 LEU A CA 1
ATOM 4926 C C . LEU A 1 633 ? 30.949 -1.767 0.089 1.00 97.50 633 LEU A C 1
ATOM 4928 O O . LEU A 1 633 ? 30.335 -2.763 -0.278 1.00 97.50 633 LEU A O 1
ATOM 4932 N N . LEU A 1 634 ? 30.842 -0.607 -0.553 1.00 96.62 634 LEU A N 1
ATOM 4933 C CA . LEU A 1 634 ? 29.915 -0.373 -1.653 1.00 96.62 634 LEU A CA 1
ATOM 4934 C C . LEU A 1 634 ? 30.662 0.042 -2.915 1.00 96.62 634 LEU A C 1
ATOM 4936 O O . LEU A 1 634 ? 31.500 0.950 -2.916 1.00 96.62 634 LEU A O 1
ATOM 4940 N N . THR A 1 635 ? 30.295 -0.600 -4.018 1.00 95.62 635 THR A N 1
ATOM 4941 C CA . THR A 1 635 ? 30.732 -0.233 -5.366 1.00 95.62 635 THR A CA 1
ATOM 4942 C C . THR A 1 635 ? 30.053 1.050 -5.844 1.00 95.62 635 THR A C 1
ATOM 4944 O O . THR A 1 635 ? 29.097 1.537 -5.234 1.00 95.62 635 THR A O 1
ATOM 4947 N N . ARG A 1 636 ? 30.466 1.554 -7.015 1.00 88.94 636 ARG A N 1
ATOM 4948 C CA . ARG A 1 636 ? 29.870 2.742 -7.665 1.00 88.94 636 ARG A CA 1
ATOM 4949 C C . ARG A 1 636 ? 28.350 2.672 -7.876 1.00 88.94 636 ARG A C 1
ATOM 4951 O O . ARG A 1 636 ? 27.713 3.704 -8.055 1.00 88.94 636 ARG A O 1
ATOM 4958 N N . ASN A 1 637 ? 27.777 1.468 -7.871 1.00 85.69 637 ASN A N 1
ATOM 4959 C CA . ASN A 1 637 ? 26.341 1.241 -8.027 1.00 85.69 637 ASN A CA 1
ATOM 4960 C C . ASN A 1 637 ? 25.580 1.313 -6.687 1.00 85.69 637 ASN A C 1
ATOM 4962 O O . ASN A 1 637 ? 24.378 1.058 -6.659 1.00 85.69 637 ASN A O 1
ATOM 4966 N N . GLY A 1 638 ? 26.267 1.607 -5.576 1.00 88.25 638 GLY A N 1
ATOM 4967 C CA . GLY A 1 638 ? 25.690 1.605 -4.229 1.00 88.25 638 GLY A CA 1
ATOM 4968 C C . GLY A 1 638 ? 25.350 0.204 -3.718 1.00 88.25 638 GLY A C 1
ATOM 4969 O O . GLY A 1 638 ? 24.467 0.059 -2.875 1.00 88.25 638 GLY A O 1
ATOM 4970 N N . LYS A 1 639 ? 26.010 -0.827 -4.259 1.00 92.69 639 LYS A N 1
ATOM 4971 C CA . LYS A 1 639 ? 25.794 -2.241 -3.931 1.00 92.69 639 LYS A CA 1
ATOM 4972 C C . LYS A 1 639 ? 27.107 -2.920 -3.556 1.00 92.69 639 LYS A C 1
ATOM 4974 O O . LYS A 1 639 ? 28.154 -2.521 -4.075 1.00 92.69 639 LYS A O 1
ATOM 4979 N N . VAL A 1 640 ? 27.028 -3.947 -2.716 1.00 93.31 640 VAL A N 1
ATOM 4980 C CA . VAL A 1 640 ? 28.144 -4.865 -2.444 1.00 93.31 640 VAL A CA 1
ATOM 4981 C C . VAL A 1 640 ? 28.541 -5.646 -3.700 1.00 93.31 640 VAL A C 1
ATOM 4983 O O . VAL A 1 640 ? 27.734 -5.792 -4.624 1.00 93.31 640 VAL A O 1
ATOM 4986 N N . ARG A 1 641 ? 29.780 -6.141 -3.752 1.00 92.44 641 ARG A N 1
ATOM 4987 C CA . ARG A 1 641 ? 30.236 -7.085 -4.786 1.00 92.44 641 ARG A CA 1
ATOM 4988 C C . ARG A 1 641 ? 29.713 -8.484 -4.483 1.00 92.44 641 ARG A C 1
ATOM 4990 O O . ARG A 1 641 ? 29.166 -9.139 -5.367 1.00 92.44 641 ARG A O 1
ATOM 4997 N N . ASP A 1 642 ? 29.857 -8.886 -3.225 1.00 88.88 642 ASP A N 1
ATOM 4998 C CA . ASP A 1 642 ? 29.336 -10.113 -2.633 1.00 88.88 642 ASP A CA 1
ATOM 4999 C C . ASP A 1 642 ? 29.205 -9.957 -1.103 1.00 88.88 642 ASP A C 1
ATOM 5001 O O . ASP A 1 642 ? 29.443 -8.880 -0.553 1.00 88.88 642 ASP A O 1
ATOM 5005 N N . ASP A 1 643 ? 28.802 -11.019 -0.405 1.00 84.31 643 ASP A N 1
ATOM 5006 C CA . ASP A 1 643 ? 28.494 -10.968 1.028 1.00 84.31 643 ASP A CA 1
ATOM 5007 C C . ASP A 1 643 ? 29.720 -10.696 1.932 1.00 84.31 643 ASP A C 1
ATOM 5009 O O . ASP A 1 643 ? 29.540 -10.295 3.083 1.00 84.31 643 ASP A O 1
ATOM 5013 N N . HIS A 1 644 ? 30.961 -10.848 1.445 1.00 86.69 644 HIS A N 1
ATOM 5014 C CA . HIS A 1 644 ? 32.173 -10.529 2.221 1.00 86.69 644 HIS A CA 1
ATOM 5015 C C . HIS A 1 644 ? 32.379 -9.022 2.412 1.00 86.69 644 HIS A C 1
ATOM 5017 O O . HIS A 1 644 ? 33.069 -8.608 3.344 1.00 86.69 644 HIS A O 1
ATOM 5023 N N . ASP A 1 645 ? 31.730 -8.191 1.590 1.00 93.12 645 ASP A N 1
ATOM 5024 C CA . ASP A 1 645 ? 31.759 -6.733 1.734 1.00 93.12 645 ASP A CA 1
ATOM 5025 C C . ASP A 1 645 ? 30.970 -6.235 2.957 1.00 93.12 645 ASP A C 1
ATOM 5027 O O . ASP A 1 645 ? 31.021 -5.046 3.283 1.00 93.12 645 ASP A O 1
ATOM 5031 N N . LEU A 1 646 ? 30.260 -7.121 3.665 1.00 93.56 646 LEU A N 1
ATOM 5032 C CA . LEU A 1 646 ? 29.701 -6.849 4.985 1.00 93.56 646 LEU A CA 1
ATOM 5033 C C . LEU A 1 646 ? 30.718 -7.218 6.080 1.00 93.56 646 LEU A C 1
ATOM 5035 O O . LEU A 1 646 ? 30.953 -8.387 6.382 1.00 93.56 646 LEU A O 1
ATOM 5039 N N . VAL A 1 647 ? 31.265 -6.201 6.745 1.00 93.06 647 VAL A N 1
ATOM 5040 C CA . VAL A 1 647 ? 32.168 -6.323 7.897 1.00 93.06 647 VAL A CA 1
ATOM 5041 C C . VAL A 1 647 ? 31.372 -6.169 9.190 1.00 93.06 647 VAL A C 1
ATOM 5043 O O . VAL A 1 647 ? 30.789 -5.124 9.475 1.00 93.06 647 VAL A O 1
ATOM 5046 N N . PHE A 1 648 ? 31.350 -7.213 10.009 1.00 90.88 648 PHE A N 1
ATOM 5047 C CA . PHE A 1 648 ? 30.578 -7.274 11.253 1.00 90.88 648 PHE A CA 1
ATOM 5048 C C . PHE A 1 648 ? 31.271 -8.194 12.263 1.00 90.88 648 PHE A C 1
ATOM 5050 O O . PHE A 1 648 ? 32.336 -8.738 11.990 1.00 90.88 648 PHE A O 1
ATOM 5057 N N . TYR A 1 649 ? 30.700 -8.405 13.448 1.00 75.69 649 TYR A N 1
ATOM 5058 C CA . TYR A 1 649 ? 31.395 -9.120 14.527 1.00 75.69 649 TYR A CA 1
ATOM 5059 C C . TYR A 1 649 ? 31.842 -10.563 14.184 1.00 75.69 649 TYR A C 1
ATOM 5061 O O . TYR A 1 649 ? 32.816 -11.031 14.776 1.00 75.69 649 TYR A O 1
ATOM 5069 N N . ASN A 1 650 ? 31.185 -11.260 13.241 1.00 76.12 650 ASN A N 1
ATOM 5070 C CA . ASN A 1 650 ? 31.620 -12.587 12.758 1.00 76.12 650 ASN A CA 1
ATOM 5071 C C . ASN A 1 650 ? 32.537 -12.531 11.525 1.00 76.12 650 ASN A C 1
ATOM 5073 O O . ASN A 1 650 ? 33.215 -13.515 11.234 1.00 76.12 650 ASN A O 1
ATOM 5077 N N . HIS A 1 651 ? 32.591 -11.397 10.828 1.00 86.62 651 HIS A N 1
ATOM 5078 C CA . HIS A 1 651 ? 33.536 -11.131 9.747 1.00 86.62 651 HIS A CA 1
ATOM 5079 C C . HIS A 1 651 ? 34.243 -9.793 10.021 1.00 86.62 651 HIS A C 1
ATOM 5081 O O . HIS A 1 651 ? 33.905 -8.774 9.422 1.00 86.62 651 HIS A O 1
ATOM 5087 N N . PRO A 1 652 ? 35.165 -9.750 11.005 1.00 85.62 652 PRO A N 1
ATOM 5088 C CA . PRO A 1 652 ? 35.590 -8.500 11.637 1.00 85.62 652 PRO A CA 1
ATOM 5089 C C . PRO A 1 652 ? 36.589 -7.689 10.810 1.00 85.62 652 PRO A C 1
ATOM 5091 O O . PRO A 1 652 ? 37.026 -6.640 11.273 1.00 85.62 652 PRO A O 1
ATOM 5094 N N . SER A 1 653 ? 36.992 -8.148 9.625 1.00 92.44 653 SER A N 1
ATOM 5095 C CA . SER A 1 653 ? 37.864 -7.381 8.737 1.00 92.44 653 SER A CA 1
ATOM 5096 C C . SER A 1 653 ? 37.759 -7.837 7.286 1.00 92.44 653 SER A C 1
ATOM 5098 O O . SER A 1 653 ? 37.860 -9.038 7.032 1.00 92.44 653 SER A O 1
ATOM 5100 N N . HIS A 1 654 ? 37.662 -6.888 6.360 1.00 95.25 654 HIS A N 1
ATOM 5101 C CA . HIS A 1 654 ? 37.687 -7.116 4.916 1.00 95.25 654 HIS A CA 1
ATOM 5102 C C . HIS A 1 654 ? 38.209 -5.864 4.193 1.00 95.25 654 HIS A C 1
ATOM 5104 O O . HIS A 1 654 ? 37.862 -4.755 4.590 1.00 95.25 654 HIS A O 1
ATOM 5110 N N . ASP A 1 655 ? 39.066 -6.034 3.177 1.00 93.00 655 ASP A N 1
ATOM 5111 C CA . ASP A 1 655 ? 39.537 -4.981 2.256 1.00 93.00 655 ASP A CA 1
ATOM 5112 C C . ASP A 1 655 ? 39.835 -3.613 2.897 1.00 93.00 655 ASP A C 1
ATOM 5114 O O . ASP A 1 655 ? 39.308 -2.577 2.506 1.00 93.00 655 ASP A O 1
ATOM 5118 N N . GLY A 1 656 ? 40.693 -3.618 3.925 1.00 90.38 656 GLY A N 1
ATOM 5119 C CA . GLY A 1 656 ? 41.142 -2.407 4.624 1.00 90.38 656 GLY A CA 1
ATOM 5120 C C . GLY A 1 656 ? 40.171 -1.873 5.683 1.00 90.38 656 GLY A C 1
ATOM 5121 O O . GLY A 1 656 ? 40.520 -0.943 6.404 1.00 90.38 656 GLY A O 1
ATOM 5122 N N . VAL A 1 657 ? 38.992 -2.475 5.841 1.00 97.31 657 VAL A N 1
ATOM 5123 C CA . VAL A 1 657 ? 38.020 -2.166 6.898 1.00 97.31 657 VAL A CA 1
ATOM 5124 C C . VAL A 1 657 ? 38.090 -3.227 7.992 1.00 97.31 657 VAL A C 1
ATOM 5126 O O . VAL A 1 657 ? 38.190 -4.418 7.714 1.00 97.31 657 VAL A O 1
ATOM 5129 N N . SER A 1 658 ? 38.039 -2.813 9.255 1.00 93.56 658 SER A N 1
ATOM 5130 C CA . SER A 1 658 ? 38.031 -3.705 10.416 1.00 93.56 658 SER A CA 1
ATOM 5131 C C . SER A 1 658 ? 37.098 -3.203 11.514 1.00 93.56 658 SER A C 1
ATOM 5133 O O . SER A 1 658 ? 36.871 -2.003 11.643 1.00 93.56 658 SER A O 1
ATOM 5135 N N . LEU A 1 659 ? 36.556 -4.123 12.307 1.00 94.25 659 LEU A N 1
ATOM 5136 C CA . LEU A 1 659 ? 35.637 -3.856 13.406 1.00 94.25 659 LEU A CA 1
ATOM 5137 C C . LEU A 1 659 ? 36.254 -4.297 14.741 1.00 94.25 659 LEU A C 1
ATOM 5139 O O . LEU A 1 659 ? 36.692 -5.436 14.902 1.00 94.25 659 LEU A O 1
ATOM 5143 N N . GLY A 1 660 ? 36.226 -3.400 15.723 1.00 85.69 660 GLY A N 1
ATOM 5144 C CA . GLY A 1 660 ? 36.606 -3.634 17.111 1.00 85.69 660 GLY A CA 1
ATOM 5145 C C . GLY A 1 660 ? 35.503 -3.173 18.058 1.00 85.69 660 GLY A C 1
ATOM 5146 O O . GLY A 1 660 ? 35.543 -2.054 18.559 1.00 85.69 660 GLY A O 1
ATOM 5147 N N . GLY A 1 661 ? 34.518 -4.037 18.316 1.00 86.19 661 GLY A N 1
ATOM 5148 C CA . GLY A 1 661 ? 33.385 -3.716 19.188 1.00 86.19 661 GLY A CA 1
ATOM 5149 C C . GLY A 1 661 ? 32.479 -2.648 18.577 1.00 86.19 661 GLY A C 1
ATOM 5150 O O . GLY A 1 661 ? 31.852 -2.886 17.552 1.00 86.19 661 GLY A O 1
ATOM 5151 N N . ASP A 1 662 ? 32.427 -1.477 19.204 1.00 90.00 662 ASP A N 1
ATOM 5152 C CA . ASP A 1 662 ? 31.642 -0.315 18.770 1.00 90.00 662 ASP A CA 1
ATOM 5153 C C . ASP A 1 662 ? 32.388 0.587 17.766 1.00 90.00 662 ASP A C 1
ATOM 5155 O O . ASP A 1 662 ? 31.918 1.669 17.411 1.00 90.00 662 ASP A O 1
ATOM 5159 N N . THR A 1 663 ? 33.572 0.156 17.327 1.00 93.81 663 THR A N 1
ATOM 5160 C CA . THR A 1 663 ? 34.503 0.959 16.538 1.00 93.81 663 THR A CA 1
ATOM 5161 C C . THR A 1 663 ? 34.813 0.297 15.196 1.00 93.81 663 THR A C 1
ATOM 5163 O O . THR A 1 663 ? 35.257 -0.848 15.155 1.00 93.81 663 THR A O 1
ATOM 5166 N N . VAL A 1 664 ? 34.630 1.031 14.097 1.00 97.25 664 VAL A N 1
ATOM 5167 C CA . VAL A 1 664 ? 35.049 0.658 12.737 1.00 97.25 664 VAL A CA 1
ATOM 5168 C C . VAL A 1 664 ? 36.319 1.422 12.379 1.00 97.25 664 VAL A C 1
ATOM 517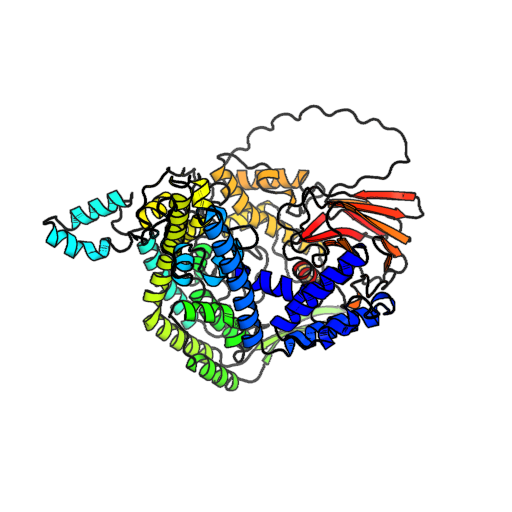0 O O . VAL A 1 664 ? 36.342 2.645 12.461 1.00 97.25 664 VAL A O 1
ATOM 5173 N N . THR A 1 665 ? 37.351 0.731 11.915 1.00 97.06 665 THR A N 1
ATOM 5174 C CA . THR A 1 665 ? 38.580 1.341 11.396 1.00 97.06 665 THR A CA 1
ATOM 5175 C C . THR A 1 665 ? 38.713 1.021 9.916 1.00 97.06 665 THR A C 1
ATOM 5177 O O . THR A 1 665 ? 38.809 -0.148 9.550 1.00 97.06 665 THR A O 1
ATOM 5180 N N . ALA A 1 666 ? 38.745 2.050 9.072 1.00 97.06 666 ALA A N 1
ATOM 5181 C CA . ALA A 1 666 ? 38.961 1.938 7.634 1.00 97.06 666 ALA A CA 1
ATOM 5182 C C . ALA A 1 666 ? 40.318 2.543 7.251 1.00 97.06 666 ALA A C 1
ATOM 5184 O O . ALA A 1 666 ? 40.511 3.757 7.348 1.00 97.06 666 ALA A O 1
ATOM 5185 N N . ASP A 1 667 ? 41.260 1.715 6.803 1.00 95.88 667 ASP A N 1
ATOM 5186 C CA . ASP A 1 667 ? 42.487 2.175 6.158 1.00 95.88 667 ASP A CA 1
ATOM 5187 C C . ASP A 1 667 ? 42.194 2.559 4.708 1.00 95.88 667 ASP A C 1
ATOM 5189 O O . ASP A 1 667 ? 42.201 1.728 3.801 1.00 95.88 667 ASP A O 1
ATOM 5193 N N . LEU A 1 668 ? 41.936 3.853 4.504 1.00 95.12 668 LEU A N 1
ATOM 5194 C CA . LEU A 1 668 ? 41.526 4.420 3.220 1.00 95.12 668 LEU A CA 1
ATOM 5195 C C . LEU A 1 668 ? 42.568 4.251 2.098 1.00 95.12 668 LEU A C 1
ATOM 5197 O O . LEU A 1 668 ? 42.222 4.428 0.930 1.00 95.12 668 LEU A O 1
ATOM 5201 N N . ASN A 1 669 ? 43.819 3.902 2.429 1.00 92.62 669 ASN A N 1
ATOM 5202 C CA . ASN A 1 669 ? 44.859 3.576 1.445 1.00 92.62 669 ASN A CA 1
ATOM 5203 C C . ASN A 1 669 ? 44.775 2.137 0.929 1.00 92.62 669 ASN A C 1
ATOM 5205 O O . ASN A 1 669 ? 45.311 1.843 -0.136 1.00 92.62 669 ASN A O 1
ATOM 5209 N N . LEU A 1 670 ? 44.149 1.242 1.695 1.00 92.12 670 LEU A N 1
ATOM 5210 C CA . LEU A 1 670 ? 44.041 -0.181 1.377 1.00 92.12 670 LEU A CA 1
ATOM 5211 C C . LEU A 1 670 ? 42.699 -0.542 0.737 1.00 92.12 670 LEU A C 1
ATOM 5213 O O . LEU A 1 670 ? 42.524 -1.681 0.314 1.00 92.12 670 LEU A O 1
ATOM 5217 N N . ILE A 1 671 ? 41.771 0.415 0.653 1.00 96.25 671 ILE A N 1
ATOM 5218 C CA . ILE A 1 671 ? 40.471 0.202 0.022 1.00 96.25 671 ILE A CA 1
ATOM 5219 C C . ILE A 1 671 ? 40.665 0.047 -1.493 1.00 96.25 671 ILE A C 1
ATOM 5221 O O . ILE A 1 671 ? 41.250 0.942 -2.117 1.00 96.25 671 ILE A O 1
ATOM 5225 N N . PRO A 1 672 ? 40.152 -1.031 -2.107 1.00 94.56 672 PRO A N 1
ATOM 5226 C CA . PRO A 1 672 ? 40.187 -1.224 -3.553 1.00 94.56 672 PRO A CA 1
ATOM 5227 C C . PRO A 1 672 ? 39.516 -0.089 -4.344 1.00 94.56 672 PRO A C 1
ATOM 5229 O O . PRO A 1 672 ? 38.638 0.618 -3.840 1.00 94.56 672 PRO A O 1
ATOM 5232 N N . ASP A 1 673 ? 39.933 0.112 -5.594 1.00 90.50 673 ASP A N 1
ATOM 5233 C CA . ASP A 1 673 ? 39.442 1.210 -6.446 1.00 90.50 673 ASP A CA 1
ATOM 5234 C C . ASP A 1 673 ? 37.996 1.012 -6.929 1.00 90.50 673 ASP A C 1
ATOM 5236 O O . ASP A 1 673 ? 37.298 1.981 -7.230 1.00 90.50 673 ASP A O 1
ATOM 5240 N N . ASP A 1 674 ? 37.530 -0.235 -6.990 1.00 90.94 674 ASP A N 1
ATOM 5241 C CA . ASP A 1 674 ? 36.149 -0.611 -7.299 1.00 90.94 674 ASP A CA 1
ATOM 5242 C C . ASP A 1 674 ? 35.175 -0.324 -6.142 1.00 90.94 674 ASP A C 1
ATOM 5244 O O . ASP A 1 674 ? 33.969 -0.204 -6.384 1.00 90.94 674 ASP A O 1
ATOM 5248 N N . ILE A 1 675 ? 35.687 -0.129 -4.919 1.00 96.38 675 ILE A N 1
ATOM 5249 C CA . ILE A 1 675 ? 34.922 0.327 -3.754 1.00 96.38 675 ILE A CA 1
ATOM 5250 C C . ILE A 1 675 ? 34.930 1.855 -3.687 1.00 96.38 675 ILE A C 1
ATOM 5252 O O . ILE A 1 675 ? 35.963 2.514 -3.528 1.00 96.38 675 ILE A O 1
ATOM 5256 N N . THR A 1 676 ? 33.736 2.435 -3.783 1.00 94.88 676 THR A N 1
ATOM 5257 C CA . THR A 1 676 ? 33.530 3.886 -3.801 1.00 94.88 676 THR A CA 1
ATOM 5258 C C . THR A 1 676 ? 33.064 4.445 -2.469 1.00 94.88 676 THR A C 1
ATOM 5260 O O . THR A 1 676 ? 33.279 5.633 -2.220 1.00 94.88 676 THR A O 1
ATOM 5263 N N . SER A 1 677 ? 32.447 3.631 -1.609 1.00 96.94 677 SER A N 1
ATOM 5264 C CA . SER A 1 677 ? 32.079 4.059 -0.261 1.00 96.94 677 SER A CA 1
ATOM 5265 C C . SER A 1 677 ? 32.052 2.927 0.763 1.00 96.94 677 SER A C 1
ATOM 5267 O O . SER A 1 677 ? 32.013 1.751 0.421 1.00 96.94 677 SER A O 1
ATOM 5269 N N . ILE A 1 678 ? 32.122 3.309 2.037 1.00 97.88 678 ILE A N 1
ATOM 5270 C CA . ILE A 1 678 ? 32.061 2.447 3.214 1.00 97.88 678 ILE A CA 1
ATOM 5271 C C . ILE A 1 678 ? 30.978 3.024 4.121 1.00 97.88 678 ILE A C 1
ATOM 5273 O O . ILE A 1 678 ? 31.151 4.107 4.689 1.00 97.88 678 ILE A O 1
ATOM 5277 N N . ALA A 1 679 ? 29.858 2.322 4.251 1.00 97.62 679 ALA A N 1
ATOM 5278 C CA . ALA A 1 679 ? 28.746 2.723 5.103 1.00 97.62 679 ALA A CA 1
ATOM 5279 C C . ALA A 1 679 ? 28.884 2.080 6.488 1.00 97.62 679 ALA A C 1
ATOM 5281 O O . ALA A 1 679 ? 28.922 0.859 6.589 1.00 97.62 679 ALA A O 1
ATOM 5282 N N . VAL A 1 680 ? 28.925 2.881 7.555 1.00 97.62 680 VAL A N 1
ATOM 5283 C CA . VAL A 1 680 ? 28.900 2.396 8.943 1.00 97.62 680 VAL A CA 1
ATOM 5284 C C . VAL A 1 680 ? 27.456 2.321 9.414 1.00 97.62 680 VAL A C 1
ATOM 5286 O O . VAL A 1 680 ? 26.727 3.314 9.384 1.00 97.62 680 VAL A O 1
ATOM 5289 N N . ILE A 1 681 ? 27.044 1.146 9.862 1.00 97.00 681 ILE A N 1
ATOM 5290 C CA . ILE A 1 681 ? 25.675 0.810 10.234 1.00 97.00 681 ILE A CA 1
ATOM 5291 C C . ILE A 1 681 ? 25.617 0.580 11.738 1.00 97.00 681 ILE A C 1
ATOM 5293 O O . ILE A 1 681 ? 26.493 -0.058 12.314 1.00 97.00 681 ILE A O 1
ATOM 5297 N N . VAL A 1 682 ? 24.552 1.080 12.355 1.00 96.19 682 VAL A N 1
ATOM 5298 C CA . VAL A 1 682 ? 24.201 0.848 13.753 1.00 96.19 682 VAL A CA 1
ATOM 5299 C C . VAL A 1 682 ? 22.844 0.158 13.777 1.00 96.19 682 VAL A C 1
ATOM 5301 O O . VAL A 1 682 ? 21.866 0.670 13.234 1.00 96.19 682 VAL A O 1
ATOM 5304 N N . SER A 1 683 ? 22.762 -1.013 14.387 1.00 94.12 683 SER A N 1
ATOM 5305 C CA . SER A 1 683 ? 21.526 -1.788 14.502 1.00 94.12 683 SER A CA 1
ATOM 5306 C C . SER A 1 683 ? 21.217 -2.061 15.957 1.00 94.12 683 SER A C 1
ATOM 5308 O O . SER A 1 683 ? 22.106 -2.428 16.709 1.00 94.12 683 SER A O 1
ATOM 5310 N N . ILE A 1 684 ? 19.965 -1.895 16.369 1.00 89.81 684 ILE A N 1
ATOM 5311 C CA . ILE A 1 684 ? 19.526 -2.322 17.697 1.00 89.81 684 ILE A CA 1
ATOM 5312 C C . ILE A 1 684 ? 19.626 -3.837 17.771 1.00 89.81 684 ILE A C 1
ATOM 5314 O O . ILE A 1 684 ? 19.131 -4.538 16.885 1.00 89.81 684 ILE A O 1
ATOM 5318 N N . ASP A 1 685 ? 20.209 -4.326 18.860 1.00 83.50 685 ASP A N 1
ATOM 5319 C CA . ASP A 1 685 ? 20.153 -5.736 19.209 1.00 83.50 685 ASP A CA 1
ATOM 5320 C C . ASP A 1 685 ? 18.723 -6.061 19.673 1.00 83.50 685 ASP A C 1
ATOM 5322 O O . ASP A 1 685 ? 18.347 -5.948 20.847 1.00 83.50 685 ASP A O 1
ATOM 5326 N N . LEU A 1 686 ? 17.886 -6.422 18.699 1.00 75.25 686 LEU A N 1
ATOM 5327 C CA . LEU A 1 686 ? 16.507 -6.839 18.926 1.00 75.25 686 LEU A CA 1
ATOM 5328 C C . LEU A 1 686 ? 16.427 -8.199 19.638 1.00 75.25 686 LEU A C 1
ATOM 5330 O O . LEU A 1 686 ? 15.361 -8.533 20.157 1.00 75.25 686 LEU A O 1
ATOM 5334 N N . GLU A 1 687 ? 17.510 -8.981 19.710 1.00 70.31 687 GLU A N 1
ATOM 5335 C CA . GLU A 1 687 ? 17.540 -10.183 20.551 1.00 70.31 687 GLU A CA 1
ATOM 5336 C C . GLU A 1 687 ? 17.623 -9.803 22.033 1.00 70.31 687 GLU A C 1
ATOM 5338 O O . GLU A 1 687 ? 16.918 -10.390 22.863 1.00 70.31 687 GLU A O 1
ATOM 5343 N N . ALA A 1 688 ? 18.424 -8.785 22.361 1.00 64.81 688 ALA A N 1
ATOM 5344 C CA . ALA A 1 688 ? 18.511 -8.226 23.704 1.00 64.81 688 ALA A CA 1
ATOM 5345 C C . ALA A 1 688 ? 17.273 -7.392 24.083 1.00 64.81 688 ALA A C 1
ATOM 5347 O O . ALA A 1 688 ? 16.817 -7.471 25.227 1.00 64.81 688 ALA A O 1
ATOM 5348 N N . GLN A 1 689 ? 16.700 -6.612 23.154 1.00 78.38 689 GLN A N 1
ATOM 5349 C CA . GLN A 1 689 ? 15.489 -5.808 23.390 1.00 78.38 689 GLN A CA 1
ATOM 5350 C C . GLN A 1 689 ? 14.507 -5.823 22.192 1.00 78.38 689 GLN A C 1
ATOM 5352 O O . GLN A 1 689 ? 14.506 -4.904 21.374 1.00 78.38 689 GLN A O 1
ATOM 5357 N N . PRO A 1 690 ? 13.569 -6.791 22.127 1.00 70.31 690 PRO A N 1
ATOM 5358 C CA . PRO A 1 690 ? 12.719 -7.037 20.945 1.00 70.31 690 PRO A CA 1
ATOM 5359 C C . PRO A 1 690 ? 11.744 -5.928 20.535 1.00 70.31 690 PRO A C 1
ATOM 5361 O O . PRO A 1 690 ? 11.198 -5.962 19.436 1.00 70.31 690 PRO A O 1
ATOM 5364 N N . ALA A 1 691 ? 11.464 -4.982 21.433 1.00 81.38 691 ALA A N 1
ATOM 5365 C CA . ALA A 1 691 ? 10.567 -3.852 21.183 1.00 81.38 691 ALA A CA 1
ATOM 5366 C C . ALA A 1 691 ? 11.308 -2.507 21.148 1.00 81.38 691 ALA A C 1
ATOM 5368 O O . ALA A 1 691 ? 10.658 -1.462 21.090 1.00 81.38 691 ALA A O 1
ATOM 5369 N N . ALA A 1 692 ? 12.641 -2.524 21.237 1.00 84.12 692 ALA A N 1
ATOM 5370 C CA . ALA A 1 692 ? 13.435 -1.313 21.171 1.00 84.12 692 ALA A CA 1
ATOM 5371 C C . ALA A 1 692 ? 13.494 -0.795 19.733 1.00 84.12 692 ALA A C 1
ATOM 5373 O O . ALA A 1 692 ? 13.639 -1.544 18.770 1.00 84.12 692 ALA A O 1
ATOM 5374 N N . VAL A 1 693 ? 13.372 0.517 19.615 1.00 91.81 693 VAL A N 1
ATOM 5375 C CA . VAL A 1 693 ? 13.517 1.277 18.378 1.00 91.81 693 VAL A CA 1
ATOM 5376 C C . VAL A 1 693 ? 14.407 2.465 18.691 1.00 91.81 693 VAL A C 1
ATOM 5378 O O . VAL A 1 693 ? 14.502 2.880 19.849 1.00 91.81 693 VAL A O 1
ATOM 5381 N N . PHE A 1 694 ? 15.063 3.018 17.681 1.00 89.88 694 PHE A N 1
ATOM 5382 C CA . PHE A 1 694 ? 15.731 4.293 17.844 1.00 89.88 694 PHE A CA 1
ATOM 5383 C C . PHE A 1 694 ? 14.646 5.349 18.073 1.00 89.88 694 PHE A C 1
ATOM 5385 O O . PHE A 1 694 ? 13.691 5.456 17.304 1.00 89.88 694 PHE A O 1
ATOM 5392 N N . ASP A 1 695 ? 14.752 6.085 19.171 1.00 89.88 695 ASP A N 1
ATOM 5393 C CA . ASP A 1 695 ? 13.774 7.085 19.590 1.00 89.88 695 ASP A CA 1
ATOM 5394 C C . ASP A 1 695 ? 14.403 8.049 20.611 1.00 89.88 695 ASP A C 1
ATOM 5396 O O . ASP A 1 695 ? 15.612 8.274 20.638 1.00 89.88 695 ASP A O 1
ATOM 5400 N N . GLN A 1 696 ? 13.588 8.694 21.442 1.00 86.31 696 GLN A N 1
ATOM 5401 C CA . GLN A 1 696 ? 14.075 9.585 22.497 1.00 86.31 696 GLN A CA 1
ATOM 5402 C C . GLN A 1 696 ? 14.756 8.852 23.672 1.00 86.31 696 GLN A C 1
ATOM 5404 O O . GLN A 1 696 ? 15.396 9.506 24.490 1.00 86.31 696 GLN A O 1
ATOM 5409 N N . HIS A 1 697 ? 14.600 7.530 23.773 1.00 85.69 697 HIS A N 1
ATOM 5410 C CA . HIS A 1 697 ? 15.150 6.671 24.822 1.00 85.69 697 HIS A CA 1
ATOM 5411 C C . HIS A 1 697 ? 16.335 5.829 24.338 1.00 85.69 697 HIS A C 1
ATOM 5413 O O . HIS A 1 697 ? 17.176 5.481 25.164 1.00 85.69 697 HIS A O 1
ATOM 5419 N N . THR A 1 698 ? 16.414 5.535 23.034 1.00 88.88 698 THR A N 1
ATOM 5420 C CA . THR A 1 698 ? 17.556 4.852 22.406 1.00 88.88 698 THR A CA 1
ATOM 5421 C C . THR A 1 698 ? 18.191 5.725 21.326 1.00 88.88 698 THR A C 1
ATOM 5423 O O . THR A 1 698 ? 17.611 5.921 20.257 1.00 88.88 698 THR A O 1
ATOM 5426 N N . GLN A 1 699 ? 19.393 6.239 21.598 1.00 90.12 699 GLN A N 1
ATOM 5427 C CA . GLN A 1 699 ? 20.130 7.174 20.740 1.00 90.12 699 GLN A CA 1
ATOM 5428 C C . GLN A 1 699 ? 21.591 6.762 20.613 1.00 90.12 699 GLN A C 1
ATOM 5430 O O . GLN A 1 699 ? 22.158 6.170 21.525 1.00 90.12 699 GLN A O 1
ATOM 5435 N N . TRP A 1 700 ? 22.233 7.152 19.518 1.00 94.44 700 TRP A N 1
ATOM 5436 C CA . TRP A 1 700 ? 23.654 6.907 19.303 1.00 94.44 700 TRP A CA 1
ATOM 5437 C C . TRP A 1 700 ? 24.378 8.177 18.856 1.00 94.44 700 TRP A C 1
ATOM 5439 O O . TRP A 1 700 ? 23.771 9.135 18.379 1.00 94.44 700 TRP A O 1
ATOM 5449 N N . HIS A 1 701 ? 25.691 8.161 19.025 1.00 93.75 701 HIS A N 1
ATOM 5450 C CA . HIS A 1 701 ? 26.633 9.197 18.639 1.00 93.75 701 HIS A CA 1
ATOM 5451 C C . HIS A 1 701 ? 27.800 8.551 17.890 1.00 93.75 701 HIS A C 1
ATOM 5453 O O . HIS A 1 701 ? 28.257 7.491 18.303 1.00 93.75 701 HIS A O 1
ATOM 5459 N N . ALA A 1 702 ? 28.283 9.162 16.812 1.00 96.00 702 ALA A N 1
ATOM 5460 C CA . ALA A 1 702 ? 29.446 8.712 16.056 1.00 96.00 702 ALA A CA 1
ATOM 5461 C C . ALA A 1 702 ? 30.595 9.722 16.178 1.00 96.00 702 ALA A C 1
ATOM 5463 O O . ALA A 1 702 ? 30.424 10.890 15.839 1.00 96.00 702 ALA A O 1
ATOM 5464 N N . ASP A 1 703 ? 31.766 9.260 16.607 1.00 95.50 703 ASP A N 1
ATOM 5465 C CA . ASP A 1 703 ? 33.032 9.995 16.570 1.00 95.50 703 ASP A CA 1
ATOM 5466 C C . ASP A 1 703 ? 33.881 9.482 15.403 1.00 95.50 703 ASP A C 1
ATOM 5468 O O . ASP A 1 703 ? 34.198 8.296 15.356 1.00 95.50 703 ASP A O 1
ATOM 5472 N N . ILE A 1 704 ? 34.302 10.353 14.488 1.00 96.25 704 ILE A N 1
ATOM 5473 C CA . ILE A 1 704 ? 35.248 10.028 13.414 1.00 96.25 704 ILE A CA 1
ATOM 5474 C C . ILE A 1 704 ? 36.596 10.662 13.746 1.00 96.25 704 ILE A C 1
ATOM 5476 O O . ILE A 1 704 ? 36.667 11.866 13.984 1.00 96.25 704 ILE A O 1
ATOM 5480 N N . THR A 1 705 ? 37.672 9.880 13.739 1.00 94.50 705 THR A N 1
ATOM 5481 C CA . THR A 1 705 ? 39.020 10.354 14.070 1.00 94.50 705 THR A CA 1
ATOM 5482 C C . THR A 1 705 ? 40.070 9.865 13.077 1.00 94.50 705 THR A C 1
ATOM 5484 O O . THR A 1 705 ? 39.983 8.741 12.581 1.00 94.50 705 THR A O 1
ATOM 5487 N N . GLN A 1 706 ? 41.070 10.703 12.796 1.00 90.62 706 GLN A N 1
ATOM 5488 C CA . GLN A 1 706 ? 42.247 10.339 12.000 1.00 90.62 706 GLN A CA 1
ATOM 5489 C C . GLN A 1 706 ? 43.548 10.789 12.680 1.00 90.62 706 GLN A C 1
ATOM 5491 O O . GLN A 1 706 ? 43.551 11.722 13.489 1.00 90.62 706 GLN A O 1
ATOM 5496 N N . SER A 1 707 ? 44.672 10.160 12.325 1.00 79.50 707 SER A N 1
ATOM 5497 C CA . SER A 1 707 ? 46.008 10.495 12.845 1.00 79.50 707 SER A CA 1
ATOM 5498 C C . SER A 1 707 ? 46.477 11.909 12.497 1.00 79.50 707 SER A C 1
ATOM 5500 O O . SER A 1 707 ? 47.216 12.504 13.280 1.00 79.50 707 SER A O 1
ATOM 5502 N N . SER A 1 708 ? 46.015 12.482 11.381 1.00 78.50 708 SER A N 1
ATOM 5503 C CA . SER A 1 708 ? 46.258 13.885 11.009 1.00 78.50 708 SER A CA 1
ATOM 5504 C C . SER A 1 708 ? 45.580 14.903 11.931 1.00 78.50 708 SER A C 1
ATOM 5506 O O . SER A 1 708 ? 45.824 16.103 11.799 1.00 78.50 708 SER A O 1
ATOM 5508 N N . GLY A 1 709 ? 44.751 14.448 12.877 1.00 74.94 709 GLY A N 1
ATOM 5509 C CA . GLY A 1 709 ? 44.070 15.293 13.856 1.00 74.94 709 GLY A CA 1
ATOM 5510 C C . GLY A 1 709 ? 42.628 15.644 13.494 1.00 74.94 709 GLY A C 1
ATOM 5511 O O . GLY A 1 709 ? 41.998 16.400 14.233 1.00 74.94 709 GLY A O 1
ATOM 5512 N N . ALA A 1 710 ? 42.074 15.097 12.404 1.00 80.81 710 ALA A N 1
ATOM 5513 C CA . ALA A 1 710 ? 40.647 15.217 12.120 1.00 80.81 710 ALA A CA 1
ATOM 5514 C C . ALA A 1 710 ? 39.836 14.566 13.253 1.00 80.81 710 ALA A C 1
ATOM 5516 O O . ALA A 1 710 ? 40.035 13.393 13.562 1.00 80.81 710 ALA A O 1
ATOM 5517 N N . GLN A 1 711 ? 38.937 15.332 13.871 1.00 90.88 711 GLN A N 1
ATOM 5518 C CA . GLN A 1 711 ? 37.977 14.861 14.869 1.00 90.88 711 GLN A CA 1
ATOM 5519 C C . GLN A 1 711 ? 36.601 15.394 14.488 1.00 90.88 711 GLN A C 1
ATOM 5521 O O . GLN A 1 711 ? 36.379 16.605 14.511 1.00 90.88 711 GLN A O 1
ATOM 5526 N N . LEU A 1 712 ? 35.697 14.500 14.106 1.00 92.00 712 LEU A N 1
ATOM 5527 C CA . LEU A 1 712 ? 34.337 14.820 13.691 1.00 92.00 712 LEU A CA 1
ATOM 5528 C C . LEU A 1 712 ? 33.363 14.103 14.616 1.00 92.00 712 LEU A C 1
ATOM 5530 O O . LEU A 1 712 ? 33.629 12.984 15.040 1.00 92.00 712 LEU A O 1
ATOM 5534 N N . ALA A 1 713 ? 32.228 14.720 14.892 1.00 92.06 713 ALA A N 1
ATOM 5535 C CA . ALA A 1 713 ? 31.186 14.143 15.729 1.00 92.06 713 ALA A CA 1
ATOM 5536 C C . ALA A 1 713 ? 29.848 14.177 14.987 1.00 92.06 713 ALA A C 1
ATOM 5538 O O . ALA A 1 713 ? 29.583 15.118 14.243 1.00 92.06 713 ALA A O 1
ATOM 5539 N N . PHE A 1 714 ? 28.985 13.187 15.187 1.00 93.38 714 PHE A N 1
ATOM 5540 C CA . PHE A 1 714 ? 27.622 13.191 14.666 1.00 93.38 714 PHE A CA 1
ATOM 5541 C C . PHE A 1 714 ? 26.657 12.535 15.650 1.00 93.38 714 PHE A C 1
ATOM 5543 O O . PHE A 1 714 ? 26.825 11.379 16.022 1.00 93.38 714 PHE A O 1
ATOM 5550 N N . ALA A 1 715 ? 25.596 13.254 16.009 1.00 89.50 715 ALA A N 1
ATOM 5551 C CA . ALA A 1 715 ? 24.445 12.709 16.719 1.00 89.50 715 ALA A CA 1
ATOM 5552 C C . ALA A 1 715 ? 23.173 13.050 15.927 1.00 89.50 715 ALA A C 1
ATOM 5554 O O . ALA A 1 715 ? 22.876 14.237 15.744 1.00 89.50 715 ALA A O 1
ATOM 5555 N N . PRO A 1 716 ? 22.409 12.062 15.431 1.00 88.12 716 PRO A N 1
ATOM 5556 C CA . PRO A 1 716 ? 21.102 12.331 14.852 1.00 88.12 716 PRO A CA 1
ATOM 5557 C C . PRO A 1 716 ? 20.095 12.737 15.938 1.00 88.12 716 PRO A C 1
ATOM 5559 O O . PRO A 1 716 ? 20.236 12.401 17.112 1.00 88.12 716 PRO A O 1
ATOM 5562 N N . GLY A 1 717 ? 19.027 13.429 15.532 1.00 83.38 717 GLY A N 1
ATOM 5563 C CA . GLY A 1 717 ? 17.855 13.591 16.395 1.00 83.38 717 GLY A CA 1
ATOM 5564 C C . GLY A 1 717 ? 17.118 12.259 16.626 1.00 83.38 717 GLY A C 1
ATOM 5565 O O . GLY A 1 717 ? 17.358 11.299 15.889 1.00 83.38 717 GLY A O 1
ATOM 5566 N N . PRO A 1 718 ? 16.188 12.200 17.601 1.00 82.50 718 PRO A N 1
ATOM 5567 C CA . PRO A 1 718 ? 15.375 11.013 17.856 1.00 82.50 718 PRO A CA 1
ATOM 5568 C C . PRO A 1 718 ? 14.653 10.529 16.596 1.00 82.50 718 PRO A C 1
ATOM 5570 O O . PRO A 1 718 ? 14.031 11.324 15.882 1.00 82.50 718 PRO A O 1
ATOM 5573 N N . PHE A 1 719 ? 14.701 9.224 16.346 1.00 87.75 719 PHE A N 1
ATOM 5574 C CA . PHE A 1 719 ? 13.922 8.594 15.284 1.00 87.75 719 PHE A CA 1
ATOM 5575 C C . PHE A 1 719 ? 12.464 8.394 15.759 1.00 87.75 719 PHE A C 1
ATOM 5577 O O . PHE A 1 719 ? 12.161 8.544 16.943 1.00 87.75 719 PHE A O 1
ATOM 5584 N N . SER A 1 720 ? 11.511 8.200 14.839 1.00 85.81 720 SER A N 1
ATOM 5585 C CA . SER A 1 720 ? 10.070 8.264 15.189 1.00 85.81 720 SER A CA 1
ATOM 5586 C C . SER A 1 720 ? 9.155 7.346 14.377 1.00 85.81 720 SER A C 1
ATOM 5588 O O . SER A 1 720 ? 7.942 7.338 14.593 1.00 85.81 720 SER A O 1
ATOM 5590 N N . SER A 1 721 ? 9.717 6.562 13.461 1.00 81.94 721 SER A N 1
ATOM 5591 C CA . SER A 1 721 ? 8.999 5.660 12.554 1.00 81.94 721 SER A CA 1
ATOM 5592 C C . SER A 1 721 ? 9.186 4.183 12.922 1.00 81.94 721 SER A C 1
ATOM 5594 O O . SER A 1 721 ? 8.804 3.315 12.135 1.00 81.94 721 SER A O 1
ATOM 5596 N N . GLY A 1 722 ? 9.757 3.897 14.097 1.00 84.88 722 GLY A N 1
ATOM 5597 C CA . GLY A 1 722 ? 10.037 2.543 14.578 1.00 84.88 722 GLY A CA 1
ATOM 5598 C C . GLY A 1 722 ? 11.311 1.941 13.983 1.00 84.88 722 GLY A C 1
ATOM 5599 O O . GLY A 1 722 ? 11.359 0.748 13.706 1.00 84.88 722 GLY A O 1
ATOM 5600 N N . GLU A 1 723 ? 12.312 2.770 13.710 1.00 94.75 723 GLU A N 1
ATOM 5601 C CA . GLU A 1 723 ? 13.565 2.373 13.081 1.00 94.75 723 GLU A CA 1
ATOM 5602 C C . GLU A 1 723 ? 14.408 1.502 14.021 1.00 94.75 723 GLU A C 1
ATOM 5604 O O . GLU A 1 723 ? 14.637 1.864 15.172 1.00 94.75 723 GLU A O 1
ATOM 5609 N N . THR A 1 724 ? 14.894 0.363 13.531 1.00 93.44 724 THR A N 1
ATOM 5610 C CA . THR A 1 724 ? 15.728 -0.574 14.312 1.00 93.44 724 THR A CA 1
ATOM 5611 C C . THR A 1 724 ? 17.143 -0.699 13.763 1.00 93.44 724 THR A C 1
ATOM 5613 O O . THR A 1 724 ? 18.030 -1.201 14.444 1.00 93.44 724 THR A O 1
ATOM 5616 N N . VAL A 1 725 ? 17.383 -0.201 12.550 1.00 95.12 725 VAL A N 1
ATOM 5617 C CA . VAL A 1 725 ? 18.701 -0.133 11.909 1.00 95.12 725 VAL A CA 1
ATOM 5618 C C . VAL A 1 725 ? 18.896 1.265 11.348 1.00 95.12 725 VAL A C 1
ATOM 5620 O O . VAL A 1 725 ? 17.934 1.892 10.912 1.00 95.12 725 VAL A O 1
ATOM 5623 N N . THR A 1 726 ? 20.117 1.782 11.365 1.00 94.62 726 THR A N 1
ATOM 5624 C CA . THR A 1 726 ? 20.440 3.099 10.823 1.00 94.62 726 THR A CA 1
ATOM 5625 C C . THR A 1 726 ? 21.843 3.145 10.245 1.00 94.62 726 THR A C 1
ATOM 5627 O O . THR A 1 726 ? 22.775 2.580 10.804 1.00 94.62 726 THR A O 1
ATOM 5630 N N . VAL A 1 727 ? 22.009 3.839 9.124 1.00 96.69 727 VAL A N 1
ATOM 5631 C CA . VAL A 1 727 ? 23.331 4.150 8.574 1.00 96.69 727 VAL A CA 1
ATOM 5632 C C . VAL A 1 727 ? 23.828 5.400 9.285 1.00 96.69 727 VAL A C 1
ATOM 5634 O O . VAL A 1 727 ? 23.225 6.470 9.163 1.00 96.69 727 VAL A O 1
ATOM 5637 N N . ALA A 1 728 ? 24.897 5.263 10.062 1.00 95.06 728 ALA A N 1
ATOM 5638 C CA . ALA A 1 728 ? 25.427 6.337 10.881 1.00 95.06 728 ALA A CA 1
ATOM 5639 C C . ALA A 1 728 ? 26.215 7.343 10.048 1.00 95.06 728 ALA A C 1
ATOM 5641 O O . ALA A 1 728 ? 25.833 8.514 9.950 1.00 95.06 728 ALA A O 1
ATOM 5642 N N . VAL A 1 729 ? 27.292 6.876 9.426 1.00 96.50 729 VAL A N 1
ATOM 5643 C CA . VAL A 1 729 ? 28.203 7.693 8.624 1.00 96.50 729 VAL A CA 1
ATOM 5644 C C . VAL A 1 729 ? 28.658 6.911 7.401 1.00 96.50 729 VAL A C 1
ATOM 5646 O O . VAL A 1 729 ? 28.641 5.684 7.400 1.00 96.50 729 VAL A O 1
ATOM 5649 N N . GLU A 1 730 ? 29.077 7.621 6.365 1.00 97.44 730 GLU A N 1
ATOM 5650 C CA . GLU A 1 730 ? 29.625 7.030 5.148 1.00 97.44 730 GLU A CA 1
ATOM 5651 C C . GLU A 1 730 ? 30.972 7.681 4.824 1.00 97.44 730 GLU A C 1
ATOM 5653 O O . GLU A 1 730 ? 31.075 8.910 4.768 1.00 97.44 730 GLU A O 1
ATOM 5658 N N . LEU A 1 731 ? 32.007 6.866 4.619 1.00 97.31 731 LEU A N 1
ATOM 5659 C CA . LEU A 1 731 ? 33.297 7.299 4.081 1.00 97.31 731 LEU A CA 1
ATOM 5660 C C . LEU A 1 731 ? 33.284 7.010 2.582 1.00 97.31 731 LEU A C 1
ATOM 5662 O O . LEU A 1 731 ? 33.107 5.863 2.197 1.00 97.31 731 LEU A O 1
ATOM 5666 N N . TYR A 1 732 ? 33.434 8.015 1.724 1.00 96.69 732 TYR A N 1
ATOM 5667 C CA . TYR A 1 732 ? 33.297 7.833 0.276 1.00 96.69 732 TYR A CA 1
ATOM 5668 C C . TYR A 1 732 ? 34.361 8.583 -0.519 1.00 96.69 732 TYR A C 1
ATOM 5670 O O . TYR A 1 732 ? 34.863 9.632 -0.099 1.00 96.69 732 TYR A O 1
ATOM 5678 N N . ARG A 1 733 ? 34.692 8.042 -1.692 1.00 93.00 733 ARG A N 1
ATOM 5679 C CA . ARG A 1 733 ? 35.616 8.659 -2.643 1.00 93.00 733 ARG A CA 1
ATOM 5680 C C . ARG A 1 733 ? 34.965 9.875 -3.291 1.00 93.00 733 ARG A C 1
ATOM 5682 O O . ARG A 1 733 ? 33.818 9.840 -3.728 1.00 93.00 733 ARG A O 1
ATOM 5689 N N . HIS A 1 734 ? 35.722 10.958 -3.398 1.00 86.38 734 HIS A N 1
ATOM 5690 C CA . HIS A 1 734 ? 35.315 12.165 -4.103 1.00 86.38 734 HIS A CA 1
ATOM 5691 C C . HIS A 1 734 ? 36.530 12.781 -4.802 1.00 86.38 734 HIS A C 1
ATOM 5693 O O . HIS A 1 734 ? 37.444 13.308 -4.159 1.00 86.38 734 HIS A O 1
ATOM 5699 N N . LYS A 1 735 ? 36.518 12.757 -6.141 1.00 83.94 735 LYS A N 1
ATOM 5700 C CA . LYS A 1 735 ? 37.675 13.099 -6.985 1.00 83.94 735 LYS A CA 1
ATOM 5701 C C . LYS A 1 735 ? 38.888 12.227 -6.613 1.00 83.94 735 LYS A C 1
ATOM 5703 O O . LYS A 1 735 ? 38.780 11.010 -6.645 1.00 83.94 735 LYS A O 1
ATOM 5708 N N . ALA A 1 736 ? 40.019 12.840 -6.258 1.00 75.88 736 ALA A N 1
ATOM 5709 C CA . ALA A 1 736 ? 41.267 12.157 -5.911 1.00 75.88 736 ALA A CA 1
ATOM 5710 C C . ALA A 1 736 ? 41.437 11.877 -4.400 1.00 75.88 736 ALA A C 1
ATOM 5712 O O . ALA A 1 736 ? 42.537 11.544 -3.970 1.00 75.88 736 ALA A O 1
ATOM 5713 N N . GLY A 1 737 ? 40.395 12.058 -3.580 1.00 88.25 737 GLY A N 1
ATOM 5714 C CA . GLY A 1 737 ? 40.478 11.882 -2.125 1.00 88.25 737 GLY A CA 1
ATOM 5715 C C . GLY A 1 737 ? 39.199 11.323 -1.510 1.00 88.25 737 GLY A C 1
ATOM 5716 O O . GLY A 1 737 ? 38.304 10.868 -2.223 1.00 88.25 737 GLY A O 1
ATOM 5717 N N . TRP A 1 738 ? 39.109 11.385 -0.182 1.00 95.56 738 TRP A N 1
ATOM 5718 C CA . TRP A 1 738 ? 37.996 10.841 0.595 1.00 95.56 738 TRP A CA 1
ATOM 5719 C C . TRP A 1 738 ? 37.218 11.929 1.337 1.00 95.56 738 TRP A C 1
ATOM 5721 O O . TRP A 1 738 ? 37.741 12.990 1.690 1.00 95.56 738 TRP A O 1
ATOM 5731 N N . LYS A 1 739 ? 35.936 11.666 1.585 1.00 95.25 739 LYS A N 1
ATOM 5732 C CA . LYS A 1 739 ? 35.070 12.495 2.426 1.00 95.25 739 LYS A CA 1
ATOM 5733 C C . LYS A 1 739 ? 34.300 11.618 3.406 1.00 95.25 739 LYS A C 1
ATOM 5735 O O . LYS A 1 739 ? 33.922 10.501 3.072 1.00 95.25 739 LYS A O 1
ATOM 5740 N N . ALA A 1 740 ? 34.023 12.156 4.587 1.00 94.44 740 ALA A N 1
ATOM 5741 C CA . ALA A 1 740 ? 33.080 11.580 5.538 1.00 94.44 740 ALA A CA 1
ATOM 5742 C C . ALA A 1 740 ? 31.740 12.313 5.437 1.00 94.44 740 ALA A C 1
ATOM 5744 O O . ALA A 1 740 ? 31.723 13.542 5.364 1.00 94.44 740 ALA A O 1
ATOM 5745 N N . ARG A 1 741 ? 30.623 11.582 5.442 1.00 95.25 741 ARG A N 1
ATOM 5746 C CA . ARG A 1 741 ? 29.250 12.108 5.454 1.00 95.25 741 ARG A CA 1
ATOM 5747 C C . ARG A 1 741 ? 28.502 11.587 6.675 1.00 95.25 741 ARG A C 1
ATOM 5749 O O . ARG A 1 741 ? 28.482 10.386 6.917 1.00 95.25 741 ARG A O 1
ATOM 5756 N N . ALA A 1 742 ? 27.839 12.476 7.405 1.00 93.19 742 ALA A N 1
ATOM 5757 C CA . ALA A 1 742 ? 26.864 12.109 8.423 1.00 93.19 742 ALA A CA 1
ATOM 5758 C C . ALA A 1 742 ? 25.551 11.700 7.740 1.00 93.19 742 ALA A C 1
ATOM 5760 O O . ALA A 1 742 ? 24.936 12.518 7.062 1.00 93.19 742 ALA A O 1
ATOM 5761 N N . VAL A 1 743 ? 25.116 10.447 7.881 1.00 94.69 743 VAL A N 1
ATOM 5762 C CA . VAL A 1 743 ? 23.968 9.913 7.122 1.00 94.69 743 VAL A CA 1
ATOM 5763 C C . VAL A 1 743 ? 22.699 9.910 7.967 1.00 94.69 743 VAL A C 1
ATOM 5765 O O . VAL A 1 743 ? 21.705 10.522 7.585 1.00 94.69 743 VAL A O 1
ATOM 5768 N N . GLY A 1 744 ? 22.717 9.249 9.124 1.00 87.06 744 GLY A N 1
ATOM 5769 C CA . GLY A 1 744 ? 21.595 9.186 10.069 1.00 87.06 744 GLY A CA 1
ATOM 5770 C C . GLY A 1 744 ? 20.282 8.676 9.466 1.00 87.06 744 GLY A C 1
ATOM 5771 O O . GLY A 1 744 ? 19.213 9.177 9.827 1.00 87.06 744 GLY A O 1
ATOM 5772 N N . GLN A 1 745 ? 20.343 7.764 8.494 1.00 92.00 745 GLN A N 1
ATOM 5773 C CA . GLN A 1 745 ? 19.176 7.209 7.802 1.00 92.00 745 GLN A CA 1
ATOM 5774 C C . GLN A 1 745 ? 18.708 5.943 8.512 1.00 92.00 745 GLN A C 1
ATOM 5776 O O . GLN A 1 745 ? 19.434 4.958 8.515 1.00 92.00 745 GLN A O 1
ATOM 5781 N N . GLY A 1 746 ? 17.493 5.960 9.061 1.00 90.00 746 GLY A N 1
ATOM 5782 C CA . GLY A 1 746 ? 16.914 4.812 9.753 1.00 90.00 746 GLY A CA 1
ATOM 5783 C C . GLY A 1 746 ? 16.041 3.935 8.849 1.00 90.00 746 GLY A C 1
ATOM 5784 O O . GLY A 1 746 ? 15.457 4.409 7.873 1.00 90.00 746 GLY A O 1
ATOM 5785 N N . TYR A 1 747 ? 15.933 2.663 9.215 1.00 90.50 747 TYR A N 1
ATOM 5786 C CA . TYR A 1 747 ? 15.165 1.617 8.552 1.00 90.50 747 TYR A CA 1
ATOM 5787 C C . TYR A 1 747 ? 14.203 0.994 9.566 1.00 90.50 747 TYR A C 1
ATOM 5789 O O . TYR A 1 747 ? 14.621 0.339 10.523 1.00 90.50 747 TYR A O 1
ATOM 5797 N N . ASN A 1 748 ? 12.899 1.187 9.361 1.00 86.25 748 ASN A N 1
ATOM 5798 C CA . ASN A 1 748 ? 11.844 0.536 10.153 1.00 86.25 748 ASN A CA 1
ATOM 5799 C C . ASN A 1 748 ? 11.517 -0.885 9.664 1.00 86.25 748 ASN A C 1
ATOM 5801 O O . ASN A 1 748 ? 10.881 -1.661 10.368 1.00 86.25 748 ASN A O 1
ATOM 5805 N N . THR A 1 749 ? 12.006 -1.245 8.480 1.00 82.94 749 THR A N 1
ATOM 5806 C CA . THR A 1 749 ? 12.059 -2.612 7.947 1.00 82.94 749 THR A CA 1
ATOM 5807 C C . THR A 1 749 ? 13.262 -3.405 8.475 1.00 82.94 749 THR A C 1
ATOM 5809 O O . THR A 1 749 ? 13.485 -4.537 8.050 1.00 82.94 749 THR A O 1
ATOM 5812 N N . GLY A 1 750 ? 14.061 -2.813 9.371 1.00 85.88 750 GLY A N 1
ATOM 5813 C CA . GLY A 1 750 ? 15.252 -3.421 9.959 1.00 85.88 750 GLY A CA 1
ATOM 5814 C C . GLY A 1 750 ? 16.344 -3.756 8.942 1.00 85.88 750 GLY A C 1
ATOM 5815 O O . GLY A 1 750 ? 16.412 -3.165 7.860 1.00 85.88 750 GLY A O 1
ATOM 5816 N N . LEU A 1 751 ? 17.193 -4.727 9.294 1.00 82.56 751 LEU A N 1
ATOM 5817 C CA . LEU A 1 751 ? 18.355 -5.122 8.491 1.00 82.56 751 LEU A CA 1
ATOM 5818 C C . LEU A 1 751 ? 17.954 -5.641 7.101 1.00 82.56 751 LEU A C 1
ATOM 5820 O O . LEU A 1 751 ? 18.682 -5.422 6.145 1.00 82.56 751 LEU A O 1
ATOM 5824 N N . ALA A 1 752 ? 16.765 -6.239 6.964 1.00 78.56 752 ALA A N 1
ATOM 5825 C CA . ALA A 1 752 ? 16.251 -6.737 5.687 1.00 78.56 752 ALA A CA 1
ATOM 5826 C C . ALA A 1 752 ? 16.039 -5.626 4.644 1.00 78.56 752 ALA A C 1
ATOM 5828 O O . ALA A 1 752 ? 16.342 -5.811 3.465 1.00 78.56 752 ALA A O 1
ATOM 5829 N N . GLY A 1 753 ? 15.551 -4.455 5.072 1.00 80.19 753 GLY A N 1
ATOM 5830 C CA . GLY A 1 753 ? 15.414 -3.310 4.167 1.00 80.19 753 GLY A CA 1
ATOM 5831 C C . GLY A 1 753 ? 16.768 -2.757 3.742 1.00 80.19 753 GLY A C 1
ATOM 5832 O O . GLY A 1 753 ? 16.995 -2.545 2.557 1.00 80.19 753 GLY A O 1
ATOM 5833 N N . LEU A 1 754 ? 17.691 -2.615 4.696 1.00 89.31 754 LEU A N 1
ATOM 5834 C CA . LEU A 1 754 ? 19.049 -2.158 4.406 1.00 89.31 754 LEU A CA 1
ATOM 5835 C C . LEU A 1 754 ? 19.782 -3.121 3.463 1.00 89.31 754 LEU A C 1
ATOM 5837 O O . LEU A 1 754 ? 20.413 -2.690 2.503 1.00 89.31 754 LEU A O 1
ATOM 5841 N N . ALA A 1 755 ? 19.673 -4.426 3.703 1.00 83.31 755 ALA A N 1
ATOM 5842 C CA . ALA A 1 755 ? 20.283 -5.446 2.863 1.00 83.31 755 ALA A CA 1
ATOM 5843 C C . ALA A 1 755 ? 19.721 -5.428 1.437 1.00 83.31 755 ALA A C 1
ATOM 5845 O O . ALA A 1 755 ? 20.485 -5.524 0.483 1.00 83.31 755 ALA A O 1
ATOM 5846 N N . THR A 1 756 ? 18.414 -5.205 1.273 1.00 83.25 756 THR A N 1
ATOM 5847 C CA . THR A 1 756 ? 17.802 -5.013 -0.053 1.00 83.25 756 THR A CA 1
ATOM 5848 C C . THR A 1 756 ? 18.395 -3.788 -0.757 1.00 83.25 756 THR A C 1
ATOM 5850 O O . THR A 1 756 ? 18.782 -3.856 -1.930 1.00 83.25 756 THR A O 1
ATOM 5853 N N . ASP A 1 757 ? 18.542 -2.680 -0.029 1.00 83.56 757 ASP A N 1
ATOM 5854 C CA . ASP A 1 757 ? 19.067 -1.421 -0.556 1.00 83.56 757 ASP A CA 1
ATOM 5855 C C . ASP A 1 757 ? 20.557 -1.501 -0.913 1.00 83.56 757 ASP A C 1
ATOM 5857 O O . ASP A 1 757 ? 20.954 -0.924 -1.925 1.00 83.56 757 ASP A O 1
ATOM 5861 N N . TYR A 1 758 ? 21.355 -2.303 -0.204 1.00 88.25 758 TYR A N 1
ATOM 5862 C CA . TYR A 1 758 ? 22.780 -2.525 -0.500 1.00 88.25 758 TYR A CA 1
ATOM 5863 C C . TYR A 1 758 ? 23.087 -3.809 -1.281 1.00 88.25 758 TYR A C 1
ATOM 5865 O O . TYR A 1 758 ? 24.228 -4.018 -1.682 1.00 88.25 758 TYR A O 1
ATOM 5873 N N . GLY A 1 759 ? 22.073 -4.618 -1.606 1.00 82.62 759 GLY A N 1
ATOM 5874 C CA . GLY A 1 759 ? 22.234 -5.854 -2.384 1.00 82.62 759 GLY A CA 1
ATOM 5875 C C . GLY A 1 759 ? 22.942 -6.978 -1.631 1.00 82.62 759 GLY A C 1
ATOM 5876 O O . GLY A 1 759 ? 23.559 -7.819 -2.269 1.00 82.62 759 GLY A O 1
ATOM 5877 N N . ILE A 1 760 ? 22.863 -6.972 -0.300 1.00 83.75 760 ILE A N 1
ATOM 5878 C CA . ILE A 1 760 ? 23.421 -8.010 0.570 1.00 83.75 760 ILE A CA 1
ATOM 5879 C C . ILE A 1 760 ? 22.473 -9.209 0.544 1.00 83.75 760 ILE A C 1
ATOM 5881 O O . ILE A 1 760 ? 21.266 -9.039 0.760 1.00 83.75 760 ILE A O 1
ATOM 5885 N N . ASN A 1 761 ? 22.993 -10.412 0.307 1.00 71.75 761 ASN A N 1
ATOM 5886 C CA . ASN A 1 761 ? 22.184 -11.618 0.363 1.00 71.75 761 ASN A CA 1
ATOM 5887 C C . ASN A 1 761 ? 22.115 -12.126 1.813 1.00 71.75 761 ASN A C 1
ATOM 5889 O O . ASN A 1 761 ? 23.133 -12.390 2.440 1.00 71.75 761 ASN A O 1
ATOM 5893 N N . ILE A 1 762 ? 20.907 -12.246 2.373 1.00 55.34 762 ILE A N 1
ATOM 5894 C CA . ILE A 1 762 ? 20.701 -12.669 3.776 1.00 55.34 762 ILE A CA 1
ATOM 5895 C C . ILE A 1 762 ? 20.297 -14.157 3.865 1.00 55.34 762 ILE A C 1
ATOM 5897 O O . ILE A 1 762 ? 19.831 -14.613 4.903 1.00 55.34 762 ILE A O 1
ATOM 5901 N N . GLU A 1 763 ? 20.432 -14.934 2.785 1.00 40.12 763 GLU A N 1
ATOM 5902 C CA . GLU A 1 763 ? 20.079 -16.368 2.766 1.00 40.12 763 GLU A CA 1
ATOM 5903 C C . GLU A 1 763 ? 21.232 -17.321 3.158 1.00 40.12 763 GLU A C 1
ATOM 5905 O O . GLU A 1 763 ? 21.177 -18.506 2.827 1.00 40.12 763 GLU A O 1
ATOM 5910 N N . ALA A 1 764 ? 22.255 -16.842 3.877 1.00 31.05 764 ALA A N 1
ATOM 5911 C CA . ALA A 1 764 ? 23.379 -17.664 4.347 1.00 31.05 764 ALA A CA 1
ATOM 5912 C C . ALA A 1 764 ? 23.281 -18.047 5.832 1.00 31.05 764 ALA A C 1
ATOM 5914 O O . ALA A 1 764 ? 23.122 -17.136 6.679 1.00 31.05 764 ALA A O 1
#

InterPro domains:
  IPR003325 TerD domain [PF02342] (626-758)
  IPR003325 TerD domain [cd06974] (624-759)
  IPR051324 Stress and Tellurium Resistance Protein [PTHR32097] (605-762)

Foldseek 3Di:
DVCLLVVVLCCLLCVLVLVLVQPDPDDLVVLQVVLVVSLVSCVLLVQDSVLCQCSHRVSCVVVDDPVRVVVSVVSSVVSVVPDPPVSSSVSVLVVLLVLLLVLQVVDVVVDDSECVRSDDPSNQSNCCPPVVSAPVSVCVVNVHDDDPPHLHPPDQDQFDFPACVLVCLVVVCVVVVHDSVVSQVVCQVLLVHPGNHALQRLLLVLLLLLVVLVLQLLLPDDPPDQACAQLQPDDLQDLFDPPQRHDHNCVVVRGDPVSVVSLCVSLQWAADLVQLQAIAGDQCSSNLSVVLLPLLCVLLSLLSRQLCCQAPGLDHPDHLLCSCVVSVPSQVVCVVLVLHQDPVLSVVSVVQSVVWADKAWDKDWDWDWDQDPVGIDIDIDIDTSHIHIPDSSVNSVSSSVSSVVSCVVPVSSSSVSSLVVLLSQLLSVQSVCCSVPVDGDDSSRSSVRNRSSCSNRVSNFVQSSCSRSVHHDPDGHDYFDHLDDDHSSVQLSQQLVLVVADRQDPCCVVPPVLVVVLNSLSSVLSSLVSVQRRVCRSVVHRDDCVRSVVVVGFASDPVTCVVRVVSSVVSSCVSSVHDHDDDDDDDDDDDDDDDDDDDAAEAEAFDKDFDFQFKKKKAKDKFAFDKFKWKAFAFPVLAHPAQLSIDGPVNQDDQQWGDDTRMIIHNSVRHDPRGFKMWMKIFGPCSNPVQDAFFPRIWMKMWMDDPVNHTYIYTYHGDDLRFGMFGQKMWGDDPPGIMIHGHGGTDNVGPVVVCVSHVYDPPD